Protein 3SWX (pdb70)

Nearest PDB structures (foldseek):
  3swx-assembly1_A  TM=1.004E+00  e=8.341E-59  Mycobacteroides abscessus
  3swx-assembly1_C  TM=9.978E-01  e=8.367E-56  Mycobacteroides abscessus
  3lao-assembly1_B  TM=9.146E-01  e=4.327E-28  Pseudomonas aeruginosa PAO1
  6sl9-assembly1_AAA  TM=8.711E-01  e=1.616E-23  Thermus thermophilus JL-18
  3hrx-assembly2_D  TM=8.805E-01  e=4.257E-23  Thermus thermophilus HB8

Foldseek 3Di:
DQVQWDWDDDFQEIEIEGRPVVQQSADALVNQAVQQQVLLVLQPPPRHAEYEYAYPDQWGHPYHPCVRCVVCVCPDSYDVSGARLLQPPPDARLHFYEYFTAAEQEQVSLSSLQSGDAYEYEQHYKYFNCQVVPVHFRDSQLVPRVCVQQNDVLSCVRRVPRDMDGPVSCCVRGSHVYYHHPPCRRVVSVVVSVVSVLDARLVNSLVVVLVVCCVPPNDVRSVVCPVVSVVVVCVDPQVVQVVVCVVVVHRGRHDND/DAPQWDWDDDFQEIEIEGRPQVQQSADALRNQAVQQVVLLVQQPDPRHAEYEYAYPYDWGYPYHPCVRVVPCVVVVHDSYDVPGARLLNPPPDAGLHFYEYFTAAEQEQVSLSSLLRGDAYEYEQRYKYFNCQVVVVHFRDSCLVPRVCVQQNPVLSCVRRVPRDMDGPVSCCVRGSHVYYHHPPCRRVVRVVVSVVSVQDARLVNSLVVVLVVCCVPPHDVRSVVCPVVSVVVVCVDPQVVQVVVCVVVVHRGRYDRD/DADQWDWDDDFQEIEIAGHPVVQQSADALRNQQVQQQVLLVLLPDPRHAEYEYAYPDQWRGPYHPCPVCVVVVVVPDDSHDVSGARLLNPPPDARLHAYEYFTAAEQEQVSLSSLLNGDAYEYEQRYKYFNCQVVVVHFRDSCLVPRVCVQQNDVLSCVRRVPRDMDGPVSCCVRGSHVYYHHPPCRRVVRVVVSVVSVLDARLVRSLVVVLVVCCVVPNDVRSVVCPVVSVVVVCPDPQVVQVVVCVVVVHRGRHDRD

Structure (mmCIF, N/CA/C/O backbone):
data_3SWX
#
_entry.id   3SWX
#
_cell.length_a   126.417
_cell.length_b   77.582
_cell.length_c   85.759
_cell.angle_alpha   90.000
_cell.angle_beta   123.610
_cell.angle_gamma   90.000
#
_symmetry.space_group_name_H-M   'C 1 2 1'
#
loop_
_entity.id
_entity.type
_entity.pdbx_description
1 polymer 'Probable enoyl-CoA hydratase/isomerase'
2 non-polymer 1,2-ETHANEDIOL
3 non-polymer GLYCEROL
4 water water
#
loop_
_atom_site.group_PDB
_atom_site.id
_atom_site.type_symbol
_atom_site.label_atom_id
_atom_site.label_alt_id
_atom_site.label_comp_id
_atom_site.label_asym_id
_atom_site.label_entity_id
_atom_site.label_seq_id
_atom_site.pdbx_PDB_ins_code
_atom_site.Cartn_x
_atom_site.Cartn_y
_atom_site.Cartn_z
_atom_site.occupancy
_atom_site.B_iso_or_equiv
_atom_site.auth_seq_id
_atom_site.auth_comp_id
_atom_site.auth_asym_id
_atom_site.auth_atom_id
_atom_site.pdbx_PDB_model_num
ATOM 1 N N . ASP A 1 7 ? 2.784 1.675 10.577 1.00 43.11 3 ASP A N 1
ATOM 2 C CA . ASP A 1 7 ? 3.081 3.038 11.120 1.00 43.16 3 ASP A CA 1
ATOM 3 C C . ASP A 1 7 ? 3.061 3.178 12.666 1.00 42.42 3 ASP A C 1
ATOM 4 O O . ASP A 1 7 ? 2.194 2.618 13.357 1.00 43.48 3 ASP A O 1
ATOM 9 N N . TYR A 1 8 ? 4.050 3.911 13.188 1.00 40.72 4 TYR A N 1
ATOM 10 C CA . TYR A 1 8 ? 3.857 4.774 14.363 1.00 40.17 4 TYR A CA 1
ATOM 11 C C . TYR A 1 8 ? 3.311 6.082 13.711 1.00 39.56 4 TYR A C 1
ATOM 12 O O . TYR A 1 8 ? 2.436 5.981 12.857 1.00 40.44 4 TYR A O 1
ATOM 14 N N . GLU A 1 9 ? 3.829 7.276 14.050 1.00 37.60 5 GLU A N 1
ATOM 15 C CA . GLU A 1 9 ? 3.660 8.457 13.192 1.00 35.72 5 GLU A CA 1
ATOM 16 C C . GLU A 1 9 ? 5.010 8.889 12.538 1.00 33.38 5 GLU A C 1
ATOM 17 O O . GLU A 1 9 ? 5.097 9.097 11.319 1.00 33.25 5 GLU A O 1
ATOM 23 N N . THR A 1 10 ? 6.065 9.003 13.333 1.00 29.88 6 THR A N 1
ATOM 24 C CA . THR A 1 10 ? 7.359 9.410 12.807 1.00 28.11 6 THR A CA 1
ATOM 25 C C . THR A 1 10 ? 8.260 8.253 12.340 1.00 25.89 6 THR A C 1
ATOM 26 O O . THR A 1 10 ? 9.338 8.511 11.827 1.00 24.83 6 THR A O 1
ATOM 30 N N . LEU A 1 11 ? 7.801 7.009 12.473 1.00 24.81 7 LEU A N 1
ATOM 31 C CA . LEU A 1 11 ? 8.574 5.836 12.056 1.00 23.92 7 LEU A CA 1
ATOM 32 C C . LEU A 1 11 ? 7.696 4.893 11.222 1.00 24.32 7 LEU A C 1
ATOM 33 O O . LEU A 1 11 ? 6.489 4.794 11.462 1.00 24.55 7 LEU A O 1
ATOM 38 N N . ARG A 1 12 ? 8.313 4.213 10.259 1.00 23.58 8 ARG A N 1
ATOM 39 C CA . ARG A 1 12 ? 7.686 3.106 9.545 1.00 24.77 8 ARG A CA 1
ATOM 40 C C . ARG A 1 12 ? 8.390 1.826 10.033 1.00 25.49 8 ARG A C 1
ATOM 41 O O . ARG A 1 12 ? 9.620 1.688 9.931 1.00 24.92 8 ARG A O 1
ATOM 43 N N . ILE A 1 13 ? 7.616 0.909 10.592 1.00 26.13 9 ILE A N 1
ATOM 44 C CA . ILE A 1 13 ? 8.172 -0.267 11.228 1.00 27.22 9 ILE A CA 1
ATOM 45 C C . ILE A 1 13 ? 7.579 -1.523 10.610 1.00 28.16 9 ILE A C 1
ATOM 46 O O . ILE A 1 13 ? 6.363 -1.629 10.446 1.00 28.35 9 ILE A O 1
ATOM 51 N N . ARG A 1 14 ? 8.445 -2.469 10.260 1.00 28.58 10 ARG A N 1
ATOM 52 C CA . ARG A 1 14 ? 7.992 -3.768 9.793 1.00 29.64 10 ARG A CA 1
ATOM 53 C C . ARG A 1 14 ? 8.912 -4.880 10.261 1.00 28.80 10 ARG A C 1
ATOM 54 O O . ARG A 1 14 ? 10.070 -4.661 10.641 1.00 27.77 10 ARG A O 1
ATOM 62 N N . ARG A 1 15 ? 8.366 -6.083 10.249 1.00 28.84 11 ARG A N 1
ATOM 63 C CA . ARG A 1 15 ? 9.079 -7.255 10.687 1.00 28.45 11 ARG A CA 1
ATOM 64 C C . ARG A 1 15 ? 9.396 -8.057 9.442 1.00 27.77 11 ARG A C 1
ATOM 65 O O . ARG A 1 15 ? 8.513 -8.286 8.612 1.00 28.51 11 ARG A O 1
ATOM 73 N N . ASP A 1 16 ? 10.660 -8.437 9.278 1.00 26.17 12 ASP A N 1
ATOM 74 C CA . ASP A 1 16 ? 11.074 -9.340 8.199 1.00 25.84 12 ASP A CA 1
ATOM 75 C C . ASP A 1 16 ? 11.612 -10.605 8.863 1.00 24.56 12 ASP A C 1
ATOM 76 O O . ASP A 1 16 ? 12.820 -10.777 9.058 1.00 23.81 12 ASP A O 1
ATOM 81 N N . GLY A 1 17 ? 10.702 -11.479 9.255 1.00 23.95 13 GLY A N 1
ATOM 82 C CA . GLY A 1 17 ? 11.088 -12.685 9.994 1.00 23.27 13 GLY A CA 1
ATOM 83 C C . GLY A 1 17 ? 11.656 -12.337 11.362 1.00 22.08 13 GLY A C 1
ATOM 84 O O . GLY A 1 17 ? 10.989 -11.707 12.180 1.00 21.02 13 GLY A O 1
ATOM 85 N N . TYR A 1 18 ? 12.900 -12.741 11.613 1.00 21.32 14 TYR A N 1
ATOM 86 C CA . TYR A 1 18 ? 13.592 -12.383 12.853 1.00 20.51 14 TYR A CA 1
ATOM 87 C C . TYR A 1 18 ? 14.141 -10.953 12.879 1.00 19.39 14 TYR A C 1
ATOM 88 O O . TYR A 1 18 ? 14.740 -10.563 13.895 1.00 18.81 14 TYR A O 1
ATOM 97 N N . VAL A 1 19 ? 13.976 -10.196 11.787 1.00 18.36 15 VAL A N 1
ATOM 98 C CA . VAL A 1 19 ? 14.623 -8.875 11.644 1.00 17.65 15 VAL A CA 1
ATOM 99 C C . VAL A 1 19 ? 13.630 -7.702 11.692 1.00 17.82 15 VAL A C 1
ATOM 100 O O . VAL A 1 19 ? 12.666 -7.626 10.918 1.00 18.54 15 VAL A O 1
ATOM 104 N N . LEU A 1 20 ? 13.874 -6.793 12.631 1.00 17.07 16 LEU A N 1
ATOM 105 C CA . LEU A 1 20 ? 13.099 -5.578 12.759 1.00 17.16 16 LEU A CA 1
ATOM 106 C C . LEU A 1 20 ? 13.702 -4.503 11.857 1.00 16.48 16 LEU A C 1
ATOM 107 O O . LEU A 1 20 ? 14.923 -4.275 11.907 1.00 15.78 16 LEU A O 1
ATOM 112 N N . VAL A 1 21 ? 12.845 -3.845 11.059 1.00 16.23 17 VAL A N 1
ATOM 113 C CA . VAL A 1 21 ? 13.236 -2.808 10.110 1.00 16.09 17 VAL A CA 1
ATOM 114 C C . VAL A 1 21 ? 12.522 -1.507 10.476 1.00 17.22 17 VAL A C 1
ATOM 115 O O . VAL A 1 21 ? 11.273 -1.409 10.400 1.00 17.27 17 VAL A O 1
ATOM 119 N N . ILE A 1 22 ? 13.311 -0.511 10.885 1.00 17.66 18 ILE A N 1
ATOM 120 C CA . ILE A 1 22 ? 12.805 0.797 11.309 1.00 17.84 18 ILE A CA 1
ATOM 121 C C . ILE A 1 22 ? 13.250 1.883 10.323 1.00 18.37 18 ILE A C 1
ATOM 122 O O . ILE A 1 22 ? 14.458 2.121 10.161 1.00 17.75 18 ILE A O 1
ATOM 127 N N . GLY A 1 23 ? 12.289 2.537 9.665 1.00 17.79 19 GLY A N 1
ATOM 128 C CA . GLY A 1 23 ? 12.568 3.751 8.909 1.00 18.15 19 GLY A CA 1
ATOM 129 C C . GLY A 1 23 ? 12.184 5.053 9.605 1.00 18.42 19 GLY A C 1
ATOM 130 O O . GLY A 1 23 ? 11.057 5.201 10.077 1.00 18.99 19 GLY A O 1
ATOM 131 N N . LEU A 1 24 ? 13.129 5.998 9.672 1.00 18.93 20 LEU A N 1
ATOM 132 C CA . LEU A 1 24 ? 12.850 7.370 10.106 1.00 19.25 20 LEU A CA 1
ATOM 133 C C . LEU A 1 24 ? 11.976 7.990 9.023 1.00 21.05 20 LEU A C 1
ATOM 134 O O . LEU A 1 24 ? 12.329 7.935 7.844 1.00 21.01 20 LEU A O 1
ATOM 139 N N . ASN A 1 25 ? 10.857 8.594 9.423 1.00 22.09 21 ASN A N 1
ATOM 140 C CA . ASN A 1 25 ? 9.782 8.883 8.487 1.00 23.42 21 ASN A CA 1
ATOM 141 C C . ASN A 1 25 ? 9.213 10.294 8.669 1.00 23.93 21 ASN A C 1
ATOM 142 O O . ASN A 1 25 ? 8.015 10.472 8.849 1.00 23.68 21 ASN A O 1
ATOM 147 N N . ARG A 1 26 ? 10.097 11.291 8.596 1.00 24.22 22 ARG A N 1
ATOM 148 C CA . ARG A 1 26 ? 9.700 12.705 8.578 1.00 24.98 22 ARG A CA 1
ATOM 149 C C . ARG A 1 26 ? 10.378 13.392 7.413 1.00 25.68 22 ARG A C 1
ATOM 150 O O . ARG A 1 26 ? 11.054 14.402 7.595 1.00 24.55 22 ARG A O 1
ATOM 158 N N . PRO A 1 27 ? 10.216 12.835 6.197 1.00 27.97 23 PRO A N 1
ATOM 159 C CA . PRO A 1 27 ? 11.006 13.353 5.059 1.00 28.56 23 PRO A CA 1
ATOM 160 C C . PRO A 1 27 ? 10.743 14.831 4.697 1.00 29.12 23 PRO A C 1
ATOM 161 O O . PRO A 1 27 ? 11.655 15.514 4.226 1.00 29.50 23 PRO A O 1
ATOM 165 N N . ALA A 1 28 ? 9.541 15.332 4.961 1.00 29.36 24 ALA A N 1
ATOM 166 C CA . ALA A 1 28 ? 9.257 16.755 4.768 1.00 29.59 24 ALA A CA 1
ATOM 167 C C . ALA A 1 28 ? 10.000 17.629 5.764 1.00 28.92 24 ALA A C 1
ATOM 168 O O . ALA A 1 28 ? 10.081 18.833 5.588 1.00 29.35 24 ALA A O 1
ATOM 170 N N . LYS A 1 29 ? 10.514 17.034 6.836 1.00 27.73 25 LYS A N 1
ATOM 171 C CA . LYS A 1 29 ? 11.321 17.775 7.792 1.00 26.85 25 LYS A CA 1
ATOM 172 C C . LYS A 1 29 ? 12.749 17.216 7.791 1.00 25.79 25 LYS A C 1
ATOM 173 O O . LYS A 1 29 ? 13.481 17.336 8.782 1.00 25.26 25 LYS A O 1
ATOM 175 N N . ARG A 1 30 ? 13.134 16.568 6.686 1.00 24.66 26 ARG A N 1
ATOM 176 C CA . ARG A 1 30 ? 14.488 16.019 6.534 1.00 23.55 26 ARG A CA 1
ATOM 177 C C . ARG A 1 30 ? 14.902 15.026 7.634 1.00 21.93 26 ARG A C 1
ATOM 178 O O . ARG A 1 30 ? 16.083 14.918 7.988 1.00 21.21 26 ARG A O 1
ATOM 186 N N . ASN A 1 31 ? 13.910 14.283 8.123 1.00 20.55 27 ASN A N 1
ATOM 187 C CA . ASN A 1 31 ? 14.070 13.302 9.176 1.00 19.54 27 ASN A CA 1
ATOM 188 C C . ASN A 1 31 ? 14.764 13.858 10.409 1.00 18.70 27 ASN A C 1
ATOM 189 O O . ASN A 1 31 ? 15.468 13.138 11.109 1.00 17.33 27 ASN A O 1
ATOM 194 N N . ALA A 1 32 ? 14.516 15.133 10.687 1.00 18.19 28 ALA A N 1
ATOM 195 C CA . ALA A 1 32 ? 15.037 15.738 11.893 1.00 18.62 28 ALA A CA 1
ATOM 196 C C . ALA A 1 32 ? 14.364 15.052 13.095 1.00 17.75 28 ALA A C 1
ATOM 197 O O . ALA A 1 32 ? 13.179 14.706 13.055 1.00 18.37 28 ALA A O 1
ATOM 199 N N . PHE A 1 33 ? 15.142 14.813 14.134 1.00 17.14 29 PHE A N 1
ATOM 200 C CA . PHE A 1 33 ? 14.600 14.283 15.354 1.00 17.09 29 PHE A CA 1
ATOM 201 C C . PHE A 1 33 ? 13.941 15.398 16.160 1.00 17.94 29 PHE A C 1
ATOM 202 O O . PHE A 1 33 ? 14.616 16.269 16.720 1.00 17.82 29 PHE A O 1
ATOM 210 N N . ASP A 1 34 ? 12.615 15.388 16.181 1.00 18.61 30 ASP A N 1
ATOM 211 C CA . ASP A 1 34 ? 11.860 16.249 17.087 1.00 19.46 30 ASP A CA 1
ATOM 212 C C . ASP A 1 34 ? 11.568 15.431 18.338 1.00 19.60 30 ASP A C 1
ATOM 213 O O . ASP A 1 34 ? 11.899 14.235 18.382 1.00 18.22 30 ASP A O 1
ATOM 218 N N . LYS A 1 35 ? 10.920 16.035 19.331 1.00 19.67 31 LYS A N 1
ATOM 219 C CA . LYS A 1 35 ? 10.611 15.308 20.547 1.00 20.40 31 LYS A CA 1
ATOM 220 C C . LYS A 1 35 ? 9.899 13.976 20.239 1.00 20.83 31 LYS A C 1
ATOM 221 O O . LYS A 1 35 ? 10.259 12.927 20.787 1.00 20.65 31 LYS A O 1
ATOM 227 N N . THR A 1 36 ? 8.912 14.005 19.345 1.00 21.44 32 THR A N 1
ATOM 228 C CA . THR A 1 36 ? 8.119 12.800 19.047 1.00 20.89 32 THR A CA 1
ATOM 229 C C . THR A 1 36 ? 8.940 11.631 18.473 1.00 20.06 32 THR A C 1
ATOM 230 O O . THR A 1 36 ? 8.781 10.497 18.934 1.00 19.41 32 THR A O 1
ATOM 234 N N . MET A 1 37 ? 9.797 11.896 17.479 1.00 19.49 33 MET A N 1
ATOM 235 C CA . MET A 1 37 ? 10.587 10.819 16.866 1.00 18.28 33 MET A CA 1
ATOM 236 C C . MET A 1 37 ? 11.671 10.304 17.825 1.00 17.49 33 MET A C 1
ATOM 237 O O . MET A 1 37 ? 12.004 9.118 17.802 1.00 15.59 33 MET A O 1
ATOM 242 N N . LEU A 1 38 ? 12.212 11.195 18.649 1.00 17.35 34 LEU A N 1
ATOM 243 C CA . LEU A 1 38 ? 13.156 10.783 19.699 1.00 18.06 34 LEU A CA 1
ATOM 244 C C . LEU A 1 38 ? 12.493 9.768 20.620 1.00 18.18 34 LEU A C 1
ATOM 245 O O . LEU A 1 38 ? 13.066 8.722 20.917 1.00 18.11 34 LEU A O 1
ATOM 250 N N . GLU A 1 39 ? 11.272 10.083 21.049 1.00 19.11 35 GLU A N 1
ATOM 251 C CA . GLU A 1 39 ? 10.527 9.205 21.950 1.00 20.09 35 GLU A CA 1
ATOM 252 C C . GLU A 1 39 ? 10.023 7.945 21.250 1.00 19.95 35 GLU A C 1
ATOM 253 O O . GLU A 1 39 ? 10.062 6.848 21.833 1.00 18.72 35 GLU A O 1
ATOM 259 N N . GLU A 1 40 ? 9.587 8.068 19.997 1.00 19.50 36 GLU A N 1
ATOM 260 C CA . GLU A 1 40 ? 9.157 6.872 19.269 1.00 19.74 36 GLU A CA 1
ATOM 261 C C . GLU A 1 40 ? 10.317 5.904 18.975 1.00 18.62 36 GLU A C 1
ATOM 262 O O . GLU A 1 40 ? 10.164 4.668 19.044 1.00 18.64 36 GLU A O 1
ATOM 268 N N . LEU A 1 41 ? 11.476 6.452 18.635 1.00 17.51 37 LEU A N 1
ATOM 269 C CA . LEU A 1 41 ? 12.617 5.594 18.364 1.00 16.74 37 LEU A CA 1
ATOM 270 C C . LEU A 1 41 ? 13.070 4.933 19.679 1.00 16.45 37 LEU A C 1
ATOM 271 O O . LEU A 1 41 ? 13.402 3.754 19.699 1.00 16.66 37 LEU A O 1
ATOM 276 N N . ALA A 1 42 ? 13.032 5.682 20.779 1.00 16.92 38 ALA A N 1
ATOM 277 C CA . ALA A 1 42 ? 13.368 5.124 22.080 1.00 16.88 38 ALA A CA 1
ATOM 278 C C . ALA A 1 42 ? 12.439 3.983 22.441 1.00 17.23 38 ALA A C 1
ATOM 279 O O . ALA A 1 42 ? 12.906 2.956 22.917 1.00 16.94 38 ALA A O 1
ATOM 281 N N . LEU A 1 43 ? 11.140 4.126 22.184 1.00 17.91 39 LEU A N 1
ATOM 282 C CA . LEU A 1 43 ? 10.170 3.063 22.508 1.00 18.67 39 LEU A CA 1
ATOM 283 C C . LEU A 1 43 ? 10.326 1.842 21.612 1.00 18.47 39 LEU A C 1
ATOM 284 O O . LEU A 1 43 ? 10.264 0.710 22.102 1.00 18.17 39 LEU A O 1
ATOM 289 N N . ALA A 1 44 ? 10.536 2.064 20.315 1.00 18.02 40 ALA A N 1
ATOM 290 C CA . ALA A 1 44 ? 10.699 0.961 19.366 1.00 18.56 40 ALA A CA 1
ATOM 291 C C . ALA A 1 44 ? 11.938 0.112 19.683 1.00 17.95 40 ALA A C 1
ATOM 292 O O . ALA A 1 44 ? 11.879 -1.110 19.661 1.00 17.97 40 ALA A O 1
ATOM 294 N N . LEU A 1 45 ? 13.054 0.767 19.983 1.00 18.16 41 LEU A N 1
ATOM 295 C CA . LEU A 1 45 ? 14.250 0.062 20.415 1.00 17.55 41 LEU A CA 1
ATOM 296 C C . LEU A 1 45 ? 14.062 -0.631 21.771 1.00 18.42 41 LEU A C 1
ATOM 297 O O . LEU A 1 45 ? 14.565 -1.737 21.958 1.00 17.65 41 LEU A O 1
ATOM 302 N N . GLY A 1 46 ? 13.313 -0.015 22.689 1.00 19.47 42 GLY A N 1
ATOM 303 C CA . GLY A 1 46 ? 12.996 -0.654 23.968 1.00 20.28 42 GLY A CA 1
ATOM 304 C C . GLY A 1 46 ? 12.180 -1.917 23.752 1.00 21.41 42 GLY A C 1
ATOM 305 O O . GLY A 1 46 ? 12.373 -2.946 24.419 1.00 20.84 42 GLY A O 1
ATOM 306 N N . GLU A 1 47 ? 11.276 -1.855 22.791 1.00 22.10 43 GLU A N 1
ATOM 307 C CA . GLU A 1 47 ? 10.461 -3.018 22.462 1.00 24.15 43 GLU A CA 1
ATOM 308 C C . GLU A 1 47 ? 11.294 -4.103 21.757 1.00 22.48 43 GLU A C 1
ATOM 309 O O . GLU A 1 47 ? 11.115 -5.288 22.034 1.00 23.11 43 GLU A O 1
ATOM 315 N N . TYR A 1 48 ? 12.208 -3.690 20.878 1.00 20.77 44 TYR A N 1
ATOM 316 C CA . TYR A 1 48 ? 13.126 -4.615 20.212 1.00 19.87 44 TYR A CA 1
ATOM 317 C C . TYR A 1 48 ? 13.854 -5.446 21.272 1.00 19.79 44 TYR A C 1
ATOM 318 O O . TYR A 1 48 ? 13.876 -6.681 21.219 1.00 18.84 44 TYR A O 1
ATOM 327 N N . GLU A 1 49 ? 14.396 -4.728 22.248 1.00 20.11 45 GLU A N 1
ATOM 328 C CA . GLU A 1 49 ? 15.167 -5.276 23.350 1.00 21.37 45 GLU A CA 1
ATOM 329 C C . GLU A 1 49 ? 14.447 -6.399 24.096 1.00 22.07 45 GLU A C 1
ATOM 330 O O . GLU A 1 49 ? 15.034 -7.402 24.414 1.00 22.11 45 GLU A O 1
ATOM 336 N N . THR A 1 50 ? 13.169 -6.253 24.354 1.00 23.77 46 THR A N 1
ATOM 337 C CA . THR A 1 50 ? 12.468 -7.278 25.120 1.00 24.81 46 THR A CA 1
ATOM 338 C C . THR A 1 50 ? 11.706 -8.296 24.264 1.00 24.96 46 THR A C 1
ATOM 339 O O . THR A 1 50 ? 11.197 -9.257 24.804 1.00 25.50 46 THR A O 1
ATOM 343 N N . ASP A 1 51 ? 11.654 -8.112 22.945 1.00 24.55 47 ASP A N 1
ATOM 344 C CA . ASP A 1 51 ? 11.003 -9.081 22.048 1.00 24.43 47 ASP A CA 1
ATOM 345 C C . ASP A 1 51 ? 11.981 -10.204 21.664 1.00 24.48 47 ASP A C 1
ATOM 346 O O . ASP A 1 51 ? 12.865 -10.029 20.811 1.00 22.75 47 ASP A O 1
ATOM 351 N N . THR A 1 52 ? 11.803 -11.370 22.260 1.00 24.45 48 THR A N 1
ATOM 352 C CA . THR A 1 52 ? 12.733 -12.471 22.021 1.00 25.40 48 THR A CA 1
ATOM 353 C C . THR A 1 52 ? 12.603 -13.076 20.606 1.00 24.55 48 THR A C 1
ATOM 354 O O . THR A 1 52 ? 13.498 -13.774 20.151 1.00 25.52 48 THR A O 1
ATOM 358 N N . ASP A 1 53 ? 11.523 -12.783 19.899 1.00 23.81 49 ASP A N 1
ATOM 359 C CA . ASP A 1 53 ? 11.411 -13.154 18.472 1.00 22.97 49 ASP A CA 1
ATOM 360 C C . ASP A 1 53 ? 12.188 -12.255 17.498 1.00 21.56 49 ASP A C 1
ATOM 361 O O . ASP A 1 53 ? 12.185 -12.515 16.301 1.00 21.65 49 ASP A O 1
ATOM 366 N N . LEU A 1 54 ? 12.825 -11.191 17.985 1.00 20.56 50 LEU A N 1
ATOM 367 C CA . LEU A 1 54 ? 13.669 -10.345 17.124 1.00 19.38 50 LEU A CA 1
ATOM 368 C C . LEU A 1 54 ? 15.151 -10.605 17.419 1.00 18.19 50 LEU A C 1
ATOM 369 O O . LEU A 1 54 ? 15.573 -10.519 18.579 1.00 17.16 50 LEU A O 1
ATOM 374 N N . ARG A 1 55 ? 15.933 -10.933 16.383 1.00 17.12 51 ARG A N 1
ATOM 375 C CA . ARG A 1 55 ? 17.358 -11.240 16.554 1.00 16.49 51 ARG A CA 1
ATOM 376 C C . ARG A 1 55 ? 18.315 -10.176 16.021 1.00 16.31 51 ARG 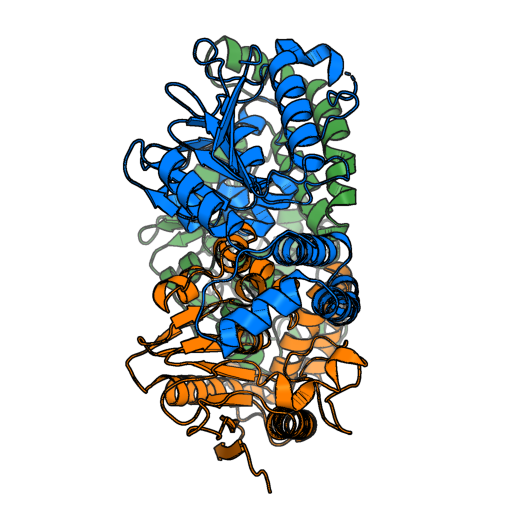A C 1
ATOM 377 O O . ARG A 1 55 ? 19.522 -10.257 16.265 1.00 15.31 51 ARG A O 1
ATOM 385 N N . ALA A 1 56 ? 17.771 -9.196 15.299 1.00 15.60 52 ALA A N 1
ATOM 386 C CA . ALA A 1 56 ? 18.555 -8.113 14.741 1.00 15.20 52 ALA A CA 1
ATOM 387 C C . ALA A 1 56 ? 17.598 -6.990 14.353 1.00 14.34 52 ALA A C 1
ATOM 388 O O . ALA A 1 56 ? 16.432 -7.238 14.095 1.00 15.00 52 ALA A O 1
ATOM 390 N N . ALA A 1 57 ? 18.097 -5.764 14.333 1.00 13.38 53 ALA A N 1
ATOM 391 C CA . ALA A 1 57 ? 17.332 -4.615 13.903 1.00 13.10 53 ALA A CA 1
ATOM 392 C C . ALA A 1 57 ? 18.124 -3.766 12.917 1.00 12.94 53 ALA A C 1
ATOM 393 O O . ALA A 1 57 ? 19.337 -3.579 13.056 1.00 13.22 53 ALA A O 1
ATOM 395 N N . VAL A 1 58 ? 17.406 -3.220 11.949 1.00 13.72 54 VAL A N 1
ATOM 396 C CA . VAL A 1 58 ? 17.963 -2.355 10.928 1.00 14.00 54 VAL A CA 1
ATOM 397 C C . VAL A 1 58 ? 17.256 -1.007 10.989 1.00 14.68 54 VAL A C 1
ATOM 398 O O . VAL A 1 58 ? 16.024 -0.945 11.018 1.00 14.67 54 VAL A O 1
ATOM 402 N N . LEU A 1 59 ? 18.055 0.061 11.011 1.00 15.13 55 LEU A N 1
ATOM 403 C CA . LEU A 1 59 ? 17.558 1.425 11.093 1.00 15.25 55 LEU A CA 1
ATOM 404 C C . LEU A 1 59 ? 18.024 2.171 9.860 1.00 15.58 55 LEU A C 1
ATOM 405 O O . LEU A 1 59 ? 19.198 2.126 9.521 1.00 15.24 55 LEU A O 1
ATOM 410 N N . TYR A 1 60 ? 17.087 2.826 9.170 1.00 15.86 56 TYR A N 1
ATOM 411 C CA . TYR A 1 60 ? 17.384 3.603 7.967 1.00 16.42 56 TYR A CA 1
ATOM 412 C C . TYR A 1 60 ? 16.512 4.838 7.940 1.00 16.77 56 TYR A C 1
ATOM 413 O O . TYR A 1 60 ? 15.699 5.053 8.846 1.00 17.41 56 TYR A O 1
ATOM 422 N N . GLY A 1 61 ? 16.681 5.655 6.905 1.00 17.29 57 GLY A N 1
ATOM 423 C CA . GLY A 1 61 ? 15.868 6.856 6.713 1.00 17.44 57 GLY A CA 1
ATOM 424 C C . GLY A 1 61 ? 15.035 6.820 5.450 1.00 18.09 57 GLY A C 1
ATOM 425 O O . GLY A 1 61 ? 15.554 6.507 4.387 1.00 18.37 57 GLY A O 1
ATOM 426 N N . GLU A 1 62 ? 13.748 7.155 5.560 1.00 19.06 58 GLU A N 1
ATOM 427 C CA . GLU A 1 62 ? 12.871 7.272 4.375 1.00 20.52 58 GLU A CA 1
ATOM 428 C C . GLU A 1 62 ? 13.194 8.575 3.629 1.00 20.75 58 GLU A C 1
ATOM 429 O O . GLU A 1 62 ? 13.661 9.547 4.228 1.00 19.25 58 GLU A O 1
ATOM 435 N N . GLY A 1 63 ? 12.942 8.575 2.324 1.00 22.25 59 GLY A N 1
ATOM 436 C CA . GLY A 1 63 ? 13.140 9.754 1.477 1.00 22.85 59 GLY A CA 1
ATOM 437 C C . GLY A 1 63 ? 14.598 10.051 1.161 1.00 23.00 59 GLY A C 1
ATOM 438 O O . GLY A 1 63 ? 15.413 9.139 1.051 1.00 22.70 59 GLY A O 1
ATOM 439 N N . PRO A 1 64 ? 14.932 11.340 0.979 1.00 23.88 60 PRO A N 1
ATOM 440 C CA . PRO A 1 64 ? 16.227 11.720 0.406 1.00 23.87 60 PRO A CA 1
ATOM 441 C C . PRO A 1 64 ? 17.481 11.558 1.236 1.00 23.21 60 PRO A C 1
ATOM 442 O O . PRO A 1 64 ? 18.559 11.529 0.660 1.00 23.42 60 PRO A O 1
ATOM 446 N N . LEU A 1 65 ? 17.370 11.486 2.557 1.00 22.55 61 LEU A N 1
ATOM 447 C CA . LEU A 1 65 ? 18.544 11.421 3.418 1.00 21.94 61 LEU A CA 1
ATOM 448 C C . LEU A 1 65 ? 18.256 10.662 4.708 1.00 21.03 61 LEU A C 1
ATOM 449 O O . LEU A 1 65 ? 17.090 10.421 5.070 1.00 21.55 61 LEU A O 1
ATOM 454 N N . PHE A 1 66 ? 19.325 10.295 5.402 1.00 19.28 62 PHE A N 1
ATOM 455 C CA . PHE A 1 66 ? 19.194 9.617 6.677 1.00 18.39 62 PHE A CA 1
ATOM 456 C C . PHE A 1 66 ? 18.611 10.526 7.778 1.00 17.94 62 PHE A C 1
ATOM 457 O O . PHE A 1 66 ? 17.521 10.261 8.255 1.00 17.87 62 PHE A O 1
ATOM 465 N N . THR A 1 67 ? 19.322 11.573 8.180 1.00 18.34 63 THR A N 1
ATOM 466 C CA . THR A 1 67 ? 18.767 12.577 9.099 1.00 18.66 63 THR A CA 1
ATOM 467 C C . THR A 1 67 ? 19.513 13.912 9.019 1.00 20.21 63 THR A C 1
ATOM 468 O O . THR A 1 67 ? 20.761 13.928 8.898 1.00 20.01 63 THR A O 1
ATOM 472 N N . ALA A 1 68 ? 18.756 15.018 9.097 1.00 21.18 64 ALA A N 1
ATOM 473 C CA . ALA A 1 68 ? 19.334 16.365 9.208 1.00 22.57 64 ALA A CA 1
ATOM 474 C C . ALA A 1 68 ? 19.726 16.767 10.648 1.00 23.58 64 ALA A C 1
ATOM 475 O O . ALA A 1 68 ? 20.146 17.901 10.878 1.00 24.07 64 ALA A O 1
ATOM 477 N N . GLY A 1 69 ? 19.572 15.858 11.606 1.00 24.36 65 GLY A N 1
ATOM 478 C CA . GLY A 1 69 ? 19.989 16.094 12.977 1.00 24.97 65 GLY A CA 1
ATOM 479 C C . GLY A 1 69 ? 18.831 16.436 13.899 1.00 26.40 65 GLY A C 1
ATOM 480 O O . GLY A 1 69 ? 17.701 15.988 13.695 1.00 25.67 65 GLY A O 1
ATOM 481 N N . LEU A 1 70 ? 19.125 17.259 14.900 1.00 27.67 66 LEU A N 1
ATOM 482 C CA . LEU A 1 70 ? 18.175 17.604 15.940 1.00 29.53 66 LEU A CA 1
ATOM 483 C C . LEU A 1 70 ? 17.265 18.750 15.523 1.00 31.76 66 LEU A C 1
ATOM 484 O O . LEU A 1 70 ? 17.699 19.711 14.893 1.00 32.13 66 LEU A O 1
ATOM 489 N N . ASP A 1 71 ? 15.989 18.637 15.862 1.00 34.00 67 ASP A N 1
ATOM 490 C CA . ASP A 1 71 ? 15.084 19.784 15.811 1.00 36.46 67 ASP A CA 1
ATOM 491 C C . ASP A 1 71 ? 15.107 20.433 17.209 1.00 37.44 67 ASP A C 1
ATOM 492 O O . ASP A 1 71 ? 14.308 20.086 18.079 1.00 37.50 67 ASP A O 1
ATOM 497 N N . LEU A 1 72 ? 16.056 21.349 17.416 1.00 39.18 68 LEU A N 1
ATOM 498 C CA . LEU A 1 72 ? 16.323 21.953 18.745 1.00 40.69 68 LEU A CA 1
ATOM 499 C C . LEU A 1 72 ? 15.097 22.607 19.391 1.00 42.43 68 LEU A C 1
ATOM 500 O O . LEU A 1 72 ? 14.828 22.376 20.583 1.00 43.31 68 LEU A O 1
ATOM 502 N N . ALA A 1 73 ? 14.380 23.423 18.611 1.00 43.79 69 ALA A N 1
ATOM 503 C CA . ALA A 1 73 ? 13.135 24.057 19.062 1.00 45.38 69 ALA A CA 1
ATOM 504 C C . ALA A 1 73 ? 12.231 23.044 19.760 1.00 46.02 69 ALA A C 1
ATOM 505 O O . ALA A 1 73 ? 11.720 23.306 20.845 1.00 46.86 69 ALA A O 1
ATOM 507 N N . SER A 1 74 ? 12.072 21.875 19.147 1.00 46.24 70 SER A N 1
ATOM 508 C CA . SER A 1 74 ? 11.201 20.822 19.672 1.00 46.69 70 SER A CA 1
ATOM 509 C C . SER A 1 74 ? 11.569 20.334 21.084 1.00 47.15 70 SER A C 1
ATOM 510 O O . SER A 1 74 ? 10.688 19.938 21.848 1.00 46.85 70 SER A O 1
ATOM 513 N N . VAL A 1 75 ? 12.862 20.339 21.408 1.00 47.60 71 VAL A N 1
ATOM 514 C CA . VAL A 1 75 ? 13.348 19.798 22.686 1.00 48.57 71 VAL A CA 1
ATOM 515 C C . VAL A 1 75 ? 13.983 20.834 23.634 1.00 50.07 71 VAL A C 1
ATOM 516 O O . VAL A 1 75 ? 14.276 20.510 24.791 1.00 50.48 71 VAL A O 1
ATOM 520 N N . ALA A 1 76 ? 14.193 22.061 23.147 1.00 51.65 72 ALA A N 1
ATOM 521 C CA . ALA A 1 76 ? 14.980 23.082 23.859 1.00 52.56 72 ALA A CA 1
ATOM 522 C C . ALA A 1 76 ? 14.648 23.185 25.348 1.00 53.73 72 ALA A C 1
ATOM 523 O O . ALA A 1 76 ? 15.551 23.223 26.188 1.00 53.70 72 ALA A O 1
ATOM 525 N N . ALA A 1 77 ? 13.362 23.220 25.673 1.00 55.02 73 ALA A N 1
ATOM 526 C CA . ALA A 1 77 ? 12.937 23.301 27.069 1.00 56.46 73 ALA A CA 1
ATOM 527 C C . ALA A 1 77 ? 13.504 22.130 27.886 1.00 56.91 73 ALA A C 1
ATOM 528 O O . ALA A 1 77 ? 14.073 22.329 28.973 1.00 57.00 73 ALA A O 1
ATOM 530 N N . GLU A 1 78 ? 13.365 20.920 27.336 1.00 57.28 74 GLU A N 1
ATOM 531 C CA . GLU A 1 78 ? 13.781 19.691 28.015 1.00 57.46 74 GLU A CA 1
ATOM 532 C C . GLU A 1 78 ? 15.273 19.692 28.327 1.00 57.65 74 GLU A C 1
ATOM 533 O O . GLU A 1 78 ? 15.664 19.557 29.498 1.00 58.04 74 GLU A O 1
ATOM 535 N N . ILE A 1 79 ? 16.112 19.857 27.306 1.00 57.73 75 ILE A N 1
ATOM 536 C CA . ILE A 1 79 ? 17.559 19.831 27.552 1.00 57.85 75 ILE A CA 1
ATOM 537 C C . ILE A 1 79 ? 17.954 20.980 28.498 1.00 58.58 75 ILE A C 1
ATOM 538 O O . ILE A 1 79 ? 18.592 20.746 29.531 1.00 58.88 75 ILE A O 1
ATOM 543 N N . GLN A 1 80 ? 17.551 22.204 28.155 1.00 59.13 76 GLN A N 1
ATOM 544 C CA . GLN A 1 80 ? 17.835 23.372 28.991 1.00 59.61 76 GLN A CA 1
ATOM 545 C C . GLN A 1 80 ? 17.056 23.283 30.303 1.00 60.05 76 GLN A C 1
ATOM 546 O O . GLN A 1 80 ? 17.604 23.542 31.376 1.00 59.97 76 GLN A O 1
ATOM 548 N N . ALA A 1 83 ? 16.097 17.522 31.487 1.00 43.34 79 ALA A N 1
ATOM 549 C CA . ALA A 1 83 ? 15.014 16.543 31.453 1.00 43.25 79 ALA A CA 1
ATOM 550 C C . ALA A 1 83 ? 15.273 15.417 30.434 1.00 42.24 79 ALA A C 1
ATOM 551 O O . ALA A 1 83 ? 15.674 15.672 29.293 1.00 42.14 79 ALA A O 1
ATOM 553 N N . SER A 1 84 ? 15.042 14.174 30.864 1.00 41.26 80 SER A N 1
ATOM 554 C CA . SER A 1 84 ? 15.202 12.996 30.011 1.00 39.68 80 SER A CA 1
ATOM 555 C C . SER A 1 84 ? 14.122 12.923 28.940 1.00 38.78 80 SER A C 1
ATOM 556 O O . SER A 1 84 ? 12.955 13.232 29.190 1.00 39.28 80 SER A O 1
ATOM 559 N N . LEU A 1 85 ? 14.534 12.483 27.754 1.00 36.74 81 LEU A N 1
ATOM 560 C CA . LEU A 1 85 ? 13.632 12.241 26.637 1.00 35.97 81 LEU A CA 1
ATOM 561 C C . LEU A 1 85 ? 13.388 10.752 26.395 1.00 34.39 81 LEU A C 1
ATOM 562 O O . LEU A 1 85 ? 12.885 10.377 25.343 1.00 34.58 81 LEU A O 1
ATOM 567 N N . THR A 1 86 ? 13.748 9.906 27.360 1.00 32.54 82 THR A N 1
ATOM 568 C CA . THR A 1 86 ? 13.516 8.469 27.244 1.00 30.89 82 THR A CA 1
ATOM 569 C C . THR A 1 86 ? 12.254 8.123 28.001 1.00 30.98 82 THR A C 1
ATOM 570 O O . THR A 1 86 ? 12.224 8.250 29.215 1.00 30.98 82 THR A O 1
ATOM 574 N N . PRO A 1 87 ? 11.202 7.686 27.292 1.00 30.49 83 PRO A N 1
ATOM 575 C CA . PRO A 1 87 ? 9.986 7.291 27.998 1.00 30.89 83 PRO A CA 1
ATOM 576 C C . PRO A 1 87 ? 10.106 5.919 28.652 1.00 29.85 83 PRO A C 1
ATOM 577 O O . PRO A 1 87 ? 11.042 5.178 28.348 1.00 28.29 83 PRO A O 1
ATOM 581 N N . GLU A 1 88 ? 9.170 5.614 29.559 1.00 29.76 84 GLU A N 1
ATOM 582 C CA . GLU A 1 88 ? 9.109 4.325 30.243 1.00 29.23 84 GLU A CA 1
ATOM 583 C C . GLU A 1 88 ? 9.013 3.194 29.239 1.00 28.28 84 GLU A C 1
ATOM 584 O O . GLU A 1 88 ? 8.218 3.238 28.311 1.00 29.19 84 GLU A O 1
ATOM 586 N N . GLY A 1 89 ? 9.821 2.170 29.423 1.00 26.86 85 GLY A N 1
ATOM 587 C CA . GLY A 1 89 ? 9.932 1.122 28.419 1.00 26.44 85 GLY A CA 1
ATOM 588 C C . GLY A 1 89 ? 10.842 1.496 27.247 1.00 24.51 85 GLY A C 1
ATOM 589 O O . GLY A 1 89 ? 11.094 0.669 26.378 1.00 24.32 85 GLY A O 1
ATOM 590 N N . GLY A 1 90 ? 11.324 2.729 27.202 1.00 23.34 86 GLY A N 1
ATOM 591 C CA . GLY A 1 90 ? 12.214 3.147 26.112 1.00 22.56 86 GLY A CA 1
ATOM 592 C C . GLY A 1 90 ? 13.677 2.947 26.485 1.00 21.50 86 GLY A C 1
ATOM 593 O O . GLY A 1 90 ? 13.999 2.768 27.640 1.00 21.52 86 GLY A O 1
ATOM 594 N N . ILE A 1 91 ? 14.548 2.951 25.483 1.00 21.02 87 ILE A N 1
ATOM 595 C CA . ILE A 1 91 ? 15.988 3.068 25.664 1.00 20.17 87 ILE A CA 1
ATOM 596 C C . ILE A 1 91 ? 16.495 4.192 24.781 1.00 18.80 87 ILE A C 1
ATOM 597 O O . ILE A 1 91 ? 16.078 4.297 23.628 1.00 18.94 87 ILE A O 1
ATOM 602 N N . ASN A 1 92 ? 17.391 5.024 25.322 1.00 17.60 88 ASN A N 1
ATOM 603 C CA . ASN A 1 92 ? 18.048 6.092 24.553 1.00 16.80 88 ASN A CA 1
ATOM 604 C C . ASN A 1 92 ? 18.711 5.449 23.344 1.00 15.62 88 ASN A C 1
ATOM 605 O O . ASN A 1 92 ? 19.594 4.625 23.516 1.00 15.70 88 ASN A O 1
ATOM 610 N N . PRO A 1 93 ? 18.277 5.805 22.119 1.00 14.99 89 PRO A N 1
ATOM 611 C CA . PRO A 1 93 ? 18.819 5.158 20.918 1.00 14.69 89 PRO A CA 1
ATOM 612 C C . PRO A 1 93 ? 20.328 5.356 20.789 1.00 13.78 89 PRO A C 1
ATOM 613 O O . PRO A 1 93 ? 21.026 4.487 20.260 1.00 14.65 89 PRO A O 1
ATOM 617 N N . TRP A 1 94 ? 20.836 6.460 21.317 1.00 13.15 90 TRP A N 1
ATOM 618 C CA . TRP A 1 94 ? 22.282 6.745 21.303 1.00 12.68 90 TRP A CA 1
ATOM 619 C C . TRP A 1 94 ? 23.067 6.033 22.431 1.00 12.82 90 TRP A C 1
ATOM 620 O O . TRP A 1 94 ? 24.329 6.008 22.420 1.00 12.40 90 TRP A O 1
ATOM 631 N N . GLN A 1 95 ? 22.330 5.503 23.408 1.00 12.81 91 GLN A N 1
ATOM 632 C CA . GLN A 1 95 ? 22.858 4.510 24.364 1.00 12.55 91 GLN A CA 1
ATOM 633 C C . GLN A 1 95 ? 24.041 5.063 25.167 1.00 13.07 91 GLN A C 1
ATOM 634 O O . GLN A 1 95 ? 25.060 4.381 25.411 1.00 11.55 91 GLN A O 1
ATOM 640 N N . VAL A 1 96 ? 23.861 6.308 25.608 1.00 14.42 92 VAL A N 1
ATOM 641 C CA . VAL A 1 96 ? 24.871 7.035 26.363 1.00 14.51 92 VAL A CA 1
ATOM 642 C C . VAL A 1 96 ? 24.427 7.381 27.786 1.00 15.78 92 VAL A C 1
ATOM 643 O O . VAL A 1 96 ? 25.047 8.229 28.418 1.00 15.73 92 VAL A O 1
ATOM 647 N N . ASP A 1 97 ? 23.381 6.718 28.293 1.00 16.30 93 ASP A N 1
ATOM 648 C CA . ASP A 1 97 ? 22.885 6.954 29.646 1.00 17.75 93 ASP A CA 1
ATOM 649 C C . ASP A 1 97 ? 23.177 5.793 30.601 1.00 18.06 93 ASP A C 1
ATOM 650 O O . ASP A 1 97 ? 22.603 5.742 31.665 1.00 18.82 93 ASP A O 1
ATOM 655 N N . GLY A 1 98 ? 24.048 4.864 30.219 1.00 18.14 94 GLY A N 1
ATOM 656 C CA . GLY A 1 98 ? 24.415 3.732 31.082 1.00 18.11 94 GLY A CA 1
ATOM 657 C C . GLY A 1 98 ? 23.762 2.426 30.647 1.00 18.53 94 GLY A C 1
ATOM 658 O O . GLY A 1 98 ? 23.902 1.415 31.310 1.00 18.94 94 GLY A O 1
ATOM 659 N N . ARG A 1 99 ? 23.010 2.444 29.550 1.00 18.87 95 ARG A N 1
ATOM 660 C CA . ARG A 1 99 ? 22.356 1.244 29.084 1.00 19.01 95 ARG A CA 1
ATOM 661 C C . ARG A 1 99 ? 22.475 1.104 27.580 1.00 18.38 95 ARG A C 1
ATOM 662 O O . ARG A 1 99 ? 22.293 2.081 26.832 1.00 17.15 95 ARG A O 1
ATOM 670 N N . GLN A 1 100 ? 22.766 -0.118 27.145 1.00 17.38 96 GLN A N 1
ATOM 671 C CA . GLN A 1 100 ? 22.921 -0.442 25.731 1.00 18.23 96 GLN A CA 1
ATOM 672 C C . GLN A 1 100 ? 22.079 -1.636 25.332 1.00 17.54 96 GLN A C 1
ATOM 673 O O . GLN A 1 100 ? 21.735 -2.473 26.170 1.00 17.70 96 GLN A O 1
ATOM 679 N N . LEU A 1 101 ? 21.787 -1.716 24.039 1.00 16.80 97 LEU A N 1
ATOM 680 C CA . LEU A 1 101 ? 21.019 -2.830 23.480 1.00 16.49 97 LEU A CA 1
ATOM 681 C C . LEU A 1 101 ? 21.748 -4.139 23.736 1.00 16.00 97 LEU A C 1
ATOM 682 O O . LEU A 1 101 ? 22.965 -4.168 23.682 1.00 16.51 97 LEU A O 1
ATOM 687 N N . SER A 1 102 ? 21.004 -5.215 24.011 1.00 15.63 98 SER A N 1
ATOM 688 C CA . SER A 1 102 ? 21.591 -6.571 24.172 1.00 15.23 98 SER A CA 1
ATOM 689 C C . SER A 1 102 ? 21.749 -7.332 22.864 1.00 13.80 98 SER A C 1
ATOM 690 O O . SER A 1 102 ? 22.332 -8.425 22.848 1.00 12.25 98 SER A O 1
ATOM 693 N N . LYS A 1 103 ? 21.178 -6.777 21.799 1.00 13.16 99 LYS A N 1
ATOM 694 C CA . LYS A 1 103 ? 21.061 -7.446 20.517 1.00 12.88 99 LYS A CA 1
ATOM 695 C C . LYS A 1 103 ? 21.463 -6.463 19.423 1.00 12.90 99 LYS A C 1
ATOM 696 O O . LYS A 1 103 ? 21.483 -5.242 19.659 1.00 12.12 99 LYS A O 1
ATOM 702 N N . PRO A 1 104 ? 21.810 -6.984 18.238 1.00 12.93 100 PRO A N 1
ATOM 703 C CA . PRO A 1 104 ? 22.497 -6.148 17.269 1.00 13.13 100 PRO A CA 1
ATOM 704 C C . PRO A 1 104 ? 21.618 -5.104 16.614 1.00 13.56 100 PRO A C 1
ATOM 705 O O . PRO A 1 104 ? 20.405 -5.309 16.478 1.00 14.89 100 PRO A O 1
ATOM 709 N N . LEU A 1 105 ? 22.245 -3.987 16.260 1.00 12.94 101 LEU A N 1
ATOM 710 C CA . LEU A 1 105 ? 21.605 -2.895 15.562 1.00 13.16 101 LEU A CA 1
ATOM 711 C C . LEU A 1 105 ? 22.486 -2.587 14.376 1.00 12.82 101 LEU A C 1
ATOM 712 O O . LEU A 1 105 ? 23.707 -2.392 14.520 1.00 13.11 101 LEU A O 1
ATOM 717 N N . LEU A 1 106 ? 21.877 -2.566 13.202 1.00 13.07 102 LEU A N 1
ATOM 718 C CA . LEU A 1 106 ? 22.564 -2.132 11.982 1.00 12.81 102 LEU A CA 1
ATOM 719 C C . LEU A 1 106 ? 21.969 -0.790 11.505 1.00 12.67 102 LEU A C 1
ATOM 720 O O . LEU A 1 106 ? 20.770 -0.575 11.562 1.00 12.74 102 LEU A O 1
ATOM 725 N N . VAL A 1 107 ? 22.817 0.103 11.022 1.00 12.76 103 VAL A N 1
ATOM 726 C CA . VAL A 1 107 ? 22.347 1.371 10.494 1.00 13.32 103 VAL A CA 1
ATOM 727 C C . VAL A 1 107 ? 22.736 1.479 9.014 1.00 13.23 103 VAL A C 1
ATOM 728 O O . VAL A 1 107 ? 23.886 1.245 8.636 1.00 13.94 103 VAL A O 1
ATOM 732 N N . ALA A 1 108 ? 21.750 1.799 8.192 1.00 13.13 104 ALA A N 1
ATOM 733 C CA . ALA A 1 108 ? 21.912 1.936 6.756 1.00 13.69 104 ALA A CA 1
ATOM 734 C C . ALA A 1 108 ? 21.721 3.415 6.391 1.00 13.97 104 ALA A C 1
ATOM 735 O O . ALA A 1 108 ? 20.627 3.981 6.604 1.00 12.98 104 ALA A O 1
ATOM 737 N N . VAL A 1 109 ? 22.784 4.035 5.864 1.00 14.55 105 VAL A N 1
ATOM 738 C CA . VAL A 1 109 ? 22.771 5.459 5.548 1.00 15.03 105 VAL A CA 1
ATOM 739 C C . VAL A 1 109 ? 22.941 5.775 4.049 1.00 15.99 105 VAL A C 1
ATOM 740 O O . VAL A 1 109 ? 23.616 5.050 3.305 1.00 15.58 105 VAL A O 1
ATOM 744 N N . HIS A 1 110 ? 22.295 6.870 3.641 1.00 16.33 106 HIS A N 1
ATOM 745 C CA . HIS A 1 110 ? 22.368 7.431 2.307 1.00 17.30 106 HIS A CA 1
ATOM 746 C C . HIS A 1 110 ? 22.158 8.948 2.426 1.00 17.32 106 HIS A C 1
ATOM 747 O O . HIS A 1 110 ? 21.596 9.416 3.404 1.00 17.02 106 HIS A O 1
ATOM 754 N N . GLY A 1 111 ? 22.607 9.706 1.437 1.00 17.81 107 GLY A N 1
ATOM 755 C CA . GLY A 1 111 ? 22.450 11.152 1.478 1.00 18.67 107 GLY A CA 1
ATOM 756 C C . GLY A 1 111 ? 23.101 11.757 2.716 1.00 18.75 107 GLY A C 1
ATOM 757 O O . GLY A 1 111 ? 24.084 11.231 3.221 1.00 18.17 107 GLY A O 1
ATOM 758 N N . LYS A 1 112 ? 22.526 12.836 3.237 1.00 19.26 108 LYS A N 1
ATOM 759 C CA . LYS A 1 112 ? 23.146 13.536 4.357 1.00 20.02 108 LYS A CA 1
ATOM 760 C C . LYS A 1 112 ? 22.948 12.790 5.661 1.00 19.09 108 LYS A C 1
ATOM 761 O O . LYS A 1 112 ? 21.842 12.324 5.965 1.00 19.30 108 LYS A O 1
ATOM 767 N N . VAL A 1 113 ? 24.041 12.693 6.412 1.00 18.20 109 VAL A N 1
ATOM 768 C CA . VAL A 1 113 ? 24.076 12.140 7.758 1.00 17.14 109 VAL A CA 1
ATOM 769 C C . VAL A 1 113 ? 24.722 13.215 8.639 1.00 17.45 109 VAL A C 1
ATOM 770 O O . VAL A 1 113 ? 25.952 13.293 8.739 1.00 17.71 109 VAL A O 1
ATOM 774 N N . LEU A 1 114 ? 23.886 14.055 9.246 1.00 17.50 110 LEU A N 1
ATOM 775 C CA . LEU A 1 114 ? 24.347 15.178 10.034 1.00 17.25 110 LEU A CA 1
ATOM 776 C C . LEU A 1 114 ? 24.245 14.912 11.556 1.00 17.13 110 LEU A C 1
ATOM 777 O O . LEU A 1 114 ? 23.335 14.230 12.023 1.00 15.82 110 LEU A O 1
ATOM 782 N N . THR A 1 115 ? 25.193 15.501 12.287 1.00 17.30 111 THR A N 1
ATOM 783 C CA . THR A 1 115 ? 25.212 15.565 13.757 1.00 17.45 111 THR A CA 1
ATOM 784 C C . THR A 1 115 ? 24.801 14.253 14.431 1.00 16.59 111 THR A C 1
ATOM 785 O O . THR A 1 115 ? 25.558 13.302 14.408 1.00 16.05 111 THR A O 1
ATOM 789 N N . LEU A 1 116 ? 23.607 14.191 15.011 1.00 17.56 112 LEU A N 1
ATOM 790 C CA . LEU A 1 116 ? 23.144 12.989 15.730 1.00 17.25 112 LEU A CA 1
ATOM 791 C C . LEU A 1 116 ? 23.083 11.753 14.865 1.00 16.28 112 LEU A C 1
ATOM 792 O O . LEU A 1 116 ? 23.120 10.628 15.382 1.00 15.61 112 LEU A O 1
ATOM 797 N N . GLY A 1 117 ? 22.975 11.955 13.556 1.00 15.44 113 GLY A N 1
ATOM 798 C CA . GLY A 1 117 ? 23.053 10.840 12.609 1.00 15.29 113 GLY A CA 1
ATOM 799 C C . GLY A 1 117 ? 24.379 10.110 12.610 1.00 14.98 113 GLY A C 1
ATOM 800 O O . GLY A 1 117 ? 24.420 8.881 12.518 1.00 14.29 113 GLY A O 1
ATOM 801 N N . ILE A 1 118 ? 25.476 10.863 12.667 1.00 14.93 114 ILE A N 1
ATOM 802 C CA . ILE A 1 118 ? 26.796 10.235 12.781 1.00 14.62 114 ILE A CA 1
ATOM 803 C C . ILE A 1 118 ? 26.810 9.390 14.055 1.00 13.75 114 ILE A C 1
ATOM 804 O O . ILE A 1 118 ? 27.337 8.287 14.057 1.00 13.56 114 ILE A O 1
ATOM 809 N N . GLU A 1 119 ? 26.235 9.939 15.127 1.00 14.22 115 GLU A N 1
ATOM 810 C CA . GLU A 1 119 ? 26.283 9.342 16.475 1.00 14.35 115 GLU A CA 1
ATOM 811 C C . GLU A 1 119 ? 25.384 8.098 16.604 1.00 14.25 115 GLU A C 1
ATOM 812 O O . GLU A 1 119 ? 25.700 7.191 17.384 1.00 13.75 115 GLU A O 1
ATOM 818 N N . LEU A 1 120 ? 24.303 8.041 15.822 1.00 14.30 116 LEU A N 1
ATOM 819 C CA . LEU A 1 120 ? 23.485 6.823 15.739 1.00 15.41 116 LEU A CA 1
ATOM 820 C C . LEU A 1 120 ? 24.258 5.715 15.071 1.00 15.04 116 LEU A C 1
ATOM 821 O O . LEU A 1 120 ? 24.230 4.573 15.527 1.00 13.91 116 LEU A O 1
ATOM 826 N N . ALA A 1 121 ? 24.925 6.064 13.968 1.00 14.96 117 ALA A N 1
ATOM 827 C CA . ALA A 1 121 ? 25.796 5.121 13.254 1.00 15.05 117 ALA A CA 1
ATOM 828 C C . ALA A 1 121 ? 26.863 4.594 14.213 1.00 15.18 117 ALA A C 1
ATOM 829 O O . ALA A 1 121 ? 27.100 3.384 14.273 1.00 15.71 117 ALA A O 1
ATOM 831 N N . LEU A 1 122 ? 27.479 5.497 14.994 1.00 14.72 118 LEU A N 1
ATOM 832 C CA . LEU A 1 122 ? 28.475 5.099 15.997 1.00 13.63 118 LEU A CA 1
ATOM 833 C C . LEU A 1 122 ? 27.931 4.237 17.155 1.00 14.09 118 LEU A C 1
ATOM 834 O O . LEU A 1 122 ? 28.674 3.429 17.746 1.00 14.02 118 LEU A O 1
ATOM 839 N N . ALA A 1 123 ? 26.674 4.439 17.534 1.00 13.55 119 ALA A N 1
ATOM 840 C CA . ALA A 1 123 ? 26.066 3.637 18.590 1.00 14.14 119 ALA A CA 1
ATOM 841 C C . ALA A 1 123 ? 25.741 2.212 18.116 1.00 14.85 119 ALA A C 1
ATOM 842 O O . ALA A 1 123 ? 25.587 1.294 18.943 1.00 15.54 119 ALA A O 1
ATOM 844 N N . ALA A 1 124 ? 25.626 2.040 16.800 1.00 14.96 120 ALA A N 1
ATOM 845 C CA . ALA A 1 124 ? 25.254 0.769 16.190 1.00 15.00 120 ALA A CA 1
ATOM 846 C C . ALA A 1 124 ? 26.408 -0.208 16.148 1.00 15.10 120 ALA A C 1
ATOM 847 O O . ALA A 1 124 ? 27.536 0.123 16.510 1.00 15.07 120 ALA A O 1
ATOM 849 N N . ASP A 1 125 ? 26.121 -1.425 15.686 1.00 14.57 121 ASP A N 1
ATOM 850 C CA . ASP A 1 125 ? 27.146 -2.464 15.568 1.00 14.14 121 ASP A CA 1
ATOM 851 C C . ASP A 1 125 ? 27.718 -2.603 14.163 1.00 14.21 121 ASP A C 1
ATOM 852 O O . ASP A 1 125 ? 28.853 -3.034 14.004 1.00 14.55 121 ASP A O 1
ATOM 857 N N . ILE A 1 126 ? 26.929 -2.261 13.148 1.00 13.33 122 ILE A N 1
ATOM 858 C CA . ILE A 1 126 ? 27.347 -2.377 11.755 1.00 12.57 122 ILE A CA 1
ATOM 859 C C . ILE A 1 126 ? 26.666 -1.262 10.982 1.00 12.61 122 ILE A C 1
ATOM 860 O O . ILE A 1 126 ? 25.464 -1.000 11.172 1.00 12.74 122 ILE A O 1
ATOM 865 N N . VAL A 1 127 ? 27.448 -0.584 10.142 1.00 12.52 123 VAL A N 1
ATOM 866 C CA . VAL A 1 127 ? 26.982 0.552 9.361 1.00 12.12 123 VAL A CA 1
ATOM 867 C C . VAL A 1 127 ? 27.242 0.325 7.872 1.00 12.97 123 VAL A C 1
ATOM 868 O O . VAL A 1 127 ? 28.384 0.068 7.455 1.00 13.14 123 VAL A O 1
ATOM 872 N N . ILE A 1 128 ? 26.180 0.420 7.081 1.00 13.79 124 ILE A N 1
ATOM 873 C CA . ILE A 1 128 ? 26.278 0.287 5.647 1.00 14.48 124 ILE A CA 1
ATOM 874 C C . ILE A 1 128 ? 25.906 1.629 5.038 1.00 15.24 124 ILE A C 1
ATOM 875 O O . ILE A 1 128 ? 24.904 2.244 5.428 1.00 15.91 124 ILE A O 1
ATOM 880 N N . ALA A 1 129 ? 26.710 2.091 4.094 1.00 15.53 125 ALA A N 1
ATOM 881 C CA . ALA A 1 129 ? 26.435 3.329 3.370 1.00 16.18 125 ALA A CA 1
ATOM 882 C C . ALA A 1 129 ? 26.239 3.050 1.890 1.00 16.76 125 ALA A C 1
ATOM 883 O O . ALA A 1 129 ? 26.959 2.248 1.315 1.00 17.18 125 ALA A O 1
ATOM 885 N N . ASP A 1 130 ? 25.264 3.691 1.250 1.00 17.94 126 ASP A N 1
ATOM 886 C CA . ASP A 1 130 ? 25.331 3.774 -0.197 1.00 18.22 126 ASP A CA 1
ATOM 887 C C . ASP A 1 130 ? 26.350 4.871 -0.597 1.00 18.88 126 ASP A C 1
ATOM 888 O O . ASP A 1 130 ? 26.858 5.625 0.261 1.00 16.85 126 ASP A O 1
ATOM 893 N N . GLU A 1 131 ? 26.662 4.924 -1.896 1.00 19.27 127 GLU A N 1
ATOM 894 C CA . GLU A 1 131 ? 27.723 5.775 -2.405 1.00 20.56 127 GLU A CA 1
ATOM 895 C C . GLU A 1 131 ? 27.443 7.272 -2.280 1.00 20.54 127 GLU A C 1
ATOM 896 O O . GLU A 1 131 ? 28.378 8.047 -2.366 1.00 20.79 127 GLU A O 1
ATOM 902 N N . THR A 1 132 ? 26.183 7.667 -2.074 1.00 20.18 128 THR A N 1
ATOM 903 C CA . THR A 1 132 ? 25.798 9.081 -1.944 1.00 20.09 128 THR A CA 1
ATOM 904 C C . THR A 1 132 ? 25.962 9.672 -0.534 1.00 19.51 128 THR A C 1
ATOM 905 O O . THR A 1 132 ? 25.826 10.881 -0.361 1.00 19.48 128 THR A O 1
ATOM 909 N N . ALA A 1 133 ? 26.232 8.836 0.472 1.00 18.10 129 ALA A N 1
ATOM 910 C CA . ALA A 1 133 ? 26.211 9.304 1.868 1.00 17.48 129 ALA A CA 1
ATOM 911 C C . ALA A 1 133 ? 27.307 10.298 2.141 1.00 17.33 129 ALA A C 1
ATOM 912 O O . ALA A 1 133 ? 28.465 10.035 1.835 1.00 16.93 129 ALA A O 1
ATOM 914 N N . THR A 1 134 ? 26.942 11.415 2.759 1.00 17.12 130 THR A N 1
ATOM 915 C CA . THR A 1 134 ? 27.936 12.376 3.263 1.00 17.44 130 THR A CA 1
ATOM 916 C C . THR A 1 134 ? 27.633 12.673 4.720 1.00 16.34 130 THR A C 1
ATOM 917 O O . THR A 1 134 ? 26.492 12.484 5.185 1.00 16.72 130 THR A O 1
ATOM 921 N N . PHE A 1 135 ? 28.657 13.124 5.435 1.00 15.35 131 PHE A N 1
ATOM 922 C CA . PHE A 1 135 ? 28.640 13.194 6.909 1.00 14.93 131 PHE A CA 1
ATOM 923 C C . PHE A 1 135 ? 29.162 14.566 7.338 1.00 15.31 131 PHE A C 1
ATOM 924 O O . PHE A 1 135 ? 30.147 15.058 6.787 1.00 14.94 131 PHE A O 1
ATOM 932 N N . ALA A 1 136 ? 28.515 15.182 8.321 1.00 15.68 132 ALA A N 1
ATOM 933 C CA . ALA A 1 136 ? 29.043 16.429 8.899 1.00 16.11 132 ALA A CA 1
ATOM 934 C C . ALA A 1 136 ? 28.686 16.563 10.374 1.00 16.32 132 ALA A C 1
ATOM 935 O O . ALA A 1 136 ? 27.502 16.504 10.749 1.00 17.09 132 ALA A O 1
ATOM 937 N N . GLN A 1 137 ? 29.721 16.715 11.200 1.00 16.10 133 GLN A N 1
ATOM 938 C CA . GLN A 1 137 ? 29.574 16.905 12.631 1.00 16.54 133 GLN A CA 1
ATOM 939 C C . GLN A 1 137 ? 29.489 18.423 12.890 1.00 16.46 133 GLN A C 1
ATOM 940 O O . GLN A 1 137 ? 30.456 19.070 13.317 1.00 15.74 133 GLN A O 1
ATOM 946 N N . LEU A 1 138 ? 28.303 18.974 12.618 1.00 16.44 134 LEU A N 1
ATOM 947 C CA . LEU A 1 138 ? 28.109 20.418 12.551 1.00 17.12 134 LEU A CA 1
ATOM 948 C C . LEU A 1 138 ? 28.034 21.142 13.898 1.00 17.12 134 LEU A C 1
ATOM 949 O O . LEU A 1 138 ? 28.055 22.355 13.924 1.00 17.86 134 LEU A O 1
ATOM 954 N N . GLU A 1 139 ? 28.003 20.411 15.013 1.00 17.30 135 GLU A N 1
ATOM 955 C CA . GLU A 1 139 ? 27.692 21.005 16.332 1.00 17.64 135 GLU A CA 1
ATOM 956 C C . GLU A 1 139 ? 28.568 22.211 16.716 1.00 17.36 135 GLU A C 1
ATOM 957 O O . GLU A 1 139 ? 28.042 23.229 17.160 1.00 17.83 135 GLU A O 1
ATOM 963 N N . VAL A 1 140 ? 29.890 22.110 16.549 1.00 16.89 136 VAL A N 1
ATOM 964 C CA . VAL A 1 140 ? 30.773 23.240 16.850 1.00 17.17 136 VAL A CA 1
ATOM 965 C C . VAL A 1 140 ? 30.524 24.417 15.907 1.00 18.23 136 VAL A C 1
ATOM 966 O O . VAL A 1 140 ? 30.798 25.552 16.268 1.00 18.56 136 VAL A O 1
ATOM 970 N N . ASN A 1 141 ? 29.974 24.157 14.721 1.00 19.07 137 ASN A N 1
ATOM 971 C CA . ASN A 1 141 ? 29.595 25.237 13.784 1.00 20.49 137 ASN A CA 1
ATOM 972 C C . ASN A 1 141 ? 28.347 26.014 14.286 1.00 21.65 137 ASN A C 1
ATOM 973 O O . ASN A 1 141 ? 28.065 27.115 13.837 1.00 22.60 137 ASN A O 1
ATOM 978 N N . ARG A 1 142 ? 27.638 25.458 15.258 1.00 22.23 138 ARG A N 1
ATOM 979 C CA . ARG A 1 142 ? 26.405 26.054 15.757 1.00 23.33 138 ARG A CA 1
ATOM 980 C C . ARG A 1 142 ? 26.470 26.539 17.209 1.00 23.17 138 ARG A C 1
ATOM 981 O O . ARG A 1 142 ? 25.451 26.865 17.805 1.00 23.92 138 ARG A O 1
ATOM 989 N N . GLY A 1 143 ? 27.664 26.630 17.769 1.00 22.51 139 GLY A N 1
ATOM 990 C CA . GLY A 1 143 ? 27.812 27.129 19.126 1.00 22.73 139 GLY A CA 1
ATOM 991 C C . GLY A 1 143 ? 27.837 26.089 20.237 1.00 21.98 139 GLY A C 1
ATOM 992 O O . GLY A 1 143 ? 28.054 26.459 21.387 1.00 23.04 139 GLY A O 1
ATOM 993 N N . ILE A 1 144 ? 27.643 24.803 19.916 1.00 20.91 140 ILE A N 1
ATOM 994 C CA . ILE A 1 144 ? 27.661 23.734 20.927 1.00 20.19 140 ILE A CA 1
ATOM 995 C C . ILE A 1 144 ? 28.717 22.664 20.577 1.00 19.96 140 ILE A C 1
ATOM 996 O O . ILE A 1 144 ? 29.768 23.011 20.057 1.00 20.07 140 ILE A O 1
ATOM 1001 N N . TYR A 1 145 ? 28.480 21.386 20.886 1.00 19.36 141 TYR A N 1
ATOM 1002 C CA . TYR A 1 145 ? 29.462 20.339 20.585 1.00 19.05 141 TYR A CA 1
ATOM 1003 C C . TYR A 1 145 ? 28.731 19.002 20.454 1.00 18.27 141 TYR A C 1
ATOM 1004 O O . TYR A 1 145 ? 27.554 18.926 20.769 1.00 19.88 141 TYR A O 1
ATOM 1013 N N . PRO A 1 146 ? 29.391 17.957 19.949 1.00 17.75 142 PRO A N 1
ATOM 1014 C CA . PRO A 1 146 ? 28.645 16.694 19.845 1.00 17.11 142 PRO A CA 1
ATOM 1015 C C . PRO A 1 146 ? 28.350 16.064 21.206 1.00 17.18 142 PRO A C 1
ATOM 1016 O O . PRO A 1 146 ? 29.262 15.791 21.984 1.00 17.15 142 PRO A O 1
ATOM 1020 N N . PHE A 1 147 ? 27.074 15.832 21.508 1.00 17.03 143 PHE A N 1
ATOM 1021 C CA . PHE A 1 147 ? 26.718 15.358 22.843 1.00 16.75 143 PHE A CA 1
ATOM 1022 C C . PHE A 1 147 ? 25.959 14.060 22.835 1.00 15.84 143 PHE A C 1
ATOM 1023 O O . PHE A 1 147 ? 25.364 13.702 23.827 1.00 16.07 143 PHE A O 1
ATOM 1031 N N . GLY A 1 148 ? 26.014 13.338 21.726 1.00 14.64 144 GLY A N 1
ATOM 1032 C CA . GLY A 1 148 ? 25.367 12.040 21.633 1.00 13.92 144 GLY A CA 1
ATOM 1033 C C . GLY A 1 148 ? 26.361 10.885 21.529 1.00 13.42 144 GLY A C 1
ATOM 1034 O O . GLY A 1 148 ? 26.011 9.823 21.030 1.00 12.24 144 GLY A O 1
ATOM 1035 N N . GLY A 1 149 ? 27.594 11.093 21.997 1.00 12.83 145 GLY A N 1
ATOM 1036 C CA . GLY A 1 149 ? 28.594 10.029 22.051 1.00 12.49 145 GLY A CA 1
ATOM 1037 C C . GLY A 1 149 ? 29.752 10.064 21.061 1.00 11.81 145 GLY A C 1
ATOM 1038 O O . GLY A 1 149 ? 30.693 9.272 21.184 1.00 12.04 145 GLY A O 1
ATOM 1039 N N . ALA A 1 150 ? 29.734 10.976 20.090 1.00 12.36 146 ALA A N 1
ATOM 1040 C CA . ALA A 1 150 ? 30.830 11.056 19.123 1.00 12.14 146 ALA A CA 1
ATOM 1041 C C . ALA A 1 150 ? 32.172 11.291 19.821 1.00 12.50 146 ALA A C 1
ATOM 1042 O O . ALA A 1 150 ? 33.196 10.781 19.366 1.00 11.49 146 ALA A O 1
ATOM 1044 N N . THR A 1 151 ? 32.166 12.068 20.903 1.00 12.82 147 THR A N 1
ATOM 1045 C CA . THR A 1 151 ? 33.408 12.394 21.627 1.00 13.37 147 THR A CA 1
ATOM 1046 C C . THR A 1 151 ? 34.072 11.124 22.216 1.00 13.67 147 THR A C 1
ATOM 1047 O O . THR A 1 151 ? 35.295 11.054 22.382 1.00 14.19 147 THR A O 1
ATOM 1051 N N . ILE A 1 152 ? 33.257 10.112 22.498 1.00 13.76 148 ILE A N 1
ATOM 1052 C CA . ILE A 1 152 ? 33.746 8.825 23.011 1.00 13.25 148 ILE A CA 1
ATOM 1053 C C . ILE A 1 152 ? 34.049 7.842 21.867 1.00 12.88 148 ILE A C 1
ATOM 1054 O O . ILE A 1 152 ? 35.140 7.275 21.797 1.00 13.33 148 ILE A O 1
ATOM 1059 N N . ARG A 1 153 ? 33.088 7.648 20.972 1.00 11.94 149 ARG A N 1
ATOM 1060 C CA . ARG A 1 153 ? 33.158 6.549 20.025 1.00 11.90 149 ARG A CA 1
ATOM 1061 C C . ARG A 1 153 ? 33.879 6.884 18.747 1.00 11.37 149 ARG A C 1
ATOM 1062 O O . ARG A 1 153 ? 34.428 5.997 18.111 1.00 10.01 149 ARG A O 1
ATOM 1070 N N . PHE A 1 154 ? 33.911 8.163 18.365 1.00 11.25 150 PHE A N 1
ATOM 1071 C CA . PHE A 1 154 ? 34.530 8.514 17.091 1.00 11.63 150 PHE A CA 1
ATOM 1072 C C . PHE A 1 154 ? 36.058 8.328 17.199 1.00 12.34 150 PHE A C 1
ATOM 1073 O O . PHE A 1 154 ? 36.656 7.670 16.350 1.00 12.11 150 PHE A O 1
ATOM 1081 N N . PRO A 1 155 ? 36.704 8.889 18.241 1.00 12.21 151 PRO A N 1
ATOM 1082 C CA . PRO A 1 155 ? 38.163 8.604 18.403 1.00 12.60 151 PRO A CA 1
ATOM 1083 C C . PRO A 1 155 ? 38.510 7.131 18.600 1.00 13.64 151 PRO A C 1
ATOM 1084 O O . PRO A 1 155 ? 39.539 6.667 18.094 1.00 13.30 151 PRO A O 1
ATOM 1088 N N . ARG A 1 156 ? 37.652 6.370 19.286 1.00 14.23 152 ARG A N 1
ATOM 1089 C CA . ARG A 1 156 ? 37.934 4.950 19.481 1.00 15.69 152 ARG A CA 1
ATOM 1090 C C . ARG A 1 156 ? 37.855 4.175 18.162 1.00 16.55 152 ARG A C 1
ATOM 1091 O O . ARG A 1 156 ? 38.722 3.361 17.870 1.00 16.79 152 ARG A O 1
ATOM 1099 N N . THR A 1 157 ? 36.822 4.418 17.366 1.00 17.02 153 THR A N 1
ATOM 1100 C CA . THR A 1 157 ? 36.684 3.759 16.065 1.00 18.15 153 THR A CA 1
ATOM 1101 C C . THR A 1 157 ? 37.666 4.242 14.976 1.00 17.70 153 THR A C 1
ATOM 1102 O O . THR A 1 157 ? 38.293 3.433 14.299 1.00 17.48 153 THR A O 1
ATOM 1106 N N . ALA A 1 158 ? 37.779 5.556 14.793 1.00 17.28 154 ALA A N 1
ATOM 1107 C CA . ALA A 1 158 ? 38.584 6.111 13.700 1.00 16.72 154 ALA A CA 1
ATOM 1108 C C . ALA A 1 158 ? 40.039 6.407 14.068 1.00 16.41 154 ALA A C 1
ATOM 1109 O O . ALA A 1 158 ? 40.875 6.615 13.174 1.00 15.78 154 ALA A O 1
ATOM 1111 N N . GLY A 1 159 ? 40.334 6.445 15.365 1.00 15.59 155 GLY A N 1
ATOM 1112 C CA . GLY A 1 159 ? 41.595 7.011 15.842 1.00 15.36 155 GLY A CA 1
ATOM 1113 C C . GLY A 1 159 ? 41.394 8.486 16.178 1.00 14.93 155 GLY A C 1
ATOM 1114 O O . GLY A 1 159 ? 40.523 9.157 15.624 1.00 14.18 155 GLY A O 1
ATOM 1115 N N . TRP A 1 160 ? 42.202 9.001 17.101 1.00 14.71 156 TRP A N 1
ATOM 1116 C CA . TRP A 1 160 ? 42.005 10.368 17.604 1.00 13.87 156 TRP A CA 1
ATOM 1117 C C . TRP A 1 160 ? 42.103 11.395 16.486 1.00 13.87 156 TRP A C 1
ATOM 1118 O O . TRP A 1 160 ? 41.217 12.231 16.324 1.00 13.55 156 TRP A O 1
ATOM 1129 N N . GLY A 1 161 ? 43.168 11.328 15.709 1.00 14.06 157 GLY A N 1
ATOM 1130 C CA . GLY A 1 161 ? 43.402 12.301 14.644 1.00 14.32 157 GLY A CA 1
ATOM 1131 C C . GLY A 1 161 ? 42.315 12.312 13.592 1.00 14.29 157 GLY A C 1
ATOM 1132 O O . GLY A 1 161 ? 41.781 13.364 13.268 1.00 14.68 157 GLY A O 1
ATOM 1133 N N . ASN A 1 162 ? 41.968 11.141 13.068 1.00 14.09 158 ASN A N 1
ATOM 1134 C CA . ASN A 1 162 ? 40.883 11.044 12.065 1.00 14.79 158 ASN A CA 1
ATOM 1135 C C . ASN A 1 162 ? 39.555 11.581 12.600 1.00 14.79 158 ASN A C 1
ATOM 1136 O O . ASN A 1 162 ? 38.847 12.304 11.887 1.00 14.29 158 ASN A O 1
ATOM 1141 N N . ALA A 1 163 ? 39.238 11.262 13.862 1.00 14.29 159 ALA A N 1
ATOM 1142 C CA . ALA A 1 163 ? 38.029 11.813 14.512 1.00 14.41 159 ALA A CA 1
ATOM 1143 C C . ALA A 1 163 ? 38.036 13.341 14.652 1.00 14.95 159 ALA A C 1
ATOM 1144 O O . ALA A 1 163 ? 37.070 14.012 14.268 1.00 15.47 159 ALA A O 1
ATOM 1146 N N . MET A 1 164 ? 39.099 13.884 15.228 1.00 14.95 160 MET A N 1
ATOM 1147 C CA . MET A 1 164 ? 39.214 15.339 15.443 1.00 14.74 160 MET A CA 1
ATOM 1148 C C . MET A 1 164 ? 39.286 16.173 14.160 1.00 14.60 160 MET A C 1
ATOM 1149 O O . MET A 1 164 ? 38.817 17.312 14.140 1.00 14.46 160 MET A O 1
ATOM 1154 N N . ARG A 1 165 ? 39.857 15.622 13.094 1.00 14.50 161 ARG A N 1
ATOM 1155 C CA . ARG A 1 165 ? 39.810 16.271 11.766 1.00 14.82 161 ARG A CA 1
ATOM 1156 C C . ARG A 1 165 ? 38.384 16.704 11.397 1.00 14.97 161 ARG A C 1
ATOM 1157 O O . ARG A 1 165 ? 38.181 17.780 10.843 1.00 15.58 161 ARG A O 1
ATOM 1165 N N . TRP A 1 166 ? 37.400 15.863 11.706 1.00 14.46 162 TRP A N 1
ATOM 1166 C CA . TRP A 1 166 ? 35.993 16.150 11.369 1.00 14.63 162 TRP A CA 1
ATOM 1167 C C . TRP A 1 166 ? 35.185 16.783 12.526 1.00 15.16 162 TRP A C 1
ATOM 1168 O O . TRP A 1 166 ? 34.334 17.649 12.290 1.00 16.22 162 TRP A O 1
ATOM 1179 N N . MET A 1 167 ? 35.455 16.364 13.765 1.00 14.29 163 MET A N 1
ATOM 1180 C CA . MET A 1 167 ? 34.744 16.910 14.916 1.00 14.60 163 MET A CA 1
ATOM 1181 C C . MET A 1 167 ? 35.079 18.367 15.235 1.00 14.60 163 MET A C 1
ATOM 1182 O O . MET A 1 167 ? 34.194 19.118 15.657 1.00 14.70 163 MET A O 1
ATOM 1187 N N . LEU A 1 168 ? 36.334 18.759 15.020 1.00 14.50 164 LEU A N 1
ATOM 1188 C CA . LEU A 1 168 ? 36.784 20.108 15.372 1.00 15.56 164 LEU A CA 1
ATOM 1189 C C . LEU A 1 168 ? 36.512 21.148 14.287 1.00 16.05 164 LEU A C 1
ATOM 1190 O O . LEU A 1 168 ? 36.496 22.347 14.568 1.00 16.12 164 LEU A O 1
ATOM 1195 N N . THR A 1 169 ? 36.312 20.682 13.055 1.00 16.26 165 THR A N 1
ATOM 1196 C CA . THR A 1 169 ? 36.143 21.545 11.897 1.00 16.51 165 THR A CA 1
ATOM 1197 C C . THR A 1 169 ? 34.710 21.715 11.450 1.00 17.41 165 THR A C 1
ATOM 1198 O O . THR A 1 169 ? 34.390 22.728 10.803 1.00 18.21 165 THR A O 1
ATOM 1202 N N . ALA A 1 170 ? 33.879 20.708 11.718 1.00 16.80 166 ALA A N 1
ATOM 1203 C CA . ALA A 1 170 ? 32.527 20.632 11.135 1.00 17.26 166 ALA A CA 1
ATOM 1204 C C . ALA A 1 170 ? 32.516 20.450 9.598 1.00 17.01 166 ALA A C 1
ATOM 1205 O O . ALA A 1 170 ? 31.476 20.638 8.948 1.00 16.67 166 ALA A O 1
ATOM 1207 N N . ASP A 1 171 ? 33.663 20.080 9.023 1.00 17.23 167 ASP A N 1
ATOM 1208 C CA . ASP A 1 171 ? 33.772 19.862 7.581 1.00 17.12 167 ASP A CA 1
ATOM 1209 C C . ASP A 1 171 ? 33.030 18.586 7.174 1.00 16.65 167 ASP A C 1
ATOM 1210 O O . ASP A 1 171 ? 32.976 17.608 7.935 1.00 15.41 167 ASP A O 1
ATOM 1215 N N . THR A 1 172 ? 32.527 18.596 5.950 1.00 16.62 168 THR A N 1
ATOM 1216 C CA . THR A 1 172 ? 31.779 17.493 5.388 1.00 17.45 168 THR A CA 1
ATOM 1217 C C . THR A 1 172 ? 32.761 16.446 4.860 1.00 17.48 168 THR A C 1
ATOM 1218 O O . THR A 1 172 ? 33.715 16.779 4.172 1.00 17.76 168 THR A O 1
ATOM 1222 N N . PHE A 1 173 ? 32.543 15.184 5.197 1.00 17.33 169 PHE A N 1
ATOM 1223 C CA . PHE A 1 173 ? 33.311 14.109 4.571 1.00 17.33 169 PHE A CA 1
ATOM 1224 C C . PHE A 1 173 ? 32.367 13.104 3.932 1.00 17.63 169 PHE A C 1
ATOM 1225 O O . PHE A 1 173 ? 31.180 13.060 4.282 1.00 17.17 169 PHE A O 1
ATOM 1233 N N . ASP A 1 174 ? 32.894 12.286 3.019 1.00 18.55 170 ASP A N 1
ATOM 1234 C CA . ASP A 1 174 ? 32.051 11.431 2.184 1.00 18.47 170 ASP A CA 1
ATOM 1235 C C . ASP A 1 174 ? 32.147 9.946 2.574 1.00 17.98 170 ASP A C 1
ATOM 1236 O O . ASP A 1 174 ? 32.888 9.587 3.508 1.00 16.81 170 ASP A O 1
ATOM 1241 N N . ALA A 1 175 ? 31.398 9.095 1.870 1.00 16.85 171 ALA A N 1
ATOM 1242 C CA . ALA A 1 175 ? 31.332 7.657 2.209 1.00 16.80 171 ALA A CA 1
ATOM 1243 C C . ALA A 1 175 ? 32.690 6.972 2.177 1.00 17.11 171 ALA A C 1
ATOM 1244 O O . ALA A 1 175 ? 32.981 6.135 3.026 1.00 17.20 171 ALA A O 1
ATOM 1246 N N . VAL A 1 176 ? 33.518 7.334 1.207 1.00 18.23 172 VAL A N 1
ATOM 1247 C CA . VAL A 1 176 ? 34.848 6.726 1.052 1.00 18.10 172 VAL A CA 1
ATOM 1248 C C . VAL A 1 176 ? 35.711 7.046 2.282 1.00 18.44 172 VAL A C 1
ATOM 1249 O O . VAL A 1 176 ? 36.426 6.194 2.779 1.00 17.59 172 VAL A O 1
ATOM 1253 N N . GLU A 1 177 ? 35.639 8.281 2.770 1.00 18.78 173 GLU A N 1
ATOM 1254 C CA . GLU A 1 177 ? 36.410 8.653 3.961 1.00 19.23 173 GLU A CA 1
ATOM 1255 C C . GLU A 1 177 ? 35.840 7.984 5.225 1.00 18.04 173 GLU A C 1
ATOM 1256 O O . GLU A 1 177 ? 36.586 7.494 6.054 1.00 18.53 173 GLU A O 1
ATOM 1262 N N . ALA A 1 178 ? 34.524 7.941 5.343 1.00 17.33 174 ALA A N 1
ATOM 1263 C CA . ALA A 1 178 ? 33.857 7.301 6.490 1.00 17.32 174 ALA A CA 1
ATOM 1264 C C . ALA A 1 178 ? 34.188 5.800 6.567 1.00 16.91 174 ALA A C 1
ATOM 1265 O O . ALA A 1 178 ? 34.333 5.234 7.654 1.00 16.53 174 ALA A O 1
ATOM 1267 N N . HIS A 1 179 ? 34.323 5.176 5.399 1.00 16.88 175 HIS A N 1
ATOM 1268 C CA . HIS A 1 179 ? 34.770 3.798 5.288 1.00 16.93 175 HIS A CA 1
ATOM 1269 C C . HIS A 1 179 ? 36.258 3.641 5.627 1.00 17.16 175 HIS A C 1
ATOM 1270 O O . HIS A 1 179 ? 36.635 2.705 6.338 1.00 18.03 175 HIS A O 1
ATOM 1277 N N . ARG A 1 180 ? 37.086 4.556 5.142 1.00 18.08 176 ARG A N 1
ATOM 1278 C CA . ARG A 1 180 ? 38.538 4.517 5.383 1.00 19.42 176 ARG A CA 1
ATOM 1279 C C . ARG A 1 180 ? 38.800 4.534 6.889 1.00 18.62 176 ARG A C 1
ATOM 1280 O O . ARG A 1 180 ? 39.661 3.824 7.370 1.00 19.18 176 ARG A O 1
ATOM 1288 N N . ILE A 1 181 ? 38.036 5.328 7.626 1.00 17.59 177 ILE A N 1
ATOM 1289 C CA . ILE A 1 181 ? 38.356 5.567 9.027 1.00 16.84 177 ILE A CA 1
ATOM 1290 C C . ILE A 1 181 ? 37.544 4.682 9.966 1.00 16.94 177 ILE A C 1
ATOM 1291 O O . ILE A 1 181 ? 37.601 4.871 11.167 1.00 17.68 177 ILE A O 1
ATOM 1296 N N . GLY A 1 182 ? 36.813 3.704 9.423 1.00 16.19 178 GLY A N 1
ATOM 1297 C CA . GLY A 1 182 ? 36.203 2.666 10.235 1.00 16.18 178 GLY A CA 1
ATOM 1298 C C . GLY A 1 182 ? 34.738 2.834 10.631 1.00 16.18 178 GLY A C 1
ATOM 1299 O O . GLY A 1 182 ? 34.161 1.888 11.173 1.00 16.75 178 GLY A O 1
ATOM 1300 N N . ILE A 1 183 ? 34.132 3.997 10.364 1.00 16.11 179 ILE A N 1
ATOM 1301 C CA . ILE A 1 183 ? 32.712 4.259 10.736 1.00 17.37 179 ILE A CA 1
ATOM 1302 C C . ILE A 1 183 ? 31.728 3.469 9.887 1.00 16.47 179 ILE A C 1
ATOM 1303 O O . ILE A 1 183 ? 30.707 3.033 10.379 1.00 17.24 179 ILE A O 1
ATOM 1308 N N . VAL A 1 184 ? 32.042 3.337 8.603 1.00 15.53 180 VAL A N 1
ATOM 1309 C CA . VAL A 1 184 ? 31.230 2.616 7.652 1.00 15.03 180 VAL A CA 1
ATOM 1310 C C . VAL A 1 184 ? 31.935 1.299 7.286 1.00 15.23 180 VAL A C 1
ATOM 1311 O O . VAL A 1 184 ? 33.135 1.281 6.966 1.00 15.43 180 VAL A O 1
ATOM 1315 N N . GLN A 1 185 ? 31.196 0.199 7.335 1.00 15.22 181 GLN A N 1
ATOM 1316 C CA . GLN A 1 185 ? 31.794 -1.123 7.099 1.00 15.44 181 GLN A CA 1
ATOM 1317 C C . GLN A 1 185 ? 31.813 -1.495 5.627 1.00 15.75 181 GLN A C 1
ATOM 1318 O O . GLN A 1 185 ? 32.666 -2.261 5.193 1.00 16.28 181 GLN A O 1
ATOM 1324 N N . GLU A 1 186 ? 30.859 -0.973 4.868 1.00 15.93 182 GLU A N 1
ATOM 1325 C CA . GLU A 1 186 ? 30.752 -1.284 3.456 1.00 17.02 182 GLU A CA 1
ATOM 1326 C C . GLU A 1 186 ? 30.022 -0.156 2.724 1.00 16.55 182 GLU A C 1
ATOM 1327 O O . GLU A 1 186 ? 29.080 0.425 3.252 1.00 14.87 182 GLU A O 1
ATOM 1333 N N . ILE A 1 187 ? 30.508 0.167 1.532 1.00 16.38 183 ILE A N 1
ATOM 1334 C CA . ILE A 1 187 ? 29.830 1.085 0.640 1.00 17.06 183 ILE A CA 1
ATOM 1335 C C . ILE A 1 187 ? 29.229 0.264 -0.498 1.00 17.63 183 ILE A C 1
ATOM 1336 O O . ILE A 1 187 ? 29.905 -0.594 -1.062 1.00 17.71 183 ILE A O 1
ATOM 1341 N N . VAL A 1 188 ? 27.968 0.538 -0.814 1.00 17.64 184 VAL A N 1
ATOM 1342 C CA . VAL A 1 188 ? 27.217 -0.192 -1.833 1.00 18.20 184 VAL A CA 1
ATOM 1343 C C . VAL A 1 188 ? 26.636 0.811 -2.826 1.00 18.85 184 VAL A C 1
ATOM 1344 O O . VAL A 1 188 ? 26.572 2.003 -2.537 1.00 18.03 184 VAL A O 1
ATOM 1348 N N . PRO A 1 189 ? 26.260 0.342 -4.025 1.00 19.80 185 PRO A N 1
ATOM 1349 C CA . PRO A 1 189 ? 25.679 1.246 -5.013 1.00 20.26 185 PRO A CA 1
ATOM 1350 C C . PRO A 1 189 ? 24.436 2.014 -4.507 1.00 20.06 185 PRO A C 1
ATOM 1351 O O . PRO A 1 189 ? 23.777 1.596 -3.551 1.00 18.97 185 PRO A O 1
ATOM 1355 N N . VAL A 1 190 ? 24.141 3.138 -5.159 1.00 20.03 186 VAL A N 1
ATOM 1356 C CA . VAL A 1 190 ? 23.006 3.982 -4.796 1.00 20.76 186 VAL A CA 1
ATOM 1357 C C . VAL A 1 190 ? 21.728 3.184 -4.520 1.00 20.23 186 VAL A C 1
ATOM 1358 O O . VAL A 1 190 ? 21.311 2.375 -5.334 1.00 19.99 186 VAL A O 1
ATOM 1362 N N . GLY A 1 191 ? 21.151 3.388 -3.337 1.00 20.24 187 GLY A N 1
ATOM 1363 C CA . GLY A 1 191 ? 19.859 2.798 -2.975 1.00 20.40 187 GLY A CA 1
ATOM 1364 C C . GLY A 1 191 ? 19.894 1.349 -2.508 1.00 20.30 187 GLY A C 1
ATOM 1365 O O . GLY A 1 191 ? 18.835 0.770 -2.253 1.00 20.32 187 GLY A O 1
ATOM 1366 N N . GLU A 1 192 ? 21.078 0.743 -2.406 1.00 19.73 188 GLU A N 1
ATOM 1367 C CA . GLU A 1 192 ? 21.168 -0.662 -1.992 1.00 20.20 188 GLU A CA 1
ATOM 1368 C C . GLU A 1 192 ? 21.527 -0.868 -0.506 1.00 19.45 188 GLU A C 1
ATOM 1369 O O . GLU A 1 192 ? 21.625 -2.014 -0.013 1.00 19.49 188 GLU A O 1
ATOM 1375 N N . HIS A 1 193 ? 21.699 0.245 0.202 1.00 18.35 189 HIS A N 1
ATOM 1376 C CA . HIS A 1 193 ? 22.083 0.249 1.623 1.00 17.71 189 HIS A CA 1
ATOM 1377 C C . HIS A 1 193 ? 21.139 -0.503 2.572 1.00 17.50 189 HIS A C 1
ATOM 1378 O O . HIS A 1 193 ? 21.612 -1.260 3.421 1.00 16.78 189 HIS A O 1
ATOM 1385 N N . VAL A 1 194 ? 19.831 -0.295 2.444 1.00 17.33 190 VAL A N 1
ATOM 1386 C CA . VAL A 1 194 ? 18.864 -0.989 3.317 1.00 18.14 190 VAL A CA 1
ATOM 1387 C C . VAL A 1 194 ? 18.830 -2.492 3.026 1.00 18.60 190 VAL A C 1
ATOM 1388 O O . VAL A 1 194 ? 18.912 -3.291 3.940 1.00 18.14 190 VAL A O 1
ATOM 1392 N N . ASP A 1 195 ? 18.760 -2.860 1.748 1.00 19.47 191 ASP A N 1
ATOM 1393 C CA . ASP A 1 195 ? 18.778 -4.258 1.344 1.00 19.90 191 ASP A CA 1
ATOM 1394 C C . ASP A 1 195 ? 20.021 -5.006 1.829 1.00 19.05 191 ASP A C 1
ATOM 1395 O O . ASP A 1 195 ? 19.921 -6.118 2.333 1.00 18.43 191 ASP A O 1
ATOM 1400 N N . THR A 1 196 ? 21.178 -4.379 1.709 1.00 17.93 192 THR A N 1
ATOM 1401 C CA . THR A 1 196 ? 22.424 -4.982 2.186 1.00 17.41 192 THR A CA 1
ATOM 1402 C C . THR A 1 196 ? 22.450 -5.131 3.710 1.00 16.05 192 THR A C 1
ATOM 1403 O O . THR A 1 196 ? 22.840 -6.203 4.231 1.00 15.69 192 THR A O 1
ATOM 1407 N N . ALA A 1 197 ? 22.051 -4.069 4.411 1.00 15.46 193 ALA A N 1
ATOM 1408 C CA . ALA A 1 197 ? 21.943 -4.116 5.874 1.00 14.97 193 ALA A CA 1
ATOM 1409 C C . ALA A 1 197 ? 21.000 -5.253 6.276 1.00 15.13 193 ALA A C 1
ATOM 1410 O O . ALA A 1 197 ? 21.305 -6.036 7.184 1.00 15.17 193 ALA A O 1
ATOM 1412 N N . ILE A 1 198 ? 19.867 -5.374 5.583 1.00 15.12 194 ILE A N 1
ATOM 1413 C CA . ILE A 1 198 ? 18.898 -6.437 5.900 1.00 15.03 194 ILE A CA 1
ATOM 1414 C C . ILE A 1 198 ? 19.470 -7.831 5.636 1.00 15.22 194 ILE A C 1
ATOM 1415 O O . ILE A 1 198 ? 19.264 -8.742 6.444 1.00 15.09 194 ILE A O 1
ATOM 1420 N N . ALA A 1 199 ? 20.208 -7.994 4.540 1.00 15.18 195 ALA A N 1
ATOM 1421 C CA . ALA A 1 199 ? 20.868 -9.259 4.230 1.00 15.98 195 ALA A CA 1
ATOM 1422 C C . ALA A 1 199 ? 21.855 -9.682 5.329 1.00 15.89 195 ALA A C 1
ATOM 1423 O O . ALA A 1 199 ? 21.872 -10.830 5.746 1.00 16.52 195 ALA A O 1
ATOM 1425 N N . ILE A 1 200 ? 22.640 -8.736 5.824 1.00 15.51 196 ILE A N 1
ATOM 1426 C CA . ILE A 1 200 ? 23.548 -8.984 6.942 1.00 14.68 196 ILE A CA 1
ATOM 1427 C C . ILE A 1 200 ? 22.794 -9.302 8.243 1.00 14.73 196 ILE A C 1
ATOM 1428 O O . ILE A 1 200 ? 23.171 -10.231 8.976 1.00 14.42 196 ILE A O 1
ATOM 1433 N N . ALA A 1 201 ? 21.726 -8.542 8.515 1.00 14.73 197 ALA A N 1
ATOM 1434 C CA . ALA A 1 201 ? 20.829 -8.796 9.642 1.00 14.45 197 ALA A CA 1
ATOM 1435 C C . ALA A 1 201 ? 20.258 -10.208 9.589 1.00 15.11 197 ALA A C 1
ATOM 1436 O O . ALA A 1 201 ? 20.214 -10.878 10.596 1.00 14.57 197 ALA A O 1
ATOM 1438 N N . GLN A 1 202 ? 19.854 -10.671 8.410 1.00 16.08 198 GLN A N 1
ATOM 1439 C CA . GLN A 1 202 ? 19.370 -12.048 8.258 1.00 17.25 198 GLN A CA 1
ATOM 1440 C C . GLN A 1 202 ? 20.461 -13.094 8.506 1.00 17.76 198 GLN A C 1
ATOM 1441 O O . GLN A 1 202 ? 20.198 -14.135 9.107 1.00 18.86 198 GLN A O 1
ATOM 1447 N N . THR A 1 203 ? 21.683 -12.825 8.064 1.00 17.36 199 THR A N 1
ATOM 1448 C CA . THR A 1 203 ? 22.797 -13.714 8.379 1.00 16.96 199 THR A CA 1
ATOM 1449 C C . THR A 1 203 ? 22.976 -13.779 9.882 1.00 17.09 199 THR A C 1
ATOM 1450 O O . THR A 1 203 ? 23.123 -14.869 10.445 1.00 18.12 199 THR A O 1
ATOM 1454 N N . ILE A 1 204 ? 22.901 -12.631 10.553 1.00 16.53 200 ILE A N 1
ATOM 1455 C CA . ILE A 1 204 ? 22.990 -12.625 12.019 1.00 15.87 200 ILE A CA 1
ATOM 1456 C C . ILE A 1 204 ? 21.889 -13.444 12.659 1.00 16.30 200 ILE A C 1
ATOM 1457 O O . ILE A 1 204 ? 22.137 -14.212 13.604 1.00 15.89 200 ILE A O 1
ATOM 1462 N N . ALA A 1 205 ? 20.676 -13.294 12.121 1.00 16.81 201 ALA A N 1
ATOM 1463 C CA . ALA A 1 205 ? 19.492 -13.976 12.633 1.00 17.81 201 ALA A CA 1
ATOM 1464 C C . ALA A 1 205 ? 19.535 -15.495 12.438 1.00 18.35 201 ALA A C 1
ATOM 1465 O O . ALA A 1 205 ? 18.782 -16.206 13.068 1.00 19.23 201 ALA A O 1
ATOM 1467 N N . ARG A 1 206 ? 20.403 -15.986 11.559 1.00 19.07 202 ARG A N 1
ATOM 1468 C CA . ARG A 1 206 ? 20.605 -17.434 11.413 1.00 20.06 202 ARG A CA 1
ATOM 1469 C C . ARG A 1 206 ? 21.600 -18.020 12.440 1.00 19.56 202 ARG A C 1
ATOM 1470 O O . ARG A 1 206 ? 21.702 -19.233 12.600 1.00 19.67 202 ARG A O 1
ATOM 1478 N N . GLN A 1 207 ? 22.349 -17.162 13.124 1.00 18.71 203 GLN A N 1
ATOM 1479 C CA . GLN A 1 207 ? 23.328 -17.640 14.104 1.00 18.34 203 GLN A CA 1
ATOM 1480 C C . GLN A 1 207 ? 22.653 -17.827 15.467 1.00 18.23 203 GLN A C 1
ATOM 1481 O O . GLN A 1 207 ? 21.496 -17.445 15.653 1.00 17.65 203 GLN A O 1
ATOM 1487 N N . ALA A 1 208 ? 23.370 -18.429 16.416 1.00 17.83 204 ALA A N 1
ATOM 1488 C CA . ALA A 1 208 ? 22.828 -18.735 17.753 1.00 17.30 204 ALA A CA 1
ATOM 1489 C C . ALA A 1 208 ? 22.614 -17.443 18.535 1.00 16.72 204 ALA A C 1
ATOM 1490 O O . ALA A 1 208 ? 23.574 -16.737 18.810 1.00 16.13 204 ALA A O 1
ATOM 1492 N N . PRO A 1 209 ? 21.362 -17.130 18.908 1.00 17.17 205 PRO A N 1
ATOM 1493 C CA . PRO A 1 209 ? 21.107 -15.835 19.555 1.00 17.20 205 PRO A CA 1
ATOM 1494 C C . PRO A 1 209 ? 21.839 -15.587 20.880 1.00 17.12 205 PRO A C 1
ATOM 1495 O O . PRO A 1 209 ? 22.284 -14.464 21.121 1.00 16.45 205 PRO A O 1
ATOM 1499 N N . LEU A 1 210 ? 21.971 -16.607 21.725 1.00 17.16 206 LEU A N 1
ATOM 1500 C CA . LEU A 1 210 ? 22.708 -16.420 22.985 1.00 16.97 206 LEU A CA 1
ATOM 1501 C C . LEU A 1 210 ? 24.207 -16.269 22.743 1.00 16.26 206 LEU A C 1
ATOM 1502 O O . LEU A 1 210 ? 24.920 -15.655 23.562 1.00 15.76 206 LEU A O 1
ATOM 1507 N N . GLY A 1 211 ? 24.691 -16.815 21.623 1.00 16.02 207 GLY A N 1
ATOM 1508 C CA . GLY A 1 211 ? 26.083 -16.585 21.187 1.00 15.31 207 GLY A CA 1
ATOM 1509 C C . GLY A 1 211 ? 26.295 -15.157 20.689 1.00 15.24 207 GLY A C 1
ATOM 1510 O O . GLY A 1 211 ? 27.289 -14.503 21.039 1.00 14.34 207 GLY A O 1
ATOM 1511 N N . VAL A 1 212 ? 25.346 -14.668 19.879 1.00 14.73 208 VAL A N 1
ATOM 1512 C CA . VAL A 1 212 ? 25.378 -13.287 19.410 1.00 13.82 208 VAL A CA 1
ATOM 1513 C C . VAL A 1 212 ? 25.352 -12.322 20.598 1.00 13.83 208 VAL A C 1
ATOM 1514 O O . VAL A 1 212 ? 26.161 -11.388 20.688 1.00 13.11 208 VAL A O 1
ATOM 1518 N N . GLN A 1 213 ? 24.451 -12.578 21.529 1.00 14.37 209 GLN A N 1
ATOM 1519 C CA . GLN A 1 213 ? 24.298 -11.733 22.717 1.00 15.00 209 GLN A CA 1
ATOM 1520 C C . GLN A 1 213 ? 25.534 -11.760 23.631 1.00 14.33 209 GLN A C 1
ATOM 1521 O O . GLN A 1 213 ? 25.936 -10.716 24.148 1.00 14.39 209 GLN A O 1
ATOM 1527 N N . ALA A 1 214 ? 26.122 -12.942 23.798 1.00 13.93 210 ALA A N 1
ATOM 1528 C CA . ALA A 1 214 ? 27.349 -13.111 24.584 1.00 14.27 210 ALA A CA 1
ATOM 1529 C C . ALA A 1 214 ? 28.529 -12.331 23.969 1.00 14.00 210 ALA A C 1
ATOM 1530 O O . ALA A 1 214 ? 29.336 -11.702 24.685 1.00 13.88 210 ALA A O 1
ATOM 1532 N N . THR A 1 215 ? 28.613 -12.361 22.638 1.00 13.71 211 THR A N 1
ATOM 1533 C CA . THR A 1 215 ? 29.664 -11.630 21.904 1.00 12.94 211 THR A CA 1
ATOM 1534 C C . THR A 1 215 ? 29.574 -10.124 22.200 1.00 12.54 211 THR A C 1
ATOM 1535 O O . THR A 1 215 ? 30.570 -9.494 22.574 1.00 11.44 211 THR A O 1
ATOM 1539 N N . LEU A 1 216 ? 28.370 -9.575 22.054 1.00 12.25 212 LEU A N 1
ATOM 1540 C CA . LEU A 1 216 ? 28.091 -8.160 22.389 1.00 12.64 212 LEU A CA 1
ATOM 1541 C C . LEU A 1 216 ? 28.343 -7.848 23.876 1.00 12.81 212 LEU A C 1
ATOM 1542 O O . LEU A 1 216 ? 29.037 -6.891 24.220 1.00 13.92 212 LEU A O 1
ATOM 1547 N N . ARG A 1 217 ? 27.804 -8.665 24.759 1.00 13.65 213 ARG A N 1
ATOM 1548 C CA . ARG A 1 217 ? 27.918 -8.427 26.184 1.00 14.36 213 ARG A CA 1
ATOM 1549 C C . ARG A 1 217 ? 29.377 -8.417 26.662 1.00 14.56 213 ARG A C 1
ATOM 1550 O O . ARG A 1 217 ? 29.765 -7.538 27.429 1.00 13.17 213 ARG A O 1
ATOM 1558 N N . ASN A 1 218 ? 30.165 -9.411 26.241 1.00 14.62 214 ASN A N 1
ATOM 1559 C CA . ASN A 1 218 ? 31.572 -9.488 26.660 1.00 14.86 214 ASN A CA 1
ATOM 1560 C C . ASN A 1 218 ? 32.412 -8.378 26.041 1.00 14.38 214 ASN A C 1
ATOM 1561 O O . ASN A 1 218 ? 33.281 -7.812 26.704 1.00 14.02 214 ASN A O 1
ATOM 1566 N N . ALA A 1 219 ? 32.140 -8.037 24.785 1.00 14.04 215 ALA A N 1
ATOM 1567 C CA . ALA A 1 219 ? 32.860 -6.926 24.152 1.00 13.42 215 ALA A CA 1
ATOM 1568 C C . ALA A 1 219 ? 32.541 -5.591 24.853 1.00 12.94 215 ALA A C 1
ATOM 1569 O O . ALA A 1 219 ? 33.406 -4.725 25.011 1.00 11.30 215 ALA A O 1
ATOM 1571 N N . ARG A 1 220 ? 31.293 -5.409 25.256 1.00 13.27 216 ARG A N 1
ATOM 1572 C CA . ARG A 1 220 ? 30.922 -4.201 25.988 1.00 13.91 216 ARG A CA 1
ATOM 1573 C C . ARG A 1 220 ? 31.575 -4.191 27.367 1.00 13.40 216 ARG A C 1
ATOM 1574 O O . ARG A 1 220 ? 32.007 -3.154 27.840 1.00 13.16 216 ARG A O 1
ATOM 1582 N N . LEU A 1 221 ? 31.603 -5.334 28.030 1.00 13.43 217 LEU A N 1
ATOM 1583 C CA . LEU A 1 221 ? 32.230 -5.425 29.349 1.00 13.97 217 LEU A CA 1
ATOM 1584 C C . LEU A 1 221 ? 33.710 -4.994 29.309 1.00 14.52 217 LEU A C 1
ATOM 1585 O O . LEU A 1 221 ? 34.184 -4.292 30.218 1.00 13.80 217 LEU A O 1
ATOM 1590 N N . ALA A 1 222 ? 34.422 -5.418 28.252 1.00 13.86 218 ALA A N 1
ATOM 1591 C CA . ALA A 1 222 ? 35.820 -5.042 28.037 1.00 14.23 218 ALA A CA 1
ATOM 1592 C C . ALA A 1 222 ? 35.975 -3.527 27.959 1.00 14.57 218 ALA A C 1
ATOM 1593 O O . ALA A 1 222 ? 36.917 -2.968 28.506 1.00 13.21 218 ALA A O 1
ATOM 1595 N N . VAL A 1 223 ? 35.071 -2.885 27.217 1.00 15.29 219 VAL A N 1
ATOM 1596 C CA . VAL A 1 223 ? 35.090 -1.426 27.089 1.00 16.75 219 VAL A CA 1
ATOM 1597 C C . VAL A 1 223 ? 34.754 -0.737 28.421 1.00 17.21 219 VAL A C 1
ATOM 1598 O O . VAL A 1 223 ? 35.430 0.203 28.805 1.00 17.82 219 VAL A O 1
ATOM 1602 N N . ARG A 1 224 ? 33.732 -1.212 29.132 1.00 17.51 220 ARG A N 1
ATOM 1603 C CA . ARG A 1 224 ? 33.227 -0.487 30.293 1.00 18.61 220 ARG A CA 1
ATOM 1604 C C . ARG A 1 224 ? 33.989 -0.825 31.562 1.00 19.05 220 ARG A C 1
ATOM 1605 O O . ARG A 1 224 ? 34.045 -0.002 32.454 1.00 19.12 220 ARG A O 1
ATOM 1613 N N . GLU A 1 225 ? 34.493 -2.053 31.670 1.00 18.31 221 GLU A N 1
ATOM 1614 C CA . GLU A 1 225 ? 35.187 -2.473 32.890 1.00 18.38 221 GLU A CA 1
ATOM 1615 C C . GLU A 1 225 ? 36.647 -2.859 32.692 1.00 16.41 221 GLU A C 1
ATOM 1616 O O . GLU A 1 225 ? 37.381 -2.893 33.653 1.00 15.60 221 GLU A O 1
ATOM 1622 N N . GLY A 1 226 ? 37.055 -3.168 31.466 1.00 14.92 222 GLY A N 1
ATOM 1623 C CA . GLY A 1 226 ? 38.459 -3.450 31.187 1.00 14.61 222 GLY A CA 1
ATOM 1624 C C . GLY A 1 226 ? 38.726 -4.895 30.814 1.00 13.71 222 GLY A C 1
ATOM 1625 O O . GLY A 1 226 ? 37.854 -5.753 30.925 1.00 13.75 222 GLY A O 1
ATOM 1626 N N . ASP A 1 227 ? 39.943 -5.141 30.345 1.00 13.24 223 ASP A N 1
ATOM 1627 C CA . ASP A 1 227 ? 40.334 -6.441 29.810 1.00 13.14 223 ASP A CA 1
ATOM 1628 C C . ASP A 1 227 ? 40.162 -7.553 30.829 1.00 13.02 223 ASP A C 1
ATOM 1629 O O . ASP A 1 227 ? 39.597 -8.602 30.502 1.00 12.72 223 ASP A O 1
ATOM 1634 N N . ALA A 1 228 ? 40.630 -7.320 32.056 1.00 12.54 224 ALA A N 1
ATOM 1635 C CA . ALA A 1 228 ? 40.493 -8.334 33.123 1.00 12.21 224 ALA A CA 1
ATOM 1636 C C . ALA A 1 228 ? 39.037 -8.724 33.352 1.00 12.23 224 ALA A C 1
ATOM 1637 O O . ALA A 1 228 ? 38.708 -9.907 33.488 1.00 12.51 224 ALA A O 1
ATOM 1639 N N . ALA A 1 229 ? 38.161 -7.731 33.365 1.00 11.43 225 ALA A N 1
ATOM 1640 C CA . ALA A 1 229 ? 36.744 -7.970 33.602 1.00 11.79 225 ALA A CA 1
ATOM 1641 C C . ALA A 1 229 ? 36.167 -8.872 32.515 1.00 11.86 225 ALA A C 1
ATOM 1642 O O . ALA A 1 229 ? 35.500 -9.867 32.798 1.00 12.38 225 ALA A O 1
ATOM 1644 N N . ALA A 1 230 ? 36.454 -8.538 31.269 1.00 11.32 226 ALA A N 1
ATOM 1645 C CA . ALA A 1 230 ? 36.006 -9.356 30.149 1.00 11.70 226 ALA A CA 1
ATOM 1646 C C . ALA A 1 230 ? 36.671 -10.765 30.154 1.00 11.65 226 ALA A C 1
ATOM 1647 O O . ALA A 1 230 ? 36.004 -11.783 29.982 1.00 11.45 226 ALA A O 1
ATOM 1649 N N . GLU A 1 231 ? 37.989 -10.820 30.337 1.00 11.74 227 GLU A N 1
ATOM 1650 C CA . GLU A 1 231 ? 38.706 -12.100 30.396 1.00 12.16 227 GLU A CA 1
ATOM 1651 C C . GLU A 1 231 ? 38.099 -13.081 31.409 1.00 13.03 227 GLU A C 1
ATOM 1652 O O . GLU A 1 231 ? 37.936 -14.268 31.115 1.00 11.94 227 GLU A O 1
ATOM 1658 N N . GLU A 1 232 ? 37.807 -12.577 32.612 1.00 13.23 228 GLU A N 1
ATOM 1659 C CA . GLU A 1 232 ? 37.289 -13.401 33.704 1.00 15.23 228 GLU A CA 1
ATOM 1660 C C . GLU A 1 232 ? 35.970 -14.124 33.324 1.00 15.30 228 GLU A C 1
ATOM 1661 O O . GLU A 1 232 ? 35.667 -15.183 33.845 1.00 14.38 228 GLU A O 1
ATOM 1667 N N . GLN A 1 233 ? 35.193 -13.518 32.420 1.00 15.42 229 GLN A N 1
ATOM 1668 C CA . GLN A 1 233 ? 33.909 -14.062 32.005 1.00 16.52 229 GLN A CA 1
ATOM 1669 C C . GLN A 1 233 ? 34.020 -15.044 30.848 1.00 16.37 229 GLN A C 1
ATOM 1670 O O . GLN A 1 233 ? 33.050 -15.707 30.519 1.00 14.55 229 GLN A O 1
ATOM 1676 N N . LEU A 1 234 ? 35.177 -15.121 30.201 1.00 17.09 230 LEU A N 1
ATOM 1677 C CA . LEU A 1 234 ? 35.253 -15.857 28.927 1.00 17.22 230 LEU A CA 1
ATOM 1678 C C . LEU A 1 234 ? 34.811 -17.312 29.057 1.00 18.50 230 LEU A C 1
ATOM 1679 O O . LEU A 1 234 ? 33.880 -17.756 28.364 1.00 18.29 230 LEU A O 1
ATOM 1684 N N . VAL A 1 235 ? 35.466 -18.039 29.955 1.00 19.78 231 VAL A N 1
ATOM 1685 C CA . VAL A 1 235 ? 35.194 -19.459 30.151 1.00 21.56 231 VAL A CA 1
ATOM 1686 C C . VAL A 1 235 ? 33.868 -19.724 30.881 1.00 22.13 231 VAL A C 1
ATOM 1687 O O . VAL A 1 235 ? 33.113 -20.615 30.460 1.00 22.87 231 VAL A O 1
ATOM 1691 N N . PRO A 1 236 ? 33.554 -18.955 31.950 1.00 21.79 232 PRO A N 1
ATOM 1692 C CA . PRO A 1 236 ? 32.209 -19.129 32.540 1.00 22.31 232 PRO A CA 1
ATOM 1693 C C . PRO A 1 236 ? 31.067 -18.952 31.529 1.00 22.07 232 PRO A C 1
ATOM 1694 O O . PRO A 1 236 ? 30.090 -19.711 31.538 1.00 21.71 232 PRO A O 1
ATOM 1698 N N . THR A 1 237 ? 31.215 -17.982 30.633 1.00 21.13 233 THR A N 1
ATOM 1699 C CA . THR A 1 237 ? 30.209 -17.743 29.609 1.00 20.47 233 THR A CA 1
ATOM 1700 C C . THR A 1 237 ? 30.131 -18.864 28.584 1.00 19.98 233 THR A C 1
ATOM 1701 O O . THR A 1 237 ? 29.048 -19.315 28.254 1.00 19.33 233 THR A O 1
ATOM 1705 N N . VAL A 1 238 ? 31.265 -19.340 28.091 1.00 20.08 234 VAL A N 1
ATOM 1706 C CA . VAL A 1 238 ? 31.226 -20.437 27.136 1.00 20.44 234 VAL A CA 1
ATOM 1707 C C . VAL A 1 238 ? 30.671 -21.700 27.786 1.00 21.95 234 VAL A C 1
ATOM 1708 O O . VAL A 1 238 ? 29.947 -22.475 27.139 1.00 22.01 234 VAL A O 1
ATOM 1712 N N . ARG A 1 239 ? 30.974 -21.904 29.068 1.00 22.88 235 ARG A N 1
ATOM 1713 C CA . ARG A 1 239 ? 30.436 -23.050 29.805 1.00 24.36 235 ARG A CA 1
ATOM 1714 C C . ARG A 1 239 ? 28.906 -23.057 29.862 1.00 24.22 235 ARG A C 1
ATOM 1715 O O . ARG A 1 239 ? 28.279 -24.081 29.611 1.00 24.24 235 ARG A O 1
ATOM 1723 N N . GLU A 1 240 ? 28.333 -21.914 30.216 1.00 23.65 236 GLU A N 1
ATOM 1724 C CA . GLU A 1 240 ? 26.895 -21.724 30.219 1.00 24.21 236 GLU A CA 1
ATOM 1725 C C . GLU A 1 240 ? 26.316 -21.988 28.816 1.00 24.00 236 GLU A C 1
ATOM 1726 O O . GLU A 1 240 ? 25.323 -22.703 28.678 1.00 24.12 236 GLU A O 1
ATOM 1728 N N . LEU A 1 241 ? 26.945 -21.435 27.781 1.00 23.00 237 LEU A N 1
ATOM 1729 C CA . LEU A 1 241 ? 26.485 -21.666 26.408 1.00 23.11 237 LEU A CA 1
ATOM 1730 C C . LEU A 1 241 ? 26.535 -23.158 26.015 1.00 24.32 237 LEU A C 1
ATOM 1731 O O . LEU A 1 241 ? 25.654 -23.625 25.292 1.00 23.85 237 LEU A O 1
ATOM 1736 N N . PHE A 1 242 ? 27.550 -23.888 26.483 1.00 24.85 238 PHE A N 1
ATOM 1737 C CA . PHE A 1 242 ? 27.657 -25.318 26.189 1.00 26.81 238 PHE A CA 1
ATOM 1738 C C . PHE A 1 242 ? 26.499 -26.128 26.784 1.00 27.94 238 PHE A C 1
ATOM 1739 O O . PHE A 1 242 ? 26.177 -27.187 26.292 1.00 29.08 238 PHE A O 1
ATOM 1747 N N . THR A 1 243 ? 25.860 -25.567 27.801 1.00 28.42 239 THR A N 1
ATOM 1748 C CA . THR A 1 243 ? 24.669 -26.105 28.448 1.00 29.25 239 THR A CA 1
ATOM 1749 C C . THR A 1 243 ? 23.347 -25.827 27.682 1.00 28.57 239 THR A C 1
ATOM 1750 O O . THR A 1 243 ? 22.314 -26.424 27.999 1.00 28.56 239 THR A O 1
ATOM 1754 N N . SER A 1 244 ? 23.377 -24.917 26.700 1.00 26.80 240 SER A N 1
ATOM 1755 C CA . SER A 1 244 ? 22.176 -24.496 25.980 1.00 25.93 240 SER A CA 1
ATOM 1756 C C . SER A 1 244 ? 21.729 -25.553 24.960 1.00 26.57 240 SER A C 1
ATOM 1757 O O . SER A 1 244 ? 22.528 -26.345 24.461 1.00 25.78 240 SER A O 1
ATOM 1760 N N . GLU A 1 245 ? 20.436 -25.548 24.667 1.00 26.88 241 GLU A N 1
ATOM 1761 C CA . GLU A 1 245 ? 19.888 -26.345 23.576 1.00 27.59 241 GLU A CA 1
ATOM 1762 C C . GLU A 1 245 ? 20.595 -26.007 22.244 1.00 26.60 241 GLU A C 1
ATOM 1763 O O . GLU A 1 245 ? 20.911 -26.897 21.441 1.00 25.88 241 GLU A O 1
ATOM 1769 N N . ASP A 1 246 ? 20.859 -24.723 22.018 1.00 25.43 242 ASP A N 1
ATOM 1770 C CA . ASP A 1 246 ? 21.486 -24.292 20.765 1.00 24.92 242 ASP A CA 1
ATOM 1771 C C . ASP A 1 246 ? 22.909 -24.829 20.590 1.00 24.99 242 ASP A C 1
ATOM 1772 O O . ASP A 1 246 ? 23.316 -25.112 19.461 1.00 25.02 242 ASP A O 1
ATOM 1777 N N . ALA A 1 247 ? 23.647 -25.007 21.688 1.00 25.01 243 ALA A N 1
ATOM 1778 C CA . ALA A 1 247 ? 24.982 -25.664 21.617 1.00 25.38 243 ALA A CA 1
ATOM 1779 C C . ALA A 1 247 ? 24.845 -27.114 21.138 1.00 26.52 243 ALA A C 1
ATOM 1780 O O . ALA A 1 247 ? 25.627 -27.592 20.325 1.00 25.84 243 ALA A O 1
ATOM 1782 N N . THR A 1 248 ? 23.845 -27.811 21.665 1.00 28.13 244 THR A N 1
ATOM 1783 C CA . THR A 1 248 ? 23.579 -29.185 21.242 1.00 29.55 244 THR A CA 1
ATOM 1784 C C . THR A 1 248 ? 23.150 -29.245 19.785 1.00 30.36 244 THR A C 1
ATOM 1785 O O . THR A 1 248 ? 23.668 -30.069 19.029 1.00 31.54 244 THR A O 1
ATOM 1789 N N . LEU A 1 249 ? 22.212 -28.380 19.390 1.00 30.45 245 LEU A N 1
ATOM 1790 C CA . LEU A 1 249 ? 21.795 -28.302 17.998 1.00 31.01 245 LEU A CA 1
ATOM 1791 C C . LEU A 1 249 ? 22.965 -27.899 17.099 1.00 31.93 245 LEU A C 1
ATOM 1792 O O . LEU A 1 249 ? 23.033 -28.333 15.951 1.00 32.45 245 LEU A O 1
ATOM 1797 N N . GLY A 1 250 ? 23.879 -27.068 17.608 1.00 32.81 246 GLY A N 1
ATOM 1798 C CA . GLY A 1 250 ? 25.083 -26.691 16.864 1.00 33.67 246 GLY A CA 1
ATOM 1799 C C . GLY A 1 250 ? 26.054 -27.853 16.666 1.00 35.72 246 GLY A C 1
ATOM 1800 O O . GLY A 1 250 ? 26.599 -28.044 15.574 1.00 35.94 246 GLY A O 1
ATOM 1801 N N . VAL A 1 251 ? 26.271 -28.634 17.721 1.00 37.69 247 VAL A N 1
ATOM 1802 C CA . VAL A 1 251 ? 27.108 -29.831 17.635 1.00 39.47 247 VAL A CA 1
ATOM 1803 C C . VAL A 1 251 ? 26.457 -30.880 16.726 1.00 41.62 247 VAL A C 1
ATOM 1804 O O . VAL A 1 251 ? 27.158 -31.574 15.974 1.00 41.83 247 VAL A O 1
ATOM 1806 N N . GLN A 1 252 ? 25.125 -30.995 16.796 1.00 43.26 248 GLN A N 1
ATOM 1807 C CA . GLN A 1 252 ? 24.388 -31.974 15.976 1.00 45.09 248 GLN A CA 1
ATOM 1808 C C . GLN A 1 252 ? 24.513 -31.630 14.492 1.00 45.92 248 GLN A C 1
ATOM 1809 O O . GLN A 1 252 ? 24.648 -32.525 13.654 1.00 46.87 248 GLN A O 1
ATOM 1811 N N . ALA A 1 253 ? 24.490 -30.337 14.176 1.00 46.14 249 ALA A N 1
ATOM 1812 C CA . ALA A 1 253 ? 24.618 -29.880 12.794 1.00 46.80 249 ALA A CA 1
ATOM 1813 C C . ALA A 1 253 ? 26.031 -30.094 12.231 1.00 47.61 249 ALA A C 1
ATOM 1814 O O . ALA A 1 253 ? 26.185 -30.471 11.065 1.00 47.84 249 ALA A O 1
ATOM 1816 N N . PHE A 1 254 ? 27.056 -29.844 13.045 1.00 48.04 250 PHE A N 1
ATOM 1817 C CA . PHE A 1 254 ? 28.444 -29.995 12.590 1.00 48.78 250 PHE A CA 1
ATOM 1818 C C . PHE A 1 254 ? 28.764 -31.456 12.285 1.00 50.26 250 PHE A C 1
ATOM 1819 O O . PHE A 1 254 ? 29.295 -31.776 11.220 1.00 50.86 250 PHE A O 1
ATOM 1821 N N . LEU A 1 255 ? 28.416 -32.336 13.220 1.00 51.27 251 LEU A N 1
ATOM 1822 C CA . LEU A 1 255 ? 28.757 -33.746 13.121 1.00 52.45 251 LEU A CA 1
ATOM 1823 C C . LEU A 1 255 ? 27.873 -34.482 12.115 1.00 53.64 251 LEU A C 1
ATOM 1824 O O . LEU A 1 255 ? 28.220 -35.585 11.684 1.00 54.63 251 LEU A O 1
ATOM 1826 N N . SER A 1 256 ? 26.732 -33.887 11.757 1.00 53.56 252 SER A N 1
ATOM 1827 C CA . SER A 1 256 ? 25.806 -34.484 10.786 1.00 54.24 252 SER A CA 1
ATOM 1828 C C . SER A 1 256 ? 25.693 -33.652 9.502 1.00 53.86 252 SER A C 1
ATOM 1829 O O . SER A 1 256 ? 24.752 -33.839 8.733 1.00 54.43 252 SER A O 1
ATOM 1831 N N . ARG A 1 257 ? 26.635 -32.730 9.292 1.00 52.93 253 ARG A N 1
ATOM 1832 C CA . ARG A 1 257 ? 26.749 -31.959 8.041 1.00 52.81 253 ARG A CA 1
ATOM 1833 C C . ARG A 1 257 ? 25.553 -31.036 7.700 1.00 52.45 253 ARG A C 1
ATOM 1834 O O . ARG A 1 257 ? 25.519 -30.433 6.622 1.00 52.70 253 ARG A O 1
ATOM 1836 N N . THR A 1 258 ? 24.600 -30.910 8.623 1.00 51.79 254 THR A N 1
ATOM 1837 C CA . THR A 1 258 ? 23.372 -30.158 8.388 1.00 50.89 254 THR A CA 1
ATOM 1838 C C . THR A 1 258 ? 23.505 -28.722 8.890 1.00 49.14 254 THR A C 1
ATOM 1839 O O . THR A 1 258 ? 24.462 -28.391 9.602 1.00 49.18 254 THR A O 1
ATOM 1841 N N . THR A 1 259 ? 22.538 -27.881 8.516 1.00 47.41 255 THR A N 1
ATOM 1842 C CA . THR A 1 259 ? 22.440 -26.507 9.012 1.00 45.20 255 THR A CA 1
ATOM 1843 C C . THR A 1 259 ? 21.482 -26.476 10.210 1.00 43.84 255 THR A C 1
ATOM 1844 O O . THR A 1 259 ? 20.354 -26.998 10.122 1.00 44.55 255 THR A O 1
ATOM 1846 N N . ALA A 1 260 ? 21.914 -25.871 11.324 1.00 41.04 256 ALA A N 1
ATOM 1847 C CA . ALA A 1 260 ? 21.072 -25.817 12.536 1.00 39.35 256 ALA A CA 1
ATOM 1848 C C . ALA A 1 260 ? 19.970 -24.734 12.445 1.00 37.20 256 ALA A C 1
ATOM 1849 O O . ALA A 1 260 ? 20.161 -23.714 11.807 1.00 36.17 256 ALA A O 1
ATOM 1851 N N . GLU A 1 261 ? 18.824 -25.001 13.067 1.00 35.70 257 GLU A N 1
ATOM 1852 C CA . GLU A 1 261 ? 17.777 -24.009 13.296 1.00 34.40 257 GLU A CA 1
ATOM 1853 C C . GLU A 1 261 ? 17.763 -23.710 14.792 1.00 33.07 257 GLU A C 1
ATOM 1854 O O . GLU A 1 261 ? 17.128 -24.418 15.583 1.00 33.69 257 GLU A O 1
ATOM 1856 N N . PHE A 1 262 ? 18.482 -22.659 15.172 1.00 30.45 258 PHE A N 1
ATOM 1857 C CA . PHE A 1 262 ? 18.663 -22.315 16.574 1.00 28.92 258 PHE A CA 1
ATOM 1858 C C . PHE A 1 262 ? 17.371 -21.753 17.134 1.00 29.02 258 PHE A C 1
ATOM 1859 O O . PHE A 1 262 ? 16.570 -21.187 16.402 1.00 28.57 258 PHE A O 1
ATOM 1867 N N . VAL A 1 263 ? 17.174 -21.926 18.436 1.00 29.22 259 VAL A N 1
ATOM 1868 C CA . VAL A 1 263 ? 15.920 -21.566 19.104 1.00 29.89 259 VAL A CA 1
ATOM 1869 C C . VAL A 1 263 ? 16.115 -20.494 20.188 1.00 29.88 259 VAL A C 1
ATOM 1870 O O . VAL A 1 263 ? 15.158 -20.088 20.833 1.00 30.45 259 VAL A O 1
ATOM 1874 N N . GLY A 1 264 ? 17.350 -20.063 20.422 1.00 29.56 260 GLY A N 1
ATOM 1875 C CA . GLY A 1 264 ? 17.601 -19.010 21.408 1.00 29.72 260 GLY A CA 1
ATOM 1876 C C . GLY A 1 264 ? 17.535 -19.458 22.859 1.00 30.35 260 GLY A C 1
ATOM 1877 O O . GLY A 1 264 ? 17.247 -18.672 23.752 1.00 30.88 260 GLY A O 1
ATOM 1878 N N . ARG A 1 265 ? 17.777 -20.732 23.107 1.00 30.44 261 ARG A N 1
ATOM 1879 C CA . ARG A 1 265 ? 17.974 -21.192 24.460 1.00 31.12 261 ARG A CA 1
ATOM 1880 C C . ARG A 1 265 ? 18.860 -22.428 24.392 1.00 30.30 261 ARG A C 1
ATOM 1881 O O . ARG A 1 265 ? 19.055 -23.150 25.370 1.00 29.97 261 ARG A O 1
ATOM 1890 N N . ASP B 1 7 ? 61.169 -34.645 21.776 1.00 40.16 3 ASP B N 1
ATOM 1891 C CA . ASP B 1 7 ? 60.534 -33.499 22.500 1.00 39.19 3 ASP B CA 1
ATOM 1892 C C . ASP B 1 7 ? 59.023 -33.357 22.175 1.00 37.84 3 ASP B C 1
ATOM 1893 O O . ASP B 1 7 ? 58.221 -34.110 22.721 1.00 38.61 3 ASP B O 1
ATOM 1895 N N . TYR B 1 8 ? 58.621 -32.429 21.306 1.00 36.06 4 TYR B N 1
ATOM 1896 C CA . TYR B 1 8 ? 57.183 -32.174 21.094 1.00 34.59 4 TYR B CA 1
ATOM 1897 C C . TYR B 1 8 ? 56.574 -33.045 19.984 1.00 33.74 4 TYR B C 1
ATOM 1898 O O . TYR B 1 8 ? 57.122 -33.141 18.896 1.00 33.19 4 TYR B O 1
ATOM 1907 N N . GLU B 1 9 ? 55.425 -33.659 20.267 1.00 32.67 5 GLU B N 1
ATOM 1908 C CA . GLU B 1 9 ? 54.729 -34.507 19.297 1.00 31.48 5 GLU B CA 1
ATOM 1909 C C . GLU B 1 9 ? 53.983 -33.703 18.234 1.00 30.25 5 GLU B C 1
ATOM 1910 O O . GLU B 1 9 ? 53.903 -34.144 17.094 1.00 30.23 5 GLU B O 1
ATOM 1912 N N . THR B 1 10 ? 53.398 -32.557 18.617 1.00 28.32 6 THR B N 1
ATOM 1913 C CA . THR B 1 10 ? 52.517 -31.772 17.730 1.00 26.71 6 THR B CA 1
ATOM 1914 C C . THR B 1 10 ? 53.083 -30.414 17.260 1.00 25.52 6 THR B C 1
ATOM 1915 O O . THR B 1 10 ? 52.407 -29.682 16.542 1.00 24.73 6 THR B O 1
ATOM 1919 N N . LEU B 1 11 ? 54.305 -30.077 17.660 1.00 24.68 7 LEU B N 1
ATOM 1920 C CA . LEU B 1 11 ? 54.963 -28.854 17.187 1.00 23.60 7 LEU B CA 1
ATOM 1921 C C . LEU B 1 11 ? 56.313 -29.149 16.548 1.00 24.03 7 LEU B C 1
ATOM 1922 O O . LEU B 1 11 ? 57.048 -30.005 17.026 1.00 24.05 7 LEU B O 1
ATOM 1927 N N . ARG B 1 12 ? 56.624 -28.406 15.492 1.00 23.36 8 ARG B N 1
ATOM 1928 C CA . ARG B 1 12 ? 57.920 -28.430 14.890 1.00 24.60 8 ARG B CA 1
ATOM 1929 C C . ARG B 1 12 ? 58.667 -27.174 15.338 1.00 24.61 8 ARG B C 1
ATOM 1930 O O . ARG B 1 12 ? 58.266 -26.046 15.004 1.00 24.40 8 ARG B O 1
ATOM 1938 N N . ILE B 1 13 ? 59.745 -27.365 16.084 1.00 23.97 9 ILE B N 1
ATOM 1939 C CA . ILE B 1 13 ? 60.485 -26.257 16.631 1.00 24.71 9 ILE B CA 1
ATOM 1940 C C . ILE B 1 13 ? 61.891 -26.159 16.046 1.00 24.55 9 ILE B C 1
ATOM 1941 O O . ILE B 1 13 ? 62.603 -27.158 15.943 1.00 24.45 9 ILE B O 1
ATOM 1946 N N . ARG B 1 14 ? 62.277 -24.946 15.666 1.00 23.84 10 ARG B N 1
ATOM 1947 C CA . ARG B 1 14 ? 63.629 -24.672 15.231 1.00 24.38 10 ARG B CA 1
ATOM 1948 C C . ARG B 1 14 ? 64.056 -23.338 15.792 1.00 24.08 10 ARG B C 1
ATOM 1949 O O . ARG B 1 14 ? 63.193 -22.528 16.186 1.00 22.62 10 ARG B O 1
ATOM 1957 N N . ARG B 1 15 ? 65.374 -23.119 15.806 1.00 24.05 11 ARG B N 1
ATOM 1958 C CA . ARG B 1 15 ? 65.985 -21.841 16.189 1.00 24.79 11 ARG B CA 1
ATOM 1959 C C . ARG B 1 15 ? 66.818 -21.281 15.061 1.00 24.48 11 ARG B C 1
ATOM 1960 O O . ARG B 1 15 ? 67.609 -21.995 14.453 1.00 25.03 11 ARG B O 1
ATOM 1968 N N . ASP B 1 16 ? 66.653 -19.994 14.814 1.00 24.09 12 ASP B N 1
ATOM 1969 C CA . ASP B 1 16 ? 67.434 -19.257 13.853 1.00 24.19 12 ASP B CA 1
ATOM 1970 C C . ASP B 1 16 ? 68.043 -18.102 14.634 1.00 23.85 12 ASP B C 1
ATOM 1971 O O . ASP B 1 16 ? 67.481 -16.987 14.704 1.00 22.55 12 ASP B O 1
ATOM 1976 N N . GLY B 1 17 ? 69.183 -18.399 15.264 1.00 23.71 13 GLY B N 1
ATOM 1977 C CA . GLY B 1 17 ? 69.882 -17.449 16.135 1.00 23.35 13 GLY B CA 1
ATOM 1978 C C . GLY B 1 17 ? 69.037 -17.066 17.341 1.00 22.86 13 GLY B C 1
ATOM 1979 O O . GLY B 1 17 ? 68.651 -17.901 18.135 1.00 22.27 13 GLY B O 1
ATOM 1980 N N . TYR B 1 18 ? 68.718 -15.784 17.446 1.00 22.75 14 TYR B N 1
ATOM 1981 C CA . TYR B 1 18 ? 67.881 -15.268 18.529 1.00 22.72 14 TYR B CA 1
ATOM 1982 C C . TYR B 1 18 ? 66.375 -15.489 18.308 1.00 21.47 14 TYR B C 1
ATOM 1983 O O . TYR B 1 18 ? 65.559 -15.113 19.145 1.00 21.06 14 TYR B O 1
ATOM 1992 N N . VAL B 1 19 ? 65.991 -16.087 17.185 1.00 21.17 15 VAL B N 1
ATOM 1993 C CA . VAL B 1 19 ? 64.580 -16.212 16.856 1.00 19.81 15 VAL B CA 1
ATOM 1994 C C . VAL B 1 19 ? 64.112 -17.654 17.004 1.00 19.71 15 VAL B C 1
ATOM 1995 O O . VAL B 1 19 ? 64.720 -18.555 16.434 1.00 20.51 15 VAL B O 1
ATOM 1999 N N . LEU B 1 20 ? 63.032 -17.859 17.758 1.00 19.08 16 LEU B N 1
ATOM 2000 C CA . LEU B 1 20 ? 62.374 -19.163 17.859 1.00 19.70 16 LEU B CA 1
ATOM 2001 C C . LEU B 1 20 ? 61.296 -19.297 16.791 1.00 19.62 16 LEU B C 1
ATOM 2002 O O . LEU B 1 20 ? 60.503 -18.367 16.578 1.00 19.47 16 LEU B O 1
ATOM 2007 N N . VAL B 1 21 ? 61.280 -20.433 16.111 1.00 19.94 17 VAL B N 1
ATOM 2008 C CA . VAL B 1 21 ? 60.300 -20.697 15.055 1.00 20.38 17 VAL B CA 1
ATOM 2009 C C . VAL B 1 21 ? 59.494 -21.942 15.441 1.00 20.72 17 VAL B C 1
ATOM 2010 O O . VAL B 1 21 ? 60.024 -23.045 15.503 1.00 21.18 17 VAL B O 1
ATOM 2014 N N . ILE B 1 22 ? 58.205 -21.746 15.705 1.00 20.61 18 ILE B N 1
ATOM 2015 C CA . ILE B 1 22 ? 57.333 -22.812 16.163 1.00 20.45 18 ILE B CA 1
ATOM 2016 C C . ILE B 1 22 ? 56.307 -23.069 15.104 1.00 20.35 18 ILE B C 1
ATOM 2017 O O . ILE B 1 22 ? 55.593 -22.137 14.683 1.00 19.10 18 ILE B O 1
ATOM 2022 N N . GLY B 1 23 ? 56.224 -24.328 14.672 1.00 20.04 19 GLY B N 1
ATOM 2023 C CA . GLY B 1 23 ? 55.260 -24.731 13.659 1.00 20.26 19 GLY B CA 1
ATOM 2024 C C . GLY B 1 23 ? 54.202 -25.652 14.246 1.00 20.51 19 GLY B C 1
ATOM 2025 O O . GLY B 1 23 ? 54.534 -26.687 14.828 1.00 20.00 19 GLY B O 1
ATOM 2026 N N . LEU B 1 24 ? 52.934 -25.256 14.145 1.00 20.14 20 LEU B N 1
ATOM 2027 C CA . LEU B 1 24 ? 51.855 -26.175 14.467 1.00 20.72 20 LEU B CA 1
ATOM 2028 C C . LEU B 1 24 ? 52.020 -27.351 13.522 1.00 22.03 20 LEU B C 1
ATOM 2029 O O . LEU B 1 24 ? 52.157 -27.177 12.304 1.00 22.36 20 LEU B O 1
ATOM 2034 N N . ASN B 1 25 ? 52.029 -28.556 14.061 1.00 23.30 21 ASN B N 1
ATOM 2035 C CA . ASN B 1 25 ? 52.400 -29.702 13.234 1.00 24.90 21 ASN B CA 1
ATOM 2036 C C . ASN B 1 25 ? 51.451 -30.895 13.369 1.00 26.41 21 ASN B C 1
ATOM 2037 O O . ASN B 1 25 ? 51.883 -31.993 13.696 1.00 28.06 21 ASN B O 1
ATOM 2042 N N . ARG B 1 26 ? 50.161 -30.681 13.095 1.00 27.29 22 ARG B N 1
ATOM 2043 C CA . ARG B 1 26 ? 49.192 -31.788 12.941 1.00 28.50 22 ARG B CA 1
ATOM 2044 C C . ARG B 1 26 ? 48.515 -31.647 11.582 1.00 29.27 22 ARG B C 1
ATOM 2045 O O . ARG B 1 26 ? 47.281 -31.551 11.482 1.00 29.15 22 ARG B O 1
ATOM 2053 N N . PRO B 1 27 ? 49.329 -31.632 10.517 1.00 29.99 23 PRO B N 1
ATOM 2054 C CA . PRO B 1 27 ? 48.833 -31.250 9.198 1.00 30.56 23 PRO B CA 1
ATOM 2055 C C . PRO B 1 27 ? 47.709 -32.155 8.668 1.00 30.77 23 PRO B C 1
ATOM 2056 O O . PRO B 1 27 ? 46.791 -31.650 8.054 1.00 31.18 23 PRO B O 1
ATOM 2060 N N . ALA B 1 28 ? 47.769 -33.461 8.940 1.00 30.92 24 ALA B N 1
ATOM 2061 C CA . ALA B 1 28 ? 46.684 -34.408 8.578 1.00 30.75 24 ALA B CA 1
ATOM 2062 C C . ALA B 1 28 ? 45.333 -34.069 9.231 1.00 30.15 24 ALA B C 1
ATOM 2063 O O . ALA B 1 28 ? 44.280 -34.475 8.745 1.00 29.89 24 ALA B O 1
ATOM 2065 N N . LYS B 1 29 ? 45.374 -33.336 10.345 1.00 29.33 25 LYS B N 1
ATOM 2066 C CA . LYS B 1 29 ? 44.174 -32.887 11.036 1.00 28.68 25 LYS B CA 1
ATOM 2067 C C . LYS B 1 29 ? 43.986 -31.350 10.879 1.00 27.89 25 LYS B C 1
ATOM 2068 O O . LYS B 1 29 ? 43.243 -30.712 11.635 1.00 26.63 25 LYS B O 1
ATOM 2070 N N . ARG B 1 30 ? 44.664 -30.764 9.889 1.00 27.52 26 ARG B N 1
ATOM 2071 C CA . ARG B 1 30 ? 44.512 -29.335 9.582 1.00 26.71 26 ARG B CA 1
ATOM 2072 C C . ARG B 1 30 ? 44.879 -28.437 10.768 1.00 25.71 26 ARG B C 1
ATOM 2073 O O . ARG B 1 30 ? 44.321 -27.345 10.935 1.00 25.11 26 ARG B O 1
ATOM 2075 N N . ASN B 1 31 ? 45.827 -28.913 11.563 1.00 25.06 27 ASN B N 1
ATOM 2076 C CA . ASN B 1 31 ? 46.301 -28.218 12.753 1.00 24.08 27 ASN B CA 1
ATOM 2077 C C . ASN B 1 31 ? 45.196 -27.845 13.729 1.00 23.21 27 ASN B C 1
ATOM 2078 O O . ASN B 1 31 ? 45.260 -26.793 14.353 1.00 21.87 27 ASN B O 1
ATOM 2083 N N . ALA B 1 32 ? 44.193 -28.709 13.868 1.00 22.63 28 ALA B N 1
ATOM 2084 C CA . ALA B 1 32 ? 43.166 -28.513 14.880 1.00 22.76 28 ALA B CA 1
ATOM 2085 C C . ALA B 1 32 ? 43.789 -28.685 16.265 1.00 22.30 28 ALA B C 1
ATOM 2086 O O . ALA B 1 32 ? 44.576 -29.599 16.482 1.00 23.28 28 ALA B O 1
ATOM 2088 N N . PHE B 1 33 ? 43.467 -27.790 17.187 1.00 22.09 29 PHE B N 1
ATOM 2089 C CA . PHE B 1 33 ? 44.025 -27.847 18.539 1.00 22.17 29 PHE B CA 1
ATOM 2090 C C . PHE B 1 33 ? 43.333 -28.943 19.356 1.00 23.00 29 PHE B C 1
ATOM 2091 O O . PHE B 1 33 ? 42.170 -28.814 19.753 1.00 22.45 29 PHE B O 1
ATOM 2099 N N . ASP B 1 34 ? 44.045 -30.051 19.547 1.00 24.16 30 ASP B N 1
ATOM 2100 C CA . ASP B 1 34 ? 43.610 -31.075 20.495 1.00 25.18 30 ASP B CA 1
ATOM 2101 C C . ASP B 1 34 ? 44.243 -30.749 21.854 1.00 25.07 30 ASP B C 1
ATOM 2102 O O . ASP B 1 34 ? 44.960 -29.745 21.970 1.00 24.41 30 ASP B O 1
ATOM 2107 N N . LYS B 1 35 ? 43.963 -31.569 22.870 1.00 24.95 31 LYS B N 1
ATOM 2108 C CA . LYS B 1 35 ? 44.522 -31.361 24.203 1.00 24.87 31 LYS B CA 1
ATOM 2109 C C . LYS B 1 35 ? 46.064 -31.292 24.156 1.00 24.94 31 LYS B C 1
ATOM 2110 O O . LYS B 1 35 ? 46.669 -30.385 24.747 1.00 24.82 31 LYS B O 1
ATOM 2112 N N . THR B 1 36 ? 46.691 -32.219 23.436 1.00 24.76 32 THR B N 1
ATOM 2113 C CA . THR B 1 36 ? 48.157 -32.261 23.384 1.00 24.94 32 THR B CA 1
ATOM 2114 C C . THR B 1 36 ? 48.739 -30.965 22.787 1.00 23.76 32 THR B C 1
ATOM 2115 O O . THR B 1 36 ? 49.600 -30.347 23.407 1.00 24.11 32 THR B O 1
ATOM 2119 N N . MET B 1 37 ? 48.256 -30.522 21.627 1.00 23.00 33 MET B N 1
ATOM 2120 C CA . MET B 1 37 ? 48.834 -29.317 20.997 1.00 21.72 33 MET B CA 1
ATOM 2121 C C . MET B 1 37 ? 48.548 -28.042 21.795 1.00 21.40 33 MET B C 1
ATOM 2122 O O . MET B 1 37 ? 49.398 -27.156 21.871 1.00 20.90 33 MET B O 1
ATOM 2127 N N . LEU B 1 38 ? 47.368 -27.957 22.400 1.00 21.19 34 LEU B N 1
ATOM 2128 C CA . LEU B 1 38 ? 47.093 -26.892 23.361 1.00 21.74 34 LEU B CA 1
ATOM 2129 C C . LEU B 1 38 ? 48.161 -26.825 24.449 1.00 22.00 34 LEU B C 1
ATOM 2130 O O . LEU B 1 38 ? 48.738 -25.752 24.702 1.00 21.80 34 LEU B O 1
ATOM 2135 N N . GLU B 1 39 ? 48.449 -27.979 25.058 1.00 22.87 35 GLU B N 1
ATOM 2136 C CA . GLU B 1 39 ? 49.386 -28.052 26.185 1.00 23.82 35 GLU B CA 1
ATOM 2137 C C . GLU B 1 39 ? 50.837 -27.859 25.746 1.00 23.65 35 GLU B C 1
ATOM 2138 O O . GLU B 1 39 ? 51.606 -27.173 26.419 1.00 24.60 35 GLU B O 1
ATOM 2144 N N . GLU B 1 40 ? 51.208 -28.426 24.604 1.00 23.58 36 GLU B N 1
ATOM 2145 C CA . GLU B 1 40 ? 52.558 -28.259 24.091 1.00 23.28 36 GLU B CA 1
ATOM 2146 C C . GLU B 1 40 ? 52.852 -26.801 23.710 1.00 22.44 36 GLU B C 1
ATOM 2147 O O . GLU B 1 40 ? 53.914 -26.263 24.072 1.00 22.53 36 GLU B O 1
ATOM 2153 N N . LEU B 1 41 ? 51.919 -26.155 23.010 1.00 21.07 37 LEU B N 1
ATOM 2154 C CA . LEU B 1 41 ? 52.097 -24.737 22.644 1.00 19.88 37 LEU B CA 1
ATOM 2155 C C . LEU B 1 41 ? 52.244 -23.853 23.882 1.00 19.41 37 LEU B C 1
ATOM 2156 O O . LEU B 1 41 ? 53.089 -22.947 23.926 1.00 19.46 37 LEU B O 1
ATOM 2161 N N . ALA B 1 42 ? 51.433 -24.124 24.893 1.00 19.53 38 ALA B N 1
ATOM 2162 C CA . ALA B 1 42 ? 51.582 -23.468 26.202 1.00 19.72 38 ALA B CA 1
ATOM 2163 C C . ALA B 1 42 ? 52.986 -23.637 26.779 1.00 20.52 38 ALA B C 1
ATOM 2164 O O . ALA B 1 42 ? 53.603 -22.663 27.226 1.00 19.86 38 ALA B O 1
ATOM 2166 N N . LEU B 1 43 ? 53.506 -24.861 26.743 1.00 22.27 39 LEU B N 1
ATOM 2167 C CA . LEU B 1 43 ? 54.859 -25.127 27.249 1.00 23.26 39 LEU B CA 1
ATOM 2168 C C . LEU B 1 43 ? 55.921 -24.404 26.419 1.00 23.54 39 LEU B C 1
ATOM 2169 O O . LEU B 1 43 ? 56.808 -23.732 26.978 1.00 23.94 39 LEU B O 1
ATOM 2174 N N . ALA B 1 44 ? 55.822 -24.521 25.095 1.00 22.95 40 ALA B N 1
ATOM 2175 C CA . ALA B 1 44 ? 56.802 -23.930 24.203 1.00 22.68 40 ALA B CA 1
ATOM 2176 C C . ALA B 1 44 ? 56.907 -22.429 24.437 1.00 22.31 40 ALA B C 1
ATOM 2177 O O . ALA B 1 44 ? 58.011 -21.881 24.542 1.00 22.45 40 ALA B O 1
ATOM 2179 N N . LEU B 1 45 ? 55.760 -21.770 24.561 1.00 21.86 41 LEU B N 1
ATOM 2180 C CA . LEU B 1 45 ? 55.737 -20.328 24.790 1.00 20.94 41 LEU B CA 1
ATOM 2181 C C . LEU B 1 45 ? 56.223 -19.967 26.183 1.00 21.35 41 LEU B C 1
ATOM 2182 O O . LEU B 1 45 ? 56.849 -18.927 26.372 1.00 20.78 41 LEU B O 1
ATOM 2187 N N . GLY B 1 46 ? 55.975 -20.839 27.158 1.00 22.47 42 GLY B N 1
ATOM 2188 C CA . GLY B 1 46 ? 56.512 -20.637 28.523 1.00 22.80 42 GLY B CA 1
ATOM 2189 C C . GLY B 1 46 ? 58.028 -20.779 28.550 1.00 23.50 42 GLY B C 1
ATOM 2190 O O . GLY B 1 46 ? 58.732 -19.988 29.180 1.00 22.39 42 GLY B O 1
ATOM 2191 N N . GLU B 1 47 ? 58.529 -21.791 27.846 1.00 24.23 43 GLU B N 1
ATOM 2192 C CA . GLU B 1 47 ? 59.967 -21.947 27.619 1.00 25.98 43 GLU B CA 1
ATOM 2193 C C . GLU B 1 47 ? 60.543 -20.689 26.953 1.00 25.12 43 GLU B C 1
ATOM 2194 O O . GLU B 1 47 ? 61.598 -20.177 27.361 1.00 25.18 43 GLU B O 1
ATOM 2200 N N . TYR B 1 48 ? 59.840 -20.174 25.943 1.00 23.70 44 TYR B N 1
ATOM 2201 C CA . TYR B 1 48 ? 60.309 -18.986 25.230 1.00 23.15 44 TYR B CA 1
ATOM 2202 C C . TYR B 1 48 ? 60.499 -17.825 26.216 1.00 23.22 44 TYR B C 1
ATOM 2203 O O . TYR B 1 48 ? 61.548 -17.167 26.246 1.00 22.42 44 TYR B O 1
ATOM 2212 N N . GLU B 1 49 ? 59.473 -17.614 27.030 1.00 24.15 45 GLU B N 1
ATOM 2213 C CA . GLU B 1 49 ? 59.416 -16.532 28.011 1.00 25.17 45 GLU B CA 1
ATOM 2214 C C . GLU B 1 49 ? 60.646 -16.479 28.905 1.00 26.35 45 GLU B C 1
ATOM 2215 O O . GLU B 1 49 ? 61.190 -15.418 29.148 1.00 27.04 45 GLU B O 1
ATOM 2221 N N . THR B 1 50 ? 61.102 -17.626 29.386 1.00 28.05 46 THR B N 1
ATOM 2222 C CA . THR B 1 50 ? 62.228 -17.652 30.319 1.00 29.26 46 THR B CA 1
ATOM 2223 C C . THR B 1 50 ? 63.625 -17.842 29.679 1.00 29.46 46 THR B C 1
ATOM 2224 O O . THR B 1 50 ? 64.645 -17.726 30.367 1.00 29.37 46 THR B O 1
ATOM 2228 N N . ASP B 1 51 ? 63.683 -18.126 28.382 1.00 28.44 47 ASP B N 1
ATOM 2229 C CA . ASP B 1 51 ? 64.963 -18.272 27.710 1.00 28.35 47 ASP B CA 1
ATOM 2230 C C . ASP B 1 51 ? 65.554 -16.926 27.276 1.00 28.01 47 ASP B C 1
ATOM 2231 O O . ASP B 1 51 ? 65.133 -16.340 26.266 1.00 26.95 47 ASP B O 1
ATOM 2236 N N . THR B 1 52 ? 66.578 -16.467 27.986 1.00 27.85 48 THR B N 1
ATOM 2237 C CA . THR B 1 52 ? 67.145 -15.147 27.721 1.00 27.95 48 THR B CA 1
ATOM 2238 C C . THR B 1 52 ? 67.962 -15.070 26.407 1.00 27.94 48 THR B C 1
ATOM 2239 O O . THR B 1 52 ? 68.351 -13.973 25.974 1.00 28.06 48 THR B O 1
ATOM 2243 N N . ASP B 1 53 ? 68.234 -16.213 25.777 1.00 27.48 49 ASP B N 1
ATOM 2244 C CA . ASP B 1 53 ? 68.903 -16.212 24.475 1.00 27.34 49 ASP B CA 1
ATOM 2245 C C . ASP B 1 53 ? 67.933 -15.850 23.341 1.00 25.67 49 ASP B C 1
ATOM 2246 O O . ASP B 1 53 ? 68.371 -15.563 22.223 1.00 25.70 49 ASP B O 1
ATOM 2251 N N . LEU B 1 54 ? 66.632 -15.873 23.610 1.00 23.19 50 LEU B N 1
ATOM 2252 C CA . LEU B 1 54 ? 65.643 -15.664 22.560 1.00 21.83 50 LEU B CA 1
ATOM 2253 C C . LEU B 1 54 ? 65.056 -14.262 22.641 1.00 20.48 50 LEU B C 1
ATOM 2254 O O . LEU B 1 54 ? 64.694 -13.793 23.714 1.00 20.25 50 LEU B O 1
ATOM 2259 N N . ARG B 1 55 ? 64.969 -13.607 21.490 1.00 19.49 51 ARG B N 1
ATOM 2260 C CA . ARG B 1 55 ? 64.546 -12.219 21.414 1.00 18.93 51 ARG B CA 1
ATOM 2261 C C . ARG B 1 55 ? 63.223 -12.006 20.672 1.00 18.03 51 ARG B C 1
ATOM 2262 O O . ARG B 1 55 ? 62.670 -10.912 20.731 1.00 18.10 51 ARG B O 1
ATOM 2270 N N . ALA B 1 56 ? 62.763 -13.031 19.953 1.00 17.33 52 ALA B N 1
ATOM 2271 C CA . ALA B 1 56 ? 61.534 -12.992 19.156 1.00 16.54 52 ALA B CA 1
ATOM 2272 C C . ALA B 1 56 ? 61.079 -14.419 18.869 1.00 16.46 52 ALA B C 1
ATOM 2273 O O . ALA B 1 56 ? 61.879 -15.346 18.908 1.00 16.97 52 ALA B O 1
ATOM 2275 N N . ALA B 1 57 ? 59.793 -14.599 18.615 1.00 15.99 53 ALA B N 1
ATOM 2276 C CA . ALA B 1 57 ? 59.263 -15.900 18.255 1.00 16.58 53 ALA B CA 1
ATOM 2277 C C . ALA B 1 57 ? 58.264 -15.762 17.091 1.00 16.57 53 ALA B C 1
ATOM 2278 O O . ALA B 1 57 ? 57.468 -14.819 17.050 1.00 16.73 53 ALA B O 1
ATOM 2280 N N . VAL B 1 58 ? 58.302 -16.748 16.194 1.00 17.10 54 VAL B N 1
ATOM 2281 C CA . VAL B 1 58 ? 57.454 -16.818 15.006 1.00 16.59 54 VAL B CA 1
ATOM 2282 C C . VAL B 1 58 ? 56.611 -18.077 15.114 1.00 17.35 54 VAL B C 1
ATOM 2283 O O . VAL B 1 58 ? 57.146 -19.146 15.357 1.00 18.46 54 VAL B O 1
ATOM 2287 N N . LEU B 1 59 ? 55.291 -17.934 14.961 1.00 16.86 55 LEU B N 1
ATOM 2288 C CA . LEU B 1 59 ? 54.356 -19.043 15.025 1.00 16.58 55 LEU B CA 1
ATOM 2289 C C . LEU B 1 59 ? 53.604 -19.121 13.695 1.00 17.08 55 LEU B C 1
ATOM 2290 O O . LEU B 1 59 ? 53.079 -18.112 13.209 1.00 15.72 55 LEU B O 1
ATOM 2295 N N . TYR B 1 60 ? 53.612 -20.314 13.098 1.00 17.42 56 TYR B N 1
ATOM 2296 C CA . TYR B 1 60 ? 52.972 -20.580 11.805 1.00 18.30 56 TYR B CA 1
ATOM 2297 C C . TYR B 1 60 ? 52.396 -21.990 11.905 1.00 18.81 56 TYR B C 1
ATOM 2298 O O . TYR B 1 60 ? 52.526 -22.647 12.949 1.00 18.34 56 TYR B O 1
ATOM 2307 N N . GLY B 1 61 ? 51.744 -22.444 10.843 1.00 19.10 57 GLY B N 1
ATOM 2308 C CA . GLY B 1 61 ? 51.224 -23.808 10.778 1.00 19.87 57 GLY B CA 1
ATOM 2309 C C . GLY B 1 61 ? 51.806 -24.591 9.608 1.00 20.63 57 GLY B C 1
ATOM 2310 O O . GLY B 1 61 ? 51.926 -24.045 8.533 1.00 19.50 57 GLY B O 1
ATOM 2311 N N . GLU B 1 62 ? 52.163 -25.865 9.822 1.00 22.04 58 GLU B N 1
ATOM 2312 C CA . GLU B 1 62 ? 52.590 -26.761 8.722 1.00 23.74 58 GLU B CA 1
ATOM 2313 C C . GLU B 1 62 ? 51.381 -27.219 7.908 1.00 24.65 58 GLU B C 1
ATOM 2314 O O . GLU B 1 62 ? 50.262 -27.240 8.414 1.00 24.96 58 GLU B O 1
ATOM 2320 N N . GLY B 1 63 ? 51.604 -27.571 6.647 1.00 25.56 59 GLY B N 1
ATOM 2321 C CA . GLY B 1 63 ? 50.553 -28.091 5.788 1.00 26.16 59 GLY B CA 1
ATOM 2322 C C . GLY B 1 63 ? 49.638 -27.049 5.147 1.00 26.31 59 GLY B C 1
ATOM 2323 O O . GLY B 1 63 ? 49.999 -25.869 5.027 1.00 26.51 59 GLY B O 1
ATOM 2324 N N . PRO B 1 64 ? 48.438 -27.476 4.734 1.00 26.35 60 PRO B N 1
ATOM 2325 C CA . PRO B 1 64 ? 47.600 -26.622 3.882 1.00 26.55 60 PRO B CA 1
ATOM 2326 C C . PRO B 1 64 ? 47.078 -25.312 4.512 1.00 26.04 60 PRO B C 1
ATOM 2327 O O . PRO B 1 64 ? 46.877 -24.338 3.781 1.00 26.23 60 PRO B O 1
ATOM 2331 N N . LEU B 1 65 ? 46.875 -25.274 5.826 1.00 25.15 61 LEU B N 1
ATOM 2332 C CA . LEU B 1 65 ? 46.352 -24.071 6.456 1.00 24.81 61 LEU B CA 1
ATOM 2333 C C . LEU B 1 65 ? 46.819 -23.890 7.901 1.00 23.61 61 LEU B C 1
ATOM 2334 O O . LEU B 1 65 ? 47.369 -24.806 8.515 1.00 23.76 61 LEU B O 1
ATOM 2339 N N . PHE B 1 66 ? 46.610 -22.688 8.432 1.00 22.36 62 PHE B N 1
ATOM 2340 C CA . PHE B 1 66 ? 47.148 -22.329 9.732 1.00 20.72 62 PHE B CA 1
ATOM 2341 C C . PHE B 1 66 ? 46.509 -23.161 10.849 1.00 20.63 62 PHE B C 1
ATOM 2342 O O . PHE B 1 66 ? 47.223 -23.845 11.589 1.00 19.63 62 PHE B O 1
ATOM 2350 N N . THR B 1 67 ? 45.183 -23.097 10.973 1.00 20.53 63 THR B N 1
ATOM 2351 C CA . THR B 1 67 ? 44.456 -23.949 11.915 1.00 21.39 63 THR B CA 1
ATOM 2352 C C . THR B 1 67 ? 42.967 -23.995 11.616 1.00 22.60 63 THR B C 1
ATOM 2353 O O . THR B 1 67 ? 42.357 -22.991 11.264 1.00 23.22 63 THR B O 1
ATOM 2357 N N . ALA B 1 68 ? 42.392 -25.178 11.759 1.00 24.67 64 ALA B N 1
ATOM 2358 C CA . ALA B 1 68 ? 40.947 -25.358 11.622 1.00 25.36 64 ALA B CA 1
ATOM 2359 C C . ALA B 1 68 ? 40.209 -25.048 12.942 1.00 26.03 64 ALA B C 1
ATOM 2360 O O . ALA B 1 68 ? 38.991 -25.166 13.004 1.00 26.51 64 ALA B O 1
ATOM 2362 N N . GLY B 1 69 ? 40.933 -24.632 13.988 1.00 26.14 65 GLY B N 1
ATOM 2363 C CA . GLY B 1 69 ? 40.298 -24.272 15.257 1.00 26.09 65 GLY B CA 1
ATOM 2364 C C . GLY B 1 69 ? 40.376 -25.367 16.305 1.00 26.99 65 GLY B C 1
ATOM 2365 O O . GLY B 1 69 ? 41.357 -26.114 16.356 1.00 27.41 65 GLY B O 1
ATOM 2366 N N . LEU B 1 70 ? 39.335 -25.476 17.129 1.00 27.30 66 LEU B N 1
ATOM 2367 C CA . LEU B 1 70 ? 39.356 -26.368 18.283 1.00 28.39 66 LEU B CA 1
ATOM 2368 C C . LEU B 1 70 ? 38.842 -27.775 17.962 1.00 30.39 66 LEU B C 1
ATOM 2369 O O . LEU B 1 70 ? 37.792 -27.940 17.333 1.00 30.28 66 LEU B O 1
ATOM 2374 N N . ASP B 1 71 ? 39.593 -28.782 18.406 1.00 32.21 67 ASP B N 1
ATOM 2375 C CA . ASP B 1 71 ? 39.143 -30.178 18.380 1.00 34.21 67 ASP B CA 1
ATOM 2376 C C . ASP B 1 71 ? 38.352 -30.435 19.687 1.00 35.39 67 ASP B C 1
ATOM 2377 O O . ASP B 1 71 ? 38.928 -30.835 20.704 1.00 35.73 67 ASP B O 1
ATOM 2382 N N . LEU B 1 72 ? 37.042 -30.172 19.647 1.00 36.56 68 LEU B N 1
ATOM 2383 C CA . LEU B 1 72 ? 36.185 -30.067 20.855 1.00 37.44 68 LEU B CA 1
ATOM 2384 C C . LEU B 1 72 ? 36.178 -31.317 21.740 1.00 38.88 68 LEU B C 1
ATOM 2385 O O . LEU B 1 72 ? 36.329 -31.224 22.979 1.00 38.32 68 LEU B O 1
ATOM 2387 N N . ALA B 1 73 ? 35.979 -32.468 21.088 1.00 39.90 69 ALA B N 1
ATOM 2388 C CA . ALA B 1 73 ? 36.019 -33.758 21.744 1.00 41.46 69 ALA B CA 1
ATOM 2389 C C . ALA B 1 73 ? 37.294 -33.890 22.571 1.00 42.10 69 ALA B C 1
ATOM 2390 O O . ALA B 1 73 ? 37.234 -34.265 23.747 1.00 42.92 69 ALA B O 1
ATOM 2392 N N . SER B 1 74 ? 38.439 -33.544 21.978 1.00 42.15 70 SER B N 1
ATOM 2393 C CA . SER B 1 74 ? 39.715 -33.681 22.674 1.00 42.65 70 SER B CA 1
ATOM 2394 C C . SER B 1 74 ? 39.713 -33.069 24.090 1.00 43.11 70 SER B C 1
ATOM 2395 O O . SER B 1 74 ? 40.341 -33.626 24.992 1.00 43.00 70 SER B O 1
ATOM 2397 N N . VAL B 1 75 ? 39.006 -31.946 24.275 1.00 43.53 71 VAL B N 1
ATOM 2398 C CA . VAL B 1 75 ? 39.069 -31.156 25.516 1.00 44.31 71 VAL B CA 1
ATOM 2399 C C . VAL B 1 75 ? 37.681 -30.961 26.170 1.00 45.66 71 VAL B C 1
ATOM 2400 O O . VAL B 1 75 ? 37.440 -29.964 26.859 1.00 44.95 71 VAL B O 1
ATOM 2402 N N . ALA B 1 76 ? 36.807 -31.955 25.984 1.00 47.62 72 ALA B N 1
ATOM 2403 C CA . ALA B 1 76 ? 35.358 -31.880 26.279 1.00 48.85 72 ALA B CA 1
ATOM 2404 C C . ALA B 1 76 ? 34.803 -31.302 27.613 1.00 49.65 72 ALA B C 1
ATOM 2405 O O . ALA B 1 76 ? 34.315 -30.173 27.606 1.00 49.67 72 ALA B O 1
ATOM 2407 N N . ALA B 1 77 ? 34.871 -31.982 28.760 1.00 50.98 73 ALA B N 1
ATOM 2408 C CA . ALA B 1 77 ? 36.028 -32.653 29.330 1.00 51.82 73 ALA B CA 1
ATOM 2409 C C . ALA B 1 77 ? 36.637 -31.525 30.189 1.00 52.06 73 ALA B C 1
ATOM 2410 O O . ALA B 1 77 ? 36.135 -31.242 31.282 1.00 52.60 73 ALA B O 1
ATOM 2412 N N . GLU B 1 78 ? 37.646 -30.826 29.673 1.00 51.83 74 GLU B N 1
ATOM 2413 C CA . GLU B 1 78 ? 38.261 -29.710 30.391 1.00 51.70 74 GLU B CA 1
ATOM 2414 C C . GLU B 1 78 ? 37.401 -28.425 30.382 1.00 51.67 74 GLU B C 1
ATOM 2415 O O . GLU B 1 78 ? 37.201 -27.801 31.435 1.00 51.78 74 GLU B O 1
ATOM 2421 N N . ILE B 1 79 ? 36.900 -28.029 29.210 1.00 51.49 75 ILE B N 1
ATOM 2422 C CA . ILE B 1 79 ? 36.192 -26.745 29.067 1.00 51.22 75 ILE B CA 1
ATOM 2423 C C . ILE B 1 79 ? 34.844 -26.782 29.798 1.00 51.48 75 ILE B C 1
ATOM 2424 O O . ILE B 1 79 ? 34.415 -25.776 30.361 1.00 51.53 75 ILE B O 1
ATOM 2426 N N . GLN B 1 80 ? 34.206 -27.952 29.808 1.00 51.76 76 GLN B N 1
ATOM 2427 C CA . GLN B 1 80 ? 32.979 -28.180 30.577 1.00 51.87 76 GLN B CA 1
ATOM 2428 C C . GLN B 1 80 ? 33.193 -28.035 32.088 1.00 51.93 76 GLN B C 1
ATOM 2429 O O . GLN B 1 80 ? 32.313 -27.532 32.795 1.00 52.33 76 GLN B O 1
ATOM 2431 N N . GLY B 1 81 ? 34.347 -28.488 32.580 1.00 51.47 77 GLY B N 1
ATOM 2432 C CA . GLY B 1 81 ? 34.669 -28.416 34.007 1.00 51.17 77 GLY B CA 1
ATOM 2433 C C . GLY B 1 81 ? 35.420 -27.158 34.406 1.00 50.10 77 GLY B C 1
ATOM 2434 O O . GLY B 1 81 ? 35.675 -26.932 35.596 1.00 50.67 77 GLY B O 1
ATOM 2435 N N . GLY B 1 82 ? 35.776 -26.335 33.422 1.00 48.47 78 GLY B N 1
ATOM 2436 C CA . GLY B 1 82 ? 36.580 -25.134 33.673 1.00 47.32 78 GLY B CA 1
ATOM 2437 C C . GLY B 1 82 ? 38.050 -25.406 33.991 1.00 46.58 78 GLY B C 1
ATOM 2438 O O . GLY B 1 82 ? 38.740 -24.536 34.530 1.00 46.78 78 GLY B O 1
ATOM 2439 N N . ALA B 1 83 ? 38.537 -26.597 33.652 1.00 45.48 79 ALA B N 1
ATOM 2440 C CA . ALA B 1 83 ? 39.923 -26.969 33.934 1.00 44.86 79 ALA B CA 1
ATOM 2441 C C . ALA B 1 83 ? 40.902 -26.220 33.020 1.00 43.37 79 ALA B C 1
ATOM 2442 O O . ALA B 1 83 ? 40.547 -25.798 31.910 1.00 42.94 79 ALA B O 1
ATOM 2444 N N . SER B 1 84 ? 42.133 -26.056 33.494 1.00 41.94 80 SER B N 1
ATOM 2445 C CA . SER B 1 84 ? 43.144 -25.328 32.742 1.00 40.14 80 SER B CA 1
ATOM 2446 C C . SER B 1 84 ? 43.890 -26.280 31.811 1.00 39.40 80 SER B C 1
ATOM 2447 O O . SER B 1 84 ? 44.181 -27.420 32.166 1.00 39.34 80 SER B O 1
ATOM 2450 N N . LEU B 1 85 ? 44.179 -25.801 30.607 1.00 37.48 81 LEU B N 1
ATOM 2451 C CA . LEU B 1 85 ? 45.040 -26.525 29.693 1.00 36.84 81 LEU B CA 1
ATOM 2452 C C . LEU B 1 85 ? 46.416 -25.859 29.629 1.00 35.62 81 LEU B C 1
ATOM 2453 O O . LEU B 1 85 ? 47.157 -26.038 28.660 1.00 35.55 81 LEU B O 1
ATOM 2458 N N . THR B 1 86 ? 46.760 -25.119 30.685 1.00 34.13 82 THR B N 1
ATOM 2459 C CA . THR B 1 86 ? 48.102 -24.575 30.858 1.00 33.32 82 THR B CA 1
ATOM 2460 C C . THR B 1 86 ? 48.859 -25.429 31.871 1.00 33.27 82 THR B C 1
ATOM 2461 O O . THR B 1 86 ? 48.573 -25.377 33.064 1.00 33.49 82 THR B O 1
ATOM 2465 N N . PRO B 1 87 ? 49.825 -26.236 31.403 1.00 32.87 83 PRO B N 1
ATOM 2466 C CA . PRO B 1 87 ? 50.653 -26.926 32.397 1.00 32.87 83 PRO B CA 1
ATOM 2467 C C . PRO B 1 87 ? 51.625 -25.960 33.070 1.00 32.26 83 PRO B C 1
ATOM 2468 O O . PRO B 1 87 ? 51.838 -24.850 32.564 1.00 29.71 83 PRO B O 1
ATOM 2472 N N . GLU B 1 88 ? 52.207 -26.396 34.196 1.00 32.55 84 GLU B N 1
ATOM 2473 C CA . GLU B 1 88 ? 53.375 -25.743 34.774 1.00 32.49 84 GLU B CA 1
ATOM 2474 C C . GLU B 1 88 ? 54.522 -25.990 33.792 1.00 32.16 84 GLU B C 1
ATOM 2475 O O . GLU B 1 88 ? 54.553 -27.053 33.202 1.00 33.52 84 GLU B O 1
ATOM 2477 N N . GLY B 1 89 ? 55.435 -25.064 33.510 1.00 31.82 85 GLY B N 1
ATOM 2478 C CA . GLY B 1 89 ? 55.277 -23.639 33.579 1.00 30.69 85 GLY B CA 1
ATOM 2479 C C . GLY B 1 89 ? 55.036 -23.219 32.132 1.00 29.51 85 GLY B C 1
ATOM 2480 O O . GLY B 1 89 ? 55.947 -22.762 31.410 1.00 29.55 85 GLY B O 1
ATOM 2481 N N . GLY B 1 90 ? 53.801 -23.426 31.690 1.00 27.84 86 GLY B N 1
ATOM 2482 C CA . GLY B 1 90 ? 53.353 -22.903 30.407 1.00 26.24 86 GLY B CA 1
ATOM 2483 C C . GLY B 1 90 ? 52.738 -21.527 30.577 1.00 24.79 86 GLY B C 1
ATOM 2484 O O . GLY B 1 90 ? 52.632 -21.014 31.690 1.00 23.38 86 GLY B O 1
ATOM 2485 N N . ILE B 1 91 ? 52.353 -20.927 29.451 1.00 23.54 87 ILE B N 1
ATOM 2486 C CA . ILE B 1 91 ? 51.506 -19.752 29.442 1.00 22.41 87 ILE B CA 1
ATOM 2487 C C . ILE B 1 91 ? 50.407 -19.960 28.407 1.00 21.47 87 ILE B C 1
ATOM 2488 O O . ILE B 1 91 ? 50.680 -20.441 27.312 1.00 21.73 87 ILE B O 1
ATOM 2493 N N . ASN B 1 92 ? 49.169 -19.618 28.756 1.00 20.26 88 ASN B N 1
ATOM 2494 C CA . ASN B 1 92 ? 48.073 -19.711 27.806 1.00 19.78 88 ASN B CA 1
ATOM 2495 C C . ASN B 1 92 ? 48.467 -18.955 26.520 1.00 18.86 88 ASN B C 1
ATOM 2496 O O . ASN B 1 92 ? 48.727 -17.760 26.562 1.00 18.82 88 ASN B O 1
ATOM 2501 N N . PRO B 1 93 ? 48.553 -19.669 25.384 1.00 17.70 89 PRO B N 1
ATOM 2502 C CA . PRO B 1 93 ? 48.971 -18.999 24.148 1.00 17.79 89 PRO B CA 1
ATOM 2503 C C . PRO B 1 93 ? 48.071 -17.827 23.761 1.00 17.02 89 PRO B C 1
ATOM 2504 O O . PRO B 1 93 ? 48.566 -16.872 23.192 1.00 16.67 89 PRO B O 1
ATOM 2508 N N . TRP B 1 94 ? 46.782 -17.903 24.108 1.00 16.64 90 TRP B N 1
ATOM 2509 C CA . TRP B 1 94 ? 45.835 -16.805 23.885 1.00 16.99 90 TRP B CA 1
ATOM 2510 C C . TRP B 1 94 ? 45.940 -15.682 24.926 1.00 16.84 90 TRP B C 1
ATOM 2511 O O . TRP B 1 94 ? 45.360 -14.596 24.740 1.00 17.39 90 TRP B O 1
ATOM 2522 N N . GLN B 1 95 ? 46.679 -15.935 26.004 1.00 16.99 91 GLN B N 1
ATOM 2523 C CA . GLN B 1 95 ? 47.074 -14.888 26.954 1.00 16.87 91 GLN B CA 1
ATOM 2524 C C . GLN B 1 95 ? 45.873 -14.068 27.481 1.00 16.67 91 GLN B C 1
ATOM 2525 O O . GLN B 1 95 ? 45.916 -12.837 27.563 1.00 17.31 91 GLN B O 1
ATOM 2531 N N . VAL B 1 96 ? 44.833 -14.787 27.868 1.00 17.25 92 VAL B N 1
ATOM 2532 C CA . VAL B 1 96 ? 43.605 -14.222 28.429 1.00 18.17 92 VAL B CA 1
ATOM 2533 C C . VAL B 1 96 ? 43.326 -14.670 29.874 1.00 19.28 92 VAL B C 1
ATOM 2534 O O . VAL B 1 96 ? 42.199 -14.549 30.333 1.00 19.73 92 VAL B O 1
ATOM 2538 N N . ASP B 1 97 ? 44.330 -15.193 30.581 1.00 20.28 93 ASP B N 1
ATOM 2539 C CA . ASP B 1 97 ? 44.151 -15.604 31.969 1.00 21.67 93 ASP B CA 1
ATOM 2540 C C . ASP B 1 97 ? 44.884 -14.681 32.925 1.00 21.81 93 ASP B C 1
ATOM 2541 O O . ASP B 1 97 ? 45.039 -15.011 34.073 1.00 23.31 93 ASP B O 1
ATOM 2546 N N . GLY B 1 98 ? 45.311 -13.515 32.467 1.00 22.57 94 GLY B N 1
ATOM 2547 C CA . GLY B 1 98 ? 45.964 -12.540 33.341 1.00 22.53 94 GLY B CA 1
ATOM 2548 C C . GLY B 1 98 ? 47.470 -12.453 33.138 1.00 22.84 94 GLY B C 1
ATOM 2549 O O . GLY B 1 98 ? 48.142 -11.674 33.806 1.00 22.18 94 GLY B O 1
ATOM 2550 N N . ARG B 1 99 ? 47.991 -13.236 32.202 1.00 23.32 95 ARG B N 1
ATOM 2551 C CA . ARG B 1 99 ? 49.418 -13.262 31.937 1.00 24.45 95 ARG B CA 1
ATOM 2552 C C . ARG B 1 99 ? 49.706 -13.150 30.443 1.00 22.87 95 ARG B C 1
ATOM 2553 O O . ARG B 1 99 ? 49.098 -13.847 29.633 1.00 23.40 95 ARG B O 1
ATOM 2561 N N . GLN B 1 100 ? 50.639 -12.282 30.089 1.00 21.90 96 GLN B N 1
ATOM 2562 C CA . GLN B 1 100 ? 51.062 -12.126 28.712 1.00 21.95 96 GLN B CA 1
ATOM 2563 C C . GLN B 1 100 ? 52.579 -12.274 28.541 1.00 21.39 96 GLN B C 1
ATOM 2564 O O . GLN B 1 100 ? 53.357 -12.084 29.493 1.00 21.36 96 GLN B O 1
ATOM 2570 N N . LEU B 1 101 ? 52.980 -12.585 27.310 1.00 20.17 97 LEU B N 1
ATOM 2571 C CA . LEU B 1 101 ? 54.401 -12.693 26.943 1.00 20.03 97 LEU B CA 1
ATOM 2572 C C . LEU B 1 101 ? 55.164 -11.374 27.103 1.00 19.59 97 LEU B C 1
ATOM 2573 O O . LEU B 1 101 ? 54.664 -10.300 26.737 1.00 19.14 97 LEU B O 1
ATOM 2578 N N . SER B 1 102 ? 56.385 -11.482 27.620 1.00 18.47 98 SER B N 1
ATOM 2579 C CA . SER B 1 102 ? 57.262 -10.329 27.866 1.00 18.66 98 SER B CA 1
ATOM 2580 C C . SER B 1 102 ? 58.069 -9.978 26.650 1.00 16.97 98 SER B C 1
ATOM 2581 O O . SER B 1 102 ? 58.714 -8.935 26.617 1.00 16.47 98 SER B O 1
ATOM 2584 N N . LYS B 1 103 ? 58.056 -10.872 25.668 1.00 16.64 99 LYS B N 1
ATOM 2585 C CA . LYS B 1 103 ? 58.856 -10.710 24.462 1.00 16.46 99 LYS B CA 1
ATOM 2586 C C . LYS B 1 103 ? 57.982 -10.950 23.240 1.00 16.32 99 LYS B C 1
ATOM 2587 O O . LYS B 1 103 ? 56.886 -11.534 23.354 1.00 16.33 99 LYS B O 1
ATOM 2593 N N . PRO B 1 104 ? 58.462 -10.505 22.067 1.00 15.92 100 PRO B N 1
ATOM 2594 C CA . PRO B 1 104 ? 57.603 -10.450 20.884 1.00 15.73 100 PRO B CA 1
ATOM 2595 C C . PRO B 1 104 ? 57.174 -11.804 20.340 1.00 15.56 100 PRO B C 1
ATOM 2596 O O . PRO B 1 104 ? 57.933 -12.769 20.404 1.00 16.23 100 PRO B O 1
ATOM 2600 N N . LEU B 1 105 ? 55.934 -11.866 19.867 1.00 15.65 101 LEU B N 1
ATOM 2601 C CA . LEU B 1 105 ? 55.402 -13.004 19.132 1.00 15.85 101 LEU B CA 1
ATOM 2602 C C . LEU B 1 105 ? 54.871 -12.531 17.771 1.00 16.18 101 LEU B C 1
ATOM 2603 O O . LEU B 1 105 ? 54.095 -11.585 17.677 1.00 16.16 101 LEU B O 1
ATOM 2608 N N . LEU B 1 106 ? 55.319 -13.180 16.707 1.00 16.30 102 LEU B N 1
ATOM 2609 C CA . LEU B 1 106 ? 54.804 -12.891 15.391 1.00 15.88 102 LEU B CA 1
ATOM 2610 C C . LEU B 1 106 ? 54.034 -14.115 14.930 1.00 16.01 102 LEU B C 1
ATOM 2611 O O . LEU B 1 106 ? 54.420 -15.245 15.228 1.00 16.24 102 LEU B O 1
ATOM 2616 N N . VAL B 1 107 ? 52.939 -13.898 14.214 1.00 16.06 103 VAL B N 1
ATOM 2617 C CA . VAL B 1 107 ? 52.163 -15.015 13.673 1.00 16.14 103 VAL B CA 1
ATOM 2618 C C . VAL B 1 107 ? 52.050 -14.904 12.158 1.00 16.04 103 VAL B C 1
ATOM 2619 O O . VAL B 1 107 ? 51.681 -13.860 11.631 1.00 15.80 103 VAL B O 1
ATOM 2623 N N . ALA B 1 108 ? 52.407 -15.988 11.473 1.00 15.81 104 ALA B N 1
ATOM 2624 C CA . ALA B 1 108 ? 52.369 -16.064 10.017 1.00 15.65 104 ALA B CA 1
ATOM 2625 C C . ALA B 1 108 ? 51.244 -17.013 9.625 1.00 15.67 104 ALA B C 1
ATOM 2626 O O . ALA B 1 108 ? 51.262 -18.172 10.022 1.00 14.41 104 ALA B O 1
ATOM 2628 N N . VAL B 1 109 ? 50.284 -16.519 8.834 1.00 16.32 105 VAL B N 1
ATOM 2629 C CA . VAL B 1 109 ? 49.093 -17.281 8.486 1.00 16.18 105 VAL B CA 1
ATOM 2630 C C . VAL B 1 109 ? 48.942 -17.475 6.972 1.00 17.28 105 VAL B C 1
ATOM 2631 O O . VAL B 1 109 ? 49.403 -16.673 6.170 1.00 16.95 105 VAL B O 1
ATOM 2635 N N . HIS B 1 110 ? 48.273 -18.564 6.613 1.00 17.96 106 HIS B N 1
ATOM 2636 C CA . HIS B 1 110 ? 47.942 -18.896 5.233 1.00 18.56 106 HIS B CA 1
ATOM 2637 C C . HIS B 1 110 ? 46.740 -19.836 5.258 1.00 18.26 106 HIS B C 1
ATOM 2638 O O . HIS B 1 110 ? 46.491 -20.488 6.259 1.00 17.08 106 HIS B O 1
ATOM 2645 N N . GLY B 1 111 ? 46.010 -19.908 4.149 1.00 19.26 107 GLY B N 1
ATOM 2646 C CA . GLY B 1 111 ? 44.801 -20.743 4.065 1.00 19.96 107 GLY B CA 1
ATOM 2647 C C . GLY B 1 111 ? 43.742 -20.301 5.063 1.00 20.19 107 GLY B C 1
ATOM 2648 O O . GLY B 1 111 ? 43.693 -19.132 5.451 1.00 18.85 107 GLY B O 1
ATOM 2649 N N . LYS B 1 112 ? 42.907 -21.233 5.500 1.00 21.59 108 LYS B N 1
ATOM 2650 C CA . LYS B 1 112 ? 41.879 -20.920 6.507 1.00 22.99 108 LYS B CA 1
ATOM 2651 C C . LYS B 1 112 ? 42.430 -20.659 7.897 1.00 22.59 108 LYS B C 1
ATOM 2652 O O . LYS B 1 112 ? 43.255 -21.433 8.446 1.00 24.31 108 LYS B O 1
ATOM 2658 N N . VAL B 1 113 ? 41.968 -19.557 8.463 1.00 21.40 109 VAL B N 1
ATOM 2659 C CA . VAL B 1 113 ? 42.263 -19.190 9.815 1.00 20.34 109 VAL B CA 1
ATOM 2660 C C . VAL B 1 113 ? 40.886 -19.140 10.498 1.00 20.40 109 VAL B C 1
ATOM 2661 O O . VAL B 1 113 ? 40.127 -18.147 10.347 1.00 20.53 109 VAL B O 1
ATOM 2665 N N . LEU B 1 114 ? 40.524 -20.217 11.199 1.00 19.30 110 LEU B N 1
ATOM 2666 C CA . LEU B 1 114 ? 39.213 -20.278 11.819 1.00 19.06 110 LEU B CA 1
ATOM 2667 C C . LEU B 1 114 ? 39.294 -20.065 13.313 1.00 18.33 110 LEU B C 1
ATOM 2668 O O . LEU B 1 114 ? 40.259 -20.476 13.938 1.00 18.58 110 LEU B O 1
ATOM 2673 N N . THR B 1 115 ? 38.238 -19.454 13.856 1.00 17.66 111 THR B N 1
ATOM 2674 C CA . THR B 1 115 ? 37.966 -19.390 15.280 1.00 17.45 111 THR B CA 1
ATOM 2675 C C . THR B 1 115 ? 39.214 -19.017 16.111 1.00 17.51 111 THR B C 1
ATOM 2676 O O . THR B 1 115 ? 39.681 -17.872 16.074 1.00 16.80 111 THR B O 1
ATOM 2680 N N . LEU B 1 116 ? 39.776 -19.998 16.814 1.00 18.59 112 LEU B N 1
ATOM 2681 C CA . LEU B 1 116 ? 40.932 -19.778 17.692 1.00 18.96 112 LEU B CA 1
ATOM 2682 C C . LEU B 1 116 ? 42.152 -19.258 16.954 1.00 18.61 112 LEU B C 1
ATOM 2683 O O . LEU B 1 116 ? 42.999 -18.593 17.551 1.00 19.25 112 LEU B O 1
ATOM 2688 N N . GLY B 1 117 ? 42.247 -19.556 15.660 1.00 18.40 113 GLY B N 1
ATOM 2689 C CA . GLY B 1 117 ? 43.346 -19.053 14.840 1.00 17.38 113 GLY B CA 1
ATOM 2690 C C . GLY B 1 117 ? 43.372 -17.534 14.721 1.00 16.07 113 GLY B C 1
ATOM 2691 O O . GLY B 1 117 ? 44.427 -16.915 14.749 1.00 14.64 113 GLY B O 1
ATOM 2692 N N . ILE B 1 118 ? 42.195 -16.953 14.523 1.00 16.04 114 ILE B N 1
ATOM 2693 C CA . ILE B 1 118 ? 42.018 -15.494 14.485 1.00 15.32 114 ILE B CA 1
ATOM 2694 C C . ILE B 1 118 ? 42.491 -14.922 15.811 1.00 14.83 114 ILE B C 1
ATOM 2695 O O . ILE B 1 118 ? 43.211 -13.921 15.858 1.00 14.74 114 ILE B O 1
ATOM 2700 N N . GLU B 1 119 ? 42.131 -15.618 16.882 1.00 15.07 115 GLU B N 1
ATOM 2701 C CA . GLU B 1 119 ? 42.428 -15.176 18.235 1.00 14.72 115 GLU B CA 1
ATOM 2702 C C . GLU B 1 119 ? 43.911 -15.319 18.586 1.00 15.09 115 GLU B C 1
ATOM 2703 O O . GLU B 1 119 ? 44.450 -14.499 19.347 1.00 14.68 115 GLU B O 1
ATOM 2709 N N . LEU B 1 120 ? 44.582 -16.308 17.992 1.00 15.50 116 LEU B N 1
ATOM 2710 C CA . LEU B 1 120 ? 46.049 -16.428 18.121 1.00 15.67 116 LEU B CA 1
ATOM 2711 C C . LEU B 1 120 ? 46.745 -15.254 17.485 1.00 15.10 116 LEU B C 1
ATOM 2712 O O . LEU B 1 120 ? 47.654 -14.679 18.067 1.00 14.98 116 LEU B O 1
ATOM 2717 N N . ALA B 1 121 ? 46.316 -14.902 16.277 1.00 14.95 117 ALA B N 1
ATOM 2718 C CA . ALA B 1 121 ? 46.860 -13.752 15.583 1.00 14.62 117 ALA B CA 1
ATOM 2719 C C . ALA B 1 121 ? 46.603 -12.458 16.362 1.00 14.54 117 ALA B C 1
ATOM 2720 O O . ALA B 1 121 ? 47.484 -11.608 16.458 1.00 14.54 117 ALA B O 1
ATOM 2722 N N . LEU B 1 122 ? 45.410 -12.301 16.924 1.00 14.52 118 LEU B N 1
ATOM 2723 C CA . LEU B 1 122 ? 45.125 -11.128 17.745 1.00 14.47 118 LEU B CA 1
ATOM 2724 C C . LEU B 1 122 ? 45.942 -11.078 19.044 1.00 14.80 118 LEU B C 1
ATOM 2725 O O . LEU B 1 122 ? 46.144 -9.995 19.598 1.00 16.16 118 LEU B O 1
ATOM 2730 N N . ALA B 1 123 ? 46.373 -12.222 19.556 1.00 14.47 119 ALA B N 1
ATOM 2731 C CA . ALA B 1 123 ? 47.175 -12.264 20.785 1.00 14.74 119 ALA B CA 1
ATOM 2732 C C . ALA B 1 123 ? 48.647 -11.858 20.545 1.00 14.99 119 ALA B C 1
ATOM 2733 O O . ALA B 1 123 ? 49.311 -11.411 21.466 1.00 15.07 119 ALA B O 1
ATOM 2735 N N . ALA B 1 124 ? 49.123 -12.002 19.303 1.00 14.39 120 ALA B N 1
ATOM 2736 C CA . ALA B 1 124 ? 50.490 -11.726 18.925 1.00 14.58 120 ALA B CA 1
ATOM 2737 C C . ALA B 1 124 ? 50.716 -10.244 18.708 1.00 14.51 120 ALA B C 1
ATOM 2738 O O . ALA B 1 124 ? 49.800 -9.425 18.841 1.00 13.68 120 ALA B O 1
ATOM 2740 N N . ASP B 1 125 ? 51.958 -9.910 18.375 1.00 13.60 121 ASP B N 1
ATOM 2741 C CA . ASP B 1 125 ? 52.346 -8.520 18.185 1.00 13.76 121 ASP B CA 1
ATOM 2742 C C . ASP B 1 125 ? 52.381 -8.112 16.730 1.00 13.25 121 ASP B C 1
ATOM 2743 O O . ASP B 1 125 ? 52.162 -6.953 16.421 1.00 13.24 121 ASP B O 1
ATOM 2748 N N . ILE B 1 126 ? 52.641 -9.060 15.837 1.00 13.61 122 ILE B N 1
ATOM 2749 C CA . ILE B 1 126 ? 52.733 -8.763 14.396 1.00 12.93 122 ILE B CA 1
ATOM 2750 C C . ILE B 1 126 ? 52.215 -9.963 13.633 1.00 13.02 122 ILE B C 1
ATOM 2751 O O . ILE B 1 126 ? 52.567 -11.118 13.949 1.00 12.81 122 ILE B O 1
ATOM 2756 N N . VAL B 1 127 ? 51.368 -9.703 12.636 1.00 13.38 123 VAL B N 1
ATOM 2757 C CA . VAL B 1 127 ? 50.715 -10.775 11.893 1.00 13.07 123 VAL B CA 1
ATOM 2758 C C . VAL B 1 127 ? 51.025 -10.584 10.420 1.00 14.07 123 VAL B C 1
ATOM 2759 O O . VAL B 1 127 ? 50.809 -9.494 9.861 1.00 13.87 123 VAL B O 1
ATOM 2763 N N . ILE B 1 128 ? 51.538 -11.645 9.805 1.00 14.02 124 ILE B N 1
ATOM 2764 C CA . ILE B 1 128 ? 51.834 -11.655 8.388 1.00 14.60 124 ILE B CA 1
ATOM 2765 C C . ILE B 1 128 ? 50.976 -12.726 7.742 1.00 15.12 124 ILE B C 1
ATOM 2766 O O . ILE B 1 128 ? 50.955 -13.873 8.221 1.00 14.16 124 ILE B O 1
ATOM 2771 N N . ALA B 1 129 ? 50.308 -12.354 6.645 1.00 15.07 125 ALA B N 1
ATOM 2772 C CA . ALA B 1 129 ? 49.505 -13.285 5.858 1.00 15.97 125 ALA B CA 1
ATOM 2773 C C . ALA B 1 129 ? 50.063 -13.486 4.443 1.00 16.57 125 ALA B C 1
ATOM 2774 O O . ALA B 1 129 ? 50.567 -12.535 3.828 1.00 17.41 125 ALA B O 1
ATOM 2776 N N . ASP B 1 130 ? 49.996 -14.713 3.911 1.00 17.32 126 ASP B N 1
ATOM 2777 C CA . ASP B 1 130 ? 50.184 -14.872 2.481 1.00 18.54 126 ASP B CA 1
ATOM 2778 C C . ASP B 1 130 ? 48.843 -14.571 1.798 1.00 19.51 126 ASP B C 1
ATOM 2779 O O . ASP B 1 130 ? 47.801 -14.510 2.458 1.00 17.97 126 ASP B O 1
ATOM 2784 N N . GLU B 1 131 ? 48.879 -14.375 0.480 1.00 20.70 127 GLU B N 1
ATOM 2785 C CA . GLU B 1 131 ? 47.686 -13.951 -0.272 1.00 21.59 127 GLU B CA 1
ATOM 2786 C C . GLU B 1 131 ? 46.488 -14.917 -0.215 1.00 21.11 127 GLU B C 1
ATOM 2787 O O . GLU B 1 131 ? 45.356 -14.522 -0.526 1.00 22.19 127 GLU B O 1
ATOM 2793 N N . THR B 1 132 ? 46.707 -16.162 0.199 1.00 20.22 128 THR B N 1
ATOM 2794 C CA . THR B 1 132 ? 45.614 -17.135 0.274 1.00 20.11 128 THR B CA 1
ATOM 2795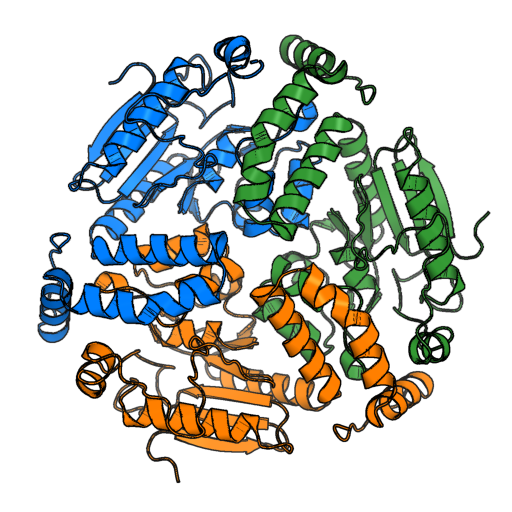 C C . THR B 1 132 ? 44.837 -17.070 1.584 1.00 19.03 128 THR B C 1
ATOM 2796 O O . THR B 1 132 ? 43.819 -17.715 1.702 1.00 19.45 128 THR B O 1
ATOM 2800 N N . ALA B 1 133 ? 45.321 -16.342 2.587 1.00 18.04 129 ALA B N 1
ATOM 2801 C CA . ALA B 1 133 ? 44.692 -16.403 3.908 1.00 17.80 129 ALA B CA 1
ATOM 2802 C C . ALA B 1 133 ? 43.218 -15.999 3.846 1.00 17.34 129 ALA B C 1
ATOM 2803 O O . ALA B 1 133 ? 42.884 -14.974 3.263 1.00 17.43 129 ALA B O 1
ATOM 2805 N N . THR B 1 134 ? 42.342 -16.837 4.399 1.00 17.57 130 THR B N 1
ATOM 2806 C CA . THR B 1 134 ? 40.969 -16.414 4.726 1.00 17.86 130 THR B CA 1
ATOM 2807 C C . THR B 1 134 ? 40.672 -16.625 6.213 1.00 17.53 130 THR B C 1
ATOM 2808 O O . THR B 1 134 ? 41.347 -17.409 6.888 1.00 18.19 130 THR B O 1
ATOM 2812 N N . PHE B 1 135 ? 39.646 -15.933 6.706 1.00 17.03 131 PHE B N 1
ATOM 2813 C CA . PHE B 1 135 ? 39.324 -15.890 8.137 1.00 16.42 131 PHE B CA 1
ATOM 2814 C C . PHE B 1 135 ? 37.819 -16.068 8.392 1.00 16.22 131 PHE B C 1
ATOM 2815 O O . PHE B 1 135 ? 36.990 -15.502 7.680 1.00 16.39 131 PHE B O 1
ATOM 2823 N N . ALA B 1 136 ? 37.470 -16.822 9.427 1.00 16.30 132 ALA B N 1
ATOM 2824 C CA . ALA B 1 136 ? 36.068 -16.939 9.833 1.00 16.46 132 ALA B CA 1
ATOM 2825 C C . ALA B 1 136 ? 35.896 -17.220 11.327 1.00 17.00 132 ALA B C 1
ATOM 2826 O O . ALA B 1 136 ? 36.400 -18.231 11.861 1.00 17.15 132 ALA B O 1
ATOM 2828 N N . GLN B 1 137 ? 35.147 -16.324 11.980 1.00 16.99 133 GLN B N 1
ATOM 2829 C CA . GLN B 1 137 ? 34.840 -16.412 13.384 1.00 16.71 133 GLN B CA 1
ATOM 2830 C C . GLN B 1 137 ? 33.528 -17.210 13.512 1.00 17.29 133 GLN B C 1
ATOM 2831 O O . GLN B 1 137 ? 32.431 -16.646 13.706 1.00 16.10 133 GLN B O 1
ATOM 2837 N N . LEU B 1 138 ? 33.664 -18.535 13.423 1.00 16.42 134 LEU B N 1
ATOM 2838 C CA . LEU B 1 138 ? 32.530 -19.436 13.276 1.00 17.56 134 LEU B CA 1
ATOM 2839 C C . LEU B 1 138 ? 31.738 -19.765 14.555 1.00 18.04 134 LEU B C 1
ATOM 2840 O O . LEU B 1 138 ? 30.709 -20.451 14.489 1.00 18.23 134 LEU B O 1
ATOM 2845 N N . GLU B 1 139 ? 32.208 -19.300 15.710 1.00 17.91 135 GLU B N 1
ATOM 2846 C CA . GLU B 1 139 ? 31.665 -19.759 16.995 1.00 17.91 135 GLU B CA 1
ATOM 2847 C C . GLU B 1 139 ? 30.156 -19.572 17.110 1.00 17.58 135 GLU B C 1
ATOM 2848 O O . GLU B 1 139 ? 29.445 -20.525 17.453 1.00 18.02 135 GLU B O 1
ATOM 2854 N N . VAL B 1 140 ? 29.641 -18.387 16.789 1.00 16.53 136 VAL B N 1
ATOM 2855 C CA . VAL B 1 140 ? 28.193 -18.171 16.904 1.00 17.07 136 VAL B CA 1
ATOM 2856 C C . VAL B 1 140 ? 27.385 -19.043 15.925 1.00 18.02 136 VAL B C 1
ATOM 2857 O O . VAL B 1 140 ? 26.216 -19.330 16.173 1.00 18.57 136 VAL B O 1
ATOM 2861 N N . ASN B 1 141 ? 28.016 -19.484 14.842 1.00 18.54 137 ASN B N 1
ATOM 2862 C CA . ASN B 1 141 ? 27.397 -20.457 13.935 1.00 20.27 137 ASN B CA 1
ATOM 2863 C C . ASN B 1 141 ? 27.272 -21.846 14.573 1.00 21.49 137 ASN B C 1
ATOM 2864 O O . ASN B 1 141 ? 26.523 -22.671 14.086 1.00 22.62 137 ASN B O 1
ATOM 2869 N N . ARG B 1 142 ? 28.004 -22.098 15.660 1.00 21.94 138 ARG B N 1
ATOM 2870 C CA . ARG B 1 142 ? 28.057 -23.415 16.265 1.00 22.57 138 ARG B CA 1
ATOM 2871 C C . ARG B 1 142 ? 27.399 -23.434 17.647 1.00 22.24 138 ARG B C 1
ATOM 2872 O O . ARG B 1 142 ? 27.489 -24.422 18.368 1.00 22.64 138 ARG B O 1
ATOM 2880 N N . GLY B 1 143 ? 26.684 -22.361 17.978 1.00 21.15 139 GLY B N 1
ATOM 2881 C CA . GLY B 1 143 ? 25.943 -22.284 19.223 1.00 20.59 139 GLY B CA 1
ATOM 2882 C C . GLY B 1 143 ? 26.708 -21.700 20.401 1.00 19.84 139 GLY B C 1
ATOM 2883 O O . GLY B 1 143 ? 26.175 -21.636 21.505 1.00 20.67 139 GLY B O 1
ATOM 2884 N N . ILE B 1 144 ? 27.956 -21.304 20.196 1.00 18.84 140 ILE B N 1
ATOM 2885 C CA . ILE B 1 144 ? 28.744 -20.678 21.251 1.00 18.02 140 ILE B CA 1
ATOM 2886 C C . ILE B 1 144 ? 29.161 -19.271 20.809 1.00 16.97 140 ILE B C 1
ATOM 2887 O O . ILE B 1 144 ? 28.410 -18.601 20.102 1.00 16.17 140 ILE B O 1
ATOM 2892 N N . TYR B 1 145 ? 30.331 -18.799 21.248 1.00 16.80 141 TYR B N 1
ATOM 2893 C CA . TYR B 1 145 ? 30.820 -17.476 20.866 1.00 16.14 141 TYR B CA 1
ATOM 2894 C C . TYR B 1 145 ? 32.350 -17.492 20.976 1.00 16.14 141 TYR B C 1
ATOM 2895 O O . TYR B 1 145 ? 32.920 -18.465 21.508 1.00 15.96 141 TYR B O 1
ATOM 2904 N N . PRO B 1 146 ? 33.018 -16.445 20.471 1.00 15.40 142 PRO B N 1
ATOM 2905 C CA . PRO B 1 146 ? 34.479 -16.394 20.601 1.00 16.11 142 PRO B CA 1
ATOM 2906 C C . PRO B 1 146 ? 34.945 -16.204 22.042 1.00 16.03 142 PRO B C 1
ATOM 2907 O O . PRO B 1 146 ? 34.681 -15.169 22.668 1.00 15.67 142 PRO B O 1
ATOM 2911 N N . PHE B 1 147 ? 35.684 -17.175 22.555 1.00 16.37 143 PHE B N 1
ATOM 2912 C CA . PHE B 1 147 ? 36.118 -17.090 23.941 1.00 16.76 143 PHE B CA 1
ATOM 2913 C C . PHE B 1 147 ? 37.631 -17.090 24.141 1.00 15.84 143 PHE B C 1
ATOM 2914 O O . PHE B 1 147 ? 38.109 -17.317 25.243 1.00 15.21 143 PHE B O 1
ATOM 2922 N N . GLY B 1 148 ? 38.360 -16.744 23.087 1.00 15.94 144 GLY B N 1
ATOM 2923 C CA . GLY B 1 148 ? 39.842 -16.681 23.119 1.00 14.96 144 GLY B CA 1
ATOM 2924 C C . GLY B 1 148 ? 40.398 -15.266 23.029 1.00 14.60 144 GLY B C 1
ATOM 2925 O O . GLY B 1 148 ? 41.582 -15.065 22.704 1.00 13.55 144 GLY B O 1
ATOM 2926 N N . GLY B 1 149 ? 39.548 -14.274 23.304 1.00 14.45 145 GLY B N 1
ATOM 2927 C CA . GLY B 1 149 ? 39.957 -12.873 23.283 1.00 13.55 145 GLY B CA 1
ATOM 2928 C C . GLY B 1 149 ? 39.474 -12.002 22.128 1.00 13.65 145 GLY B C 1
ATOM 2929 O O . GLY B 1 149 ? 39.655 -10.768 22.185 1.00 12.87 145 GLY B O 1
ATOM 2930 N N . ALA B 1 150 ? 38.872 -12.593 21.085 1.00 12.80 146 ALA B N 1
ATOM 2931 C CA . ALA B 1 150 ? 38.360 -11.787 19.961 1.00 12.61 146 ALA B CA 1
ATOM 2932 C C . ALA B 1 150 ? 37.410 -10.696 20.453 1.00 12.51 146 ALA B C 1
ATOM 2933 O O . ALA B 1 150 ? 37.390 -9.604 19.916 1.00 11.76 146 ALA B O 1
ATOM 2935 N N . THR B 1 151 ? 36.603 -10.999 21.467 1.00 12.47 147 THR B N 1
ATOM 2936 C CA . THR B 1 151 ? 35.614 -10.032 21.945 1.00 12.68 147 THR B CA 1
ATOM 2937 C C . THR B 1 151 ? 36.268 -8.769 22.488 1.00 12.54 147 THR B C 1
ATOM 2938 O O . THR B 1 151 ? 35.674 -7.692 22.420 1.00 12.86 147 THR B O 1
ATOM 2942 N N . ILE B 1 152 ? 37.503 -8.903 22.961 1.00 12.43 148 ILE B N 1
ATOM 2943 C CA . ILE B 1 152 ? 38.260 -7.803 23.543 1.00 12.29 148 ILE B CA 1
ATOM 2944 C C . ILE B 1 152 ? 39.132 -7.144 22.465 1.00 11.99 148 ILE B C 1
ATOM 2945 O O . ILE B 1 152 ? 39.082 -5.934 22.275 1.00 11.32 148 ILE B O 1
ATOM 2950 N N . ARG B 1 153 ? 39.894 -7.963 21.740 1.00 11.60 149 ARG B N 1
ATOM 2951 C CA . ARG B 1 153 ? 40.943 -7.455 20.870 1.00 11.71 149 ARG B CA 1
ATOM 2952 C C . ARG B 1 153 ? 40.503 -7.097 19.469 1.00 11.46 149 ARG B C 1
ATOM 2953 O O . ARG B 1 153 ? 41.125 -6.261 18.864 1.00 10.47 149 ARG B O 1
ATOM 2961 N N . PHE B 1 154 ? 39.481 -7.767 18.935 1.00 11.68 150 PHE B N 1
ATOM 2962 C CA . PHE B 1 154 ? 39.067 -7.534 17.559 1.00 12.33 150 PHE B CA 1
ATOM 2963 C C . PHE B 1 154 ? 38.451 -6.114 17.453 1.00 13.04 150 PHE B C 1
ATOM 2964 O O . PHE B 1 154 ? 38.849 -5.330 16.586 1.00 12.43 150 PHE B O 1
ATOM 2972 N N . PRO B 1 155 ? 37.517 -5.754 18.360 1.00 13.67 151 PRO B N 1
ATOM 2973 C CA . PRO B 1 155 ? 37.012 -4.379 18.345 1.00 14.56 151 PRO B CA 1
ATOM 2974 C C . PRO B 1 155 ? 38.078 -3.300 18.575 1.00 15.08 151 PRO B C 1
ATOM 2975 O O . PRO B 1 155 ? 38.007 -2.223 17.979 1.00 14.95 151 PRO B O 1
ATOM 2979 N N . ARG B 1 156 ? 39.060 -3.586 19.424 1.00 16.08 152 ARG B N 1
ATOM 2980 C CA . ARG B 1 156 ? 40.155 -2.639 19.683 1.00 16.29 152 ARG B CA 1
ATOM 2981 C C . ARG B 1 156 ? 41.026 -2.436 18.445 1.00 16.20 152 ARG B C 1
ATOM 2982 O O . ARG B 1 156 ? 41.359 -1.319 18.114 1.00 15.69 152 ARG B O 1
ATOM 2990 N N . THR B 1 157 ? 41.403 -3.514 17.757 1.00 16.18 153 THR B N 1
ATOM 2991 C CA . THR B 1 157 ? 42.194 -3.379 16.539 1.00 17.03 153 THR B CA 1
ATOM 2992 C C . THR B 1 157 ? 41.409 -2.858 15.333 1.00 16.09 153 THR B C 1
ATOM 2993 O O . THR B 1 157 ? 41.878 -1.992 14.629 1.00 16.26 153 THR B O 1
ATOM 2997 N N . ALA B 1 158 ? 40.232 -3.408 15.071 1.00 15.59 154 ALA B N 1
ATOM 2998 C CA . ALA B 1 158 ? 39.512 -3.130 13.811 1.00 14.59 154 ALA B CA 1
ATOM 2999 C C . ALA B 1 158 ? 38.491 -1.998 13.915 1.00 14.26 154 ALA B C 1
ATOM 3000 O O . ALA B 1 158 ? 37.976 -1.507 12.899 1.00 14.56 154 ALA B O 1
ATOM 3002 N N . GLY B 1 159 ? 38.187 -1.604 15.146 1.00 13.35 155 GLY B N 1
ATOM 3003 C CA . GLY B 1 159 ? 37.026 -0.796 15.443 1.00 13.01 155 GLY B CA 1
ATOM 3004 C C . GLY B 1 159 ? 35.833 -1.709 15.693 1.00 12.64 155 GLY B C 1
ATOM 3005 O O . GLY B 1 159 ? 35.752 -2.829 15.176 1.00 11.41 155 GLY B O 1
ATOM 3006 N N . TRP B 1 160 ? 34.889 -1.211 16.480 1.00 11.93 156 TRP B N 1
ATOM 3007 C CA . TRP B 1 160 ? 33.721 -1.978 16.869 1.00 11.63 156 TRP B CA 1
ATOM 3008 C C . TRP B 1 160 ? 32.951 -2.506 15.646 1.00 12.02 156 TRP B C 1
ATOM 3009 O O . TRP B 1 160 ? 32.748 -3.702 15.526 1.00 13.08 156 TRP B O 1
ATOM 3020 N N . GLY B 1 161 ? 32.532 -1.627 14.749 1.00 11.93 157 GLY B N 1
ATOM 3021 C CA . GLY B 1 161 ? 31.775 -2.039 13.558 1.00 12.67 157 GLY B CA 1
ATOM 3022 C C . GLY B 1 161 ? 32.442 -3.058 12.667 1.00 12.85 157 GLY B C 1
ATOM 3023 O O . GLY B 1 161 ? 31.812 -4.019 12.237 1.00 14.48 157 GLY B O 1
ATOM 3024 N N . ASN B 1 162 ? 33.718 -2.867 12.371 1.00 13.25 158 ASN B N 1
ATOM 3025 C CA . ASN B 1 162 ? 34.438 -3.821 11.523 1.00 13.77 158 ASN B CA 1
ATOM 3026 C C . ASN B 1 162 ? 34.549 -5.184 12.191 1.00 13.67 158 ASN B C 1
ATOM 3027 O O . ASN B 1 162 ? 34.365 -6.216 11.524 1.00 13.59 158 ASN B O 1
ATOM 3032 N N . ALA B 1 163 ? 34.788 -5.184 13.501 1.00 12.89 159 ALA B N 1
ATOM 3033 C CA . ALA B 1 163 ? 34.829 -6.419 14.282 1.00 13.08 159 ALA B CA 1
ATOM 3034 C C . ALA B 1 163 ? 33.483 -7.143 14.331 1.00 12.80 159 ALA B C 1
ATOM 3035 O O . ALA B 1 163 ? 33.406 -8.359 14.084 1.00 13.29 159 ALA B O 1
ATOM 3037 N N . MET B 1 164 ? 32.423 -6.406 14.611 1.00 12.87 160 MET B N 1
ATOM 3038 C CA . MET B 1 164 ? 31.091 -7.022 14.726 1.00 12.79 160 MET B CA 1
ATOM 3039 C C . MET B 1 164 ? 30.530 -7.564 13.399 1.00 12.95 160 MET B C 1
ATOM 3040 O O . MET B 1 164 ? 29.785 -8.546 13.376 1.00 12.85 160 MET B O 1
ATOM 3045 N N . ARG B 1 165 ? 30.867 -6.898 12.306 1.00 13.01 161 ARG B N 1
ATOM 3046 C CA . ARG B 1 165 ? 30.513 -7.359 10.974 1.00 12.88 161 ARG B CA 1
ATOM 3047 C C . ARG B 1 165 ? 30.923 -8.817 10.774 1.00 13.15 161 ARG B C 1
ATOM 3048 O O . ARG B 1 165 ? 30.182 -9.603 10.153 1.00 12.32 161 ARG B O 1
ATOM 3056 N N . TRP B 1 166 ? 32.101 -9.168 11.292 1.00 12.58 162 TRP B N 1
ATOM 3057 C CA . TRP B 1 166 ? 32.614 -10.533 11.184 1.00 13.28 162 TRP B CA 1
ATOM 3058 C C . TRP B 1 166 ? 32.277 -11.416 12.386 1.00 13.28 162 TRP B C 1
ATOM 3059 O O . TRP B 1 166 ? 31.903 -12.581 12.198 1.00 14.57 162 TRP B O 1
ATOM 3070 N N . MET B 1 167 ? 32.371 -10.898 13.609 1.00 13.10 163 MET B N 1
ATOM 3071 C CA . MET B 1 167 ? 32.064 -11.737 14.781 1.00 13.58 163 MET B CA 1
ATOM 3072 C C . MET B 1 167 ? 30.571 -12.116 14.919 1.00 13.46 163 MET B C 1
ATOM 3073 O O . MET B 1 167 ? 30.250 -13.211 15.407 1.00 14.29 163 MET B O 1
ATOM 3078 N N . LEU B 1 168 ? 29.660 -11.264 14.449 1.00 13.04 164 LEU B N 1
ATOM 3079 C CA . LEU B 1 168 ? 28.221 -11.519 14.657 1.00 13.10 164 LEU B CA 1
ATOM 3080 C C . LEU B 1 168 ? 27.596 -12.392 13.577 1.00 13.75 164 LEU B C 1
ATOM 3081 O O . LEU B 1 168 ? 26.539 -12.992 13.796 1.00 14.53 164 LEU B O 1
ATOM 3086 N N . THR B 1 169 ? 28.233 -12.438 12.416 1.00 13.95 165 THR B N 1
ATOM 3087 C CA . THR B 1 169 ? 27.714 -13.120 11.247 1.00 14.66 165 THR B CA 1
ATOM 3088 C C . THR B 1 169 ? 28.339 -14.492 10.991 1.00 15.21 165 THR B C 1
ATOM 3089 O O . THR B 1 169 ? 27.753 -15.307 10.290 1.00 15.76 165 THR B O 1
ATOM 3093 N N . ALA B 1 170 ? 29.540 -14.720 11.522 1.00 15.06 166 ALA B N 1
ATOM 3094 C CA . ALA B 1 170 ? 30.372 -15.871 11.158 1.00 15.69 166 ALA B CA 1
ATOM 3095 C C . ALA B 1 170 ? 30.788 -15.895 9.669 1.00 16.54 166 ALA B C 1
ATOM 3096 O O . ALA B 1 170 ? 31.249 -16.929 9.198 1.00 17.16 166 ALA B O 1
ATOM 3098 N N . ASP B 1 171 ? 30.665 -14.768 8.943 1.00 16.90 167 ASP B N 1
ATOM 3099 C CA . ASP B 1 171 ? 30.993 -14.754 7.507 1.00 17.41 167 ASP B CA 1
ATOM 3100 C C . ASP B 1 171 ? 32.486 -14.832 7.332 1.00 17.28 167 ASP B C 1
ATOM 3101 O O . ASP B 1 171 ? 33.251 -14.310 8.156 1.00 16.26 167 ASP B O 1
ATOM 3106 N N . THR B 1 172 ? 32.906 -15.442 6.236 1.00 18.06 168 THR B N 1
ATOM 3107 C CA . THR B 1 172 ? 34.318 -15.508 5.885 1.00 18.48 168 THR B CA 1
ATOM 3108 C C . THR B 1 172 ? 34.811 -14.187 5.310 1.00 18.56 168 THR B C 1
ATOM 3109 O O . THR B 1 172 ? 34.119 -13.573 4.505 1.00 19.23 168 THR B O 1
ATOM 3113 N N . PHE B 1 173 ? 36.001 -13.740 5.734 1.00 18.15 169 PHE B N 1
ATOM 3114 C CA . PHE B 1 173 ? 36.665 -12.585 5.104 1.00 17.81 169 PHE B CA 1
ATOM 3115 C C . PHE B 1 173 ? 38.096 -12.917 4.700 1.00 17.76 169 PHE B C 1
ATOM 3116 O O . PHE B 1 173 ? 38.721 -13.779 5.277 1.00 18.10 169 PHE B O 1
ATOM 3124 N N . ASP B 1 174 ? 38.611 -12.212 3.704 1.00 18.86 170 ASP B N 1
ATOM 3125 C CA . ASP B 1 174 ? 39.893 -12.565 3.095 1.00 19.21 170 ASP B CA 1
ATOM 3126 C C . ASP B 1 174 ? 41.047 -11.716 3.607 1.00 19.06 170 ASP B C 1
ATOM 3127 O O . ASP B 1 174 ? 40.855 -10.801 4.432 1.00 18.09 170 ASP B O 1
ATOM 3132 N N . ALA B 1 175 ? 42.249 -12.033 3.131 1.00 19.37 171 ALA B N 1
ATOM 3133 C CA . ALA B 1 175 ? 43.465 -11.328 3.568 1.00 18.69 171 ALA B CA 1
ATOM 3134 C C . ALA B 1 175 ? 43.364 -9.820 3.350 1.00 18.22 171 ALA B C 1
ATOM 3135 O O . ALA B 1 175 ? 43.785 -9.057 4.222 1.00 17.68 171 ALA B O 1
ATOM 3137 N N . VAL B 1 176 ? 42.818 -9.390 2.210 1.00 18.46 172 VAL B N 1
ATOM 3138 C CA . VAL B 1 176 ? 42.723 -7.947 1.917 1.00 18.78 172 VAL B CA 1
ATOM 3139 C C . VAL B 1 176 ? 41.889 -7.260 3.015 1.00 18.74 172 VAL B C 1
ATOM 3140 O O . VAL B 1 176 ? 42.280 -6.235 3.552 1.00 18.54 172 VAL B O 1
ATOM 3144 N N . GLU B 1 177 ? 40.747 -7.845 3.353 1.00 18.64 173 GLU B N 1
ATOM 3145 C CA . GLU B 1 177 ? 39.897 -7.282 4.380 1.00 18.81 173 GLU B CA 1
ATOM 3146 C C . GLU B 1 177 ? 40.587 -7.334 5.758 1.00 17.13 173 GLU B C 1
ATOM 3147 O O . GLU B 1 177 ? 40.544 -6.354 6.495 1.00 16.51 173 GLU B O 1
ATOM 3153 N N . ALA B 1 178 ? 41.259 -8.441 6.084 1.00 16.12 174 ALA B N 1
ATOM 3154 C CA . ALA B 1 178 ? 41.957 -8.564 7.382 1.00 15.75 174 ALA B CA 1
ATOM 3155 C C . ALA B 1 178 ? 43.056 -7.486 7.557 1.00 15.34 174 ALA B C 1
ATOM 3156 O O . ALA B 1 178 ? 43.279 -6.958 8.663 1.00 14.28 174 ALA B O 1
ATOM 3158 N N . HIS B 1 179 ? 43.688 -7.135 6.440 1.00 15.27 175 HIS B N 1
ATOM 3159 C CA . HIS B 1 179 ? 44.724 -6.129 6.379 1.00 15.39 175 HIS B CA 1
ATOM 3160 C C . HIS B 1 179 ? 44.136 -4.719 6.442 1.00 15.85 175 HIS B C 1
ATOM 3161 O O . HIS B 1 179 ? 44.698 -3.834 7.104 1.00 15.20 175 HIS B O 1
ATOM 3168 N N . ARG B 1 180 ? 43.002 -4.523 5.766 1.00 16.90 176 ARG B N 1
ATOM 3169 C CA . ARG B 1 180 ? 42.299 -3.235 5.781 1.00 17.93 176 ARG B CA 1
ATOM 3170 C C . ARG B 1 180 ? 41.948 -2.840 7.212 1.00 17.12 176 ARG B C 1
ATOM 3171 O O . ARG B 1 180 ? 42.186 -1.702 7.628 1.00 16.55 176 ARG B O 1
ATOM 3179 N N . ILE B 1 181 ? 41.428 -3.801 7.968 1.00 17.10 177 ILE B N 1
ATOM 3180 C CA . ILE B 1 181 ? 40.925 -3.500 9.301 1.00 16.96 177 ILE B CA 1
ATOM 3181 C C . ILE B 1 181 ? 41.940 -3.685 10.416 1.00 16.79 177 ILE B C 1
ATOM 3182 O O . ILE B 1 181 ? 41.581 -3.569 11.579 1.00 18.03 177 ILE B O 1
ATOM 3187 N N . GLY B 1 182 ? 43.196 -3.978 10.074 1.00 16.29 178 GLY B N 1
ATOM 3188 C CA . GLY B 1 182 ? 44.299 -3.888 11.033 1.00 15.32 178 GLY B CA 1
ATOM 3189 C C . GLY B 1 182 ? 44.762 -5.164 11.716 1.00 15.52 178 GLY B C 1
ATOM 3190 O O . GLY B 1 182 ? 45.734 -5.119 12.490 1.00 14.75 178 GLY B O 1
ATOM 3191 N N . ILE B 1 183 ? 44.087 -6.287 11.469 1.00 14.94 179 ILE B N 1
ATOM 3192 C CA . ILE B 1 183 ? 44.504 -7.577 12.051 1.00 17.08 179 ILE B CA 1
ATOM 3193 C C . ILE B 1 183 ? 45.801 -8.093 11.414 1.00 16.01 179 ILE B C 1
ATOM 3194 O O . ILE B 1 183 ? 46.633 -8.695 12.076 1.00 17.28 179 ILE B O 1
ATOM 3199 N N . VAL B 1 184 ? 45.936 -7.897 10.109 1.00 15.46 180 VAL B N 1
ATOM 3200 C CA . VAL B 1 184 ? 47.096 -8.369 9.363 1.00 14.38 180 VAL B CA 1
ATOM 3201 C C . VAL B 1 184 ? 47.956 -7.173 8.972 1.00 14.24 180 VAL B C 1
ATOM 3202 O O . VAL B 1 184 ? 47.446 -6.226 8.379 1.00 13.80 180 VAL B O 1
ATOM 3206 N N . GLN B 1 185 ? 49.249 -7.219 9.278 1.00 14.35 181 GLN B N 1
ATOM 3207 C CA . GLN B 1 185 ? 50.136 -6.073 9.032 1.00 14.52 181 GLN B CA 1
ATOM 3208 C C . GLN B 1 185 ? 50.662 -6.055 7.613 1.00 15.31 181 GLN B C 1
ATOM 3209 O O . GLN B 1 185 ? 50.972 -5.006 7.074 1.00 15.39 181 GLN B O 1
ATOM 3215 N N . GLU B 1 186 ? 50.767 -7.219 6.998 1.00 15.82 182 GLU B N 1
ATOM 3216 C CA . GLU B 1 186 ? 51.319 -7.285 5.662 1.00 16.49 182 GLU B CA 1
ATOM 3217 C C . GLU B 1 186 ? 50.863 -8.570 4.992 1.00 16.48 182 GLU B C 1
ATOM 3218 O O . GLU B 1 186 ? 50.777 -9.629 5.634 1.00 15.39 182 GLU B O 1
ATOM 3224 N N . ILE B 1 187 ? 50.528 -8.437 3.708 1.00 16.68 183 ILE B N 1
ATOM 3225 C CA . ILE B 1 187 ? 50.185 -9.546 2.863 1.00 17.20 183 ILE B CA 1
ATOM 3226 C C . ILE B 1 187 ? 51.317 -9.770 1.853 1.00 18.04 183 ILE B C 1
ATOM 3227 O O . ILE B 1 187 ? 51.739 -8.840 1.162 1.00 17.79 183 ILE B O 1
ATOM 3232 N N . VAL B 1 188 ? 51.767 -11.019 1.759 1.00 18.12 184 VAL B N 1
ATOM 3233 C CA . VAL B 1 188 ? 52.872 -11.398 0.884 1.00 18.19 184 VAL B CA 1
ATOM 3234 C C . VAL B 1 188 ? 52.449 -12.525 -0.063 1.00 19.00 184 VAL B C 1
ATOM 3235 O O . VAL B 1 188 ? 51.383 -13.133 0.128 1.00 18.53 184 VAL B O 1
ATOM 3239 N N . PRO B 1 189 ? 53.274 -12.801 -1.098 1.00 19.63 185 PRO B N 1
ATOM 3240 C CA . PRO B 1 189 ? 52.924 -13.856 -2.052 1.00 20.16 185 PRO B CA 1
ATOM 3241 C C . PRO B 1 189 ? 52.827 -15.244 -1.430 1.00 20.51 185 PRO B C 1
ATOM 3242 O O . PRO B 1 189 ? 53.398 -15.495 -0.361 1.00 19.23 185 PRO B O 1
ATOM 3246 N N . VAL B 1 190 ? 52.097 -16.129 -2.115 1.00 21.17 186 VAL B N 1
ATOM 3247 C CA . VAL B 1 190 ? 51.823 -17.484 -1.643 1.00 21.57 186 VAL B CA 1
ATOM 3248 C C . VAL B 1 190 ? 53.081 -18.152 -1.081 1.00 21.88 186 VAL B C 1
ATOM 3249 O O . VAL B 1 190 ? 54.113 -18.157 -1.715 1.00 21.96 186 VAL B O 1
ATOM 3253 N N . GLY B 1 191 ? 52.998 -18.668 0.144 1.00 22.09 187 GLY B N 1
ATOM 3254 C CA . GLY B 1 191 ? 54.112 -19.405 0.765 1.00 22.25 187 GLY B CA 1
ATOM 3255 C C . GLY B 1 191 ? 55.223 -18.589 1.421 1.00 22.62 187 GLY B C 1
ATOM 3256 O O . GLY B 1 191 ? 56.103 -19.174 2.033 1.00 23.27 187 GLY B O 1
ATOM 3257 N N . GLU B 1 192 ? 55.176 -17.254 1.341 1.00 22.36 188 GLU B N 1
ATOM 3258 C CA . GLU B 1 192 ? 56.262 -16.394 1.866 1.00 22.43 188 GLU B CA 1
ATOM 3259 C C . GLU B 1 192 ? 56.027 -15.837 3.262 1.00 20.69 188 GLU B C 1
ATOM 3260 O O . GLU B 1 192 ? 56.830 -15.045 3.755 1.00 19.85 188 GLU B O 1
ATOM 3266 N N . HIS B 1 193 ? 54.896 -16.186 3.852 1.00 19.52 189 HIS B N 1
ATOM 3267 C CA . HIS B 1 193 ? 54.483 -15.641 5.146 1.00 18.32 189 HIS B CA 1
ATOM 3268 C C . HIS B 1 193 ? 55.461 -15.974 6.271 1.00 18.14 189 HIS B C 1
ATOM 3269 O O . HIS B 1 193 ? 55.784 -15.114 7.071 1.00 16.86 189 HIS B O 1
ATOM 3276 N N . VAL B 1 194 ? 55.944 -17.214 6.317 1.00 18.77 190 VAL B N 1
ATOM 3277 C CA . VAL B 1 194 ? 56.883 -17.622 7.379 1.00 19.29 190 VAL B CA 1
ATOM 3278 C C . VAL B 1 194 ? 58.238 -16.909 7.215 1.00 19.12 190 VAL B C 1
ATOM 3279 O O . VAL B 1 194 ? 58.731 -16.301 8.152 1.00 19.34 190 VAL B O 1
ATOM 3283 N N . ASP B 1 195 ? 58.811 -16.927 6.019 1.00 19.80 191 ASP B N 1
ATOM 3284 C CA . ASP B 1 195 ? 60.078 -16.196 5.794 1.00 20.24 191 ASP B CA 1
ATOM 3285 C C . ASP B 1 195 ? 59.967 -14.680 6.008 1.00 19.15 191 ASP B C 1
ATOM 3286 O O . ASP B 1 195 ? 60.920 -14.075 6.475 1.00 19.30 191 ASP B O 1
ATOM 3291 N N . THR B 1 196 ? 58.826 -14.072 5.676 1.00 17.96 192 THR B N 1
ATOM 3292 C CA . THR B 1 196 ? 58.659 -12.643 5.906 1.00 17.61 192 THR B CA 1
ATOM 3293 C C . THR B 1 196 ? 58.607 -12.392 7.404 1.00 17.22 192 THR B C 1
ATOM 3294 O O . THR B 1 196 ? 59.266 -11.463 7.894 1.00 17.25 192 THR B O 1
ATOM 3298 N N . ALA B 1 197 ? 57.888 -13.244 8.134 1.00 16.88 193 ALA B N 1
ATOM 3299 C CA . ALA B 1 197 ? 57.793 -13.094 9.586 1.00 17.34 193 ALA B CA 1
ATOM 3300 C C . ALA B 1 197 ? 59.157 -13.276 10.288 1.00 17.60 193 ALA B C 1
ATOM 3301 O O . ALA B 1 197 ? 59.472 -12.534 11.210 1.00 18.17 193 ALA B O 1
ATOM 3303 N N . ILE B 1 198 ? 59.971 -14.230 9.834 1.00 18.10 194 ILE B N 1
ATOM 3304 C CA . ILE B 1 198 ? 61.316 -14.447 10.416 1.00 17.67 194 ILE B CA 1
ATOM 3305 C C . ILE B 1 198 ? 62.227 -13.257 10.092 1.00 18.26 194 ILE B C 1
ATOM 3306 O O . ILE B 1 198 ? 62.996 -12.815 10.939 1.00 17.83 194 ILE B O 1
ATOM 3311 N N . ALA B 1 199 ? 62.149 -12.712 8.877 1.00 18.34 195 ALA B N 1
ATOM 3312 C CA . ALA B 1 199 ? 62.993 -11.553 8.570 1.00 18.08 195 ALA B CA 1
ATOM 3313 C C . ALA B 1 199 ? 62.672 -10.413 9.563 1.00 17.90 195 ALA B C 1
ATOM 3314 O O . ALA B 1 199 ? 63.587 -9.761 10.101 1.00 17.61 195 ALA B O 1
ATOM 3316 N N . ILE B 1 200 ? 61.381 -10.192 9.830 1.00 17.11 196 ILE B N 1
ATOM 3317 C CA . ILE B 1 200 ? 60.977 -9.126 10.746 1.00 16.53 196 ILE B CA 1
ATOM 3318 C C . ILE B 1 200 ? 61.417 -9.427 12.177 1.00 16.36 196 ILE B C 1
ATOM 3319 O O . ILE B 1 200 ? 61.839 -8.532 12.908 1.00 16.22 196 ILE B O 1
ATOM 3324 N N . ALA B 1 201 ? 61.270 -10.685 12.569 1.00 15.67 197 ALA B N 1
ATOM 3325 C CA . ALA B 1 201 ? 61.754 -11.180 13.854 1.00 15.85 197 ALA B CA 1
ATOM 3326 C C . ALA B 1 201 ? 63.258 -10.925 14.015 1.00 15.75 197 ALA B C 1
ATOM 3327 O O . ALA B 1 201 ? 63.703 -10.511 15.071 1.00 15.19 197 ALA B O 1
ATOM 3329 N N . GLN B 1 202 ? 64.032 -11.152 12.952 1.00 16.09 198 GLN B N 1
ATOM 3330 C CA . GLN B 1 202 ? 65.470 -10.889 12.996 1.00 16.27 198 GLN B CA 1
ATOM 3331 C C . GLN B 1 202 ? 65.759 -9.387 13.159 1.00 16.52 198 GLN B C 1
ATOM 3332 O O . GLN B 1 202 ? 66.713 -9.005 13.844 1.00 15.61 198 GLN B O 1
ATOM 3338 N N . THR B 1 203 ? 64.945 -8.537 12.539 1.00 16.50 199 THR B N 1
ATOM 3339 C CA . THR B 1 203 ? 65.126 -7.089 12.712 1.00 17.32 199 THR B CA 1
ATOM 3340 C C . THR B 1 203 ? 64.908 -6.716 14.155 1.00 17.56 199 THR B C 1
ATOM 3341 O O . THR B 1 203 ? 65.692 -5.950 14.728 1.00 17.93 199 THR B O 1
ATOM 3345 N N . ILE B 1 204 ? 63.864 -7.297 14.745 1.00 18.24 200 ILE B N 1
ATOM 3346 C CA . ILE B 1 204 ? 63.566 -7.104 16.166 1.00 18.18 200 ILE B CA 1
ATOM 3347 C C . ILE B 1 204 ? 64.745 -7.543 17.013 1.00 18.52 200 ILE B C 1
ATOM 3348 O O . ILE B 1 204 ? 65.144 -6.836 17.957 1.00 18.45 200 ILE B O 1
ATOM 3353 N N . ALA B 1 205 ? 65.321 -8.691 16.648 1.00 19.10 201 ALA B N 1
ATOM 3354 C CA . ALA B 1 205 ? 66.455 -9.262 17.373 1.00 19.79 201 ALA B CA 1
ATOM 3355 C C . ALA B 1 205 ? 67.770 -8.471 17.257 1.00 20.35 201 ALA B C 1
ATOM 3356 O O . ALA B 1 205 ? 68.683 -8.682 18.058 1.00 21.28 201 ALA B O 1
ATOM 3358 N N . ARG B 1 206 ? 67.888 -7.585 16.268 1.00 20.69 202 ARG B N 1
ATOM 3359 C CA . ARG B 1 206 ? 69.039 -6.681 16.174 1.00 21.52 202 ARG B CA 1
ATOM 3360 C C . ARG B 1 206 ? 68.862 -5.442 17.075 1.00 21.33 202 ARG B C 1
ATOM 3361 O O . ARG B 1 206 ? 69.811 -4.685 17.280 1.00 20.56 202 ARG B O 1
ATOM 3369 N N . GLN B 1 207 ? 67.654 -5.232 17.616 1.00 20.30 203 GLN B N 1
ATOM 3370 C CA . GLN B 1 207 ? 67.413 -4.087 18.491 1.00 19.69 203 GLN B CA 1
ATOM 3371 C C . GLN B 1 207 ? 67.698 -4.455 19.949 1.00 19.95 203 GLN B C 1
ATOM 3372 O O . GLN B 1 207 ? 67.909 -5.628 20.285 1.00 19.76 203 GLN B O 1
ATOM 3378 N N . ALA B 1 208 ? 67.716 -3.447 20.812 1.00 19.75 204 ALA B N 1
ATOM 3379 C CA . ALA B 1 208 ? 68.083 -3.663 22.213 1.00 19.79 204 ALA B CA 1
ATOM 3380 C C . ALA B 1 208 ? 66.953 -4.375 22.937 1.00 19.00 204 ALA B C 1
ATOM 3381 O O . ALA B 1 208 ? 65.891 -3.782 23.089 1.00 18.27 204 ALA B O 1
ATOM 3383 N N . PRO B 1 209 ? 67.173 -5.645 23.386 1.00 18.86 205 PRO B N 1
ATOM 3384 C CA . PRO B 1 209 ? 66.119 -6.436 24.003 1.00 18.39 205 PRO B CA 1
ATOM 3385 C C . PRO B 1 209 ? 65.371 -5.777 25.176 1.00 18.59 205 PRO B C 1
ATOM 3386 O O . PRO B 1 209 ? 64.151 -5.923 25.250 1.00 18.44 205 PRO B O 1
ATOM 3390 N N . LEU B 1 210 ? 66.069 -5.082 26.075 1.00 18.47 206 LEU B N 1
ATOM 3391 C CA . LEU B 1 210 ? 65.394 -4.470 27.230 1.00 18.82 206 LEU B CA 1
ATOM 3392 C C . LEU B 1 210 ? 64.495 -3.310 26.775 1.00 17.79 206 LEU B C 1
ATOM 3393 O O . LEU B 1 210 ? 63.503 -2.999 27.410 1.00 17.74 206 LEU B O 1
ATOM 3398 N N . GLY B 1 211 ? 64.866 -2.673 25.675 1.00 17.91 207 GLY B N 1
ATOM 3399 C CA . GLY B 1 211 ? 64.044 -1.615 25.068 1.00 17.72 207 GLY B CA 1
ATOM 3400 C C . GLY B 1 211 ? 62.809 -2.202 24.410 1.00 17.03 207 GLY B C 1
ATOM 3401 O O . GLY B 1 211 ? 61.727 -1.647 24.512 1.00 16.41 207 GLY B O 1
ATOM 3402 N N . VAL B 1 212 ? 62.991 -3.329 23.720 1.00 17.49 208 VAL B N 1
ATOM 3403 C CA . VAL B 1 212 ? 61.879 -4.066 23.115 1.00 16.48 208 VAL B CA 1
ATOM 3404 C C . VAL B 1 212 ? 60.916 -4.477 24.240 1.00 16.82 208 VAL B C 1
ATOM 3405 O O . VAL B 1 212 ? 59.708 -4.268 24.161 1.00 16.03 208 VAL B O 1
ATOM 3409 N N . GLN B 1 213 ? 61.477 -5.008 25.318 1.00 17.68 209 GLN B N 1
ATOM 3410 C CA . GLN B 1 213 ? 60.684 -5.488 26.446 1.00 17.94 209 GLN B CA 1
ATOM 3411 C C . GLN B 1 213 ? 59.940 -4.357 27.117 1.00 16.87 209 GLN B C 1
ATOM 3412 O O . GLN B 1 213 ? 58.749 -4.497 27.428 1.00 17.59 209 GLN B O 1
ATOM 3418 N N . ALA B 1 214 ? 60.627 -3.235 27.300 1.00 16.73 210 ALA B N 1
ATOM 3419 C CA . ALA B 1 214 ? 60.008 -2.032 27.879 1.00 16.48 210 ALA B CA 1
ATOM 3420 C C . ALA B 1 214 ? 58.850 -1.511 27.009 1.00 15.36 210 ALA B C 1
ATOM 3421 O O . ALA B 1 214 ? 57.841 -1.071 27.516 1.00 14.90 210 ALA B O 1
ATOM 3423 N N . THR B 1 215 ? 59.028 -1.533 25.696 1.00 15.37 211 THR B N 1
ATOM 3424 C CA . THR B 1 215 ? 57.974 -1.148 24.752 1.00 14.77 211 THR B CA 1
ATOM 3425 C C . THR B 1 215 ? 56.682 -1.988 24.944 1.00 15.05 211 THR B C 1
ATOM 3426 O O . THR B 1 215 ? 55.566 -1.446 25.050 1.00 14.95 211 THR B O 1
ATOM 3430 N N . LEU B 1 216 ? 56.845 -3.303 25.023 1.00 14.83 212 LEU B N 1
ATOM 3431 C CA . LEU B 1 216 ? 55.738 -4.213 25.234 1.00 15.07 212 LEU B CA 1
ATOM 3432 C C . LEU B 1 216 ? 55.127 -3.994 26.611 1.00 15.60 212 LEU B C 1
ATOM 3433 O O . LEU B 1 216 ? 53.926 -3.920 26.722 1.00 15.21 212 LEU B O 1
ATOM 3438 N N . ARG B 1 217 ? 55.971 -3.854 27.636 1.00 16.84 213 ARG B N 1
ATOM 3439 C CA . ARG B 1 217 ? 55.519 -3.713 29.020 1.00 17.77 213 ARG B CA 1
ATOM 3440 C C . ARG B 1 217 ? 54.694 -2.441 29.234 1.00 17.29 213 ARG B C 1
ATOM 3441 O O . ARG B 1 217 ? 53.594 -2.488 29.791 1.00 17.28 213 ARG B O 1
ATOM 3449 N N . ASN B 1 218 ? 55.199 -1.306 28.781 1.00 16.49 214 ASN B N 1
ATOM 3450 C CA . ASN B 1 218 ? 54.478 -0.073 28.992 1.00 15.63 214 ASN B CA 1
ATOM 3451 C C . ASN B 1 218 ? 53.181 -0.033 28.179 1.00 15.59 214 ASN B C 1
ATOM 3452 O O . ASN B 1 218 ? 52.163 0.441 28.676 1.00 14.37 214 ASN B O 1
ATOM 3457 N N . ALA B 1 219 ? 53.236 -0.521 26.931 1.00 14.99 215 ALA B N 1
ATOM 3458 C CA . ALA B 1 219 ? 52.058 -0.616 26.084 1.00 14.69 215 ALA B CA 1
ATOM 3459 C C . ALA B 1 219 ? 50.963 -1.464 26.751 1.00 14.55 215 ALA B C 1
ATOM 3460 O O . ALA B 1 219 ? 49.791 -1.069 26.753 1.00 13.35 215 ALA B O 1
ATOM 3462 N N . ARG B 1 220 ? 51.341 -2.615 27.316 1.00 14.37 216 ARG B N 1
ATOM 3463 C CA . ARG B 1 220 ? 50.364 -3.456 28.016 1.00 14.81 216 ARG B CA 1
ATOM 3464 C C . ARG B 1 220 ? 49.792 -2.808 29.273 1.00 14.04 216 ARG B C 1
ATOM 3465 O O . ARG B 1 220 ? 48.612 -2.947 29.552 1.00 12.95 216 ARG B O 1
ATOM 3473 N N . LEU B 1 221 ? 50.644 -2.125 30.036 1.00 14.56 217 LEU B N 1
ATOM 3474 C CA . LEU B 1 221 ? 50.217 -1.413 31.250 1.00 14.83 217 LEU B CA 1
ATOM 3475 C C . LEU B 1 221 ? 49.160 -0.360 30.916 1.00 14.69 217 LEU B C 1
ATOM 3476 O O . LEU B 1 221 ? 48.173 -0.231 31.634 1.00 13.25 217 LEU B O 1
ATOM 3481 N N . ALA B 1 222 ? 49.360 0.353 29.803 1.00 14.52 218 ALA B N 1
ATOM 3482 C CA . ALA B 1 222 ? 48.393 1.349 29.330 1.00 15.23 218 ALA B CA 1
ATOM 3483 C C . ALA B 1 222 ? 47.008 0.747 29.104 1.00 16.21 218 ALA B C 1
ATOM 3484 O O . ALA B 1 222 ? 45.967 1.348 29.471 1.00 17.13 218 ALA B O 1
ATOM 3486 N N . VAL B 1 223 ? 46.990 -0.411 28.449 1.00 16.56 219 VAL B N 1
ATOM 3487 C CA . VAL B 1 223 ? 45.744 -1.106 28.193 1.00 17.54 219 VAL B CA 1
ATOM 3488 C C . VAL B 1 223 ? 45.122 -1.610 29.487 1.00 18.22 219 VAL B C 1
ATOM 3489 O O . VAL B 1 223 ? 43.920 -1.437 29.676 1.00 19.49 219 VAL B O 1
ATOM 3493 N N . ARG B 1 224 ? 45.924 -2.215 30.375 1.00 18.25 220 ARG B N 1
ATOM 3494 C CA . ARG B 1 224 ? 45.381 -2.861 31.582 1.00 18.72 220 ARG B CA 1
ATOM 3495 C C . ARG B 1 224 ? 45.031 -1.900 32.708 1.00 18.62 220 ARG B C 1
ATOM 3496 O O . ARG B 1 224 ? 44.079 -2.155 33.445 1.00 18.80 220 ARG B O 1
ATOM 3504 N N . GLU B 1 225 ? 45.867 -0.889 32.926 1.00 17.98 221 GLU B N 1
ATOM 3505 C CA . GLU B 1 225 ? 45.675 0.042 34.050 1.00 18.33 221 GLU B CA 1
ATOM 3506 C C . GLU B 1 225 ? 45.313 1.455 33.630 1.00 16.96 221 GLU B C 1
ATOM 3507 O O . GLU B 1 225 ? 44.905 2.222 34.472 1.00 17.04 221 GLU B O 1
ATOM 3513 N N . GLY B 1 226 ? 45.545 1.827 32.372 1.00 15.91 222 GLY B N 1
ATOM 3514 C CA . GLY B 1 226 ? 45.176 3.154 31.885 1.00 15.43 222 GLY B CA 1
ATOM 3515 C C . GLY B 1 226 ? 46.346 4.084 31.562 1.00 15.10 222 GLY B C 1
ATOM 3516 O O . GLY B 1 226 ? 47.525 3.763 31.783 1.00 13.48 222 GLY B O 1
ATOM 3517 N N . ASP B 1 227 ? 46.009 5.248 31.008 1.00 14.76 223 ASP B N 1
ATOM 3518 C CA . ASP B 1 227 ? 47.011 6.198 30.537 1.00 14.63 223 ASP B CA 1
ATOM 3519 C C . ASP B 1 227 ? 47.913 6.691 31.660 1.00 14.35 223 ASP B C 1
ATOM 3520 O O . ASP B 1 227 ? 49.134 6.704 31.512 1.00 14.47 223 ASP B O 1
ATOM 3525 N N . ALA B 1 228 ? 47.333 7.121 32.771 1.00 13.88 224 ALA B N 1
ATOM 3526 C CA . ALA B 1 228 ? 48.139 7.638 33.884 1.00 13.86 224 ALA B CA 1
ATOM 3527 C C . ALA B 1 228 ? 49.169 6.606 34.361 1.00 13.59 224 ALA B C 1
ATOM 3528 O O . ALA B 1 228 ? 50.304 6.945 34.608 1.00 13.67 224 ALA B O 1
ATOM 3530 N N . ALA B 1 229 ? 48.768 5.337 34.451 1.00 13.80 225 ALA B N 1
ATOM 3531 C CA . ALA B 1 229 ? 49.638 4.273 34.953 1.00 13.76 225 ALA B CA 1
ATOM 3532 C C . ALA B 1 229 ? 50.856 4.074 34.060 1.00 14.15 225 ALA B C 1
ATOM 3533 O O . ALA B 1 229 ? 51.969 3.940 34.556 1.00 14.57 225 ALA B O 1
ATOM 3535 N N . ALA B 1 230 ? 50.631 4.053 32.747 1.00 13.81 226 ALA B N 1
ATOM 3536 C CA . ALA B 1 230 ? 51.714 3.957 31.777 1.00 14.10 226 ALA B CA 1
ATOM 3537 C C . ALA B 1 230 ? 52.584 5.228 31.793 1.00 14.07 226 ALA B C 1
ATOM 3538 O O . ALA B 1 230 ? 53.819 5.155 31.830 1.00 14.07 226 ALA B O 1
ATOM 3540 N N . GLU B 1 231 ? 51.937 6.392 31.824 1.00 13.98 227 GLU B N 1
ATOM 3541 C CA . GLU B 1 231 ? 52.644 7.668 31.855 1.00 14.03 227 GLU B CA 1
ATOM 3542 C C . GLU B 1 231 ? 53.633 7.753 33.003 1.00 14.74 227 GLU B C 1
ATOM 3543 O O . GLU B 1 231 ? 54.756 8.189 32.832 1.00 16.07 227 GLU B O 1
ATOM 3549 N N . GLU B 1 232 ? 53.185 7.348 34.181 1.00 15.49 228 GLU B N 1
ATOM 3550 C CA . GLU B 1 232 ? 53.977 7.402 35.400 1.00 16.55 228 GLU B CA 1
ATOM 3551 C C . GLU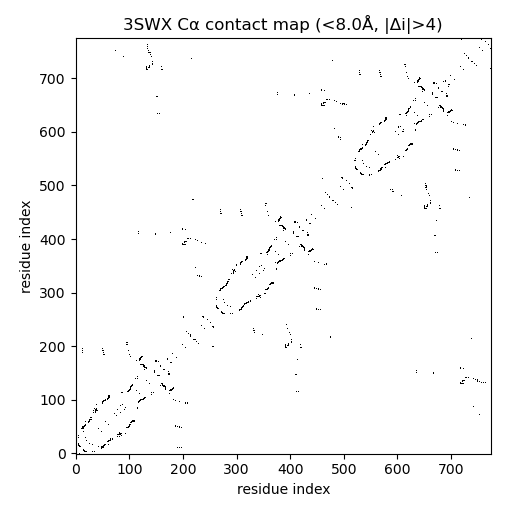 B 1 232 ? 55.262 6.578 35.265 1.00 16.39 228 GLU B C 1
ATOM 3552 O O . GLU B 1 232 ? 56.271 6.893 35.846 1.00 16.58 228 GLU B O 1
ATOM 3558 N N . GLN B 1 233 ? 55.228 5.515 34.479 1.00 16.98 229 GLN B N 1
ATOM 3559 C CA . GLN B 1 233 ? 56.413 4.691 34.265 1.00 17.74 229 GLN B CA 1
ATOM 3560 C C . GLN B 1 233 ? 57.364 5.184 33.159 1.00 18.02 229 GLN B C 1
ATOM 3561 O O . GLN B 1 233 ? 58.460 4.658 33.045 1.00 17.98 229 GLN B O 1
ATOM 3567 N N . LEU B 1 234 ? 56.955 6.148 32.329 1.00 18.33 230 LEU B N 1
ATOM 3568 C CA . LEU B 1 234 ? 57.725 6.468 31.115 1.00 18.29 230 LEU B CA 1
ATOM 3569 C C . LEU B 1 234 ? 59.174 6.888 31.400 1.00 19.29 230 LEU B C 1
ATOM 3570 O O . LEU B 1 234 ? 60.122 6.252 30.901 1.00 19.86 230 LEU B O 1
ATOM 3575 N N . VAL B 1 235 ? 59.344 7.929 32.211 1.00 19.52 231 VAL B N 1
ATOM 3576 C CA . VAL B 1 235 ? 60.687 8.442 32.533 1.00 20.46 231 VAL B CA 1
ATOM 3577 C C . VAL B 1 235 ? 61.450 7.495 33.494 1.00 20.53 231 VAL B C 1
ATOM 3578 O O . VAL B 1 235 ? 62.641 7.250 33.291 1.00 21.10 231 VAL B O 1
ATOM 3582 N N . PRO B 1 236 ? 60.791 6.946 34.530 1.00 20.07 232 PRO B N 1
ATOM 3583 C CA . PRO B 1 236 ? 61.553 5.969 35.339 1.00 20.90 232 PRO B CA 1
ATOM 3584 C C . PRO B 1 236 ? 62.099 4.775 34.541 1.00 20.37 232 PRO B C 1
ATOM 3585 O O . PRO B 1 236 ? 63.202 4.309 34.799 1.00 21.39 232 PRO B O 1
ATOM 3589 N N . THR B 1 237 ? 61.328 4.285 33.577 1.00 20.71 233 THR B N 1
ATOM 3590 C CA . THR B 1 237 ? 61.785 3.206 32.713 1.00 20.21 233 THR B CA 1
ATOM 3591 C C . THR B 1 237 ? 62.935 3.652 31.814 1.00 21.04 233 THR B C 1
ATOM 3592 O O . THR B 1 237 ? 63.908 2.925 31.666 1.00 21.20 233 THR B O 1
ATOM 3596 N N . VAL B 1 238 ? 62.874 4.848 31.235 1.00 21.87 234 VAL B N 1
ATOM 3597 C CA . VAL B 1 238 ? 63.996 5.269 30.399 1.00 22.78 234 VAL B CA 1
ATOM 3598 C C . VAL B 1 238 ? 65.247 5.513 31.225 1.00 24.10 234 VAL B C 1
ATOM 3599 O O . VAL B 1 238 ? 66.358 5.249 30.750 1.00 24.70 234 VAL B O 1
ATOM 3603 N N . ARG B 1 239 ? 65.072 5.979 32.455 1.00 25.03 235 ARG B N 1
ATOM 3604 C CA . ARG B 1 239 ? 66.206 6.193 33.366 1.00 26.61 235 ARG B CA 1
ATOM 3605 C C . ARG B 1 239 ? 66.939 4.875 33.635 1.00 26.32 235 ARG B C 1
ATOM 3606 O O . ARG B 1 239 ? 68.165 4.808 33.517 1.00 26.24 235 ARG B O 1
ATOM 3614 N N . GLU B 1 240 ? 66.174 3.833 33.957 1.00 26.18 236 GLU B N 1
ATOM 3615 C CA . GLU B 1 240 ? 66.708 2.492 34.176 1.00 26.64 236 GLU B CA 1
ATOM 3616 C C . GLU B 1 240 ? 67.413 1.941 32.949 1.00 26.98 236 GLU B C 1
ATOM 3617 O O . GLU B 1 240 ? 68.443 1.292 33.089 1.00 28.00 236 GLU B O 1
ATOM 3619 N N . LEU B 1 241 ? 66.860 2.179 31.757 1.00 26.30 237 LEU B N 1
ATOM 3620 C CA . LEU B 1 241 ? 67.496 1.720 30.520 1.00 26.40 237 LEU B CA 1
ATOM 3621 C C . LEU B 1 241 ? 68.808 2.474 30.240 1.00 27.53 237 LEU B C 1
ATOM 3622 O O . LEU B 1 241 ? 69.768 1.855 29.826 1.00 26.92 237 LEU B O 1
ATOM 3627 N N . PHE B 1 242 ? 68.849 3.791 30.494 1.00 28.70 238 PHE B N 1
ATOM 3628 C CA . PHE B 1 242 ? 70.091 4.587 30.335 1.00 30.55 238 PHE B CA 1
ATOM 3629 C C . PHE B 1 242 ? 71.232 4.025 31.174 1.00 31.15 238 PHE B C 1
ATOM 3630 O O . PHE B 1 242 ? 72.400 4.316 30.944 1.00 31.57 238 PHE B O 1
ATOM 3638 N N . THR B 1 243 ? 70.845 3.187 32.123 1.00 31.29 239 THR B N 1
ATOM 3639 C CA . THR B 1 243 ? 71.723 2.526 33.068 1.00 31.79 239 THR B CA 1
ATOM 3640 C C . THR B 1 243 ? 72.333 1.239 32.503 1.00 30.98 239 THR B C 1
ATOM 3641 O O . THR B 1 243 ? 73.343 0.724 33.020 1.00 31.60 239 THR B O 1
ATOM 3645 N N . SER B 1 244 ? 71.719 0.722 31.446 1.00 29.16 240 SER B N 1
ATOM 3646 C CA . SER B 1 244 ? 72.101 -0.566 30.891 1.00 28.77 240 SER B CA 1
ATOM 3647 C C . SER B 1 244 ? 73.335 -0.446 29.984 1.00 28.54 240 SER B C 1
ATOM 3648 O O . SER B 1 244 ? 73.624 0.621 29.422 1.00 27.89 240 SER B O 1
ATOM 3651 N N . GLU B 1 245 ? 74.056 -1.552 29.842 1.00 28.59 241 GLU B N 1
ATOM 3652 C CA . GLU B 1 245 ? 75.164 -1.618 28.881 1.00 29.10 241 GLU B CA 1
ATOM 3653 C C . GLU B 1 245 ? 74.725 -1.253 27.467 1.00 27.54 241 GLU B C 1
ATOM 3654 O O . GLU B 1 245 ? 75.456 -0.582 26.715 1.00 27.13 241 GLU B O 1
ATOM 3660 N N . ASP B 1 246 ? 73.545 -1.734 27.100 1.00 26.09 242 ASP B N 1
ATOM 3661 C CA . ASP B 1 246 ? 73.033 -1.537 25.749 1.00 25.25 242 ASP B CA 1
ATOM 3662 C C . ASP B 1 246 ? 72.760 -0.062 25.406 1.00 25.75 242 ASP B C 1
ATOM 3663 O O . ASP B 1 246 ? 72.931 0.337 24.238 1.00 25.58 242 ASP B O 1
ATOM 3668 N N . ALA B 1 247 ? 72.346 0.751 26.387 1.00 25.31 243 ALA B N 1
ATOM 3669 C CA . ALA B 1 247 ? 72.147 2.192 26.114 1.00 25.53 243 ALA B CA 1
ATOM 3670 C C . ALA B 1 247 ? 73.474 2.888 25.733 1.00 25.84 243 ALA B C 1
ATOM 3671 O O . ALA B 1 247 ? 73.532 3.663 24.774 1.00 25.25 243 ALA B O 1
ATOM 3673 N N . THR B 1 248 ? 74.546 2.593 26.461 1.00 27.05 244 THR B N 1
ATOM 3674 C CA . THR B 1 248 ? 75.859 3.156 26.111 1.00 27.88 244 THR B CA 1
ATOM 3675 C C . THR B 1 248 ? 76.320 2.615 24.743 1.00 27.33 244 THR B C 1
ATOM 3676 O O . THR B 1 248 ? 76.789 3.381 23.886 1.00 27.07 244 THR B O 1
ATOM 3680 N N . LEU B 1 249 ? 76.137 1.320 24.506 1.00 26.58 245 LEU B N 1
ATOM 3681 C CA . LEU B 1 249 ? 76.426 0.769 23.173 1.00 26.70 245 LEU B CA 1
ATOM 3682 C C . LEU B 1 249 ? 75.614 1.462 22.064 1.00 26.19 245 LEU B C 1
ATOM 3683 O O . LEU B 1 249 ? 76.154 1.862 21.024 1.00 25.40 245 LEU B O 1
ATOM 3688 N N . GLY B 1 250 ? 74.313 1.614 22.290 1.00 26.18 246 GLY B N 1
ATOM 3689 C CA . GLY B 1 250 ? 73.431 2.209 21.283 1.00 26.42 246 GLY B CA 1
ATOM 3690 C C . GLY B 1 250 ? 73.688 3.685 21.015 1.00 26.85 246 GLY B C 1
ATOM 3691 O O . GLY B 1 250 ? 73.631 4.137 19.880 1.00 26.74 246 GLY B O 1
ATOM 3692 N N . VAL B 1 251 ? 73.967 4.449 22.061 1.00 28.19 247 VAL B N 1
ATOM 3693 C CA . VAL B 1 251 ? 74.231 5.881 21.890 1.00 28.80 247 VAL B CA 1
ATOM 3694 C C . VAL B 1 251 ? 75.607 6.090 21.242 1.00 29.49 247 VAL B C 1
ATOM 3695 O O . VAL B 1 251 ? 75.735 6.927 20.343 1.00 29.73 247 VAL B O 1
ATOM 3699 N N . GLN B 1 252 ? 76.619 5.315 21.650 1.00 30.06 248 GLN B N 1
ATOM 3700 C CA . GLN B 1 252 ? 77.956 5.424 21.023 1.00 30.83 248 GLN B CA 1
ATOM 3701 C C . GLN B 1 252 ? 77.911 5.061 19.537 1.00 30.95 248 GLN B C 1
ATOM 3702 O O . GLN B 1 252 ? 78.574 5.699 18.722 1.00 30.68 248 GLN B O 1
ATOM 3704 N N . ALA B 1 253 ? 77.129 4.034 19.193 1.00 30.89 249 ALA B N 1
ATOM 3705 C CA . ALA B 1 253 ? 76.989 3.600 17.803 1.00 30.96 249 ALA B CA 1
ATOM 3706 C C . ALA B 1 253 ? 76.383 4.713 16.949 1.00 31.33 249 ALA B C 1
ATOM 3707 O O . ALA B 1 253 ? 76.840 4.998 15.838 1.00 31.02 249 ALA B O 1
ATOM 3709 N N . PHE B 1 254 ? 75.341 5.334 17.489 1.00 31.39 250 PHE B N 1
ATOM 3710 C CA . PHE B 1 254 ? 74.693 6.464 16.847 1.00 31.98 250 PHE B CA 1
ATOM 3711 C C . PHE B 1 254 ? 75.693 7.605 16.615 1.00 32.24 250 PHE B C 1
ATOM 3712 O O . PHE B 1 254 ? 75.858 8.064 15.484 1.00 31.86 250 PHE B O 1
ATOM 3720 N N . LEU B 1 255 ? 76.370 8.045 17.678 1.00 32.63 251 LEU B N 1
ATOM 3721 C CA . LEU B 1 255 ? 77.326 9.172 17.585 1.00 33.13 251 LEU B CA 1
ATOM 3722 C C . LEU B 1 255 ? 78.481 8.850 16.642 1.00 33.90 251 LEU B C 1
ATOM 3723 O O . LEU B 1 255 ? 78.959 9.728 15.927 1.00 34.21 251 LEU B O 1
ATOM 3728 N N . SER B 1 256 ? 78.911 7.588 16.652 1.00 34.05 252 SER B N 1
ATOM 3729 C CA . SER B 1 256 ? 79.999 7.105 15.799 1.00 35.27 252 SER B CA 1
ATOM 3730 C C . SER B 1 256 ? 79.542 6.696 14.381 1.00 35.60 252 SER B C 1
ATOM 3731 O O . SER B 1 256 ? 80.373 6.282 13.569 1.00 36.09 252 SER B O 1
ATOM 3733 N N . ARG B 1 257 ? 78.241 6.798 14.086 1.00 35.78 253 ARG B N 1
ATOM 3734 C CA . ARG B 1 257 ? 77.671 6.348 12.801 1.00 36.03 253 ARG B CA 1
ATOM 3735 C C . ARG B 1 257 ? 78.118 4.911 12.493 1.00 36.87 253 ARG B C 1
ATOM 3736 O O . ARG B 1 257 ? 78.586 4.603 11.388 1.00 37.51 253 ARG B O 1
ATOM 3738 N N . THR B 1 258 ? 78.000 4.046 13.501 1.00 36.69 254 THR B N 1
ATOM 3739 C CA . THR B 1 258 ? 78.363 2.636 13.375 1.00 36.80 254 THR B CA 1
ATOM 3740 C C . THR B 1 258 ? 77.175 1.797 13.833 1.00 35.88 254 THR B C 1
ATOM 3741 O O . THR B 1 258 ? 76.160 2.330 14.275 1.00 35.42 254 THR B O 1
ATOM 3745 N N . THR B 1 259 ? 77.306 0.483 13.731 1.00 35.73 255 THR B N 1
ATOM 3746 C CA . THR B 1 259 ? 76.187 -0.424 13.986 1.00 34.85 255 THR B CA 1
ATOM 3747 C C . THR B 1 259 ? 76.353 -1.062 15.368 1.00 34.05 255 THR B C 1
ATOM 3748 O O . THR B 1 259 ? 77.424 -1.556 15.690 1.00 34.69 255 THR B O 1
ATOM 3752 N N . ALA B 1 260 ? 75.306 -1.044 16.190 1.00 32.50 256 ALA B N 1
ATOM 3753 C CA . ALA B 1 260 ? 75.407 -1.564 17.556 1.00 31.60 256 ALA B CA 1
ATOM 3754 C C . ALA B 1 260 ? 75.129 -3.074 17.620 1.00 30.47 256 ALA B C 1
ATOM 3755 O O . ALA B 1 260 ? 74.248 -3.568 16.937 1.00 29.30 256 ALA B O 1
ATOM 3757 N N . GLU B 1 261 ? 75.915 -3.787 18.433 1.00 29.78 257 GLU B N 1
ATOM 3758 C CA . GLU B 1 261 ? 75.709 -5.210 18.740 1.00 29.12 257 GLU B CA 1
ATOM 3759 C C . GLU B 1 261 ? 75.239 -5.306 20.194 1.00 28.36 257 GLU B C 1
ATOM 3760 O O . GLU B 1 261 ? 76.051 -5.263 21.116 1.00 28.93 257 GLU B O 1
ATOM 3762 N N . PHE B 1 262 ? 73.934 -5.417 20.409 1.00 26.41 258 PHE B N 1
ATOM 3763 C CA . PHE B 1 262 ? 73.383 -5.386 21.776 1.00 26.14 258 PHE B CA 1
ATOM 3764 C C . PHE B 1 262 ? 73.525 -6.721 22.487 1.00 26.54 258 PHE B C 1
ATOM 3765 O O . PHE B 1 262 ? 73.451 -7.765 21.851 1.00 26.01 258 PHE B O 1
ATOM 3773 N N . VAL B 1 263 ? 73.704 -6.668 23.807 1.00 27.56 259 VAL B N 1
ATOM 3774 C CA . VAL B 1 263 ? 73.858 -7.874 24.643 1.00 28.93 259 VAL B CA 1
ATOM 3775 C C . VAL B 1 263 ? 72.671 -8.198 25.553 1.00 29.25 259 VAL B C 1
ATOM 3776 O O . VAL B 1 263 ? 72.635 -9.274 26.144 1.00 30.41 259 VAL B O 1
ATOM 3780 N N . GLY B 1 264 ? 71.708 -7.284 25.681 1.00 29.48 260 GLY B N 1
ATOM 3781 C CA . GLY B 1 264 ? 70.527 -7.543 26.503 1.00 29.33 260 GLY B CA 1
ATOM 3782 C C . GLY B 1 264 ? 70.736 -7.304 27.995 1.00 30.09 260 GLY B C 1
ATOM 3783 O O . GLY B 1 264 ? 70.124 -7.976 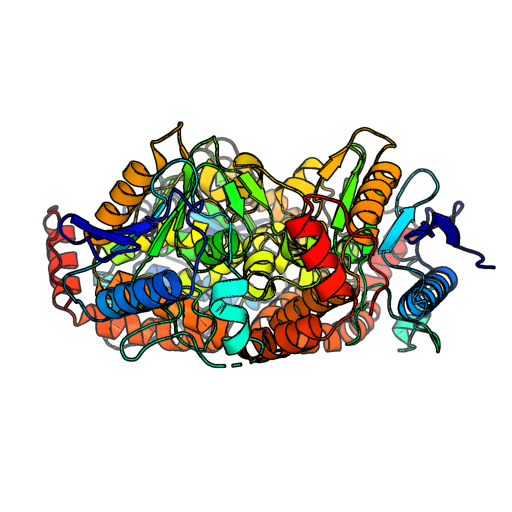28.827 1.00 29.68 260 GLY B O 1
ATOM 3784 N N . ARG B 1 265 ? 71.602 -6.353 28.328 1.00 30.52 261 ARG B N 1
ATOM 3785 C CA . ARG B 1 265 ? 71.751 -5.880 29.690 1.00 31.42 261 ARG B CA 1
ATOM 3786 C C . ARG B 1 265 ? 72.344 -4.472 29.646 1.00 31.51 261 ARG B C 1
ATOM 3787 O O . ARG B 1 265 ? 72.707 -3.865 30.655 1.00 31.46 261 ARG B O 1
ATOM 3796 N N . ASP C 1 7 ? 62.468 36.610 20.210 1.00 43.67 3 ASP C N 1
ATOM 3797 C CA . ASP C 1 7 ? 62.102 35.903 21.478 1.00 43.08 3 ASP C CA 1
ATOM 3798 C C . ASP C 1 7 ? 62.837 34.551 21.626 1.00 42.05 3 ASP C C 1
ATOM 3799 O O . ASP C 1 7 ? 63.897 34.487 22.225 1.00 42.48 3 ASP C O 1
ATOM 3801 N N . TYR C 1 8 ? 62.286 33.478 21.067 1.00 40.70 4 TYR C N 1
ATOM 3802 C CA . TYR C 1 8 ? 62.866 32.151 21.248 1.00 39.50 4 TYR C CA 1
ATOM 3803 C C . TYR C 1 8 ? 64.108 31.924 20.373 1.00 39.08 4 TYR C C 1
ATOM 3804 O O . TYR C 1 8 ? 64.189 32.412 19.241 1.00 39.87 4 TYR C O 1
ATOM 3813 N N . GLU C 1 9 ? 65.069 31.174 20.906 1.00 37.35 5 GLU C N 1
ATOM 3814 C CA . GLU C 1 9 ? 66.284 30.844 20.175 1.00 36.51 5 GLU C CA 1
ATOM 3815 C C . GLU C 1 9 ? 66.084 29.736 19.122 1.00 34.66 5 GLU C C 1
ATOM 3816 O O . GLU C 1 9 ? 66.632 29.832 18.015 1.00 34.28 5 GLU C O 1
ATOM 3818 N N . THR C 1 10 ? 65.314 28.691 19.467 1.00 31.76 6 THR C N 1
ATOM 3819 C CA . THR C 1 10 ? 65.189 27.502 18.618 1.00 29.94 6 THR C CA 1
ATOM 3820 C C . THR C 1 10 ? 63.813 27.331 17.925 1.00 28.72 6 THR C C 1
ATOM 3821 O O . THR C 1 10 ? 63.554 26.298 17.286 1.00 26.47 6 THR C O 1
ATOM 3825 N N . LEU C 1 11 ? 62.948 28.343 18.058 1.00 27.95 7 LEU C N 1
ATOM 3826 C CA . LEU C 1 11 ? 61.601 28.303 17.476 1.00 27.05 7 LEU C CA 1
ATOM 3827 C C . LEU C 1 11 ? 61.335 29.543 16.657 1.00 27.71 7 LEU C C 1
ATOM 3828 O O . LEU C 1 11 ? 61.692 30.636 17.047 1.00 28.40 7 LEU C O 1
ATOM 3833 N N . ARG C 1 12 ? 60.682 29.366 15.523 1.00 27.40 8 ARG C N 1
ATOM 3834 C CA . ARG C 1 12 ? 60.205 30.477 14.767 1.00 28.54 8 ARG C CA 1
ATOM 3835 C C . ARG C 1 12 ? 58.692 30.571 14.896 1.00 28.47 8 ARG C C 1
ATOM 3836 O O . ARG C 1 12 ? 57.974 29.626 14.552 1.00 28.19 8 ARG C O 1
ATOM 3844 N N . ILE C 1 13 ? 58.211 31.713 15.382 1.00 28.71 9 ILE C N 1
ATOM 3845 C CA . ILE C 1 13 ? 56.825 31.851 15.772 1.00 29.18 9 ILE C CA 1
ATOM 3846 C C . ILE C 1 13 ? 56.134 32.986 15.049 1.00 29.85 9 ILE C C 1
ATOM 3847 O O . ILE C 1 13 ? 56.646 34.101 14.987 1.00 30.08 9 ILE C O 1
ATOM 3852 N N . ARG C 1 14 ? 54.973 32.680 14.480 1.00 30.15 10 ARG C N 1
ATOM 3853 C CA . ARG C 1 14 ? 54.171 33.673 13.774 1.00 31.98 10 ARG C CA 1
ATOM 3854 C C . ARG C 1 14 ? 52.701 33.525 14.160 1.00 31.50 10 ARG C C 1
ATOM 3855 O O . ARG C 1 14 ? 52.267 32.456 14.558 1.00 30.45 10 ARG C O 1
ATOM 3863 N N . ARG C 1 15 ? 51.953 34.613 14.027 1.00 32.51 11 ARG C N 1
ATOM 3864 C CA . ARG C 1 15 ? 50.524 34.632 14.278 1.00 32.96 11 ARG C CA 1
ATOM 3865 C C . ARG C 1 15 ? 49.796 34.967 12.973 1.00 32.25 11 ARG C C 1
ATOM 3866 O O . ARG C 1 15 ? 50.076 35.987 12.358 1.00 32.31 11 ARG C O 1
ATOM 3874 N N . ASP C 1 16 ? 48.868 34.106 12.566 1.00 30.71 12 ASP C N 1
ATOM 3875 C CA . ASP C 1 16 ? 47.998 34.362 11.420 1.00 30.12 12 ASP C CA 1
ATOM 3876 C C . ASP C 1 16 ? 46.578 34.462 11.963 1.00 28.72 12 ASP C C 1
ATOM 3877 O O . ASP C 1 16 ? 45.802 33.499 11.931 1.00 27.65 12 ASP C O 1
ATOM 3882 N N . GLY C 1 17 ? 46.254 35.643 12.471 1.00 28.29 13 GLY C N 1
ATOM 3883 C CA . GLY C 1 17 ? 44.950 35.900 13.090 1.00 27.81 13 GLY C CA 1
ATOM 3884 C C . GLY C 1 17 ? 44.770 35.086 14.370 1.00 26.38 13 GLY C C 1
ATOM 3885 O O . GLY C 1 17 ? 45.533 35.243 15.322 1.00 25.88 13 GLY C O 1
ATOM 3886 N N . TYR C 1 18 ? 43.790 34.182 14.367 1.00 25.41 14 TYR C N 1
ATOM 3887 C CA . TYR C 1 18 ? 43.524 33.311 15.516 1.00 24.67 14 TYR C CA 1
ATOM 3888 C C . TYR C 1 18 ? 44.446 32.073 15.608 1.00 23.51 14 TYR C C 1
ATOM 3889 O O . TYR C 1 18 ? 44.352 31.316 16.576 1.00 23.16 14 TYR C O 1
ATOM 3898 N N . VAL C 1 19 ? 45.302 31.856 14.610 1.00 22.36 15 VAL C N 1
ATOM 3899 C CA . VAL C 1 19 ? 46.154 30.660 14.552 1.00 20.61 15 VAL C CA 1
ATOM 3900 C C . VAL C 1 19 ? 47.616 30.980 14.859 1.00 20.70 15 VAL C C 1
ATOM 3901 O O . VAL C 1 19 ? 48.238 31.852 14.223 1.00 21.00 15 VAL C O 1
ATOM 3905 N N . LEU C 1 20 ? 48.155 30.271 15.847 1.00 19.80 16 LEU C N 1
ATOM 3906 C CA . LEU C 1 20 ? 49.562 30.331 16.153 1.00 20.24 16 LEU C CA 1
ATOM 3907 C C . LEU C 1 20 ? 50.294 29.344 15.267 1.00 19.71 16 LEU C C 1
ATOM 3908 O O . LEU C 1 20 ? 49.844 28.206 15.117 1.00 20.07 16 LEU C O 1
ATOM 3913 N N . VAL C 1 21 ? 51.424 29.773 14.709 1.00 19.85 17 VAL C N 1
ATOM 3914 C CA . VAL C 1 21 ? 52.248 28.940 13.842 1.00 19.97 17 VAL C CA 1
ATOM 3915 C C . VAL C 1 21 ? 53.683 28.858 14.399 1.00 20.28 17 VAL C C 1
ATOM 3916 O O . VAL C 1 21 ? 54.384 29.880 14.521 1.00 20.23 17 VAL C O 1
ATOM 3920 N N . ILE C 1 22 ? 54.102 27.642 14.743 1.00 19.22 18 ILE C N 1
ATOM 3921 C CA . ILE C 1 22 ? 55.379 27.395 15.421 1.00 19.83 18 ILE C CA 1
ATOM 3922 C C . ILE C 1 22 ? 56.240 26.473 14.581 1.00 19.91 18 ILE C C 1
ATOM 3923 O O . ILE C 1 22 ? 55.842 25.329 14.304 1.00 19.40 18 ILE C O 1
ATOM 3928 N N . GLY C 1 23 ? 57.413 26.961 14.176 1.00 20.51 19 GLY C N 1
ATOM 3929 C CA . GLY C 1 23 ? 58.378 26.163 13.413 1.00 20.08 19 GLY C CA 1
ATOM 3930 C C . GLY C 1 23 ? 59.576 25.792 14.275 1.00 20.74 19 GLY C C 1
ATOM 3931 O O . GLY C 1 23 ? 60.214 26.675 14.863 1.00 20.43 19 GLY C O 1
ATOM 3932 N N . LEU C 1 24 ? 59.859 24.488 14.381 1.00 20.34 20 LEU C N 1
ATOM 3933 C CA . LEU C 1 24 ? 61.105 24.012 14.965 1.00 20.89 20 LEU C CA 1
ATOM 3934 C C . LEU C 1 24 ? 62.230 24.555 14.110 1.00 22.56 20 LEU C C 1
ATOM 3935 O O . LEU C 1 24 ? 62.141 24.536 12.860 1.00 23.09 20 LEU C O 1
ATOM 3940 N N . ASN C 1 25 ? 63.296 25.032 14.757 1.00 23.55 21 ASN C N 1
ATOM 3941 C CA . ASN C 1 25 ? 64.359 25.698 14.029 1.00 24.36 21 ASN C CA 1
ATOM 3942 C C . ASN C 1 25 ? 65.727 25.606 14.717 1.00 24.87 21 ASN C C 1
ATOM 3943 O O . ASN C 1 25 ? 66.194 26.560 15.318 1.00 24.76 21 ASN C O 1
ATOM 3948 N N . ARG C 1 26 ? 66.336 24.424 14.624 1.00 25.36 22 ARG C N 1
ATOM 3949 C CA . ARG C 1 26 ? 67.730 24.181 14.980 1.00 26.33 22 ARG C CA 1
ATOM 3950 C C . ARG C 1 26 ? 68.395 23.611 13.727 1.00 27.06 22 ARG C C 1
ATOM 3951 O O . ARG C 1 26 ? 68.595 22.395 13.628 1.00 26.34 22 ARG C O 1
ATOM 3959 N N . PRO C 1 27 ? 68.744 24.484 12.762 1.00 28.48 23 PRO C N 1
ATOM 3960 C CA . PRO C 1 27 ? 69.187 24.017 11.446 1.00 29.46 23 PRO C CA 1
ATOM 3961 C C . PRO C 1 27 ? 70.488 23.216 11.458 1.00 29.90 23 PRO C C 1
ATOM 3962 O O . PRO C 1 27 ? 70.657 22.331 10.631 1.00 31.69 23 PRO C O 1
ATOM 3966 N N . ALA C 1 28 ? 71.392 23.504 12.380 1.00 30.07 24 ALA C N 1
ATOM 3967 C CA . ALA C 1 28 ? 72.677 22.796 12.390 1.00 29.98 24 ALA C CA 1
ATOM 3968 C C . ALA C 1 28 ? 72.519 21.383 12.970 1.00 28.50 24 ALA C C 1
ATOM 3969 O O . ALA C 1 28 ? 73.331 20.527 12.700 1.00 28.93 24 ALA C O 1
ATOM 3971 N N . LYS C 1 29 ? 71.454 21.140 13.725 1.00 26.37 25 LYS C N 1
ATOM 3972 C CA . LYS C 1 29 ? 71.219 19.838 14.345 1.00 25.15 25 LYS C CA 1
ATOM 3973 C C . LYS C 1 29 ? 69.929 19.143 13.863 1.00 24.17 25 LYS C C 1
ATOM 3974 O O . LYS C 1 29 ? 69.368 18.313 14.585 1.00 22.80 25 LYS C O 1
ATOM 3976 N N . ARG C 1 30 ? 69.455 19.469 12.654 1.00 23.52 26 ARG C N 1
ATOM 3977 C CA . ARG C 1 30 ? 68.322 18.750 12.065 1.00 22.33 26 ARG C CA 1
ATOM 3978 C C . ARG C 1 30 ? 67.060 18.818 12.920 1.00 21.47 26 ARG C C 1
ATOM 3979 O O . ARG C 1 30 ? 66.334 17.846 13.022 1.00 20.96 26 ARG C O 1
ATOM 3981 N N . ASN C 1 31 ? 66.828 19.972 13.537 1.00 20.96 27 ASN C N 1
ATOM 3982 C CA . ASN C 1 31 ? 65.730 20.195 14.438 1.00 20.52 27 ASN C CA 1
ATOM 3983 C C . ASN C 1 31 ? 65.615 19.159 15.553 1.00 20.31 27 ASN C C 1
ATOM 3984 O O . ASN C 1 31 ? 64.519 18.897 16.011 1.00 19.75 27 ASN C O 1
ATOM 3989 N N . ALA C 1 32 ? 66.730 18.566 15.968 1.00 20.22 28 ALA C N 1
ATOM 3990 C CA . ALA C 1 32 ? 66.714 17.618 17.071 1.00 20.28 28 ALA C CA 1
ATOM 3991 C C . ALA C 1 32 ? 66.458 18.403 18.366 1.00 21.23 28 ALA C C 1
ATOM 3992 O O . ALA C 1 32 ? 66.895 19.559 18.513 1.00 21.11 28 ALA C O 1
ATOM 3994 N N . PHE C 1 33 ? 65.746 17.778 19.300 1.00 21.44 29 PHE C N 1
ATOM 3995 C CA . PHE C 1 33 ? 65.377 18.437 20.550 1.00 22.11 29 PHE C CA 1
ATOM 3996 C C . PHE C 1 33 ? 66.509 18.304 21.584 1.00 23.27 29 PHE C C 1
ATOM 3997 O O . PHE C 1 33 ? 66.836 17.185 22.029 1.00 23.08 29 PHE C O 1
ATOM 4005 N N . ASP C 1 34 ? 67.117 19.438 21.940 1.00 24.71 30 ASP C N 1
ATOM 4006 C CA . ASP C 1 34 ? 67.990 19.508 23.111 1.00 26.42 30 ASP C CA 1
ATOM 4007 C C . ASP C 1 34 ? 67.196 20.174 24.225 1.00 27.22 30 ASP C C 1
ATOM 4008 O O . ASP C 1 34 ? 66.017 20.502 24.037 1.00 26.64 30 ASP C O 1
ATOM 4013 N N . LYS C 1 35 ? 67.833 20.378 25.378 1.00 28.05 31 LYS C N 1
ATOM 4014 C CA . LYS C 1 35 ? 67.183 21.023 26.513 1.00 28.46 31 LYS C CA 1
ATOM 4015 C C . LYS C 1 35 ? 66.538 22.357 26.120 1.00 27.94 31 LYS C C 1
ATOM 4016 O O . LYS C 1 35 ? 65.410 22.646 26.511 1.00 27.05 31 LYS C O 1
ATOM 4022 N N . THR C 1 36 ? 67.245 23.160 25.337 1.00 28.01 32 THR C N 1
ATOM 4023 C CA . THR C 1 36 ? 66.741 24.479 24.982 1.00 28.49 32 THR C CA 1
ATOM 4024 C C . THR C 1 36 ? 65.415 24.396 24.216 1.00 27.07 32 THR C C 1
ATOM 4025 O O . THR C 1 36 ? 64.439 25.047 24.601 1.00 26.49 32 THR C O 1
ATOM 4029 N N . MET C 1 37 ? 65.371 23.602 23.149 1.00 25.65 33 MET C N 1
ATOM 4030 C CA . MET C 1 37 ? 64.160 23.543 22.334 1.00 24.74 33 MET C CA 1
ATOM 4031 C C . MET C 1 37 ? 62.997 22.845 23.055 1.00 23.77 33 MET C C 1
ATOM 4032 O O . MET C 1 37 ? 61.839 23.232 22.882 1.00 22.92 33 MET C O 1
ATOM 4037 N N . LEU C 1 38 ? 63.306 21.857 23.883 1.00 23.36 34 LEU C N 1
ATOM 4038 C CA . LEU C 1 38 ? 62.316 21.247 24.755 1.00 23.27 34 LEU C CA 1
ATOM 4039 C C . LEU C 1 38 ? 61.629 22.286 25.641 1.00 23.58 34 LEU C C 1
ATOM 4040 O O . LEU C 1 38 ? 60.404 22.373 25.654 1.00 23.32 34 LEU C O 1
ATOM 4045 N N . GLU C 1 39 ? 62.420 23.089 26.354 1.00 24.11 35 GLU C N 1
ATOM 4046 C CA . GLU C 1 39 ? 61.891 24.084 27.269 1.00 24.09 35 GLU C CA 1
ATOM 4047 C C . GLU C 1 39 ? 61.157 25.187 26.531 1.00 24.06 35 GLU C C 1
ATOM 4048 O O . GLU C 1 39 ? 60.073 25.603 26.952 1.00 22.51 35 GLU C O 1
ATOM 4054 N N . GLU C 1 40 ? 61.722 25.634 25.406 1.00 23.49 36 GLU C N 1
ATOM 4055 C CA . GLU C 1 40 ? 61.078 26.695 24.629 1.00 23.67 36 GLU C CA 1
ATOM 4056 C C . GLU C 1 40 ? 59.754 26.241 24.040 1.00 22.36 36 GLU C C 1
ATOM 4057 O O . GLU C 1 40 ? 58.773 26.974 24.096 1.00 22.48 36 GLU C O 1
ATOM 4063 N N . LEU C 1 41 ? 59.708 25.026 23.494 1.00 21.46 37 LEU C N 1
ATOM 4064 C CA . LEU C 1 41 ? 58.442 24.504 22.986 1.00 20.57 37 LEU C CA 1
ATOM 4065 C C . LEU C 1 41 ? 57.435 24.403 24.139 1.00 20.05 37 LEU C C 1
ATOM 4066 O O . LEU C 1 41 ? 56.272 24.742 23.959 1.00 19.25 37 LEU C O 1
ATOM 4071 N N . ALA C 1 42 ? 57.899 23.960 25.309 1.00 20.22 38 ALA C N 1
ATOM 4072 C CA . ALA C 1 42 ? 57.044 23.833 26.498 1.00 20.50 38 ALA C CA 1
ATOM 4073 C C . ALA C 1 42 ? 56.438 25.174 26.858 1.00 21.33 38 ALA C C 1
ATOM 4074 O O . ALA C 1 42 ? 55.222 25.272 27.050 1.00 21.12 38 ALA C O 1
ATOM 4076 N N . LEU C 1 43 ? 57.274 26.217 26.881 1.00 22.64 39 LEU C N 1
ATOM 4077 C CA . LEU C 1 43 ? 56.815 27.586 27.193 1.00 23.62 39 LEU C CA 1
ATOM 4078 C C . LEU C 1 43 ? 55.876 28.131 26.125 1.00 23.38 39 LEU C C 1
ATOM 4079 O O . LEU C 1 43 ? 54.833 28.703 26.441 1.00 23.85 39 LEU C O 1
ATOM 4084 N N . ALA C 1 44 ? 56.236 27.958 24.861 1.00 23.25 40 ALA C N 1
ATOM 4085 C CA . ALA C 1 44 ? 55.424 28.505 23.786 1.00 22.78 40 ALA C CA 1
ATOM 4086 C C . ALA C 1 44 ? 54.031 27.883 23.842 1.00 21.96 40 ALA C C 1
ATOM 4087 O O . ALA C 1 44 ? 53.040 28.575 23.639 1.00 22.03 40 ALA C O 1
ATOM 4089 N N . LEU C 1 45 ? 53.954 26.584 24.120 1.00 20.91 41 LEU C N 1
ATOM 4090 C CA . LEU C 1 45 ? 52.655 25.922 24.236 1.00 20.56 41 LEU C CA 1
ATOM 4091 C C . LEU C 1 45 ? 51.871 26.330 25.505 1.00 20.79 41 LEU C C 1
ATOM 4092 O O . LEU C 1 45 ? 50.649 26.459 25.464 1.00 19.89 41 LEU C O 1
ATOM 4097 N N . GLY C 1 46 ? 52.565 26.536 26.623 1.00 22.10 42 GLY C N 1
ATOM 4098 C CA . GLY C 1 46 ? 51.927 27.052 27.831 1.00 22.88 42 GLY C CA 1
ATOM 4099 C C . GLY C 1 46 ? 51.372 28.451 27.576 1.00 24.35 42 GLY C C 1
ATOM 4100 O O . GLY C 1 46 ? 50.306 28.803 28.065 1.00 25.07 42 GLY C O 1
ATOM 4101 N N . GLU C 1 47 ? 52.092 29.239 26.787 1.00 24.99 43 GLU C N 1
ATOM 4102 C CA . GLU C 1 47 ? 51.670 30.582 26.451 1.00 26.33 43 GLU C CA 1
ATOM 4103 C C . GLU C 1 47 ? 50.460 30.499 25.506 1.00 25.05 43 GLU C C 1
ATOM 4104 O O . GLU C 1 47 ? 49.524 31.289 25.618 1.00 24.09 43 GLU C O 1
ATOM 4110 N N . TYR C 1 48 ? 50.464 29.530 24.589 1.00 23.87 44 TYR C N 1
ATOM 4111 C CA . TYR C 1 48 ? 49.297 29.316 23.695 1.00 23.50 44 TYR C CA 1
ATOM 4112 C C . TYR C 1 48 ? 48.047 28.991 24.522 1.00 23.32 44 TYR C C 1
ATOM 4113 O O . TYR C 1 48 ? 46.965 29.555 24.307 1.00 23.85 44 TYR C O 1
ATOM 4122 N N . GLU C 1 49 ? 48.225 28.085 25.472 1.00 23.72 45 GLU C N 1
ATOM 4123 C CA . GLU C 1 49 ? 47.151 27.629 26.377 1.00 24.48 45 GLU C CA 1
ATOM 4124 C C . GLU C 1 49 ? 46.422 28.806 27.048 1.00 25.49 45 GLU C C 1
ATOM 4125 O O . GLU C 1 49 ? 45.206 28.800 27.178 1.00 26.09 45 GLU C O 1
ATOM 4131 N N . THR C 1 50 ? 47.156 29.827 27.453 1.00 26.78 46 THR C N 1
ATOM 4132 C CA . THR C 1 50 ? 46.547 30.925 28.212 1.00 28.03 46 THR C CA 1
ATOM 4133 C C . THR C 1 50 ? 46.093 32.113 27.359 1.00 28.51 46 THR C C 1
ATOM 4134 O O . THR C 1 50 ? 45.346 32.977 27.827 1.00 29.06 46 THR C O 1
ATOM 4138 N N . ASP C 1 51 ? 46.499 32.124 26.095 1.00 28.08 47 ASP C N 1
ATOM 4139 C CA . ASP C 1 51 ? 46.148 33.193 25.199 1.00 28.41 47 ASP C CA 1
ATOM 4140 C C . ASP C 1 51 ? 44.753 32.939 24.600 1.00 28.06 47 ASP C C 1
ATOM 4141 O O . ASP C 1 51 ? 44.589 32.137 23.680 1.00 26.65 47 ASP C O 1
ATOM 4146 N N . THR C 1 52 ? 43.757 33.664 25.100 1.00 28.25 48 THR C N 1
ATOM 4147 C CA . THR C 1 52 ? 42.386 33.499 24.621 1.00 28.42 48 THR C CA 1
ATOM 4148 C C . THR C 1 52 ? 42.149 34.091 23.221 1.00 28.34 48 THR C C 1
ATOM 4149 O O . THR C 1 52 ? 41.117 33.840 22.617 1.00 28.69 48 THR C O 1
ATOM 4153 N N . ASP C 1 53 ? 43.096 34.860 22.693 1.00 28.11 49 ASP C N 1
ATOM 4154 C CA . ASP C 1 53 ? 43.021 35.295 21.292 1.00 27.67 49 ASP C CA 1
ATOM 4155 C C . ASP C 1 53 ? 43.496 34.204 20.309 1.00 25.83 49 ASP C C 1
ATOM 4156 O O . ASP C 1 53 ? 43.365 34.368 19.103 1.00 24.60 49 ASP C O 1
ATOM 4161 N N . LEU C 1 54 ? 44.031 33.096 20.812 1.00 24.33 50 LEU C N 1
ATOM 4162 C CA . LEU C 1 54 ? 44.454 32.021 19.938 1.00 23.14 50 LEU C CA 1
ATOM 4163 C C . LEU C 1 54 ? 43.468 30.856 20.031 1.00 22.52 50 LEU C C 1
ATOM 4164 O O . LEU C 1 54 ? 43.108 30.414 21.155 1.00 22.32 50 LEU C O 1
ATOM 4169 N N . ARG C 1 55 ? 43.063 30.343 18.860 1.00 21.36 51 ARG C N 1
ATOM 4170 C CA . ARG C 1 55 ? 42.060 29.281 18.754 1.00 20.97 51 ARG C CA 1
ATOM 4171 C C . ARG C 1 55 ? 42.572 27.971 18.165 1.00 20.56 51 ARG C C 1
ATOM 4172 O O . ARG C 1 55 ? 41.847 26.978 18.180 1.00 19.99 51 ARG C O 1
ATOM 4180 N N . ALA C 1 56 ? 43.787 27.976 17.614 1.00 20.21 52 ALA C N 1
ATOM 4181 C CA . ALA C 1 56 ? 44.420 26.760 17.105 1.00 18.94 52 ALA C CA 1
ATOM 4182 C C . ALA C 1 56 ? 45.902 27.044 16.959 1.00 18.99 52 ALA C C 1
ATOM 4183 O O . ALA C 1 56 ? 46.304 28.206 16.819 1.00 19.00 52 ALA C O 1
ATOM 4185 N N . ALA C 1 57 ? 46.708 25.986 17.011 1.00 17.97 53 ALA C N 1
ATOM 4186 C CA . ALA C 1 57 ? 48.147 26.101 16.852 1.00 18.17 53 ALA C CA 1
ATOM 4187 C C . ALA C 1 57 ? 48.614 25.063 15.833 1.00 18.12 53 ALA C C 1
ATOM 4188 O O . ALA C 1 57 ? 48.175 23.895 15.869 1.00 18.53 53 ALA C O 1
ATOM 4190 N N . VAL C 1 58 ? 49.504 25.496 14.938 1.00 18.15 54 VAL C N 1
ATOM 4191 C CA . VAL C 1 58 ? 50.157 24.620 13.963 1.00 17.27 54 VAL C CA 1
ATOM 4192 C C . VAL C 1 58 ? 51.656 24.523 14.269 1.00 17.74 54 VAL C C 1
ATOM 4193 O O . VAL C 1 58 ? 52.330 25.534 14.511 1.00 18.41 54 VAL C O 1
ATOM 4197 N N . LEU C 1 59 ? 52.164 23.300 14.283 1.00 17.07 55 LEU C N 1
ATOM 4198 C CA . LEU C 1 59 ? 53.566 23.009 14.568 1.00 17.10 55 LEU C CA 1
ATOM 4199 C C . LEU C 1 59 ? 54.179 22.311 13.360 1.00 17.02 55 LEU C C 1
ATOM 4200 O O . LEU C 1 59 ? 53.642 21.312 12.887 1.00 15.33 55 LEU C O 1
ATOM 4205 N N . TYR C 1 60 ? 55.301 22.840 12.868 1.00 17.61 56 TYR C N 1
ATOM 4206 C CA . TYR C 1 60 ? 56.030 22.251 11.731 1.00 18.55 56 TYR C CA 1
ATOM 4207 C C . TYR C 1 60 ? 57.533 22.383 11.969 1.00 19.54 56 TYR C C 1
ATOM 4208 O O . TYR C 1 60 ? 57.962 22.927 13.010 1.00 20.17 56 TYR C O 1
ATOM 4217 N N . GLY C 1 61 ? 58.331 21.885 11.028 1.00 20.18 57 GLY C N 1
ATOM 4218 C CA . GLY C 1 61 ? 59.790 21.993 11.114 1.00 20.75 57 GLY C CA 1
ATOM 4219 C C . GLY C 1 61 ? 60.340 22.864 9.997 1.00 21.76 57 GLY C C 1
ATOM 4220 O O . GLY C 1 61 ? 59.995 22.645 8.836 1.00 21.87 57 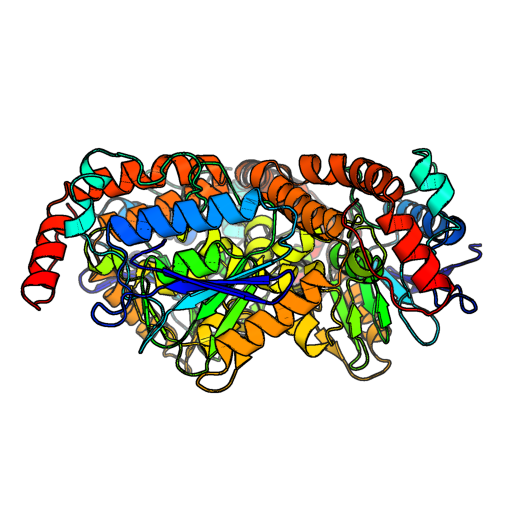GLY C O 1
ATOM 4221 N N . GLU C 1 62 ? 61.190 23.843 10.337 1.00 22.52 58 GLU C N 1
ATOM 4222 C CA . GLU C 1 62 ? 61.992 24.592 9.317 1.00 24.16 58 GLU C CA 1
ATOM 4223 C C . GLU C 1 62 ? 63.037 23.694 8.644 1.00 23.96 58 GLU C C 1
ATOM 4224 O O . GLU C 1 62 ? 63.518 22.738 9.242 1.00 23.59 58 GLU C O 1
ATOM 4230 N N . GLY C 1 63 ? 63.366 24.010 7.394 1.00 24.74 59 GLY C N 1
ATOM 4231 C CA . GLY C 1 63 ? 64.417 23.307 6.682 1.00 24.64 59 GLY C CA 1
ATOM 4232 C C . GLY C 1 63 ? 63.947 21.976 6.126 1.00 24.21 59 GLY C C 1
ATOM 4233 O O . GLY C 1 63 ? 62.751 21.804 5.855 1.00 24.28 59 GLY C O 1
ATOM 4234 N N . PRO C 1 64 ? 64.881 21.029 5.947 1.00 23.67 60 PRO C N 1
ATOM 4235 C CA . PRO C 1 64 ? 64.625 19.815 5.161 1.00 23.61 60 PRO C CA 1
ATOM 4236 C C . PRO C 1 64 ? 63.894 18.659 5.858 1.00 22.82 60 PRO C C 1
ATOM 4237 O O . PRO C 1 64 ? 63.604 17.658 5.203 1.00 21.79 60 PRO C O 1
ATOM 4241 N N . LEU C 1 65 ? 63.614 18.785 7.158 1.00 21.53 61 LEU C N 1
ATOM 4242 C CA . LEU C 1 65 ? 62.921 17.737 7.889 1.00 21.32 61 LEU C CA 1
ATOM 4243 C C . LEU C 1 65 ? 62.144 18.298 9.079 1.00 21.05 61 LEU C C 1
ATOM 4244 O O . LEU C 1 65 ? 62.434 19.392 9.564 1.00 21.26 61 LEU C O 1
ATOM 4249 N N . PHE C 1 66 ? 61.161 17.532 9.548 1.00 20.14 62 PHE C N 1
ATOM 4250 C CA . PHE C 1 66 ? 60.402 17.917 10.739 1.00 19.42 62 PHE C CA 1
ATOM 4251 C C . PHE C 1 66 ? 61.295 17.888 11.975 1.00 18.87 62 PHE C C 1
ATOM 4252 O O . PHE C 1 66 ? 61.485 18.905 12.612 1.00 18.59 62 PHE C O 1
ATOM 4260 N N . THR C 1 67 ? 61.849 16.729 12.286 1.00 17.92 63 THR C N 1
ATOM 4261 C CA . THR C 1 67 ? 62.785 16.584 13.394 1.00 18.33 63 THR C CA 1
ATOM 4262 C C . THR C 1 67 ? 63.551 15.274 13.342 1.00 18.87 63 THR C C 1
ATOM 4263 O O . THR C 1 67 ? 63.024 14.238 12.948 1.00 18.67 63 THR C O 1
ATOM 4267 N N . ALA C 1 68 ? 64.810 15.336 13.746 1.00 20.82 64 ALA C N 1
ATOM 4268 C CA . ALA C 1 68 ? 65.651 14.146 13.886 1.00 21.75 64 ALA C CA 1
ATOM 4269 C C . ALA C 1 68 ? 65.489 13.506 15.269 1.00 22.53 64 ALA C C 1
ATOM 4270 O O . ALA C 1 68 ? 66.193 12.560 15.591 1.00 23.27 64 ALA C O 1
ATOM 4272 N N . GLY C 1 69 ? 64.566 14.005 16.089 1.00 23.26 65 GLY C N 1
ATOM 4273 C CA . GLY C 1 69 ? 64.280 13.357 17.367 1.00 23.96 65 GLY C CA 1
ATOM 4274 C C . GLY C 1 69 ? 64.992 13.972 18.566 1.00 25.27 65 GLY C C 1
ATOM 4275 O O . GLY C 1 69 ? 65.148 15.178 18.638 1.00 25.25 65 GLY C O 1
ATOM 4276 N N . LEU C 1 70 ? 65.406 13.137 19.516 1.00 26.74 66 LEU C N 1
ATOM 4277 C CA . LEU C 1 70 ? 65.988 13.616 20.764 1.00 28.38 66 LEU C CA 1
ATOM 4278 C C . LEU C 1 70 ? 67.474 13.834 20.556 1.00 30.14 66 LEU C C 1
ATOM 4279 O O . LEU C 1 70 ? 68.130 12.985 19.977 1.00 30.39 66 LEU C O 1
ATOM 4284 N N . ASP C 1 71 ? 68.004 14.960 21.015 1.00 32.26 67 ASP C N 1
ATOM 4285 C CA . ASP C 1 71 ? 69.448 15.169 20.984 1.00 35.00 67 ASP C CA 1
ATOM 4286 C C . ASP C 1 71 ? 70.005 14.369 22.170 1.00 37.29 67 ASP C C 1
ATOM 4287 O O . ASP C 1 71 ? 70.138 14.885 23.288 1.00 37.24 67 ASP C O 1
ATOM 4292 N N . LEU C 1 72 ? 70.285 13.090 21.894 1.00 39.96 68 LEU C N 1
ATOM 4293 C CA . LEU C 1 72 ? 70.647 12.071 22.902 1.00 41.95 68 LEU C CA 1
ATOM 4294 C C . LEU C 1 72 ? 71.097 12.660 24.237 1.00 44.18 68 LEU C C 1
ATOM 4295 O O . LEU C 1 72 ? 70.355 12.593 25.220 1.00 45.07 68 LEU C O 1
ATOM 4297 N N . ALA C 1 73 ? 72.317 13.196 24.274 1.00 46.61 69 ALA C N 1
ATOM 4298 C CA . ALA C 1 73 ? 72.708 14.258 25.219 1.00 48.39 69 ALA C CA 1
ATOM 4299 C C . ALA C 1 73 ? 73.188 15.363 24.300 1.00 49.84 69 ALA C C 1
ATOM 4300 O O . ALA C 1 73 ? 73.588 15.023 23.187 1.00 50.14 69 ALA C O 1
ATOM 4302 N N . SER C 1 74 ? 73.157 16.657 24.634 1.00 51.37 70 SER C N 1
ATOM 4303 C CA . SER C 1 74 ? 72.363 17.384 25.639 1.00 52.14 70 SER C CA 1
ATOM 4304 C C . SER C 1 74 ? 71.610 16.727 26.794 1.00 53.01 70 SER C C 1
ATOM 4305 O O . SER C 1 74 ? 71.913 17.005 27.949 1.00 54.18 70 SER C O 1
ATOM 4308 N N . VAL C 1 75 ? 70.588 15.929 26.491 1.00 53.55 71 VAL C N 1
ATOM 4309 C CA . VAL C 1 75 ? 69.619 15.498 27.495 1.00 54.00 71 VAL C CA 1
ATOM 4310 C C . VAL C 1 75 ? 70.057 14.307 28.358 1.00 55.05 71 VAL C C 1
ATOM 4311 O O . VAL C 1 75 ? 69.784 14.292 29.560 1.00 55.11 71 VAL C O 1
ATOM 4313 N N . ALA C 1 76 ? 70.707 13.318 27.739 1.00 56.10 72 ALA C N 1
ATOM 4314 C CA . ALA C 1 76 ? 71.054 12.035 28.384 1.00 57.17 72 ALA C CA 1
ATOM 4315 C C . ALA C 1 76 ? 71.446 12.152 29.859 1.00 58.38 72 ALA C C 1
ATOM 4316 O O . ALA C 1 76 ? 70.824 11.536 30.730 1.00 58.48 72 ALA C O 1
ATOM 4318 N N . ALA C 1 77 ? 72.475 12.947 30.125 1.00 59.84 73 ALA C N 1
ATOM 4319 C CA . ALA C 1 77 ? 72.960 13.173 31.485 1.00 61.05 73 ALA C CA 1
ATOM 4320 C C . ALA C 1 77 ? 71.843 13.607 32.435 1.00 61.33 73 ALA C C 1
ATOM 4321 O O . ALA C 1 77 ? 71.753 13.122 33.563 1.00 61.87 73 ALA C O 1
ATOM 4323 N N . GLU C 1 78 ? 70.990 14.510 31.964 1.00 61.51 74 GLU C N 1
ATOM 4324 C CA . GLU C 1 78 ? 69.944 15.108 32.795 1.00 61.95 74 GLU C CA 1
ATOM 4325 C C . GLU C 1 78 ? 68.705 14.228 32.958 1.00 61.47 74 GLU C C 1
ATOM 4326 O O . GLU C 1 78 ? 67.896 14.453 33.859 1.00 61.60 74 GLU C O 1
ATOM 4332 N N . ILE C 1 79 ? 68.550 13.249 32.072 1.00 61.18 75 ILE C N 1
ATOM 4333 C CA . ILE C 1 79 ? 67.521 12.223 32.225 1.00 60.73 75 ILE C CA 1
ATOM 4334 C C . ILE C 1 79 ? 68.022 11.145 33.189 1.00 61.20 75 ILE C C 1
ATOM 4335 O O . ILE C 1 79 ? 67.256 10.643 34.002 1.00 61.36 75 ILE C O 1
ATOM 4340 N N . GLN C 1 80 ? 69.310 10.813 33.114 1.00 61.87 76 GLN C N 1
ATOM 4341 C CA . GLN C 1 80 ? 69.943 9.918 34.090 1.00 62.50 76 GLN C CA 1
ATOM 4342 C C . GLN C 1 80 ? 69.691 10.352 35.542 1.00 62.97 76 GLN C C 1
ATOM 4343 O O . GLN C 1 80 ? 69.544 9.507 36.423 1.00 63.30 76 GLN C O 1
ATOM 4345 N N . GLY C 1 81 ? 69.637 11.664 35.780 1.00 63.17 77 GLY C N 1
ATOM 4346 C CA . GLY C 1 81 ? 69.508 12.217 37.133 1.00 63.60 77 GLY C CA 1
ATOM 4347 C C . GLY C 1 81 ? 68.123 12.672 37.583 1.00 63.17 77 GLY C C 1
ATOM 4348 O O . GLY C 1 81 ? 67.993 13.207 38.685 1.00 63.96 77 GLY C O 1
ATOM 4349 N N . GLY C 1 82 ? 67.098 12.493 36.746 1.00 61.93 78 GLY C N 1
ATOM 4350 C CA . GLY C 1 82 ? 65.701 12.680 37.169 1.00 61.19 78 GLY C CA 1
ATOM 4351 C C . GLY C 1 82 ? 65.046 14.049 37.009 1.00 60.71 78 GLY C C 1
ATOM 4352 O O . GLY C 1 82 ? 63.865 14.200 37.342 1.00 60.66 78 GLY C O 1
ATOM 4353 N N . ALA C 1 83 ? 65.774 15.040 36.490 1.00 60.23 79 ALA C N 1
ATOM 4354 C CA . ALA C 1 83 ? 65.246 16.416 36.394 1.00 59.63 79 ALA C CA 1
ATOM 4355 C C . ALA C 1 83 ? 64.094 16.552 35.397 1.00 57.95 79 ALA C C 1
ATOM 4356 O O . ALA C 1 83 ? 64.072 15.869 34.375 1.00 57.73 79 ALA C O 1
ATOM 4358 N N . SER C 1 84 ? 63.143 17.434 35.712 1.00 56.73 80 SER C N 1
ATOM 4359 C CA . SER C 1 84 ? 62.028 17.756 34.813 1.00 54.99 80 SER C CA 1
ATOM 4360 C C . SER C 1 84 ? 62.439 18.873 33.842 1.00 53.87 80 SER C C 1
ATOM 4361 O O . SER C 1 84 ? 62.948 19.921 34.258 1.00 54.02 80 SER C O 1
ATOM 4364 N N . LEU C 1 85 ? 62.206 18.639 32.553 1.00 51.57 81 LEU C N 1
ATOM 4365 C CA . LEU C 1 85 ? 62.530 19.612 31.507 1.00 50.47 81 LEU C CA 1
ATOM 4366 C C . LEU C 1 85 ? 61.331 20.503 31.143 1.00 48.94 81 LEU C C 1
ATOM 4367 O O . LEU C 1 85 ? 61.313 21.121 30.071 1.00 48.72 81 LEU C O 1
ATOM 4372 N N . THR C 1 86 ? 60.331 20.571 32.024 1.00 47.20 82 THR C N 1
ATOM 4373 C CA . THR C 1 86 ? 59.182 21.445 31.810 1.00 45.77 82 THR C CA 1
ATOM 4374 C C . THR C 1 86 ? 59.322 22.653 32.728 1.00 45.08 82 THR C C 1
ATOM 4375 O O . THR C 1 86 ? 59.186 22.535 33.940 1.00 45.40 82 THR C O 1
ATOM 4379 N N . PRO C 1 87 ? 59.606 23.825 32.157 1.00 43.76 83 PRO C N 1
ATOM 4380 C CA . PRO C 1 87 ? 59.784 24.999 33.008 1.00 43.29 83 PRO C CA 1
ATOM 4381 C C . PRO C 1 87 ? 58.466 25.529 33.572 1.00 41.66 83 PRO C C 1
ATOM 4382 O O . PRO C 1 87 ? 57.396 25.242 33.026 1.00 40.26 83 PRO C O 1
ATOM 4386 N N . GLU C 1 88 ? 58.556 26.292 34.659 1.00 40.51 84 GLU C N 1
ATOM 4387 C CA . GLU C 1 88 ? 57.404 27.018 35.201 1.00 39.79 84 GLU C CA 1
ATOM 4388 C C . GLU C 1 88 ? 56.733 27.804 34.078 1.00 38.21 84 GLU C C 1
ATOM 4389 O O . GLU C 1 88 ? 57.409 28.462 33.283 1.00 39.08 84 GLU C O 1
ATOM 4391 N N . GLY C 1 89 ? 55.411 27.719 33.999 1.00 35.91 85 GLY C N 1
ATOM 4392 C CA . GLY C 1 89 ? 54.659 28.337 32.896 1.00 34.28 85 GLY C CA 1
ATOM 4393 C C . GLY C 1 89 ? 54.500 27.446 31.661 1.00 32.09 85 GLY C C 1
ATOM 4394 O O . GLY C 1 89 ? 53.635 27.697 30.823 1.00 31.66 85 GLY C O 1
ATOM 4395 N N . GLY C 1 90 ? 55.318 26.405 31.543 1.00 29.84 86 GLY C N 1
ATOM 4396 C CA . GLY C 1 90 ? 55.302 25.545 30.354 1.00 28.07 86 GLY C CA 1
ATOM 4397 C C . GLY C 1 90 ? 54.343 24.370 30.457 1.00 26.00 86 GLY C C 1
ATOM 4398 O O . GLY C 1 90 ? 53.789 24.108 31.509 1.00 25.06 86 GLY C O 1
ATOM 4399 N N . ILE C 1 91 ? 54.133 23.676 29.342 1.00 23.99 87 ILE C N 1
ATOM 4400 C CA . ILE C 1 91 ? 53.439 22.390 29.347 1.00 22.55 87 ILE C CA 1
ATOM 4401 C C . ILE C 1 91 ? 54.265 21.403 28.530 1.00 20.62 87 ILE C C 1
ATOM 4402 O O . ILE C 1 91 ? 54.753 21.760 27.474 1.00 20.34 87 ILE C O 1
ATOM 4407 N N . ASN C 1 92 ? 54.447 20.181 29.028 1.00 19.15 88 ASN C N 1
ATOM 4408 C CA . ASN C 1 92 ? 55.151 19.146 28.272 1.00 18.03 88 ASN C CA 1
ATOM 4409 C C . ASN C 1 92 ? 54.459 18.992 26.889 1.00 17.73 88 ASN C C 1
ATOM 4410 O O . ASN C 1 92 ? 53.279 18.654 26.826 1.00 17.13 88 ASN C O 1
ATOM 4415 N N . PRO C 1 93 ? 55.164 19.324 25.783 1.00 17.38 89 PRO C N 1
ATOM 4416 C CA . PRO C 1 93 ? 54.530 19.251 24.469 1.00 17.23 89 PRO C CA 1
ATOM 4417 C C . PRO C 1 93 ? 54.008 17.861 24.137 1.00 16.30 89 PRO C C 1
ATOM 4418 O O . PRO C 1 93 ? 53.033 17.735 23.401 1.00 16.33 89 PRO C O 1
ATOM 4422 N N . TRP C 1 94 ? 54.627 16.834 24.698 1.00 15.79 90 TRP C N 1
ATOM 4423 C CA . TRP C 1 94 ? 54.154 15.480 24.506 1.00 15.86 90 TRP C CA 1
ATOM 4424 C C . TRP C 1 94 ? 53.000 15.131 25.462 1.00 16.00 90 TRP C C 1
ATOM 4425 O O . TRP C 1 94 ? 52.357 14.088 25.290 1.00 16.11 90 TRP C O 1
ATOM 4436 N N . GLN C 1 95 ? 52.755 15.977 26.462 1.00 15.82 91 GLN C N 1
ATOM 4437 C CA . GLN C 1 95 ? 51.522 15.910 27.244 1.00 15.68 91 GLN C CA 1
ATOM 4438 C C . GLN C 1 95 ? 51.324 14.538 27.901 1.00 15.66 91 GLN C C 1
ATOM 4439 O O . GLN C 1 95 ? 50.221 13.948 27.857 1.00 14.86 91 GLN C O 1
ATOM 4445 N N . VAL C 1 96 ? 52.398 14.043 28.504 1.00 15.79 92 VAL C N 1
ATOM 4446 C CA . VAL C 1 96 ? 52.410 12.735 29.160 1.00 16.85 92 VAL C CA 1
ATOM 4447 C C . VAL C 1 96 ? 52.702 12.825 30.668 1.00 18.30 92 VAL C C 1
ATOM 4448 O O . VAL C 1 96 ? 53.067 11.828 31.287 1.00 18.74 92 VAL C O 1
ATOM 4452 N N . ASP C 1 97 ? 52.547 14.009 31.257 1.00 19.46 93 ASP C N 1
ATOM 4453 C CA . ASP C 1 97 ? 52.751 14.175 32.698 1.00 20.80 93 ASP C CA 1
ATOM 4454 C C . ASP C 1 97 ? 51.430 14.397 33.441 1.00 20.80 93 ASP C C 1
ATOM 4455 O O . ASP C 1 97 ? 51.439 14.729 34.616 1.00 21.84 93 ASP C O 1
ATOM 4460 N N . GLY C 1 98 ? 50.302 14.176 32.769 1.00 20.84 94 GLY C N 1
ATOM 4461 C CA . GLY C 1 98 ? 48.995 14.352 33.394 1.00 21.33 94 GLY C CA 1
ATOM 4462 C C . GLY C 1 98 ? 48.324 15.680 33.068 1.00 21.70 94 GLY C C 1
ATOM 4463 O O . GLY C 1 98 ? 47.293 15.993 33.627 1.00 20.82 94 GLY C O 1
ATOM 4464 N N . ARG C 1 99 ? 48.913 16.451 32.150 1.00 21.80 95 ARG C N 1
ATOM 4465 C CA . ARG C 1 99 ? 48.300 17.673 31.670 1.00 22.60 95 ARG C CA 1
ATOM 4466 C C . ARG C 1 99 ? 48.260 17.722 30.138 1.00 21.78 95 ARG C C 1
ATOM 4467 O O . ARG C 1 99 ? 49.238 17.420 29.464 1.00 20.97 95 ARG C O 1
ATOM 4475 N N . GLN C 1 100 ? 47.122 18.101 29.589 1.00 21.63 96 GLN C N 1
ATOM 4476 C CA . GLN C 1 100 ? 47.011 18.270 28.149 1.00 21.94 96 GLN C CA 1
ATOM 4477 C C . GLN C 1 100 ? 46.477 19.627 27.751 1.00 21.51 96 GLN C C 1
ATOM 4478 O O . GLN C 1 100 ? 45.778 20.302 28.534 1.00 22.20 96 GLN C O 1
ATOM 4484 N N . LEU C 1 101 ? 46.824 20.009 26.526 1.00 20.20 97 LEU C N 1
ATOM 4485 C CA . LEU C 1 101 ? 46.372 21.270 25.929 1.00 20.02 97 LEU C CA 1
ATOM 4486 C C . LEU C 1 101 ? 44.860 21.316 25.895 1.00 19.38 97 LEU C C 1
ATOM 4487 O O . LEU C 1 101 ? 44.231 20.317 25.553 1.00 19.23 97 LEU C O 1
ATOM 4492 N N . SER C 1 102 ? 44.300 22.481 26.231 1.00 18.63 98 SER C N 1
ATOM 4493 C CA . SER C 1 102 ? 42.864 22.703 26.191 1.00 18.76 98 SER C CA 1
ATOM 4494 C C . SER C 1 102 ? 42.325 23.053 24.809 1.00 18.43 98 SER C C 1
ATOM 4495 O O . SER C 1 102 ? 41.112 23.088 24.602 1.00 17.58 98 SER C O 1
ATOM 4498 N N . LYS C 1 103 ? 43.226 23.352 23.876 1.00 18.67 99 LYS C N 1
ATOM 4499 C CA . LYS C 1 103 ? 42.846 23.862 22.568 1.00 18.19 99 LYS C CA 1
ATOM 4500 C C . LYS C 1 103 ? 43.626 23.109 21.491 1.00 17.65 99 LYS C C 1
ATOM 4501 O O . LYS C 1 103 ? 44.637 22.456 21.810 1.00 17.77 99 LYS C O 1
ATOM 4507 N N . PRO C 1 104 ? 43.166 23.185 20.219 1.00 16.91 100 PRO C N 1
ATOM 4508 C CA . PRO C 1 104 ? 43.704 22.252 19.219 1.00 16.81 100 PRO C CA 1
ATOM 4509 C C . PRO C 1 104 ? 45.158 22.470 18.825 1.00 16.94 100 PRO C C 1
ATOM 4510 O O . PRO C 1 104 ? 45.639 23.616 18.772 1.00 16.52 100 PRO C O 1
ATOM 4514 N N . LEU C 1 105 ? 45.845 21.354 18.571 1.00 16.84 101 LEU C N 1
ATOM 4515 C CA . LEU C 1 105 ? 47.211 21.349 18.022 1.00 16.38 101 LEU C CA 1
ATOM 4516 C C . LEU C 1 105 ? 47.242 20.514 16.743 1.00 16.07 101 LEU C C 1
ATOM 4517 O O . LEU C 1 105 ? 46.816 19.370 16.721 1.00 15.94 101 LEU C O 1
ATOM 4522 N N . LEU C 1 106 ? 47.721 21.113 15.664 1.00 16.65 102 LEU C N 1
ATOM 4523 C CA . LEU C 1 106 ? 4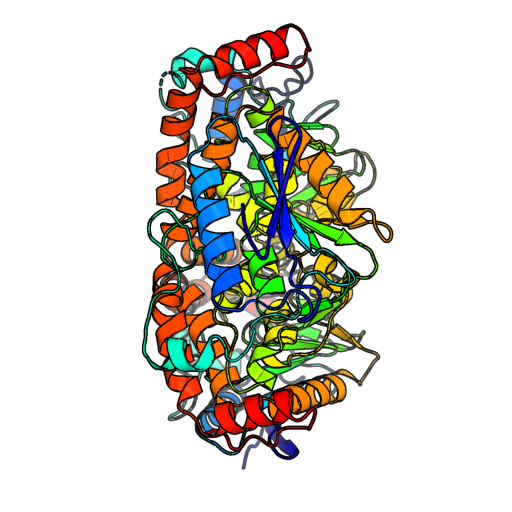7.933 20.407 14.415 1.00 16.26 102 LEU C CA 1
ATOM 4524 C C . LEU C 1 106 ? 49.443 20.338 14.152 1.00 16.10 102 LEU C C 1
ATOM 4525 O O . LEU C 1 106 ? 50.174 21.278 14.470 1.00 16.18 102 LEU C O 1
ATOM 4530 N N . VAL C 1 107 ? 49.890 19.212 13.597 1.00 14.97 103 VAL C N 1
ATOM 4531 C CA . VAL C 1 107 ? 51.283 18.992 13.283 1.00 14.78 103 VAL C CA 1
ATOM 4532 C C . VAL C 1 107 ? 51.410 18.752 11.792 1.00 15.35 103 VAL C C 1
ATOM 4533 O O . VAL C 1 107 ? 50.705 17.906 11.224 1.00 15.50 103 VAL C O 1
ATOM 4537 N N . ALA C 1 108 ? 52.309 19.503 11.164 1.00 15.75 104 ALA C N 1
ATOM 4538 C CA . ALA C 1 108 ? 52.572 19.419 9.736 1.00 16.08 104 ALA C CA 1
ATOM 4539 C C . ALA C 1 108 ? 53.981 18.878 9.542 1.00 16.41 104 ALA C C 1
ATOM 4540 O O . ALA C 1 108 ? 54.957 19.516 9.983 1.00 16.96 104 ALA C O 1
ATOM 4542 N N . VAL C 1 109 ? 54.089 17.695 8.927 1.00 15.82 105 VAL C N 1
ATOM 4543 C CA . VAL C 1 109 ? 55.372 17.026 8.787 1.00 15.95 105 VAL C CA 1
ATOM 4544 C C . VAL C 1 109 ? 55.809 16.839 7.326 1.00 16.38 105 VAL C C 1
ATOM 4545 O O . VAL C 1 109 ? 54.985 16.767 6.412 1.00 16.79 105 VAL C O 1
ATOM 4549 N N . HIS C 1 110 ? 57.117 16.752 7.141 1.00 16.98 106 HIS C N 1
ATOM 4550 C CA . HIS C 1 110 ? 57.740 16.591 5.833 1.00 17.91 106 HIS C CA 1
ATOM 4551 C C . HIS C 1 110 ? 59.130 16.047 6.092 1.00 18.19 106 HIS C C 1
ATOM 4552 O O . HIS C 1 110 ? 59.691 16.259 7.174 1.00 17.89 106 HIS C O 1
ATOM 4559 N N . GLY C 1 111 ? 59.686 15.318 5.132 1.00 18.09 107 GLY C N 1
ATOM 4560 C CA . GLY C 1 111 ? 61.011 14.743 5.334 1.00 18.78 107 GLY C CA 1
ATOM 4561 C C . GLY C 1 111 ? 61.026 13.765 6.494 1.00 18.27 107 GLY C C 1
ATOM 4562 O O . GLY C 1 111 ? 60.036 13.111 6.762 1.00 17.34 107 GLY C O 1
ATOM 4563 N N . LYS C 1 112 ? 62.156 13.679 7.189 1.00 18.20 108 LYS C N 1
ATOM 4564 C CA . LYS C 1 112 ? 62.308 12.728 8.288 1.00 18.47 108 LYS C CA 1
ATOM 4565 C C . LYS C 1 112 ? 61.550 13.169 9.569 1.00 17.69 108 LYS C C 1
ATOM 4566 O O . LYS C 1 112 ? 61.600 14.340 9.984 1.00 17.14 108 LYS C O 1
ATOM 4568 N N . VAL C 1 113 ? 60.821 12.209 10.132 1.00 17.11 109 VAL C N 1
ATOM 4569 C CA . VAL C 1 113 ? 60.053 12.368 11.353 1.00 16.07 109 VAL C CA 1
ATOM 4570 C C . VAL C 1 113 ? 60.527 11.211 12.229 1.00 16.90 109 VAL C C 1
ATOM 4571 O O . VAL C 1 113 ? 60.021 10.084 12.126 1.00 16.75 109 VAL C O 1
ATOM 4575 N N . LEU C 1 114 ? 61.530 11.482 13.062 1.00 16.97 110 LEU C N 1
ATOM 4576 C CA . LEU C 1 114 ? 62.148 10.450 13.888 1.00 17.48 110 LEU C CA 1
ATOM 4577 C C . LEU C 1 114 ? 61.754 10.542 15.356 1.00 17.39 110 LEU C C 1
ATOM 4578 O O . LEU C 1 114 ? 61.630 11.643 15.909 1.00 17.94 110 LEU C O 1
ATOM 4583 N N . THR C 1 115 ? 61.596 9.366 15.971 1.00 17.62 111 THR C N 1
ATOM 4584 C CA . THR C 1 115 ? 61.407 9.178 17.419 1.00 18.35 111 THR C CA 1
ATOM 4585 C C . THR C 1 115 ? 60.352 10.127 18.010 1.00 18.66 111 THR C C 1
ATOM 4586 O O . THR C 1 115 ? 59.167 9.930 17.807 1.00 18.43 111 THR C O 1
ATOM 4590 N N . LEU C 1 116 ? 60.801 11.149 18.732 1.00 19.29 112 LEU C N 1
ATOM 4591 C CA . LEU C 1 116 ? 59.921 12.153 19.361 1.00 19.15 112 LEU C CA 1
ATOM 4592 C C . LEU C 1 116 ? 59.020 12.872 18.397 1.00 18.05 112 LEU C C 1
ATOM 4593 O O . LEU C 1 116 ? 57.974 13.350 18.792 1.00 17.59 112 LEU C O 1
ATOM 4598 N N . GLY C 1 117 ? 59.445 12.996 17.147 1.00 17.57 113 GLY C N 1
ATOM 4599 C CA . GLY C 1 117 ? 58.595 13.566 16.109 1.00 17.68 113 GLY C CA 1
ATOM 4600 C C . GLY C 1 117 ? 57.320 12.778 15.841 1.00 16.79 113 GLY C C 1
ATOM 4601 O O . GLY C 1 117 ? 56.265 13.364 15.612 1.00 17.31 113 GLY C O 1
ATOM 4602 N N . ILE C 1 118 ? 57.417 11.449 15.843 1.00 16.03 114 ILE C N 1
ATOM 4603 C CA . ILE C 1 118 ? 56.249 10.601 15.690 1.00 14.99 114 ILE C CA 1
ATOM 4604 C C . ILE C 1 118 ? 55.382 10.835 16.921 1.00 14.51 114 ILE C C 1
ATOM 4605 O O . ILE C 1 118 ? 54.163 10.927 16.812 1.00 14.11 114 ILE C O 1
ATOM 4610 N N . GLU C 1 119 ? 56.019 10.970 18.086 1.00 15.11 115 GLU C N 1
ATOM 4611 C CA . GLU C 1 119 ? 55.264 11.156 19.330 1.00 15.35 115 GLU C CA 1
ATOM 4612 C C . GLU C 1 119 ? 54.595 12.532 19.447 1.00 15.49 115 GLU C C 1
ATOM 4613 O O . GLU C 1 119 ? 53.517 12.644 20.034 1.00 14.55 115 GLU C O 1
ATOM 4619 N N . LEU C 1 120 ? 55.179 13.550 18.820 1.00 15.65 116 LEU C N 1
ATOM 4620 C CA . LEU C 1 120 ? 54.526 14.875 18.743 1.00 16.50 116 LEU C CA 1
ATOM 4621 C C . LEU C 1 120 ? 53.283 14.799 17.883 1.00 16.23 116 LEU C C 1
ATOM 4622 O O . LEU C 1 120 ? 52.233 15.363 18.209 1.00 15.53 116 LEU C O 1
ATOM 4627 N N . ALA C 1 121 ? 53.407 14.104 16.762 1.00 17.27 117 ALA C N 1
ATOM 4628 C CA . ALA C 1 121 ? 52.274 13.930 15.876 1.00 17.28 117 ALA C CA 1
ATOM 4629 C C . ALA C 1 121 ? 51.166 13.200 16.637 1.00 17.34 117 ALA C C 1
ATOM 4630 O O . ALA C 1 121 ? 50.007 13.624 16.620 1.00 17.77 117 ALA C O 1
ATOM 4632 N N . LEU C 1 122 ? 51.529 12.124 17.330 1.00 17.09 118 LEU C N 1
ATOM 4633 C CA . LEU C 1 122 ? 50.551 11.368 18.125 1.00 16.42 118 LEU C CA 1
ATOM 4634 C C . LEU C 1 122 ? 49.931 12.193 19.257 1.00 16.71 118 LEU C C 1
ATOM 4635 O O . LEU C 1 122 ? 48.759 11.984 19.576 1.00 17.53 118 LEU C O 1
ATOM 4640 N N . ALA C 1 123 ? 50.693 13.118 19.852 1.00 16.36 119 ALA C N 1
ATOM 4641 C CA . ALA C 1 123 ? 50.160 14.006 20.904 1.00 16.39 119 ALA C CA 1
ATOM 4642 C C . ALA C 1 123 ? 49.166 15.065 20.376 1.00 16.31 119 ALA C C 1
ATOM 4643 O O . ALA C 1 123 ? 48.362 15.590 21.142 1.00 15.76 119 ALA C O 1
ATOM 4645 N N . ALA C 1 124 ? 49.273 15.388 19.090 1.00 15.53 120 ALA C N 1
ATOM 4646 C CA . ALA C 1 124 ? 48.460 16.412 18.447 1.00 16.02 120 ALA C CA 1
ATOM 4647 C C . ALA C 1 124 ? 47.075 15.905 18.102 1.00 15.64 120 ALA C C 1
ATOM 4648 O O . ALA C 1 124 ? 46.756 14.730 18.294 1.00 16.09 120 ALA C O 1
ATOM 4650 N N . ASP C 1 125 ? 46.268 16.792 17.533 1.00 15.81 121 ASP C N 1
ATOM 4651 C CA . ASP C 1 125 ? 44.887 16.484 17.203 1.00 15.51 121 ASP C CA 1
ATOM 4652 C C . ASP C 1 125 ? 44.685 16.164 15.736 1.00 16.00 121 ASP C C 1
ATOM 4653 O O . ASP C 1 125 ? 43.823 15.358 15.393 1.00 16.24 121 ASP C O 1
ATOM 4658 N N . ILE C 1 126 ? 45.457 16.812 14.876 1.00 15.77 122 ILE C N 1
ATOM 4659 C CA . ILE C 1 126 ? 45.385 16.573 13.449 1.00 15.52 122 ILE C CA 1
ATOM 4660 C C . ILE C 1 126 ? 46.800 16.604 12.877 1.00 14.79 122 ILE C C 1
ATOM 4661 O O . ILE C 1 126 ? 47.587 17.503 13.203 1.00 15.22 122 ILE C O 1
ATOM 4666 N N . VAL C 1 127 ? 47.101 15.613 12.029 1.00 13.94 123 VAL C N 1
ATOM 4667 C CA . VAL C 1 127 ? 48.411 15.480 11.403 1.00 14.06 123 VAL C CA 1
ATOM 4668 C C . VAL C 1 127 ? 48.332 15.484 9.874 1.00 14.19 123 VAL C C 1
ATOM 4669 O O . VAL C 1 127 ? 47.634 14.665 9.275 1.00 14.10 123 VAL C O 1
ATOM 4673 N N . ILE C 1 128 ? 49.071 16.402 9.261 1.00 14.67 124 ILE C N 1
ATOM 4674 C CA . ILE C 1 128 ? 49.172 16.526 7.801 1.00 15.35 124 ILE C CA 1
ATOM 4675 C C . ILE C 1 128 ? 50.600 16.246 7.386 1.00 15.09 124 ILE C C 1
ATOM 4676 O O . ILE C 1 128 ? 51.507 16.791 7.977 1.00 16.65 124 ILE C O 1
ATOM 4681 N N . ALA C 1 129 ? 50.803 15.365 6.413 1.00 15.66 125 ALA C N 1
ATOM 4682 C CA . ALA C 1 129 ? 52.142 15.038 5.876 1.00 16.57 125 ALA C CA 1
ATOM 4683 C C . ALA C 1 129 ? 52.220 15.457 4.430 1.00 17.30 125 ALA C C 1
ATOM 4684 O O . ALA C 1 129 ? 51.227 15.340 3.717 1.00 18.64 125 ALA C O 1
ATOM 4686 N N . ASP C 1 130 ? 53.380 15.934 3.985 1.00 18.30 126 ASP C N 1
ATOM 4687 C CA . ASP C 1 130 ? 53.592 16.018 2.549 1.00 19.13 126 ASP C CA 1
ATOM 4688 C C . ASP C 1 130 ? 54.102 14.660 2.071 1.00 19.23 126 ASP C C 1
ATOM 4689 O O . ASP C 1 130 ? 54.393 13.775 2.877 1.00 17.86 126 ASP C O 1
ATOM 4694 N N . GLU C 1 131 ? 54.113 14.481 0.758 1.00 19.58 127 GLU C N 1
ATOM 4695 C CA . GLU C 1 131 ? 54.437 13.194 0.166 1.00 20.38 127 GLU C CA 1
ATOM 4696 C C . GLU C 1 131 ? 55.856 12.692 0.473 1.00 20.30 127 GLU C C 1
ATOM 4697 O O . GLU C 1 131 ? 56.150 11.509 0.270 1.00 20.03 127 GLU C O 1
ATOM 4703 N N . THR C 1 132 ? 56.728 13.571 0.964 1.00 19.49 128 THR C N 1
ATOM 4704 C CA . THR C 1 132 ? 58.111 13.180 1.247 1.00 20.15 128 THR C CA 1
ATOM 4705 C C . THR C 1 132 ? 58.302 12.614 2.661 1.00 19.20 128 THR C C 1
ATOM 4706 O O . THR C 1 132 ? 59.378 12.156 2.995 1.00 18.56 128 THR C O 1
ATOM 4710 N N . ALA C 1 133 ? 57.269 12.656 3.498 1.00 18.41 129 ALA C N 1
ATOM 4711 C CA . ALA C 1 133 ? 57.457 12.324 4.919 1.00 17.71 129 ALA C CA 1
ATOM 4712 C C . ALA C 1 133 ? 57.741 10.844 5.093 1.00 17.45 129 ALA C C 1
ATOM 4713 O O . ALA C 1 133 ? 57.065 9.996 4.503 1.00 17.38 129 ALA C O 1
ATOM 4715 N N . THR C 1 134 ? 58.774 10.546 5.869 1.00 17.54 130 THR C N 1
ATOM 4716 C CA . THR C 1 134 ? 59.026 9.185 6.339 1.00 17.28 130 THR C CA 1
ATOM 4717 C C . THR C 1 134 ? 59.245 9.229 7.840 1.00 16.92 130 THR C C 1
ATOM 4718 O O . THR C 1 134 ? 59.473 10.306 8.433 1.00 16.66 130 THR C O 1
ATOM 4722 N N . PHE C 1 135 ? 59.131 8.056 8.456 1.00 17.09 131 PHE C N 1
ATOM 4723 C CA . PHE C 1 135 ? 58.981 7.932 9.915 1.00 16.62 131 PHE C CA 1
ATOM 4724 C C . PHE C 1 135 ? 59.796 6.731 10.422 1.00 17.07 131 PHE C C 1
ATOM 4725 O O . PHE C 1 135 ? 59.802 5.676 9.796 1.00 17.58 131 PHE C O 1
ATOM 4733 N N . ALA C 1 136 ? 60.460 6.881 11.563 1.00 16.88 132 ALA C N 1
ATOM 4734 C CA . ALA C 1 136 ? 61.151 5.749 12.188 1.00 16.80 132 ALA C CA 1
ATOM 4735 C C . ALA C 1 136 ? 61.174 5.902 13.701 1.00 17.05 132 ALA C C 1
ATOM 4736 O O . ALA C 1 136 ? 61.624 6.935 14.246 1.00 16.42 132 ALA C O 1
ATOM 4738 N N . GLN C 1 137 ? 60.710 4.849 14.367 1.00 17.21 133 GLN C N 1
ATOM 4739 C CA . GLN C 1 137 ? 60.682 4.768 15.810 1.00 17.28 133 GLN C CA 1
ATOM 4740 C C . GLN C 1 137 ? 61.990 4.098 16.235 1.00 17.56 133 GLN C C 1
ATOM 4741 O O . GLN C 1 137 ? 62.028 2.914 16.574 1.00 16.76 133 GLN C O 1
ATOM 4747 N N . LEU C 1 138 ? 63.057 4.898 16.206 1.00 17.32 134 LEU C N 1
ATOM 4748 C CA . LEU C 1 138 ? 64.422 4.412 16.309 1.00 18.37 134 LEU C CA 1
ATOM 4749 C C . LEU C 1 138 ? 64.906 4.099 17.720 1.00 18.52 134 LEU C C 1
ATOM 4750 O O . LEU C 1 138 ? 65.999 3.565 17.865 1.00 19.06 134 LEU C O 1
ATOM 4755 N N . GLU C 1 139 ? 64.099 4.406 18.743 1.00 18.26 135 GLU C N 1
ATOM 4756 C CA . GLU C 1 139 ? 64.540 4.347 20.148 1.00 18.27 135 GLU C CA 1
ATOM 4757 C C . GLU C 1 139 ? 65.120 2.977 20.540 1.00 18.68 135 GLU C C 1
ATOM 4758 O O . GLU C 1 139 ? 66.176 2.921 21.177 1.00 18.50 135 GLU C O 1
ATOM 4764 N N . VAL C 1 140 ? 64.478 1.876 20.135 1.00 17.70 136 VAL C N 1
ATOM 4765 C CA . VAL C 1 140 ? 65.051 0.567 20.442 1.00 18.22 136 VAL C CA 1
ATOM 4766 C C . VAL C 1 140 ? 66.362 0.312 19.685 1.00 19.32 136 VAL C C 1
ATOM 4767 O O . VAL C 1 140 ? 67.151 -0.515 20.119 1.00 20.03 136 VAL C O 1
ATOM 4771 N N . ASN C 1 141 ? 66.620 1.037 18.589 1.00 19.42 137 ASN C N 1
ATOM 4772 C CA . ASN C 1 141 ? 67.893 0.879 17.869 1.00 20.93 137 ASN C CA 1
ATOM 4773 C C . ASN C 1 141 ? 69.028 1.605 18.585 1.00 21.91 137 ASN C C 1
ATOM 4774 O O . ASN C 1 141 ? 70.175 1.393 18.283 1.00 23.28 137 ASN C O 1
ATOM 4779 N N . ARG C 1 142 ? 68.690 2.460 19.542 1.00 23.05 138 ARG C N 1
ATOM 4780 C CA . ARG C 1 142 ? 69.657 3.216 20.300 1.00 23.75 138 ARG C CA 1
ATOM 4781 C C . ARG C 1 142 ? 69.762 2.786 21.764 1.00 23.91 138 ARG C C 1
ATOM 4782 O O . ARG C 1 142 ? 70.375 3.473 22.590 1.00 24.90 138 ARG C O 1
ATOM 4790 N N . GLY C 1 143 ? 69.238 1.611 22.083 1.00 23.03 139 GLY C N 1
ATOM 4791 C CA . GLY C 1 143 ? 69.364 1.072 23.420 1.00 22.62 139 GLY C CA 1
ATOM 4792 C C . GLY C 1 143 ? 68.312 1.503 24.435 1.00 22.13 139 GLY C C 1
ATOM 4793 O O . GLY C 1 143 ? 68.371 1.070 25.581 1.00 22.28 139 GLY C O 1
ATOM 4794 N N . ILE C 1 144 ? 67.356 2.344 24.030 1.00 20.90 140 ILE C N 1
ATOM 4795 C CA . ILE C 1 144 ? 66.291 2.804 24.927 1.00 20.05 140 ILE C CA 1
ATOM 4796 C C . ILE C 1 144 ? 64.926 2.312 24.387 1.00 19.22 140 ILE C C 1
ATOM 4797 O O . ILE C 1 144 ? 64.832 1.200 23.869 1.00 18.35 140 ILE C O 1
ATOM 4802 N N . TYR C 1 145 ? 63.867 3.106 24.533 1.00 18.52 141 TYR C N 1
ATOM 4803 C CA . TYR C 1 145 ? 62.542 2.745 24.006 1.00 17.60 141 TYR C CA 1
ATOM 4804 C C . TYR C 1 145 ? 61.746 4.036 23.855 1.00 16.95 141 TYR C C 1
ATOM 4805 O O . TYR C 1 145 ? 62.227 5.082 24.294 1.00 16.85 141 TYR C O 1
ATOM 4814 N N . PRO C 1 146 ? 60.555 3.987 23.230 1.00 16.79 142 PRO C N 1
ATOM 4815 C CA . PRO C 1 146 ? 59.815 5.242 23.054 1.00 17.37 142 PRO C CA 1
ATOM 4816 C C . PRO C 1 146 ? 59.171 5.711 24.341 1.00 17.80 142 PRO C C 1
ATOM 4817 O O . PRO C 1 146 ? 58.264 5.047 24.839 1.00 18.38 142 PRO C O 1
ATOM 4821 N N . PHE C 1 147 ? 59.609 6.854 24.861 1.00 17.38 143 PHE C N 1
ATOM 4822 C CA . PHE C 1 147 ? 59.145 7.301 26.178 1.00 17.85 143 PHE C CA 1
ATOM 4823 C C . PHE C 1 147 ? 58.378 8.616 26.117 1.00 16.74 143 PHE C C 1
ATOM 4824 O O . PHE C 1 147 ? 58.156 9.259 27.145 1.00 17.67 143 PHE C O 1
ATOM 4832 N N . GLY C 1 148 ? 57.917 8.970 24.928 1.00 15.77 144 GLY C N 1
ATOM 4833 C CA . GLY C 1 148 ? 57.138 10.198 24.737 1.00 15.23 144 GLY C CA 1
ATOM 4834 C C . GLY C 1 148 ? 55.673 9.949 24.427 1.00 14.84 144 GLY C C 1
ATOM 4835 O O . GLY C 1 148 ? 54.970 10.842 23.918 1.00 15.66 144 GLY C O 1
ATOM 4836 N N . GLY C 1 149 ? 55.197 8.745 24.726 1.00 14.86 145 GLY C N 1
ATOM 4837 C CA . GLY C 1 149 ? 53.790 8.417 24.580 1.00 14.61 145 GLY C CA 1
ATOM 4838 C C . GLY C 1 149 ? 53.444 7.480 23.430 1.00 14.19 145 GLY C C 1
ATOM 4839 O O . GLY C 1 149 ? 52.302 7.020 23.353 1.00 13.59 145 GLY C O 1
ATOM 4840 N N . ALA C 1 150 ? 54.392 7.179 22.534 1.00 14.27 146 ALA C N 1
ATOM 4841 C CA . ALA C 1 150 ? 54.099 6.211 21.460 1.00 13.72 146 ALA C CA 1
ATOM 4842 C C . ALA C 1 150 ? 53.566 4.860 22.005 1.00 13.82 146 ALA C C 1
ATOM 4843 O O . ALA C 1 150 ? 52.716 4.220 21.387 1.00 13.70 146 ALA C O 1
ATOM 4845 N N . THR C 1 151 ? 54.043 4.428 23.166 1.00 13.32 147 THR C N 1
ATOM 4846 C CA . THR C 1 151 ? 53.585 3.132 23.717 1.00 13.76 147 THR C CA 1
ATOM 4847 C C . THR C 1 151 ? 52.103 3.115 24.078 1.00 13.09 147 THR C C 1
ATOM 4848 O O . THR C 1 151 ? 51.471 2.064 24.107 1.00 11.94 147 THR C O 1
ATOM 4852 N N . ILE C 1 152 ? 51.574 4.292 24.388 1.00 13.50 148 ILE C N 1
ATOM 4853 C CA . ILE C 1 152 ? 50.170 4.468 24.716 1.00 13.21 148 ILE C CA 1
ATOM 4854 C C . ILE C 1 152 ? 49.373 4.748 23.441 1.00 12.90 148 ILE C C 1
ATOM 4855 O O . ILE C 1 152 ? 48.400 4.046 23.137 1.00 12.76 148 ILE C O 1
ATOM 4860 N N . ARG C 1 153 ? 49.805 5.764 22.697 1.00 13.14 149 ARG C N 1
ATOM 4861 C CA . ARG C 1 153 ? 49.014 6.329 21.601 1.00 13.69 149 ARG C CA 1
ATOM 4862 C C . ARG C 1 153 ? 49.102 5.603 20.249 1.00 12.99 149 ARG C C 1
ATOM 4863 O O . ARG C 1 153 ? 48.163 5.634 19.476 1.00 12.60 149 ARG C O 1
ATOM 4871 N N . PHE C 1 154 ? 50.238 4.989 19.953 1.00 13.22 150 PHE C N 1
ATOM 4872 C CA . PHE C 1 154 ? 50.436 4.354 18.657 1.00 12.58 150 PHE C CA 1
ATOM 4873 C C . PHE C 1 154 ? 49.530 3.114 18.564 1.00 12.78 150 PHE C C 1
ATOM 4874 O O . PHE C 1 154 ? 48.806 2.987 17.602 1.00 12.46 150 PHE C O 1
ATOM 4882 N N . PRO C 1 155 ? 49.511 2.243 19.590 1.00 12.98 151 PRO C N 1
ATOM 4883 C CA . PRO C 1 155 ? 48.556 1.139 19.527 1.00 13.65 151 PRO C CA 1
ATOM 4884 C C . PRO C 1 155 ? 47.088 1.547 19.477 1.00 14.34 151 PRO C C 1
ATOM 4885 O O . PRO C 1 155 ? 46.293 0.892 18.795 1.00 13.75 151 PRO C O 1
ATOM 4889 N N . ARG C 1 156 ? 46.737 2.617 20.183 1.00 15.26 152 ARG C N 1
ATOM 4890 C CA . ARG C 1 156 ? 45.362 3.096 20.195 1.00 16.33 152 ARG C CA 1
ATOM 4891 C C . ARG C 1 156 ? 44.952 3.620 18.812 1.00 16.39 152 ARG C C 1
ATOM 4892 O O . ARG C 1 156 ? 43.872 3.305 18.351 1.00 15.19 152 ARG C O 1
ATOM 4900 N N . THR C 1 157 ? 45.827 4.396 18.163 1.00 16.47 153 THR C N 1
ATOM 4901 C CA . THR C 1 157 ? 45.583 4.922 16.813 1.00 17.42 153 THR C CA 1
ATOM 4902 C C . THR C 1 157 ? 45.631 3.866 15.694 1.00 16.92 153 THR C C 1
ATOM 4903 O O . THR C 1 157 ? 44.702 3.771 14.888 1.00 17.14 153 THR C O 1
ATOM 4907 N N . ALA C 1 158 ? 46.702 3.080 15.661 1.00 15.95 154 ALA C N 1
ATOM 4908 C CA . ALA C 1 158 ? 47.004 2.181 14.544 1.00 15.41 154 ALA C CA 1
ATOM 4909 C C . ALA C 1 158 ? 46.525 0.760 14.765 1.00 14.79 154 ALA C C 1
ATOM 4910 O O . ALA C 1 158 ? 46.495 -0.044 13.850 1.00 15.13 154 ALA C O 1
ATOM 4912 N N . GLY C 1 159 ? 46.169 0.439 15.996 1.00 14.55 155 GLY C N 1
A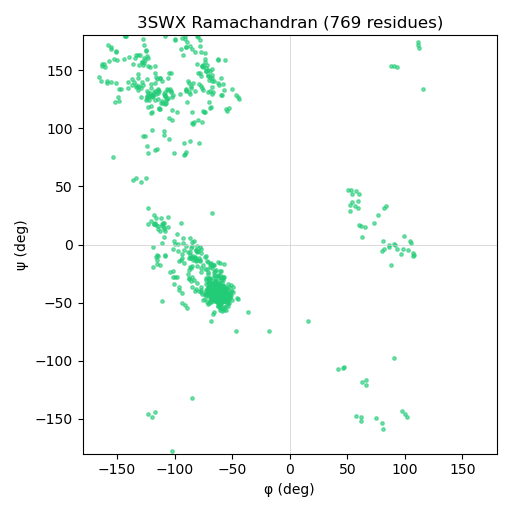TOM 4913 C CA . GLY C 1 159 ? 45.981 -0.949 16.382 1.00 13.87 155 GLY C CA 1
ATOM 4914 C C . GLY C 1 159 ? 47.299 -1.486 16.904 1.00 13.56 155 GLY C C 1
ATOM 4915 O O . GLY C 1 159 ? 48.381 -1.043 16.518 1.00 12.96 155 GLY C O 1
ATOM 4916 N N . TRP C 1 160 ? 47.218 -2.482 17.768 1.00 13.38 156 TRP C N 1
ATOM 4917 C CA . TRP C 1 160 ? 48.419 -3.035 18.400 1.00 13.17 156 TRP C CA 1
ATOM 4918 C C . TRP C 1 160 ? 49.449 -3.539 17.377 1.00 13.33 156 TRP C C 1
ATOM 4919 O O . TRP C 1 160 ? 50.600 -3.142 17.425 1.00 12.27 156 TRP C O 1
ATOM 4930 N N . GLY C 1 161 ? 49.020 -4.411 16.467 1.00 13.16 157 GLY C N 1
ATOM 4931 C CA . GLY C 1 161 ? 49.906 -5.025 15.474 1.00 13.94 157 GLY C CA 1
ATOM 4932 C C . GLY C 1 161 ? 50.602 -4.027 14.565 1.00 14.15 157 GLY C C 1
ATOM 4933 O O . GLY C 1 161 ? 51.808 -4.081 14.396 1.00 15.42 157 GLY C O 1
ATOM 4934 N N . ASN C 1 162 ? 49.844 -3.089 14.014 1.00 14.71 158 ASN C N 1
ATOM 4935 C CA . ASN C 1 162 ? 50.423 -2.030 13.187 1.00 14.61 158 ASN C CA 1
ATOM 4936 C C . ASN C 1 162 ? 51.418 -1.170 13.964 1.00 14.64 158 ASN C C 1
ATOM 4937 O O . ASN C 1 162 ? 52.496 -0.872 13.450 1.00 15.04 158 ASN C O 1
ATOM 4942 N N . ALA C 1 163 ? 51.076 -0.791 15.197 1.00 13.57 159 ALA C N 1
ATOM 4943 C CA . ALA C 1 163 ? 52.025 -0.080 16.057 1.00 13.50 159 ALA C CA 1
ATOM 4944 C C . ALA C 1 163 ? 53.297 -0.877 16.380 1.00 13.80 159 ALA C C 1
ATOM 4945 O O . ALA C 1 163 ? 54.397 -0.354 16.287 1.00 14.06 159 ALA C O 1
ATOM 4947 N N . MET C 1 164 ? 53.156 -2.132 16.753 1.00 13.41 160 MET C N 1
ATOM 4948 C CA . MET C 1 164 ? 54.328 -2.921 17.114 1.00 13.87 160 MET C CA 1
ATOM 4949 C C . MET C 1 164 ? 55.249 -3.243 15.922 1.00 14.52 160 MET C C 1
ATOM 4950 O O . MET C 1 164 ? 56.465 -3.342 16.098 1.00 14.11 160 MET C O 1
ATOM 4955 N N . ARG C 1 165 ? 54.689 -3.374 14.713 1.00 14.47 161 ARG C N 1
ATOM 4956 C CA . ARG C 1 165 ? 55.509 -3.571 13.510 1.00 14.63 161 ARG C CA 1
ATOM 4957 C C . ARG C 1 165 ? 56.589 -2.505 13.370 1.00 14.84 161 ARG C C 1
ATOM 4958 O O . ARG C 1 165 ? 57.702 -2.803 12.947 1.00 15.80 161 ARG C O 1
ATOM 4966 N N . TRP C 1 166 ? 56.275 -1.266 13.749 1.00 14.94 162 TRP C N 1
ATOM 4967 C CA . TRP C 1 166 ? 57.219 -0.158 13.628 1.00 14.36 162 TRP C CA 1
ATOM 4968 C C . TRP C 1 166 ? 57.974 0.113 14.933 1.00 15.03 162 TRP C C 1
ATOM 4969 O O . TRP C 1 166 ? 59.199 0.367 14.916 1.00 15.72 162 TRP C O 1
ATOM 4980 N N . MET C 1 167 ? 57.287 0.017 16.066 1.00 13.92 163 MET C N 1
ATOM 4981 C CA . MET C 1 167 ? 57.951 0.289 17.345 1.00 14.49 163 MET C CA 1
ATOM 4982 C C . MET C 1 167 ? 58.968 -0.772 17.754 1.00 14.07 163 MET C C 1
ATOM 4983 O O . MET C 1 167 ? 59.951 -0.460 18.393 1.00 13.50 163 MET C O 1
ATOM 4988 N N . LEU C 1 168 ? 58.740 -2.032 17.410 1.00 14.72 164 LEU C N 1
ATOM 4989 C CA . LEU C 1 168 ? 59.634 -3.083 17.896 1.00 15.20 164 LEU C CA 1
ATOM 4990 C C . LEU C 1 168 ? 60.847 -3.265 16.970 1.00 16.12 164 LEU C C 1
ATOM 4991 O O . LEU C 1 168 ? 61.871 -3.844 17.373 1.00 16.54 164 LEU C O 1
ATOM 4996 N N . THR C 1 169 ? 60.728 -2.778 15.732 1.00 16.11 165 THR C N 1
ATOM 4997 C CA . THR C 1 169 ? 61.737 -3.001 14.685 1.00 16.43 165 THR C CA 1
ATOM 4998 C C . THR C 1 169 ? 62.625 -1.787 14.414 1.00 16.67 165 THR C C 1
ATOM 4999 O O . THR C 1 169 ? 63.725 -1.938 13.882 1.00 16.98 165 THR C O 1
ATOM 5003 N N . ALA C 1 170 ? 62.131 -0.591 14.746 1.00 16.25 166 ALA C N 1
ATOM 5004 C CA . ALA C 1 170 ? 62.747 0.668 14.328 1.00 15.89 166 ALA C CA 1
ATOM 5005 C C . ALA C 1 170 ? 62.825 0.863 12.799 1.00 16.52 166 ALA C C 1
ATOM 5006 O O . ALA C 1 170 ? 63.573 1.721 12.321 1.00 15.69 166 ALA C O 1
ATOM 5008 N N . ASP C 1 171 ? 62.047 0.085 12.034 1.00 16.81 167 ASP C N 1
ATOM 5009 C CA . ASP C 1 171 ? 62.046 0.212 10.572 1.00 16.86 167 ASP C CA 1
ATOM 5010 C C . ASP C 1 171 ? 61.403 1.546 10.148 1.00 16.86 167 ASP C C 1
ATOM 5011 O O . ASP C 1 171 ? 60.507 2.066 10.800 1.00 15.60 167 ASP C O 1
ATOM 5016 N N . THR C 1 172 ? 61.872 2.067 9.028 1.00 17.26 168 THR C N 1
ATOM 5017 C CA . THR C 1 172 ? 61.330 3.275 8.427 1.00 17.69 168 THR C CA 1
ATOM 5018 C C . THR C 1 172 ? 60.044 2.942 7.671 1.00 17.83 168 THR C C 1
ATOM 5019 O O . THR C 1 172 ? 59.932 1.902 7.011 1.00 17.54 168 THR C O 1
ATOM 5023 N N . PHE C 1 173 ? 59.054 3.807 7.824 1.00 17.51 169 PHE C N 1
ATOM 5024 C CA . PHE C 1 173 ? 57.823 3.689 7.072 1.00 17.56 169 PHE C CA 1
ATOM 5025 C C . PHE C 1 173 ? 57.461 5.041 6.445 1.00 17.95 169 PHE C C 1
ATOM 5026 O O . PHE C 1 173 ? 57.891 6.078 6.925 1.00 17.67 169 PHE C O 1
ATOM 5034 N N . ASP C 1 174 ? 56.710 5.004 5.345 1.00 19.04 170 ASP C N 1
ATOM 5035 C CA . ASP C 1 174 ? 56.433 6.210 4.536 1.00 19.38 170 ASP C CA 1
ATOM 5036 C C . ASP C 1 174 ? 55.062 6.815 4.817 1.00 19.05 170 ASP C C 1
ATOM 5037 O O . ASP C 1 174 ? 54.297 6.307 5.634 1.00 18.97 170 ASP C O 1
ATOM 5042 N N . ALA C 1 175 ? 54.787 7.947 4.190 1.00 19.05 171 ALA C N 1
ATOM 5043 C CA . ALA C 1 175 ? 53.568 8.696 4.428 1.00 18.98 171 ALA C CA 1
ATOM 5044 C C . ALA C 1 175 ? 52.377 7.827 4.120 1.00 19.40 171 ALA C C 1
ATOM 5045 O O . ALA C 1 175 ? 51.342 7.943 4.766 1.00 18.91 171 ALA C O 1
ATOM 5047 N N . VAL C 1 176 ? 52.509 6.978 3.099 1.00 19.49 172 VAL C N 1
ATOM 5048 C CA . VAL C 1 176 ? 51.393 6.143 2.670 1.00 19.84 172 VAL C CA 1
ATOM 5049 C C . VAL C 1 176 ? 51.008 5.183 3.796 1.00 19.64 172 VAL C C 1
ATOM 5050 O O . VAL C 1 176 ? 49.836 5.076 4.160 1.00 19.36 172 VAL C O 1
ATOM 5054 N N . GLU C 1 177 ? 51.999 4.503 4.357 1.00 20.33 173 GLU C N 1
ATOM 5055 C CA . GLU C 1 177 ? 51.767 3.617 5.528 1.00 20.35 173 GLU C CA 1
ATOM 5056 C C . GLU C 1 177 ? 51.228 4.411 6.734 1.00 19.07 173 GLU C C 1
ATOM 5057 O O . GLU C 1 177 ? 50.233 4.016 7.354 1.00 18.63 173 GLU C O 1
ATOM 5063 N N . ALA C 1 178 ? 51.872 5.537 7.035 1.00 18.42 174 ALA C N 1
ATOM 5064 C CA . ALA C 1 178 ? 51.477 6.396 8.161 1.00 17.43 174 ALA C CA 1
ATOM 5065 C C . ALA C 1 178 ? 50.004 6.797 8.061 1.00 17.20 174 ALA C C 1
ATOM 5066 O O . ALA C 1 178 ? 49.291 6.874 9.063 1.00 16.66 174 ALA C O 1
ATOM 5068 N N . HIS C 1 179 ? 49.560 7.065 6.837 1.00 17.43 175 HIS C N 1
ATOM 5069 C CA . HIS C 1 179 ? 48.165 7.420 6.569 1.00 17.42 175 HIS C CA 1
ATOM 5070 C C . HIS C 1 179 ? 47.197 6.219 6.674 1.00 18.04 175 HIS C C 1
ATOM 5071 O O . HIS C 1 179 ? 46.075 6.333 7.204 1.00 17.31 175 HIS C O 1
ATOM 5078 N N . ARG C 1 180 ? 47.637 5.088 6.128 1.00 18.72 176 ARG C N 1
ATOM 5079 C CA . ARG C 1 180 ? 46.897 3.824 6.188 1.00 19.60 176 ARG C CA 1
ATOM 5080 C C . ARG C 1 180 ? 46.572 3.446 7.625 1.00 19.01 176 ARG C C 1
ATOM 5081 O O . ARG C 1 180 ? 45.457 3.053 7.931 1.00 18.49 176 ARG C O 1
ATOM 5089 N N . ILE C 1 181 ? 47.547 3.609 8.509 1.00 19.00 177 ILE C N 1
ATOM 5090 C CA . ILE C 1 181 ? 47.403 3.157 9.872 1.00 18.23 177 ILE C CA 1
ATOM 5091 C C . ILE C 1 181 ? 46.872 4.233 10.823 1.00 18.44 177 ILE C C 1
ATOM 5092 O O . ILE C 1 181 ? 46.700 3.958 12.002 1.00 18.84 177 ILE C O 1
ATOM 5097 N N . GLY C 1 182 ? 46.576 5.436 10.324 1.00 17.83 178 GLY C N 1
ATOM 5098 C CA . GLY C 1 182 ? 45.780 6.405 11.100 1.00 16.87 178 GLY C CA 1
ATOM 5099 C C . GLY C 1 182 ? 46.530 7.545 11.761 1.00 17.49 178 GLY C C 1
ATOM 5100 O O . GLY C 1 182 ? 45.900 8.436 12.322 1.00 16.68 178 GLY C O 1
ATOM 5101 N N . ILE C 1 183 ? 47.871 7.533 11.681 1.00 17.53 179 ILE C N 1
ATOM 5102 C CA . ILE C 1 183 ? 48.708 8.587 12.248 1.00 18.28 179 ILE C CA 1
ATOM 5103 C C . ILE C 1 183 ? 48.589 9.898 11.467 1.00 17.60 179 ILE C C 1
ATOM 5104 O O . ILE C 1 183 ? 48.514 10.979 12.043 1.00 18.21 179 ILE C O 1
ATOM 5109 N N . VAL C 1 184 ? 48.603 9.783 10.147 1.00 16.81 180 VAL C N 1
ATOM 5110 C CA . VAL C 1 184 ? 48.525 10.926 9.266 1.00 15.86 180 VAL C CA 1
ATOM 5111 C C . VAL C 1 184 ? 47.117 11.017 8.724 1.00 15.50 180 VAL C C 1
ATOM 5112 O O . VAL C 1 184 ? 46.611 10.034 8.183 1.00 15.27 180 VAL C O 1
ATOM 5116 N N . GLN C 1 185 ? 46.488 12.179 8.861 1.00 15.13 181 GLN C N 1
ATOM 5117 C CA . GLN C 1 185 ? 45.110 12.345 8.382 1.00 16.06 181 GLN C CA 1
ATOM 5118 C C . GLN C 1 185 ? 45.008 12.597 6.881 1.00 16.84 181 GLN C C 1
ATOM 5119 O O . GLN C 1 185 ? 44.045 12.191 6.242 1.00 17.07 181 GLN C O 1
ATOM 5125 N N . GLU C 1 186 ? 45.991 13.287 6.316 1.00 18.40 182 GLU C N 1
ATOM 5126 C CA . GLU C 1 186 ? 45.973 13.613 4.888 1.00 18.92 182 GLU C CA 1
ATOM 5127 C C . GLU C 1 186 ? 47.399 13.724 4.369 1.00 18.50 182 GLU C C 1
ATOM 5128 O O . GLU C 1 186 ? 48.263 14.261 5.059 1.00 18.43 182 GLU C O 1
ATOM 5134 N N . ILE C 1 187 ? 47.642 13.189 3.174 1.00 18.22 183 ILE C N 1
ATOM 5135 C CA . ILE C 1 187 ? 48.901 13.376 2.486 1.00 18.25 183 ILE C CA 1
ATOM 5136 C C . ILE C 1 187 ? 48.684 14.400 1.392 1.00 18.79 183 ILE C C 1
ATOM 5137 O O . ILE C 1 187 ? 47.717 14.300 0.648 1.00 18.93 183 ILE C O 1
ATOM 5142 N N . VAL C 1 188 ? 49.580 15.386 1.315 1.00 19.09 184 VAL C N 1
ATOM 5143 C CA . VAL C 1 188 ? 49.497 16.446 0.302 1.00 19.51 184 VAL C CA 1
ATOM 5144 C C . VAL C 1 188 ? 50.796 16.533 -0.513 1.00 20.27 184 VAL C C 1
ATOM 5145 O O . VAL C 1 188 ? 51.812 15.928 -0.141 1.00 19.95 184 VAL C O 1
ATOM 5149 N N . PRO C 1 189 ? 50.765 17.261 -1.643 1.00 21.23 185 PRO C N 1
ATOM 5150 C CA . PRO C 1 189 ? 51.974 17.335 -2.451 1.00 22.10 185 PRO C CA 1
ATOM 5151 C C . PRO C 1 189 ? 53.147 17.991 -1.725 1.00 22.05 185 PRO C C 1
ATOM 5152 O O . PRO C 1 189 ? 52.961 18.715 -0.742 1.00 21.54 185 PRO C O 1
ATOM 5156 N N . VAL C 1 190 ? 54.351 17.723 -2.216 1.00 22.71 186 VAL C N 1
ATOM 5157 C CA . VAL C 1 190 ? 55.578 18.237 -1.601 1.00 22.83 186 VAL C CA 1
ATOM 5158 C C . VAL C 1 190 ? 55.453 19.736 -1.279 1.00 23.05 186 VAL C C 1
ATOM 5159 O O . VAL C 1 190 ? 55.033 20.520 -2.128 1.00 23.53 186 VAL C O 1
ATOM 5163 N N . GLY C 1 191 ? 55.760 20.107 -0.039 1.00 22.80 187 GLY C N 1
ATOM 5164 C CA . GLY C 1 191 ? 55.812 21.519 0.367 1.00 23.45 187 GLY C CA 1
ATOM 5165 C C . GLY C 1 191 ? 54.499 22.161 0.808 1.00 23.42 187 GLY C C 1
ATOM 5166 O O . GLY C 1 191 ? 54.494 23.304 1.226 1.00 23.61 187 GLY C O 1
ATOM 5167 N N . GLU C 1 192 ? 53.399 21.414 0.756 1.00 23.30 188 GLU C N 1
ATOM 5168 C CA . GLU C 1 192 ? 52.063 21.954 0.994 1.00 23.82 188 GLU C CA 1
ATOM 5169 C C . GLU C 1 192 ? 51.503 21.658 2.372 1.00 22.32 188 GLU C C 1
ATOM 5170 O O . GLU C 1 192 ? 50.389 22.069 2.669 1.00 23.16 188 GLU C O 1
ATOM 5176 N N . HIS C 1 193 ? 52.246 20.895 3.167 1.00 20.87 189 HIS C N 1
ATOM 5177 C CA . HIS C 1 193 ? 51.851 20.487 4.519 1.00 19.25 189 HIS C CA 1
ATOM 5178 C C . HIS C 1 193 ? 51.498 21.627 5.489 1.00 18.88 189 HIS C C 1
ATOM 5179 O O . HIS C 1 193 ? 50.445 21.578 6.122 1.00 17.58 189 HIS C O 1
ATOM 5186 N N . VAL C 1 194 ? 52.346 22.651 5.598 1.00 19.33 190 VAL C N 1
ATOM 5187 C CA . VAL C 1 194 ? 52.094 23.737 6.563 1.00 19.55 190 VAL C CA 1
ATOM 5188 C C . VAL C 1 194 ? 50.859 24.551 6.135 1.00 20.32 190 VAL C C 1
ATOM 5189 O O . VAL C 1 194 ? 49.970 24.844 6.948 1.00 20.40 190 VAL C O 1
ATOM 5193 N N . ASP C 1 195 ? 50.806 24.908 4.856 1.00 21.10 191 ASP C N 1
ATOM 5194 C CA . ASP C 1 195 ? 49.675 25.639 4.315 1.00 21.90 191 ASP C CA 1
ATOM 5195 C C . ASP C 1 195 ? 48.354 24.876 4.445 1.00 20.94 191 ASP C C 1
ATOM 5196 O O . ASP C 1 195 ? 47.339 25.472 4.777 1.00 20.79 191 ASP C O 1
ATOM 5201 N N . THR C 1 196 ? 48.365 23.565 4.210 1.00 20.69 192 THR C N 1
ATOM 5202 C CA . THR C 1 196 ? 47.158 22.766 4.415 1.00 19.78 192 THR C CA 1
ATOM 5203 C C . THR C 1 196 ? 46.791 22.723 5.896 1.00 19.39 192 THR C C 1
ATOM 5204 O O . THR C 1 196 ? 45.619 22.903 6.253 1.00 19.10 192 THR C O 1
ATOM 5208 N N . ALA C 1 197 ? 47.789 22.530 6.759 1.00 19.01 193 ALA C N 1
ATOM 5209 C CA . ALA C 1 197 ? 47.533 22.507 8.215 1.00 18.91 193 ALA C CA 1
ATOM 5210 C C . ALA C 1 197 ? 46.937 23.839 8.708 1.00 18.98 193 ALA C C 1
ATOM 5211 O O . ALA C 1 197 ? 45.981 23.844 9.518 1.00 18.65 193 ALA C O 1
ATOM 5213 N N . ILE C 1 198 ? 47.490 24.953 8.228 1.00 19.10 194 ILE C N 1
ATOM 5214 C CA . ILE C 1 198 ? 46.971 26.296 8.575 1.00 19.22 194 ILE C CA 1
ATOM 5215 C C . ILE C 1 198 ? 45.529 26.479 8.077 1.00 19.37 194 ILE C C 1
ATOM 5216 O O . ILE C 1 198 ? 44.686 26.989 8.816 1.00 18.64 194 ILE C O 1
ATOM 5221 N N . ALA C 1 199 ? 45.227 26.027 6.851 1.00 19.46 195 ALA C N 1
ATOM 5222 C CA . ALA C 1 199 ? 43.869 26.155 6.321 1.00 19.63 195 ALA C CA 1
ATOM 5223 C C . ALA C 1 199 ? 42.893 25.422 7.221 1.00 18.61 195 ALA C C 1
ATOM 5224 O O . ALA C 1 199 ? 41.823 25.945 7.515 1.00 17.93 195 ALA C O 1
ATOM 5226 N N . ILE C 1 200 ? 43.269 24.218 7.669 1.00 18.35 196 ILE C N 1
ATOM 5227 C CA . ILE C 1 200 ? 42.427 23.463 8.569 1.00 17.54 196 ILE C CA 1
ATOM 5228 C C . ILE C 1 200 ? 42.321 24.166 9.926 1.00 17.84 196 ILE C C 1
ATOM 5229 O O . ILE C 1 200 ? 41.233 24.247 10.495 1.00 18.47 196 ILE C O 1
ATOM 5234 N N . ALA C 1 201 ? 43.436 24.677 10.441 1.00 17.93 197 ALA C N 1
ATOM 5235 C CA . ALA C 1 201 ? 43.420 25.459 11.690 1.00 17.70 197 ALA C CA 1
ATOM 5236 C C . ALA C 1 201 ? 42.469 26.655 11.585 1.00 18.37 197 ALA C C 1
ATOM 5237 O O . ALA C 1 201 ? 41.793 27.014 12.556 1.00 17.37 197 ALA C O 1
ATOM 5239 N N . GLN C 1 202 ? 42.424 27.275 10.403 1.00 18.65 198 GLN C N 1
ATOM 5240 C CA . GLN C 1 202 ? 41.590 28.465 10.221 1.00 19.46 198 GLN C CA 1
ATOM 5241 C C . GLN C 1 202 ? 40.127 28.055 10.181 1.00 19.14 198 GLN C C 1
ATOM 5242 O O . GLN C 1 202 ? 39.273 28.768 10.697 1.00 19.78 198 GLN C O 1
ATOM 5248 N N . THR C 1 203 ? 39.836 26.879 9.628 1.00 18.67 199 THR C N 1
ATOM 5249 C CA . THR C 1 203 ? 38.478 26.335 9.712 1.00 18.06 199 THR C CA 1
ATOM 5250 C C . THR C 1 203 ? 38.043 26.136 11.160 1.00 18.14 199 THR C C 1
ATOM 5251 O O . THR C 1 203 ? 36.946 26.564 11.546 1.00 17.80 199 THR C O 1
ATOM 5255 N N . ILE C 1 204 ? 38.909 25.499 11.955 1.00 17.06 200 ILE C N 1
ATOM 5256 C CA . ILE C 1 204 ? 38.683 25.362 13.405 1.00 16.94 200 ILE C CA 1
ATOM 5257 C C . ILE C 1 204 ? 38.477 26.702 14.122 1.00 17.55 200 ILE C C 1
ATOM 5258 O O . ILE C 1 204 ? 37.551 26.852 14.936 1.00 16.81 200 ILE C O 1
ATOM 5263 N N . ALA C 1 205 ? 39.324 27.682 13.804 1.00 18.13 201 ALA C N 1
ATOM 5264 C CA . ALA C 1 205 ? 39.222 29.008 14.411 1.00 18.72 201 ALA C CA 1
ATOM 5265 C C . ALA C 1 205 ? 37.929 29.741 14.021 1.00 19.59 201 ALA C C 1
ATOM 5266 O O . ALA C 1 205 ? 37.547 30.700 14.667 1.00 20.35 201 ALA C O 1
ATOM 5268 N N . ARG C 1 206 ? 37.273 29.294 12.958 1.00 20.34 202 ARG C N 1
ATOM 5269 C CA . ARG C 1 206 ? 35.953 29.818 12.596 1.00 21.15 202 ARG C CA 1
ATOM 5270 C C . ARG C 1 206 ? 34.836 29.171 13.409 1.00 20.89 202 ARG C C 1
ATOM 5271 O O . ARG C 1 206 ? 33.705 29.654 13.380 1.00 22.44 202 ARG C O 1
ATOM 5279 N N . GLN C 1 207 ? 35.113 28.065 14.096 1.00 19.80 203 GLN C N 1
ATOM 5280 C CA . GLN C 1 207 ? 34.063 27.375 14.854 1.00 19.04 203 GLN C CA 1
ATOM 5281 C C . GLN C 1 207 ? 33.986 27.948 16.273 1.00 18.57 203 GLN C C 1
ATOM 5282 O O . GLN C 1 207 ? 34.817 28.755 16.650 1.00 19.39 203 GLN C O 1
ATOM 5288 N N . ALA C 1 208 ? 33.002 27.517 17.056 1.00 18.36 204 ALA C N 1
ATOM 5289 C CA . ALA C 1 208 ? 32.766 28.076 18.394 1.00 18.42 204 ALA C CA 1
ATOM 5290 C C . ALA C 1 208 ? 33.826 27.577 19.367 1.00 18.05 204 ALA C C 1
ATOM 5291 O O . ALA C 1 208 ? 33.875 26.389 19.644 1.00 18.34 204 ALA C O 1
ATOM 5293 N N . PRO C 1 209 ? 34.686 28.478 19.881 1.00 18.90 205 PRO C N 1
ATOM 5294 C CA . PRO C 1 209 ? 35.820 28.038 20.704 1.00 18.88 205 PRO C CA 1
ATOM 5295 C C . PRO C 1 209 ? 35.455 27.219 21.946 1.00 18.35 205 PRO C C 1
ATOM 5296 O O . PRO C 1 209 ? 36.179 26.281 22.266 1.00 18.36 205 PRO C O 1
ATOM 5300 N N . LEU C 1 210 ? 34.350 27.533 22.620 1.00 18.42 206 LEU C N 1
ATOM 5301 C CA . LEU C 1 210 ? 33.946 26.732 23.783 1.00 18.29 206 LEU C CA 1
ATOM 5302 C C . LEU C 1 210 ? 33.437 25.336 23.370 1.00 17.41 206 LEU C C 1
ATOM 5303 O O . LEU C 1 210 ? 33.564 24.359 24.126 1.00 16.87 206 LEU C O 1
ATOM 5308 N N . GLY C 1 211 ? 32.867 25.248 22.174 1.00 17.22 207 GLY C N 1
ATOM 5309 C CA . GLY C 1 211 ? 32.421 23.973 21.606 1.00 16.85 207 GLY C CA 1
ATOM 5310 C C . GLY C 1 211 ? 33.606 23.118 21.215 1.00 16.34 207 GLY C C 1
ATOM 5311 O O . GLY C 1 211 ? 33.631 21.919 21.479 1.00 16.83 207 GLY C O 1
ATOM 5312 N N . VAL C 1 212 ? 34.616 23.745 20.615 1.00 16.40 208 VAL C N 1
ATOM 5313 C CA . VAL C 1 212 ? 35.853 23.038 20.247 1.00 15.65 208 VAL C CA 1
ATOM 5314 C C . VAL C 1 212 ? 36.544 22.498 21.502 1.00 15.32 208 VAL C C 1
ATOM 5315 O O . VAL C 1 212 ? 36.974 21.312 21.551 1.00 14.31 208 VAL C O 1
ATOM 5319 N N . GLN C 1 213 ? 36.612 23.348 22.528 1.00 15.41 209 GLN C N 1
ATOM 5320 C CA . GLN C 1 213 ? 37.262 22.992 23.793 1.00 15.35 209 GLN C CA 1
ATOM 5321 C C . GLN C 1 213 ? 36.513 21.858 24.489 1.00 14.60 209 GLN C C 1
ATOM 5322 O O . GLN C 1 213 ? 37.136 20.958 25.057 1.00 14.83 209 GLN C O 1
ATOM 5328 N N . ALA C 1 214 ? 35.182 21.917 24.448 1.00 14.78 210 ALA C N 1
ATOM 5329 C CA . ALA C 1 214 ? 34.342 20.888 25.034 1.00 14.74 210 ALA C CA 1
ATOM 5330 C C . ALA C 1 214 ? 34.519 19.532 24.340 1.00 15.06 210 ALA C C 1
ATOM 5331 O O . ALA C 1 214 ? 34.510 18.493 25.012 1.00 15.02 210 ALA C O 1
ATOM 5333 N N . THR C 1 215 ? 34.687 19.545 23.013 1.00 14.70 211 THR C N 1
ATOM 5334 C CA . THR C 1 215 ? 34.935 18.323 22.230 1.00 14.28 211 THR C CA 1
ATOM 5335 C C . THR C 1 215 ? 36.233 17.662 22.717 1.00 13.55 211 THR C C 1
ATOM 5336 O O . THR C 1 215 ? 36.244 16.491 23.102 1.00 12.58 211 THR C O 1
ATOM 5340 N N . LEU C 1 216 ? 37.317 18.424 22.730 1.00 13.17 212 LEU C N 1
ATOM 5341 C CA . LEU C 1 216 ? 38.567 17.955 23.299 1.00 14.23 212 LEU C CA 1
ATOM 5342 C C . LEU C 1 216 ? 38.403 17.439 24.766 1.00 14.68 212 LEU C C 1
ATOM 5343 O O . LEU C 1 216 ? 38.756 16.310 25.067 1.00 14.69 212 LEU C O 1
ATOM 5348 N N . ARG C 1 217 ? 37.828 18.255 25.643 1.00 16.24 213 ARG C N 1
ATOM 5349 C CA . ARG C 1 217 ? 37.716 17.909 27.058 1.00 16.63 213 ARG C CA 1
ATOM 5350 C C . ARG C 1 217 ? 36.925 16.609 27.303 1.00 16.60 213 ARG C C 1
ATOM 5351 O O . ARG C 1 217 ? 37.387 15.735 28.049 1.00 16.94 213 ARG C O 1
ATOM 5359 N N . ASN C 1 218 ? 35.744 16.476 26.697 1.00 15.75 214 ASN C N 1
ATOM 5360 C CA . ASN C 1 218 ? 34.954 15.258 26.888 1.00 14.84 214 ASN C CA 1
ATOM 5361 C C . ASN C 1 218 ? 35.659 14.031 26.299 1.00 14.19 214 ASN C C 1
ATOM 5362 O O . ASN C 1 218 ? 35.657 12.955 26.903 1.00 13.60 214 ASN C O 1
ATOM 5367 N N . ALA C 1 219 ? 36.274 14.206 25.136 1.00 14.07 215 ALA C N 1
ATOM 5368 C CA . ALA C 1 219 ? 37.039 13.117 24.481 1.00 14.47 215 ALA C CA 1
ATOM 5369 C C . ALA C 1 219 ? 38.195 12.600 25.352 1.00 14.16 215 ALA C C 1
ATOM 5370 O O . ALA C 1 219 ? 38.417 11.374 25.459 1.00 13.16 215 ALA C O 1
ATOM 5372 N N . ARG C 1 220 ? 38.924 13.536 25.968 1.00 15.14 216 ARG C N 1
ATOM 5373 C CA . ARG C 1 220 ? 40.010 13.184 26.906 1.00 15.78 216 ARG C CA 1
ATOM 5374 C C . ARG C 1 220 ? 39.475 12.519 28.156 1.00 15.38 216 ARG C C 1
ATOM 5375 O O . ARG C 1 220 ? 40.063 11.569 28.640 1.00 15.72 216 ARG C O 1
ATOM 5383 N N . LEU C 1 221 ? 38.356 12.989 28.676 1.00 15.17 217 LEU C N 1
ATOM 5384 C CA . LEU C 1 221 ? 37.774 12.371 29.851 1.00 15.67 217 LEU C CA 1
ATOM 5385 C C . LEU C 1 221 ? 37.455 10.894 29.595 1.00 15.78 217 LEU C C 1
ATOM 5386 O O . LEU C 1 221 ? 37.713 10.037 30.453 1.00 15.35 217 LEU C O 1
ATOM 5391 N N . ALA C 1 222 ? 36.916 10.604 28.414 1.00 15.13 218 ALA C N 1
ATOM 5392 C CA . ALA C 1 222 ? 36.568 9.250 28.041 1.00 15.85 218 ALA C CA 1
ATOM 5393 C C . ALA C 1 222 ? 37.809 8.364 28.093 1.00 16.45 218 ALA C C 1
ATOM 5394 O O . ALA C 1 222 ? 37.756 7.264 28.611 1.00 16.43 218 ALA C O 1
ATOM 5396 N N . VAL C 1 223 ? 38.914 8.849 27.534 1.00 17.10 219 VAL C N 1
ATOM 5397 C CA . VAL C 1 223 ? 40.163 8.086 27.531 1.00 17.95 219 VAL C CA 1
ATOM 5398 C C . VAL C 1 223 ? 40.728 7.940 28.941 1.00 18.47 219 VAL C C 1
ATOM 5399 O O . VAL C 1 223 ? 41.204 6.871 29.281 1.00 19.86 219 VAL C O 1
ATOM 5403 N N . ARG C 1 224 ? 40.632 8.983 29.770 1.00 18.76 220 ARG C N 1
ATOM 5404 C CA . ARG C 1 224 ? 41.277 8.984 31.080 1.00 19.53 220 ARG C CA 1
ATOM 5405 C C . ARG C 1 224 ? 40.461 8.331 32.188 1.00 19.38 220 ARG C C 1
ATOM 5406 O O . ARG C 1 224 ? 41.053 7.738 33.087 1.00 18.25 220 ARG C O 1
ATOM 5414 N N . GLU C 1 225 ? 39.137 8.504 32.165 1.00 18.48 221 GLU C N 1
ATOM 5415 C CA . GLU C 1 225 ? 38.261 7.977 33.217 1.00 18.81 221 GLU C CA 1
ATOM 5416 C C . GLU C 1 225 ? 37.268 6.887 32.765 1.00 17.40 221 GLU C C 1
ATOM 5417 O O . GLU C 1 225 ? 36.703 6.199 33.600 1.00 17.96 221 GLU C O 1
ATOM 5423 N N . GLY C 1 226 ? 37.035 6.759 31.464 1.00 15.93 222 GLY C N 1
ATOM 5424 C CA . GLY C 1 226 ? 36.162 5.722 30.921 1.00 14.49 222 GLY C CA 1
ATOM 5425 C C . GLY C 1 226 ? 34.878 6.293 30.339 1.00 14.06 222 GLY C C 1
ATOM 5426 O O . GLY C 1 226 ? 34.603 7.490 30.468 1.00 12.26 222 GLY C O 1
ATOM 5427 N N . ASP C 1 227 ? 34.110 5.424 29.669 1.00 13.01 223 ASP C N 1
ATOM 5428 C CA . ASP C 1 227 ? 32.893 5.819 28.978 1.00 12.96 223 ASP C CA 1
ATOM 5429 C C . ASP C 1 227 ? 31.886 6.467 29.937 1.00 12.23 223 ASP C C 1
ATOM 5430 O O . ASP C 1 227 ? 31.283 7.499 29.607 1.00 11.95 223 ASP C O 1
ATOM 5435 N N . ALA C 1 228 ? 31.669 5.850 31.096 1.00 11.88 224 ALA C N 1
ATOM 5436 C CA . ALA C 1 228 ? 30.665 6.367 32.059 1.00 12.16 224 ALA C CA 1
ATOM 5437 C C . ALA C 1 228 ? 30.964 7.805 32.483 1.00 12.49 224 ALA C C 1
ATOM 5438 O O . ALA C 1 228 ? 30.068 8.634 32.560 1.00 13.94 224 ALA C O 1
ATOM 5440 N N . ALA C 1 229 ? 32.234 8.089 32.731 1.00 12.49 225 ALA C N 1
ATOM 5441 C CA . ALA C 1 229 ? 32.670 9.395 33.191 1.00 12.30 225 ALA C CA 1
ATOM 5442 C C . ALA C 1 229 ? 32.383 10.450 32.133 1.00 12.43 225 ALA C C 1
ATOM 5443 O O . ALA C 1 229 ? 31.882 11.540 32.442 1.00 12.96 225 ALA C O 1
ATOM 5445 N N . ALA C 1 230 ? 32.648 10.104 30.873 1.00 12.55 226 ALA C N 1
ATOM 5446 C CA . ALA C 1 230 ? 32.384 11.004 29.755 1.00 12.65 226 ALA C CA 1
ATOM 5447 C C . ALA C 1 230 ? 30.880 11.202 29.536 1.00 12.98 226 ALA C C 1
ATOM 5448 O O . ALA C 1 230 ? 30.402 12.333 29.353 1.00 13.89 226 ALA C O 1
ATOM 5450 N N . GLU C 1 231 ? 30.143 10.091 29.536 1.00 13.10 227 GLU C N 1
ATOM 5451 C CA . GLU C 1 231 ? 28.697 10.091 29.356 1.00 13.18 227 GLU C CA 1
ATOM 5452 C C . GLU C 1 231 ? 27.992 11.024 30.323 1.00 14.18 227 GLU C C 1
ATOM 5453 O O . GLU C 1 231 ? 27.090 11.799 29.934 1.00 14.12 227 GLU C O 1
ATOM 5459 N N . GLU C 1 232 ? 28.421 10.951 31.584 1.00 15.05 228 GLU C N 1
ATOM 5460 C CA . GLU C 1 232 ? 27.846 11.721 32.665 1.00 16.70 228 GLU C CA 1
ATOM 5461 C C . GLU C 1 232 ? 27.910 13.220 32.410 1.00 16.78 228 GLU C C 1
ATOM 5462 O O . GLU C 1 232 ? 27.002 13.958 32.786 1.00 17.37 228 GLU C O 1
ATOM 5468 N N . GLN C 1 233 ? 28.978 13.669 31.769 1.00 17.09 229 GLN C N 1
ATOM 5469 C CA . GLN C 1 233 ? 29.166 15.083 31.456 1.00 17.26 229 GLN C CA 1
ATOM 5470 C C . GLN C 1 233 ? 28.541 15.560 30.140 1.00 17.72 229 GLN C C 1
ATOM 5471 O O . GLN C 1 233 ? 28.564 16.773 29.880 1.00 16.51 229 GLN C O 1
ATOM 5477 N N . LEU C 1 234 ? 27.990 14.657 29.313 1.00 17.35 230 LEU C N 1
ATOM 5478 C CA . LEU C 1 234 ? 27.553 15.063 27.958 1.00 17.31 230 LEU C CA 1
ATOM 5479 C C . LEU C 1 234 ? 26.475 16.138 28.002 1.00 18.72 230 LEU C C 1
ATOM 5480 O O . LEU C 1 234 ? 26.603 17.174 27.361 1.00 18.74 230 LEU C O 1
ATOM 5485 N N . VAL C 1 235 ? 25.404 15.864 28.732 1.00 19.72 231 VAL C N 1
ATOM 5486 C CA . VAL C 1 235 ? 24.274 16.785 28.794 1.00 21.37 231 VAL C CA 1
ATOM 5487 C C . VAL C 1 235 ? 24.540 18.005 29.679 1.00 21.26 231 VAL C C 1
ATOM 5488 O O . VAL C 1 235 ? 24.196 19.135 29.276 1.00 21.92 231 VAL C O 1
ATOM 5492 N N . PRO C 1 236 ? 25.157 17.809 30.860 1.00 20.82 232 PRO C N 1
ATOM 5493 C CA . PRO C 1 236 ? 25.496 19.041 31.595 1.00 21.47 232 PRO C CA 1
ATOM 5494 C C . PRO C 1 236 ? 26.379 19.980 30.782 1.00 21.30 232 PRO C C 1
ATOM 5495 O O . PRO C 1 236 ? 26.218 21.197 30.857 1.00 21.57 232 PRO C O 1
ATOM 5499 N N . THR C 1 237 ? 27.285 19.430 29.982 1.00 20.20 233 THR C N 1
ATOM 5500 C CA . THR C 1 237 ? 28.166 20.286 29.206 1.00 20.09 233 THR C CA 1
ATOM 5501 C C . THR C 1 237 ? 27.383 21.034 28.114 1.00 20.20 233 THR C C 1
ATOM 5502 O O . THR C 1 237 ? 27.578 22.216 27.938 1.00 20.32 233 THR C O 1
ATOM 5506 N N . VAL C 1 238 ? 26.494 20.356 27.389 1.00 20.67 234 VAL C N 1
ATOM 5507 C CA . VAL C 1 238 ? 25.750 21.042 26.334 1.00 21.30 234 VAL C CA 1
ATOM 5508 C C . VAL C 1 238 ? 24.814 22.112 26.922 1.00 22.51 234 VAL C C 1
ATOM 5509 O O . VAL C 1 238 ? 24.610 23.187 26.314 1.00 22.86 234 VAL C O 1
ATOM 5513 N N . ARG C 1 239 ? 24.272 21.833 28.110 1.00 22.68 235 ARG C N 1
ATOM 5514 C CA . ARG C 1 239 ? 23.436 22.792 28.811 1.00 23.88 235 ARG C CA 1
ATOM 5515 C C . ARG C 1 239 ? 24.223 24.058 29.149 1.00 24.27 235 ARG C C 1
ATOM 5516 O O . ARG C 1 239 ? 23.744 25.155 28.891 1.00 25.17 235 ARG C O 1
ATOM 5518 N N . GLU C 1 240 ? 25.426 23.906 29.702 1.00 24.43 236 GLU C N 1
ATOM 5519 C CA . GLU C 1 240 ? 26.323 25.045 29.946 1.00 25.09 236 GLU C CA 1
ATOM 5520 C C . GLU C 1 240 ? 26.641 25.828 28.647 1.00 25.94 236 GLU C C 1
ATOM 5521 O O . GLU C 1 240 ? 26.760 27.059 28.684 1.00 25.97 236 GLU C O 1
ATOM 5523 N N . LEU C 1 241 ? 26.796 25.120 27.517 1.00 25.64 237 LEU C N 1
ATOM 5524 C CA . LEU C 1 241 ? 27.072 25.783 26.221 1.00 26.02 237 LEU C CA 1
ATOM 5525 C C . LEU C 1 241 ? 25.862 26.566 25.680 1.00 26.91 237 LEU C C 1
ATOM 5526 O O . LEU C 1 241 ? 26.031 27.609 25.081 1.00 26.64 237 LEU C O 1
ATOM 5531 N N . PHE C 1 242 ? 24.650 26.067 25.894 1.00 28.51 238 PHE C N 1
ATOM 5532 C CA . PHE C 1 242 ? 23.433 26.783 25.486 1.00 30.27 238 PHE C CA 1
ATOM 5533 C C . PHE C 1 242 ? 23.318 28.149 26.122 1.00 30.93 238 PHE C C 1
ATOM 5534 O O . PHE C 1 242 ? 22.666 29.047 25.586 1.00 32.23 238 PHE C O 1
ATOM 5542 N N . THR C 1 243 ? 23.919 28.265 27.296 1.00 30.88 239 THR C N 1
ATOM 5543 C CA . THR C 1 243 ? 24.032 29.506 28.057 1.00 31.25 239 THR C CA 1
ATOM 5544 C C . THR C 1 243 ? 24.974 30.548 27.416 1.00 30.87 239 THR C C 1
ATOM 5545 O O . THR C 1 243 ? 24.895 31.729 27.745 1.00 30.87 239 THR C O 1
ATOM 5549 N N . SER C 1 244 ? 25.863 30.111 26.524 1.00 28.81 240 SER C N 1
ATOM 5550 C CA . SER C 1 244 ? 26.879 30.994 25.972 1.00 28.67 240 SER C CA 1
ATOM 5551 C C . SER C 1 244 ? 26.310 32.010 24.953 1.00 28.98 240 SER C C 1
ATOM 5552 O O . SER C 1 244 ? 25.248 31.807 24.371 1.00 28.46 240 SER C O 1
ATOM 5555 N N . GLU C 1 245 ? 27.031 33.111 24.776 1.00 29.33 241 GLU C N 1
ATOM 5556 C CA . GLU C 1 245 ? 26.773 34.062 23.685 1.00 30.20 241 GLU C CA 1
ATOM 5557 C C . GLU C 1 245 ? 26.867 33.353 22.325 1.00 29.19 241 GLU C C 1
ATOM 5558 O O . GLU C 1 245 ? 26.045 33.554 21.426 1.00 28.49 241 GLU C O 1
ATOM 5564 N N . ASP C 1 246 ? 27.875 32.496 22.191 1.00 28.54 242 ASP C N 1
ATOM 5565 C CA . ASP C 1 246 ? 28.102 31.791 20.930 1.00 27.84 242 ASP C CA 1
ATOM 5566 C C . ASP C 1 246 ? 26.971 30.855 20.530 1.00 27.84 242 ASP C C 1
ATOM 5567 O O . ASP C 1 246 ? 26.687 30.726 19.342 1.00 28.27 242 ASP C O 1
ATOM 5572 N N . ALA C 1 247 ? 26.312 30.214 21.492 1.00 27.90 243 ALA C N 1
ATOM 5573 C CA . ALA C 1 247 ? 25.156 29.369 21.170 1.00 27.93 243 ALA C CA 1
ATOM 5574 C C . ALA C 1 247 ? 24.056 30.196 20.492 1.00 28.99 243 ALA C C 1
ATOM 5575 O O . ALA C 1 247 ? 23.445 29.729 19.523 1.00 28.89 243 ALA C O 1
ATOM 5577 N N . THR C 1 248 ? 23.789 31.407 20.992 1.00 29.75 244 THR C N 1
ATOM 5578 C CA . THR C 1 248 ? 22.775 32.245 20.352 1.00 30.96 244 THR C CA 1
ATOM 5579 C C . THR C 1 248 ? 23.274 32.766 18.984 1.00 31.19 244 THR C C 1
ATOM 5580 O O . THR C 1 248 ? 22.500 32.838 18.020 1.00 31.53 244 THR C O 1
ATOM 5584 N N . LEU C 1 249 ? 24.561 33.101 18.878 1.00 31.09 245 LEU C N 1
ATOM 5585 C CA . LEU C 1 249 ? 25.139 33.468 17.574 1.00 31.24 245 LEU C CA 1
ATOM 5586 C C . LEU C 1 249 ? 25.019 32.308 16.574 1.00 31.24 245 LEU C C 1
ATOM 5587 O O . LEU C 1 249 ? 24.671 32.521 15.412 1.00 31.02 245 LEU C O 1
ATOM 5592 N N . GLY C 1 250 ? 25.284 31.088 17.041 1.00 31.47 246 GLY C N 1
ATOM 5593 C CA . GLY C 1 250 ? 25.213 29.899 16.194 1.00 32.11 246 GLY C CA 1
ATOM 5594 C C . GLY C 1 250 ? 23.794 29.588 15.752 1.00 33.30 246 GLY C C 1
ATOM 5595 O O . GLY C 1 250 ? 23.566 29.180 14.617 1.00 32.83 246 GLY C O 1
ATOM 5596 N N . VAL C 1 251 ? 22.840 29.775 16.659 1.00 34.88 247 VAL C N 1
ATOM 5597 C CA . VAL C 1 251 ? 21.424 29.630 16.326 1.00 36.57 247 VAL C CA 1
ATOM 5598 C C . VAL C 1 251 ? 20.982 30.634 15.252 1.00 37.95 247 VAL C C 1
ATOM 5599 O O . VAL C 1 251 ? 20.286 30.267 14.294 1.00 38.20 247 VAL C O 1
ATOM 5601 N N . GLN C 1 252 ? 21.398 31.891 15.399 1.00 39.05 248 GLN C N 1
ATOM 5602 C CA . GLN C 1 252 ? 20.995 32.940 14.453 1.00 40.14 248 GLN C CA 1
ATOM 5603 C C . GLN C 1 252 ? 21.552 32.674 13.043 1.00 40.60 248 GLN C C 1
ATOM 5604 O O . GLN C 1 252 ? 20.879 32.925 12.033 1.00 41.14 248 GLN C O 1
ATOM 5606 N N . ALA C 1 253 ? 22.778 32.157 12.980 1.00 40.50 249 ALA C N 1
ATOM 5607 C CA . ALA C 1 253 ? 23.379 31.765 11.709 1.00 40.48 249 ALA C CA 1
ATOM 5608 C C . ALA C 1 253 ? 22.650 30.559 11.091 1.00 40.70 249 ALA C C 1
ATOM 5609 O O . ALA C 1 253 ? 22.396 30.548 9.886 1.00 40.51 249 ALA C O 1
ATOM 5611 N N . PHE C 1 254 ? 22.300 29.562 11.909 1.00 40.71 250 PHE C N 1
ATOM 5612 C CA . PHE C 1 254 ? 21.503 28.422 11.430 1.00 41.47 250 PHE C CA 1
ATOM 5613 C C . PHE C 1 254 ? 20.216 28.904 10.743 1.00 43.02 250 PHE C C 1
ATOM 5614 O O . PHE C 1 254 ? 19.907 28.480 9.625 1.00 43.43 250 PHE C O 1
ATOM 5616 N N . LEU C 1 255 ? 19.492 29.813 11.399 1.00 44.27 251 LEU C N 1
ATOM 5617 C CA . LEU C 1 255 ? 18.231 30.352 10.859 1.00 45.45 251 LEU C CA 1
ATOM 5618 C C . LEU C 1 255 ? 18.424 31.233 9.617 1.00 46.54 251 LEU C C 1
ATOM 5619 O O . LEU C 1 255 ? 17.609 31.187 8.695 1.00 47.45 251 LEU C O 1
ATOM 5621 N N . SER C 1 256 ? 19.487 32.039 9.600 1.00 46.94 252 SER C N 1
ATOM 5622 C CA . SER C 1 256 ? 19.783 32.928 8.466 1.00 47.56 252 SER C CA 1
ATOM 5623 C C . SER C 1 256 ? 20.594 32.241 7.353 1.00 47.46 252 SER C C 1
ATOM 5624 O O . SER C 1 256 ? 20.873 32.856 6.322 1.00 47.95 252 SER C O 1
ATOM 5626 N N . ARG C 1 257 ? 20.980 30.981 7.573 1.00 47.00 253 ARG C N 1
ATOM 5627 C CA . ARG C 1 257 ? 21.854 30.225 6.658 1.00 46.55 253 ARG C CA 1
ATOM 5628 C C . ARG C 1 257 ? 23.168 30.972 6.353 1.00 46.33 253 ARG C C 1
ATOM 5629 O O . ARG C 1 257 ? 23.607 31.032 5.200 1.00 46.84 253 ARG C O 1
ATOM 5631 N N . THR C 1 258 ? 23.777 31.537 7.400 1.00 45.49 254 THR C N 1
ATOM 5632 C CA . THR C 1 258 ? 24.991 32.359 7.284 1.00 44.83 254 THR C CA 1
ATOM 5633 C C . THR C 1 258 ? 26.092 31.842 8.224 1.00 43.46 254 THR C C 1
ATOM 5634 O O . THR C 1 258 ? 25.858 30.956 9.047 1.00 42.79 254 THR C O 1
ATOM 5636 N N . THR C 1 259 ? 27.291 32.400 8.081 1.00 42.69 255 THR C N 1
ATOM 5637 C CA . THR C 1 259 ? 28.443 32.011 8.898 1.00 41.39 255 THR C CA 1
ATOM 5638 C C . THR C 1 259 ? 28.499 32.871 10.168 1.00 40.44 255 THR C C 1
ATOM 5639 O O . THR C 1 259 ? 28.563 34.093 10.087 1.00 41.41 255 THR C O 1
ATOM 5641 N N . ALA C 1 260 ? 28.478 32.224 11.333 1.00 38.61 256 ALA C N 1
ATOM 5642 C CA . ALA C 1 260 ? 28.608 32.925 12.611 1.00 37.47 256 ALA C CA 1
ATOM 5643 C C . ALA C 1 260 ? 30.032 33.456 12.816 1.00 36.48 256 ALA C C 1
ATOM 5644 O O . ALA C 1 260 ? 31.011 32.821 12.397 1.00 35.36 256 ALA C O 1
ATOM 5646 N N . GLU C 1 261 ? 30.117 34.625 13.452 1.00 35.78 257 GLU C N 1
ATOM 5647 C CA . GLU C 1 261 ? 31.364 35.204 13.932 1.00 35.33 257 GLU C CA 1
ATOM 5648 C C . GLU C 1 261 ? 31.364 35.007 15.445 1.00 33.80 257 GLU C C 1
ATOM 5649 O O . GLU C 1 261 ? 30.838 35.833 16.196 1.00 33.47 257 GLU C O 1
ATOM 5655 N N . PHE C 1 262 ? 31.914 33.884 15.890 1.00 31.35 258 PHE C N 1
ATOM 5656 C CA . PHE C 1 262 ? 31.877 33.522 17.295 1.00 29.97 258 PHE C CA 1
ATOM 5657 C C . PHE C 1 262 ? 32.902 34.343 18.064 1.00 30.24 258 PHE C C 1
ATOM 5658 O O . PHE C 1 262 ? 33.915 34.740 17.504 1.00 29.65 258 PHE C O 1
ATOM 5666 N N . VAL C 1 263 ? 32.644 34.546 19.353 1.00 30.89 259 VAL C N 1
ATOM 5667 C CA . VAL C 1 263 ? 33.505 35.349 20.239 1.00 31.65 259 VAL C CA 1
ATOM 5668 C C . VAL C 1 263 ? 34.184 34.544 21.372 1.00 31.59 259 VAL C C 1
ATOM 5669 O O . VAL C 1 263 ? 35.065 35.054 22.039 1.00 31.99 259 VAL C O 1
ATOM 5673 N N . GLY C 1 264 ? 33.793 33.289 21.584 1.00 31.43 260 GLY C N 1
ATOM 5674 C CA . GLY C 1 264 ? 34.475 32.433 22.563 1.00 31.00 260 GLY C CA 1
ATOM 5675 C C . GLY C 1 264 ? 33.965 32.643 23.980 1.00 31.52 260 GLY C C 1
ATOM 5676 O O . GLY C 1 264 ? 34.717 32.546 24.947 1.00 31.65 260 GLY C O 1
ATOM 5677 N N . ARG C 1 265 ? 32.676 32.942 24.090 1.00 31.85 261 ARG C N 1
ATOM 5678 C CA . ARG C 1 265 ? 31.990 32.998 25.362 1.00 32.69 261 ARG C CA 1
ATOM 5679 C C . ARG C 1 265 ? 30.507 32.799 25.101 1.00 32.44 261 ARG C C 1
ATOM 5680 O O . ARG C 1 265 ? 29.685 32.900 26.006 1.00 32.45 261 ARG C O 1
#

Secondary structure (DSSP, 8-state):
--SSEEEEEETTEEEEEE--GGGTT-B-HHHHHHHHHHHHHHHH-TT--EEEEEESTT-SB--B-HHHHHHHH------TT---TT--SS---SS-EEEEE-SEEETHHHHHHHHSSEEEEETT-EEE-GGGGGTS---SSHHHHHHHHH-HHHHHHHHTT---EEHHHHHHTTS-SEEESTT-HHHHHHHHHHHHHHS-HHHHHHHHHHHHHHHHH-HHHHHHHHHHHHHHHHTSHHHHHHHHHHHTTPPP-----/--SSEEEEEETTEEEEEE--GGGTT-B-HHHHHHHHHHHHHHHH-TT--EEEEEESSS-SB--B-TGGGHHHHHHT-----TT---TT--SS---SS-EEEEE-SEEETHHHHHHHHSSEEEEETT-EEE--GGGGTS---SSHHHHHHHHH-HHHHHHHHTT---EEHHHHHHTTS-SEEESTT-HHHHHHHHHHHHHTS-HHHHHHHHHHHHHHHHH-HHHHHHHHHHHHHHHHTSHHHHHHHHHHHTT--------/--SSEEEEEETTEEEEEE--GGGTT-B-HHHHHHHHHHHHHHHH-TT--EEEEEESTT-SB--B-HHHHHHHHHTT-----TT---TT--SS---SS-EEEEE-SEEETHHHHHHHHSSEEEEETT-EEE-GGGGGTS---SSHHHHHHHHH-HHHHHHHHTT--EEEHHHHHHTTS-SEEESTT-HHHHHHHHHHHHHTS-HHHHHHHHHHHHHHHHH-HHHHHHHHHHHHHHHHTSHHHHHHHHHHHHT--------

Sequence (775 aa):
DYETLRIRRDGYVLVIGLNRPAKRNAFDKTMLEELALALGEYETDTDLRAAVLYGEGPLFTAGLDLASVAAEIQASLTPEGGINPWQVDGRQLSKPLLVAVHGKVLTLGIELALAADIVIADETATFAQLEVNRGIYPFGGATIRFPRTAGWGNAMRWMLTADTFDAVEAHRIGIVQEIVPVGEHVDTAIAIAQTIARQAPLGVQATLRNARLAVREGDAAAEEQLVPTVRELFTSEDATLGVQAFLSRTTAEFVGRDYETLRIRRDGYVLVIGLNRPAKRNAFDKTMLEELALALGEYETDTDLRAAVLYGEGPLFTAGLDLASVAAEIQGGASLTPEGGINPWQVDGRQLSKPLLVAVHGKVLTLGIELALAADIVIADETATFAQLEVNRGIYPFGGATIRFPRTAGWGNAMRWMLTADTFDAVEAHRIGIVQEIVPVGEHVDTAIAIAQTIARQAPLGVQATLRNARLAVREGDAAAEEQLVPTVRELFTSEDATLGVQAFLSRTTAEFVGRDYETLRIRRDGYVLVIGLNRPAKRNAFDKTMLEELALALGEYETDTDLRAAVLYGEGPLFTAGLDLASVAAEIQGGASLTPEGGINPWQVDGRQLSKPLLVAVHGKVLTLGIELALAADIVIADETATFAQLEVNRGIYPFGGATIRFPRTAGWGNAMRWMLTADTFDAVEAHRIGIVQEIVPVGEHVDTAIAIAQTIARQAPLGVQATLRNARLAVREGDAAAEEQLVPTVRELFTSEDATLGVQAFLSRTTAEFVGR

CATH classification: 3.90.226.10 (+1 more: 1.10.12.10)

Organism: Mycobacteroides abscessus (strain ATCC 19977 / DSM 44196 / CCUG 20993 / CIP 104536 / JCM 13569 / NCTC 13031 / TMC 1543 / L948) (NCBI:txid561007)

Radius of gyration: 26.34 Å; Cα contacts (8 Å, |Δi|>4): 1840; chains: 3; bounding box: 77×70×42 Å

B-factor: mean 22.5, std 9.32, range [2.0, 64.28]

Solvent-accessible surface area: 27080 Å² total; per-residue (Å²): 148,37,11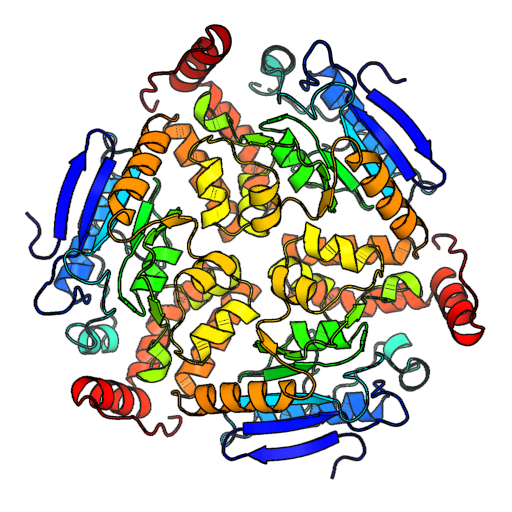5,11,0,30,66,130,136,51,58,98,0,13,1,0,0,0,44,53,55,115,40,114,1,14,0,20,90,54,0,16,56,28,0,1,78,13,0,5,125,0,31,102,33,127,94,6,23,0,0,0,0,26,4,54,45,99,14,0,0,11,0,46,46,56,95,43,3,51,98,16,23,94,98,95,36,47,36,104,64,8,4,30,5,11,3,12,99,52,126,39,3,51,13,0,1,0,0,0,0,20,15,98,0,12,8,14,0,0,0,0,2,20,9,4,3,0,5,0,0,2,105,64,1,43,0,2,1,34,8,0,60,86,1,22,0,0,27,5,0,0,1,5,25,0,12,98,26,7,3,41,9,6,0,0,30,26,0,0,2,11,42,87,6,72,4,106,32,0,42,82,6,7,4,0,13,64,54,10,73,99,47,83,13,25,100,30,0,18,60,10,0,47,17,2,2,146,8,0,13,58,0,4,45,0,0,1,136,6,1,35,40,11,54,76,123,26,12,62,17,0,15,126,72,2,58,68,19,0,106,67,10,84,121,11,80,1,9,80,54,3,65,56,13,74,100,72,104,66,103,32,87,10,54,26,161,154,60,84,11,9,103,63,105,130,70,61,102,0,11,4,0,0,0,54,54,54,116,42,28,0,16,0,23,29,60,0,14,65,22,0,0,58,2,0,3,116,0,36,103,34,133,89,6,22,0,0,0,0,8,4,43,41,102,30,0,0,31,0,58,48,65,85,39,4,60,63,56,23,58,56,38,58,82,40,46,39,102,62,4,4,30,5,12,4,13,98,50,118,40,2,52,11,0,2,0,0,0,0,20,14,116,0,24,7,15,0,0,1,0,2,20,9,4,2,0,4,0,0,3,103,68,1,41,1,2,0,39,7,1,67,97,1,18,0,0,32,4,0,0,1,5,28,0,13,101,26,8,4,37,9,6,0,0,32,27,0,0,2,10,45,87,6,72,4,105,36,0,42,84,8,6,4,0,12,63,54,12,78,102,46,75,11,24,99,31,0,28,60,10,0,47,15,2,3,143,7,0,15,56,0,4,48,0,0,1,135,5,1,39,38,11,53,76,124,26,13,62,18,0,15,130,74,1,59,60,19,0,87,61,10,34,116,8,82,1,2,92,72,1,31,58,11,91,131,62,98,91,132,26,83,11,64,26,148,154,56,82,13,12,120,62,98,136,63,57,101,0,13,0,0,0,0,47,48,112,112,32,36,2,10,0,20,73,59,0,16,50,24,0,0,65,3,0,5,113,2,41,106,36,125,94,6,24,0,0,0,0,17,4,42,52,117,20,0,0,24,0,24,35,17,52,55,0,22,75,59,12,58,70,36,62,92,35,46,34,104,62,4,1,29,5,13,3,12,97,50,124,39,3,52,13,1,1,0,0,0,0,20,14,31,0,34,5,11,0,0,0,0,1,19,10,4,3,0,4,0,0,3,100,65,1,48,0,1,0,32,6,0,63,37,1,15,0,0,26,5,0,0,1,7,30,0,13,99,28,7,3,40,10,6,0,0,31,26,0,0,2,9,43,89,7,71,4,104,33,0,42,87,7,6,4,0,12,65,56,11,81,97,48,75,13,27,96,31,0,20,60,10,0,46,16,2,2,138,6,0,14,60,0,4,48,0,0,1,133,5,1,39,40,10,52,79,126,28,10,64,18,0,16,126,73,2,71,76,19,0,33,67,10,69,120,8,84,1,10,93,73,1,60,61,14,62,96,74,99,65,84,19,143,8,66,27,140

InterPro domains:
  IPR001753 Enoyl-CoA hydratase/isomerase-like domain [PF00378] (14-259)
  IPR014748 Enoyl-CoA hydratase, C-terminal [G3DSA:1.10.12.10] (204-261)
  IPR029045 ClpP/crotonase-like domain superfamily [SSF52096] (1-261)